Protein 9HNJ (pdb70)

Sequence (98 aa):
MIPETLVMKPDFIGPAYYEKLGNAPRFIFGKEGKYQRHILNSEKHGAFHVITPASTTVFPEDALVEVVNPIFLSDTALNGNSVAPALNVFAEKLVLKKMIPETLVMKPDFIGPAYYEKLGNAPRFIFGKEGKYQRHILNSEKHGAFHVITPASTTVFPEDALVEVVNPIFLSDTALNGNSVAPALNVFAEKLVLKKMIPETLVMKPDFIGPAYYEKLGNAPRFIFGKEGKYQRHILNSEKHGAFHVITPASTTVFPEDALVEVVNPIFLSDTALNGNSVAPALNVFAEKLVLKKMIPETLVMKPDFIGPAYYEKLGNAPRFIFGKEGKYQRHILNSEKHGAFHVITPASTTVFPEDALVEVVNPIFLSDTALNGNSVAPALNVFAEKLVLKKMIPETLVMKPDFIGPAYYEKLGNAPRFIFGKEGKYQRHILNSEKHGAFHVITPASTTVFPEDALVEVVNPIFLSDTALNGNSVAPALNVFAEKLVLKKMIPETLVMKPDFIGPAYYEKLGNAPRFIFGKEGKYQRHILNSEKHGAFHVITPASTTVFPEDALVEVVNPIFLSDTALNGNSVAPALNVFAEKLVLKKMIPETLVMKPDFIGPAYYEKLGNAPRFIFGKEGKYQRHILNSEKHGAFHVITPASTTVFPEDALVEVVNPIFLSDTALNGNSVAPALNVFAEKLVLKKMIPETLVMKPDFIGPAYYEKLGNAPRFIFGKEGKYQRHILNSEKHGAFHVITPASTTVFPEDALVEVVNPIFLSDTALNGNSVAPALNVFAEKLVLKKMIPETLVMKPDFIGPAYYEKLGNAPRFIFGKEGKYQRHILNSEKHGAFHVITPASTTVFPEDALVEVVNPIFLSDTALNGNSVAPALNVFAEKLVLKKMIPETLVMKPDFIGPAYYEKLGNAPRFIFGKEGKYQRHILNSEKHGAFHVITPASTTVFPEDALVEVVNPIFLSDTALNGNSVAPALNVFAEKLVLKK

Radius of gyration: 13.53 Å; Cα contacts (8 Å, |Δi|>4): 186; chains: 1; bounding box: 38×35×21 Å

Foldseek 3Di:
DDDDDDPWDQPVVPFFFFAFWDADCQDDPNRGHAWTWTWTADDVLRIAIEIEHDDPDDDDGRFGKGFADWDDFDDDDVSPVVDGRRRYTYTYDIDTND

Secondary structure (DSSP, 8-state):
--S--SSS-HHHHS-EEEEEEEE---EETTEE--EEEEEEE-TTTS-EEEEEE--S----TTSEEEEP--BS---SS--SSTTSS--EEE-S-EEE--

Nearest PDB structures (foldseek):
  7pkq-assembly1_l  TM=4.940E-01  e=9.913E-02  Chlamydomonas reinhardtii
  7pyt-assembly1_A  TM=5.765E-01  e=3.146E-01  Geobacter metallireducens GS-15
  7pak-assembly1_K  TM=6.091E-01  e=3.332E-01  Mycoplasmoides pneumoniae M129
  6xzb-assembly1_L1  TM=6.328E-01  e=1.332E+00  Escherichia coli K-12
  6wub-assembly1_l  TM=6.874E-01  e=2.822E+00  Enterococcus faecalis OG1RF

Organism: Streptococcus thermophilus (NCBI:txid1308)

Structure (mmCIF, N/CA/C/O backbone):
data_9HNJ
#
_entry.id   9HNJ
#
loop_
_atom_site.group_PDB
_atom_site.id
_atom_site.type_symbol
_atom_site.label_atom_id
_atom_site.label_alt_id
_atom_site.label_comp_id
_atom_site.label_asym_id
_atom_site.label_entity_id
_atom_site.label_seq_id
_atom_site.pdbx_PDB_ins_code
_atom_site.Cartn_x
_atom_site.Cartn_y
_atom_site.Cartn_z
_atom_site.occupancy
_atom_site.B_iso_or_equiv
_atom_site.auth_seq_id
_atom_site.auth_comp_id
_atom_site.auth_asym_id
_atom_site.auth_atom_id
_atom_site.pdbx_PDB_model_num
ATOM 1 N N . MET A 1 1 ? 18.066 20.169 2.931 1.00 0.00 1 MET A N 1
ATOM 2 C CA . MET A 1 1 ? 19.289 19.574 3.524 1.00 0.00 1 MET A CA 1
ATOM 3 C C . MET A 1 1 ? 18.951 18.533 4.593 1.00 0.00 1 MET A C 1
ATOM 4 O O . MET A 1 1 ? 19.832 17.822 5.072 1.00 0.00 1 MET A O 1
ATOM 20 N N . ILE A 1 2 ? 17.677 18.435 4.956 1.00 0.00 2 ILE A N 1
ATOM 21 C CA . ILE A 1 2 ? 17.240 17.436 5.922 1.00 0.00 2 ILE A CA 1
ATOM 22 C C . ILE A 1 2 ? 17.060 16.092 5.221 1.00 0.00 2 ILE A C 1
ATOM 23 O O . ILE A 1 2 ? 16.508 16.039 4.121 1.00 0.00 2 ILE A O 1
ATOM 39 N N . PRO A 1 3 ? 17.573 14.997 5.813 1.00 0.00 3 PRO A N 1
ATOM 40 C CA . PRO A 1 3 ? 17.363 13.652 5.280 1.00 0.00 3 PRO A CA 1
ATOM 41 C C . PRO A 1 3 ? 15.892 13.279 5.253 1.00 0.00 3 PRO A C 1
ATOM 42 O O . PRO A 1 3 ? 15.285 12.994 6.290 1.00 0.00 3 PRO A O 1
ATOM 53 N N . GLU A 1 4 ? 15.328 13.287 4.063 1.00 0.00 4 GLU A N 1
ATOM 54 C CA . GLU A 1 4 ? 13.904 13.055 3.881 1.00 0.00 4 GLU A CA 1
ATOM 55 C C . GLU A 1 4 ? 13.667 12.150 2.682 1.00 0.00 4 GLU A C 1
ATOM 56 O O . GLU A 1 4 ? 13.175 11.029 2.818 1.00 0.00 4 GLU A O 1
ATOM 68 N N . THR A 1 5 ? 14.038 12.642 1.511 1.00 0.00 5 THR A N 1
ATOM 69 C CA . THR A 1 5 ? 13.833 11.920 0.268 1.00 0.00 5 THR A CA 1
ATOM 70 C C . THR A 1 5 ? 15.164 11.620 -0.418 1.00 0.00 5 THR A C 1
ATOM 71 O O . THR A 1 5 ? 15.785 12.504 -1.012 1.00 0.00 5 THR A O 1
ATOM 82 N N . LEU A 1 6 ? 15.604 10.373 -0.318 1.00 0.00 6 LEU A N 1
ATOM 83 C CA . LEU A 1 6 ? 16.870 9.960 -0.904 1.00 0.00 6 LEU A CA 1
ATOM 84 C C . LEU A 1 6 ? 16.673 9.484 -2.338 1.00 0.00 6 LEU A C 1
ATOM 85 O O . LEU A 1 6 ? 17.443 9.839 -3.231 1.00 0.00 6 LEU A O 1
ATOM 101 N N . VAL A 1 7 ? 15.641 8.681 -2.552 1.00 0.00 7 VAL A N 1
ATOM 102 C CA . VAL A 1 7 ? 15.343 8.164 -3.878 1.00 0.00 7 VAL A CA 1
ATOM 103 C C . VAL A 1 7 ? 14.112 8.858 -4.455 1.00 0.00 7 VAL A C 1
ATOM 104 O O . VAL A 1 7 ? 14.217 9.650 -5.390 1.00 0.00 7 VAL A O 1
ATOM 117 N N . MET A 1 8 ? 12.949 8.569 -3.885 1.00 0.00 8 MET A N 1
ATOM 118 C CA . MET A 1 8 ? 11.706 9.190 -4.317 1.00 0.00 8 MET A CA 1
ATOM 119 C C . MET A 1 8 ? 10.801 9.437 -3.116 1.00 0.00 8 MET A C 1
ATOM 120 O O . MET A 1 8 ? 10.781 10.533 -2.562 1.00 0.00 8 MET A O 1
ATOM 134 N N . LYS A 1 9 ? 10.058 8.413 -2.718 1.00 0.00 9 LYS A N 1
ATOM 135 C CA . LYS A 1 9 ? 9.222 8.483 -1.525 1.00 0.00 9 LYS A CA 1
ATOM 136 C C . LYS A 1 9 ? 9.431 7.225 -0.695 1.00 0.00 9 LYS A C 1
ATOM 137 O O . LYS A 1 9 ? 8.978 6.151 -1.092 1.00 0.00 9 LYS A O 1
ATOM 156 N N . PRO A 1 10 ? 10.125 7.339 0.454 1.00 0.00 10 PRO A N 1
ATOM 157 C CA . PRO A 1 10 ? 10.585 6.183 1.237 1.00 0.00 10 PRO A CA 1
ATOM 158 C C . PRO A 1 10 ? 9.501 5.129 1.432 1.00 0.00 10 PRO A C 1
ATOM 159 O O . PRO A 1 10 ? 9.684 3.970 1.047 1.00 0.00 10 PRO A O 1
ATOM 170 N N . ASP A 1 11 ? 8.337 5.582 1.896 1.00 0.00 11 ASP A N 1
ATOM 171 C CA . ASP A 1 11 ? 7.219 4.704 2.245 1.00 0.00 11 ASP A CA 1
ATOM 172 C C . ASP A 1 11 ? 6.907 3.792 1.083 1.00 0.00 11 ASP A C 1
ATOM 173 O O . ASP A 1 11 ? 7.062 2.571 1.177 1.00 0.00 11 ASP A O 1
ATOM 182 N N . PHE A 1 12 ? 6.580 4.415 -0.031 1.00 0.00 12 PHE A N 1
ATOM 183 C CA . PHE A 1 12 ? 6.183 3.724 -1.240 1.00 0.00 12 PHE A CA 1
ATOM 184 C C . PHE A 1 12 ? 7.265 2.728 -1.625 1.00 0.00 12 PHE A C 1
ATOM 185 O O . PHE A 1 12 ? 6.979 1.548 -1.814 1.00 0.00 12 PHE A O 1
ATOM 202 N N . ILE A 1 13 ? 8.492 3.203 -1.767 1.00 0.00 13 ILE A N 1
ATOM 203 C CA . ILE A 1 13 ? 9.571 2.369 -2.248 1.00 0.00 13 ILE A CA 1
ATOM 204 C C . ILE A 1 13 ? 9.754 1.168 -1.329 1.00 0.00 13 ILE A C 1
ATOM 205 O O . ILE A 1 13 ? 9.829 0.025 -1.791 1.00 0.00 13 ILE A O 1
ATOM 221 N N . GLY A 1 14 ? 9.842 1.441 -0.030 1.00 0.00 14 GLY A N 1
ATOM 222 C CA . GLY A 1 14 ? 10.236 0.424 0.924 1.00 0.00 14 GLY A CA 1
ATOM 223 C C . GLY A 1 14 ? 9.200 -0.674 1.064 1.00 0.00 14 GLY A C 1
ATOM 224 O O . GLY A 1 14 ? 8.079 -0.415 1.508 1.00 0.00 14 GLY A O 1
ATOM 228 N N . PRO A 1 15 ? 9.549 -1.917 0.688 1.00 0.00 15 PRO A N 1
ATOM 229 C CA . PRO A 1 15 ? 8.642 -3.061 0.803 1.00 0.00 15 PRO A CA 1
ATOM 230 C C . PRO A 1 15 ? 8.175 -3.264 2.235 1.00 0.00 15 PRO A C 1
ATOM 231 O O . PRO A 1 15 ? 8.892 -2.945 3.191 1.00 0.00 15 PRO A O 1
ATOM 242 N N . ALA A 1 16 ? 6.985 -3.807 2.385 1.00 0.00 16 ALA A N 1
ATOM 243 C CA . ALA A 1 16 ? 6.382 -3.946 3.690 1.00 0.00 16 ALA A CA 1
ATOM 244 C C . ALA A 1 16 ? 5.869 -5.358 3.883 1.00 0.00 16 ALA A C 1
ATOM 245 O O . ALA A 1 16 ? 5.521 -6.038 2.915 1.00 0.00 16 ALA A O 1
ATOM 252 N N . TYR A 1 17 ? 5.845 -5.795 5.132 1.00 0.00 17 TYR A N 1
ATOM 253 C CA . TYR A 1 17 ? 5.357 -7.115 5.469 1.00 0.00 17 TYR A CA 1
ATOM 254 C C . TYR A 1 17 ? 3.871 -7.183 5.236 1.00 0.00 17 TYR A C 1
ATOM 255 O O . TYR A 1 17 ? 3.125 -6.289 5.646 1.00 0.00 17 TYR A O 1
ATOM 273 N N . TYR A 1 18 ? 3.452 -8.232 4.570 1.00 0.00 18 TYR A N 1
ATOM 274 C CA . TYR A 1 18 ? 2.042 -8.442 4.324 1.00 0.00 18 TYR A CA 1
ATOM 275 C C . TYR A 1 18 ? 1.393 -8.962 5.600 1.00 0.00 18 TYR A C 1
ATOM 276 O O . TYR A 1 18 ? 1.588 -10.110 5.977 1.00 0.00 18 TYR A O 1
ATOM 294 N N . GLU A 1 19 ? 0.654 -8.103 6.282 1.00 0.00 19 GLU A N 1
ATOM 295 C CA . GLU A 1 19 ? 0.048 -8.473 7.554 1.00 0.00 19 GLU A CA 1
ATOM 296 C C . GLU A 1 19 ? -1.203 -9.322 7.339 1.00 0.00 19 GLU A C 1
ATOM 297 O O . GLU A 1 19 ? -1.206 -10.516 7.634 1.00 0.00 19 GLU A O 1
ATOM 309 N N . LYS A 1 20 ? -2.262 -8.716 6.819 1.00 0.00 20 LYS A N 1
ATOM 310 C CA . LYS A 1 20 ? -3.509 -9.439 6.618 1.00 0.00 20 LYS A CA 1
ATOM 311 C C . LYS A 1 20 ? -4.359 -8.789 5.537 1.00 0.00 20 LYS A C 1
ATOM 312 O O . LYS A 1 20 ? -4.199 -7.602 5.232 1.00 0.00 20 LYS A O 1
ATOM 331 N N . LEU A 1 21 ? -5.252 -9.579 4.959 1.00 0.00 21 LEU A N 1
ATOM 332 C CA . LEU A 1 21 ? -6.179 -9.097 3.949 1.00 0.00 21 LEU A CA 1
ATOM 333 C C . LEU A 1 21 ? -7.588 -9.056 4.531 1.00 0.00 21 LEU A C 1
ATOM 334 O O . LEU A 1 21 ? -8.133 -10.080 4.940 1.00 0.00 21 LEU A O 1
ATOM 350 N N . GLY A 1 22 ? -8.165 -7.868 4.565 1.00 0.00 22 GLY A N 1
ATOM 351 C CA . GLY A 1 22 ? -9.504 -7.704 5.080 1.00 0.00 22 GLY A CA 1
ATOM 352 C C . GLY A 1 22 ? -10.379 -6.925 4.122 1.00 0.00 22 GLY A C 1
ATOM 353 O O . GLY A 1 22 ? -10.129 -5.746 3.859 1.00 0.00 22 GLY A O 1
ATOM 357 N N . ASN A 1 23 ? -11.389 -7.585 3.577 1.00 0.00 23 ASN A N 1
ATOM 358 C CA . ASN A 1 23 ? -12.323 -6.934 2.665 1.00 0.00 23 ASN A CA 1
ATOM 359 C C . ASN A 1 23 ? -13.196 -5.939 3.427 1.00 0.00 23 ASN A C 1
ATOM 360 O O . ASN A 1 23 ? -13.746 -6.260 4.481 1.00 0.00 23 ASN A O 1
ATOM 371 N N . ALA A 1 24 ? -13.312 -4.728 2.898 1.00 0.00 24 ALA A N 1
ATOM 372 C CA . ALA A 1 24 ? -14.050 -3.666 3.576 1.00 0.00 24 ALA A CA 1
ATOM 373 C C . ALA A 1 24 ? -14.439 -2.527 2.625 1.00 0.00 24 ALA A C 1
ATOM 374 O O . ALA A 1 24 ? -15.601 -2.123 2.604 1.00 0.00 24 ALA A O 1
ATOM 381 N N . PRO A 1 25 ? -13.496 -1.978 1.821 1.00 0.00 25 PRO A N 1
ATOM 382 C CA . PRO A 1 25 ? -13.806 -0.859 0.927 1.00 0.00 25 PRO A CA 1
ATOM 383 C C . PRO A 1 25 ? -14.738 -1.275 -0.207 1.00 0.00 25 PRO A C 1
ATOM 384 O O . PRO A 1 25 ? -14.427 -2.174 -0.992 1.00 0.00 25 PRO A O 1
ATOM 395 N N . ARG A 1 26 ? -15.889 -0.628 -0.270 1.00 0.00 26 ARG A N 1
ATOM 396 C CA . ARG A 1 26 ? -16.892 -0.941 -1.276 1.00 0.00 26 ARG A CA 1
ATOM 397 C C . ARG A 1 26 ? -17.130 0.258 -2.183 1.00 0.00 26 ARG A C 1
ATOM 398 O O . ARG A 1 26 ? -17.311 0.110 -3.390 1.00 0.00 26 ARG A O 1
ATOM 419 N N . PHE A 1 27 ? -17.135 1.444 -1.593 1.00 0.00 27 PHE A N 1
ATOM 420 C CA . PHE A 1 27 ? -17.388 2.671 -2.333 1.00 0.00 27 PHE A CA 1
ATOM 421 C C . PHE A 1 27 ? -16.267 3.672 -2.084 1.00 0.00 27 PHE A C 1
ATOM 422 O O . PHE A 1 27 ? -16.129 4.195 -0.977 1.00 0.00 27 PHE A O 1
ATOM 439 N N . ILE A 1 28 ? -15.462 3.933 -3.102 1.00 0.00 28 ILE A N 1
ATOM 440 C CA . ILE A 1 28 ? -14.388 4.907 -2.981 1.00 0.00 28 ILE A CA 1
ATOM 441 C C . ILE A 1 28 ? -14.531 5.995 -4.038 1.00 0.00 28 ILE A C 1
ATOM 442 O O . ILE A 1 28 ? -14.772 5.703 -5.213 1.00 0.00 28 ILE A O 1
ATOM 458 N N . PHE A 1 29 ? -14.410 7.247 -3.601 1.00 0.00 29 PHE A N 1
ATOM 459 C CA . PHE A 1 29 ? -14.554 8.407 -4.477 1.00 0.00 29 PHE A CA 1
ATOM 460 C C . PHE A 1 29 ? -15.938 8.405 -5.135 1.00 0.00 29 PHE A C 1
ATOM 461 O O . PHE A 1 29 ? -16.112 8.831 -6.276 1.00 0.00 29 PHE A O 1
ATOM 478 N N . GLY A 1 30 ? -16.925 7.907 -4.398 1.00 0.00 30 GLY A N 1
ATOM 479 C CA . GLY A 1 30 ? -18.287 7.875 -4.891 1.00 0.00 30 GLY A CA 1
ATOM 480 C C . GLY A 1 30 ? -18.499 6.809 -5.946 1.00 0.00 30 GLY A C 1
ATOM 481 O O . GLY A 1 30 ? -19.477 6.851 -6.692 1.00 0.00 30 GLY A O 1
ATOM 485 N N . LYS A 1 31 ? -17.584 5.855 -6.012 1.00 0.00 31 LYS A N 1
ATOM 486 C CA . LYS A 1 31 ? -17.670 4.784 -6.982 1.00 0.00 31 LYS A CA 1
ATOM 487 C C . LYS A 1 31 ? -17.692 3.435 -6.283 1.00 0.00 31 LYS A C 1
ATOM 488 O O . LYS A 1 31 ? -16.851 3.153 -5.427 1.00 0.00 31 LYS A O 1
ATOM 507 N N . GLU A 1 32 ? -18.653 2.609 -6.654 1.00 0.00 32 GLU A N 1
ATOM 508 C CA . GLU A 1 32 ? -18.796 1.286 -6.073 1.00 0.00 32 GLU A CA 1
ATOM 509 C C . GLU A 1 32 ? -17.840 0.299 -6.729 1.00 0.00 32 GLU A C 1
ATOM 510 O O . GLU A 1 32 ? -17.325 0.544 -7.824 1.00 0.00 32 GLU A O 1
ATOM 522 N N . GLY A 1 33 ? -17.600 -0.805 -6.047 1.00 0.00 33 GLY A N 1
ATOM 523 C CA . GLY A 1 33 ? -16.743 -1.839 -6.574 1.00 0.00 33 GLY A CA 1
ATOM 524 C C . GLY A 1 33 ? -16.431 -2.882 -5.528 1.00 0.00 33 GLY A C 1
ATOM 525 O O . GLY A 1 33 ? -17.054 -2.911 -4.464 1.00 0.00 33 GLY A O 1
ATOM 529 N N . LYS A 1 34 ? -15.468 -3.734 -5.821 1.00 0.00 34 LYS A N 1
ATOM 530 C CA . LYS A 1 34 ? -15.059 -4.777 -4.897 1.00 0.00 34 LYS A CA 1
ATOM 531 C C . LYS A 1 34 ? -13.572 -4.636 -4.612 1.00 0.00 34 LYS A C 1
ATOM 532 O O . LYS A 1 34 ? -12.736 -4.986 -5.444 1.00 0.00 34 LYS A O 1
ATOM 551 N N . TYR A 1 35 ? -13.237 -4.096 -3.453 1.00 0.00 35 TYR A N 1
ATOM 552 C CA . TYR A 1 35 ? -11.849 -3.836 -3.130 1.00 0.00 35 TYR A CA 1
ATOM 553 C C . TYR A 1 35 ? -11.396 -4.648 -1.931 1.00 0.00 35 TYR A C 1
ATOM 554 O O . TYR A 1 35 ? -12.153 -4.882 -0.987 1.00 0.00 35 TYR A O 1
ATOM 572 N N . GLN A 1 36 ? -10.148 -5.062 -1.984 1.00 0.00 36 GLN A N 1
ATOM 573 C CA . GLN A 1 36 ? -9.530 -5.814 -0.914 1.00 0.00 36 GLN A CA 1
ATOM 574 C C . GLN A 1 36 ? -8.463 -4.967 -0.245 1.00 0.00 36 GLN A C 1
ATOM 575 O O . GLN A 1 36 ? -7.502 -4.533 -0.883 1.00 0.00 36 GLN A O 1
ATOM 589 N N . ARG A 1 37 ? -8.638 -4.729 1.034 1.00 0.00 37 ARG A N 1
ATOM 590 C CA . ARG A 1 37 ? -7.709 -3.905 1.782 1.00 0.00 37 ARG A CA 1
ATOM 591 C C . ARG A 1 37 ? -6.723 -4.792 2.517 1.00 0.00 37 ARG A C 1
ATOM 592 O O . ARG A 1 37 ? -7.104 -5.797 3.107 1.00 0.00 37 ARG A O 1
ATOM 613 N N . HIS A 1 38 ? -5.458 -4.435 2.467 1.00 0.00 38 HIS A N 1
ATOM 614 C CA . HIS A 1 38 ? -4.431 -5.221 3.127 1.00 0.00 38 HIS A CA 1
ATOM 615 C C . HIS A 1 38 ? -3.541 -4.330 3.968 1.00 0.00 38 HIS A C 1
ATOM 616 O O . HIS A 1 38 ? -3.185 -3.224 3.560 1.00 0.00 38 HIS A O 1
ATOM 631 N N . ILE A 1 39 ? -3.212 -4.811 5.153 1.00 0.00 39 ILE A N 1
ATOM 632 C CA . ILE A 1 39 ? -2.343 -4.084 6.056 1.00 0.00 39 ILE A CA 1
ATOM 633 C C . ILE A 1 39 ? -0.894 -4.441 5.755 1.00 0.00 39 ILE A C 1
ATOM 634 O O . ILE A 1 39 ? -0.533 -5.616 5.703 1.00 0.00 39 ILE A O 1
ATOM 650 N N . LEU A 1 40 ? -0.083 -3.424 5.538 1.00 0.00 40 LEU A N 1
ATOM 651 C CA . LEU A 1 40 ? 1.309 -3.603 5.214 1.00 0.00 40 LEU A CA 1
ATOM 652 C C . LEU A 1 40 ? 2.151 -2.862 6.227 1.00 0.00 40 LEU A C 1
ATOM 653 O O . LEU A 1 40 ? 1.888 -1.703 6.543 1.00 0.00 40 LEU A O 1
ATOM 669 N N . ASN A 1 41 ? 3.150 -3.529 6.747 1.00 0.00 41 ASN A N 1
ATOM 670 C CA . ASN A 1 41 ? 3.957 -2.951 7.812 1.00 0.00 41 ASN A CA 1
ATOM 671 C C . ASN A 1 41 ? 5.450 -2.987 7.494 1.00 0.00 41 ASN A C 1
ATOM 672 O O . ASN A 1 41 ? 6.016 -4.029 7.187 1.00 0.00 41 ASN A O 1
ATOM 683 N N . SER A 1 42 ? 6.071 -1.818 7.553 1.00 0.00 42 SER A N 1
ATOM 684 C CA . SER A 1 42 ? 7.488 -1.666 7.243 1.00 0.00 42 SER A CA 1
ATOM 685 C C . SER A 1 42 ? 8.094 -0.617 8.168 1.00 0.00 42 SER A C 1
ATOM 686 O O . SER A 1 42 ? 7.477 0.422 8.400 1.00 0.00 42 SER A O 1
ATOM 694 N N . GLU A 1 43 ? 9.310 -0.877 8.642 1.00 0.00 43 GLU A N 1
ATOM 695 C CA . GLU A 1 43 ? 9.921 -0.132 9.752 1.00 0.00 43 GLU A CA 1
ATOM 696 C C . GLU A 1 43 ? 9.850 1.392 9.589 1.00 0.00 43 GLU A C 1
ATOM 697 O O . GLU A 1 43 ? 9.579 2.107 10.556 1.00 0.00 43 GLU A O 1
ATOM 709 N N . LYS A 1 44 ? 10.052 1.880 8.369 1.00 0.00 44 LYS A N 1
ATOM 710 C CA . LYS A 1 44 ? 10.135 3.324 8.113 1.00 0.00 44 LYS A CA 1
ATOM 711 C C . LYS A 1 44 ? 8.878 4.053 8.587 1.00 0.00 44 LYS A C 1
ATOM 712 O O . LYS A 1 44 ? 8.948 5.152 9.133 1.00 0.00 44 LYS A O 1
ATOM 731 N N . HIS A 1 45 ? 7.742 3.426 8.378 1.00 0.00 45 HIS A N 1
ATOM 732 C CA . HIS A 1 45 ? 6.451 4.015 8.737 1.00 0.00 45 HIS A CA 1
ATOM 733 C C . HIS A 1 45 ? 5.728 3.156 9.766 1.00 0.00 45 HIS A C 1
ATOM 734 O O . HIS A 1 45 ? 4.616 3.468 10.182 1.00 0.00 45 HIS A O 1
ATOM 749 N N . GLY A 1 46 ? 6.378 2.075 10.165 1.00 0.00 46 GLY A N 1
ATOM 750 C CA . GLY A 1 46 ? 5.764 1.077 11.023 1.00 0.00 46 GLY A CA 1
ATOM 751 C C . GLY A 1 46 ? 4.682 0.289 10.305 1.00 0.00 46 GLY A C 1
ATOM 752 O O . GLY A 1 46 ? 4.838 -0.905 10.065 1.00 0.00 46 GLY A O 1
ATOM 756 N N . ALA A 1 47 ? 3.601 0.961 9.929 1.00 0.00 47 ALA A N 1
ATOM 757 C CA . ALA A 1 47 ? 2.524 0.338 9.169 1.00 0.00 47 ALA A CA 1
ATOM 758 C C . ALA A 1 47 ? 1.924 1.326 8.175 1.00 0.00 47 ALA A C 1
ATOM 759 O O . ALA A 1 47 ? 2.269 2.507 8.192 1.00 0.00 47 ALA A O 1
ATOM 766 N N . PHE A 1 48 ? 1.064 0.831 7.292 1.00 0.00 48 PHE A N 1
ATOM 767 C CA . PHE A 1 48 ? 0.254 1.684 6.430 1.00 0.00 48 PHE A CA 1
ATOM 768 C C . PHE A 1 48 ? -0.831 0.848 5.757 1.00 0.00 48 PHE A C 1
ATOM 769 O O . PHE A 1 48 ? -0.651 -0.350 5.526 1.00 0.00 48 PHE A O 1
ATOM 786 N N . HIS A 1 49 ? -1.970 1.470 5.483 1.00 0.00 49 HIS A N 1
ATOM 787 C CA . HIS A 1 49 ? -3.116 0.754 4.936 1.00 0.00 49 HIS A CA 1
ATOM 788 C C . HIS A 1 49 ? -3.238 1.002 3.443 1.00 0.00 49 HIS A C 1
ATOM 789 O O . HIS A 1 49 ? -3.351 2.148 3.001 1.00 0.00 49 HIS A O 1
ATOM 804 N N . VAL A 1 50 ? -3.213 -0.073 2.671 1.00 0.00 50 VAL A N 1
ATOM 805 C CA . VAL A 1 50 ? -3.333 0.024 1.225 1.00 0.00 50 VAL A CA 1
ATOM 806 C C . VAL A 1 50 ? -4.589 -0.668 0.719 1.00 0.00 50 VAL A C 1
ATOM 807 O O . VAL A 1 50 ? -4.870 -1.820 1.065 1.00 0.00 50 VAL A O 1
ATOM 820 N N . ILE A 1 51 ? -5.343 0.054 -0.091 1.00 0.00 51 ILE A N 1
ATOM 821 C CA . ILE A 1 51 ? -6.522 -0.492 -0.738 1.00 0.00 51 ILE A CA 1
ATOM 822 C C . ILE A 1 51 ? -6.183 -0.891 -2.157 1.00 0.00 51 ILE A C 1
ATOM 823 O O . ILE A 1 51 ? -5.432 -0.208 -2.839 1.00 0.00 51 ILE A O 1
ATOM 839 N N . THR A 1 52 ? -6.717 -2.007 -2.580 1.00 0.00 52 THR A N 1
ATOM 840 C CA . THR A 1 52 ? -6.445 -2.533 -3.909 1.00 0.00 52 THR A CA 1
ATOM 841 C C . THR A 1 52 ? -7.661 -3.299 -4.419 1.00 0.00 52 THR A C 1
ATOM 842 O O . THR A 1 52 ? -8.285 -4.030 -3.657 1.00 0.00 52 THR A O 1
ATOM 853 N N . PRO A 1 53 ? -8.024 -3.137 -5.703 1.00 0.00 53 PRO A N 1
ATOM 854 C CA . PRO A 1 53 ? -9.171 -3.837 -6.292 1.00 0.00 53 PRO A CA 1
ATOM 855 C C . PRO A 1 53 ? -9.026 -5.348 -6.170 1.00 0.00 53 PRO A C 1
ATOM 856 O O . PRO A 1 53 ? -7.923 -5.887 -6.292 1.00 0.00 53 PRO A O 1
ATOM 867 N N . ALA A 1 54 ? -10.146 -6.012 -5.903 1.00 0.00 54 ALA A N 1
ATOM 868 C CA . ALA A 1 54 ? -10.157 -7.446 -5.644 1.00 0.00 54 ALA A CA 1
ATOM 869 C C . ALA A 1 54 ? -9.507 -8.232 -6.771 1.00 0.00 54 ALA A C 1
ATOM 870 O O . ALA A 1 54 ? -9.987 -8.242 -7.906 1.00 0.00 54 ALA A O 1
ATOM 877 N N . SER A 1 55 ? -8.409 -8.882 -6.439 1.00 0.00 55 SER A N 1
ATOM 8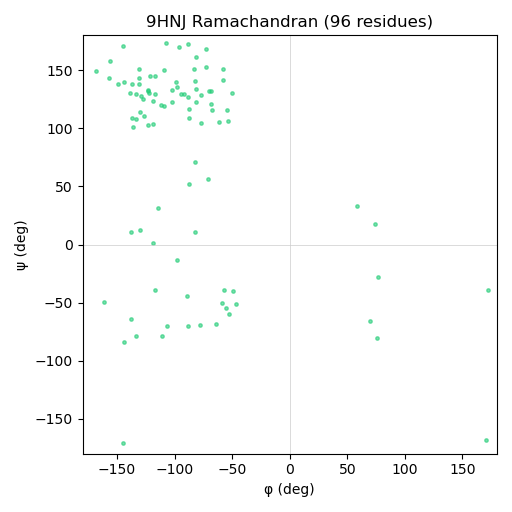78 C CA . SER A 1 55 ? -7.687 -9.708 -7.382 1.00 0.00 55 SER A CA 1
ATOM 879 C C . SER A 1 55 ? -7.905 -11.178 -7.042 1.00 0.00 55 SER A C 1
ATOM 880 O O . SER A 1 55 ? -8.505 -11.509 -6.014 1.00 0.00 55 SER A O 1
ATOM 888 N N . THR A 1 56 ? -7.415 -12.053 -7.904 1.00 0.00 56 THR A N 1
ATOM 889 C CA . THR A 1 56 ? -7.516 -13.482 -7.688 1.00 0.00 56 THR A CA 1
ATOM 890 C C . THR A 1 56 ? -6.206 -13.990 -7.092 1.00 0.00 56 THR A C 1
ATOM 891 O O . THR A 1 56 ? -6.121 -15.105 -6.575 1.00 0.00 56 THR A O 1
ATOM 902 N N . THR A 1 57 ? -5.190 -13.142 -7.156 1.00 0.00 57 THR A N 1
ATOM 903 C CA . THR A 1 57 ? -3.908 -13.429 -6.575 1.00 0.00 57 THR A CA 1
ATOM 904 C C . THR A 1 57 ? -3.919 -13.124 -5.081 1.00 0.00 57 THR A C 1
ATOM 905 O O . THR A 1 57 ? -4.234 -12.005 -4.673 1.00 0.00 57 THR A O 1
ATOM 916 N N . VAL A 1 58 ? -3.603 -14.118 -4.267 1.00 0.00 58 VAL A N 1
ATOM 917 C CA . VAL A 1 58 ? -3.464 -13.897 -2.839 1.00 0.00 58 VAL A CA 1
ATOM 918 C C . VAL A 1 58 ? -1.995 -13.673 -2.510 1.00 0.00 58 VAL A C 1
ATOM 919 O O . VAL A 1 58 ? -1.118 -13.886 -3.353 1.00 0.00 58 VAL A O 1
ATOM 932 N N . PHE A 1 59 ? -1.732 -13.255 -1.294 1.00 0.00 59 PHE A N 1
ATOM 933 C CA . PHE A 1 59 ? -0.382 -12.914 -0.881 1.00 0.00 59 PHE A CA 1
ATOM 934 C C . PHE A 1 59 ? -0.097 -13.468 0.506 1.00 0.00 59 PHE A C 1
ATOM 935 O O . PHE A 1 59 ? -0.679 -13.013 1.490 1.00 0.00 59 PHE A O 1
ATOM 952 N N . PRO A 1 60 ? 0.762 -14.497 0.587 1.00 0.00 60 PRO A N 1
ATOM 953 C CA . PRO A 1 60 ? 1.217 -15.055 1.864 1.00 0.00 60 PRO A CA 1
ATOM 954 C C . PRO A 1 60 ? 1.718 -13.969 2.808 1.00 0.00 60 PRO A C 1
ATOM 955 O O . PRO A 1 60 ? 2.526 -13.120 2.421 1.00 0.00 60 PRO A O 1
ATOM 966 N N . GLU A 1 61 ? 1.234 -13.996 4.040 1.00 0.00 61 GLU A N 1
ATOM 967 C CA . GLU A 1 61 ? 1.559 -12.961 5.006 1.00 0.00 61 GLU A CA 1
ATOM 968 C C . GLU A 1 61 ? 2.998 -13.107 5.494 1.00 0.00 61 GLU A C 1
ATOM 969 O O . GLU A 1 61 ? 3.652 -14.113 5.212 1.00 0.00 61 GLU A O 1
ATOM 981 N N . ASP A 1 62 ? 3.482 -12.078 6.196 1.00 0.00 62 ASP A N 1
ATOM 982 C CA . ASP A 1 62 ? 4.857 -12.002 6.693 1.00 0.00 62 ASP A CA 1
ATOM 983 C C . ASP A 1 62 ? 5.826 -11.654 5.571 1.00 0.00 62 ASP A C 1
ATOM 984 O O . ASP A 1 62 ? 6.877 -11.060 5.805 1.00 0.00 62 ASP A O 1
ATOM 993 N N . ALA A 1 63 ? 5.464 -12.031 4.357 1.00 0.00 63 ALA A N 1
ATOM 994 C CA . ALA A 1 63 ? 6.298 -11.810 3.192 1.00 0.00 63 ALA A CA 1
ATOM 995 C C . ALA A 1 63 ? 6.309 -10.341 2.792 1.00 0.00 63 ALA A C 1
ATOM 996 O O . ALA A 1 63 ? 5.353 -9.609 3.053 1.00 0.00 63 ALA A O 1
ATOM 1003 N N . LEU A 1 64 ? 7.393 -9.916 2.163 1.00 0.00 64 LEU A N 1
ATOM 1004 C CA . LEU A 1 64 ? 7.524 -8.553 1.699 1.00 0.00 64 LEU A CA 1
ATOM 1005 C C . LEU A 1 64 ? 6.945 -8.392 0.305 1.00 0.00 64 LEU A C 1
ATOM 1006 O O . LEU A 1 64 ? 7.428 -8.991 -0.664 1.00 0.00 64 LEU A O 1
ATOM 1022 N N . VAL A 1 65 ? 5.909 -7.584 0.212 1.00 0.00 65 VAL A N 1
ATOM 1023 C CA . VAL A 1 65 ? 5.328 -7.241 -1.070 1.00 0.00 65 VAL A CA 1
ATOM 1024 C C . VAL A 1 65 ? 5.635 -5.782 -1.388 1.00 0.00 65 VAL A C 1
ATOM 1025 O O . VAL A 1 65 ? 5.804 -4.964 -0.476 1.00 0.00 65 VAL A O 1
ATOM 1038 N N . GLU A 1 66 ? 5.744 -5.467 -2.667 1.00 0.00 66 GLU A N 1
ATOM 1039 C CA . GLU A 1 66 ? 6.002 -4.103 -3.087 1.00 0.00 66 GLU A CA 1
ATOM 1040 C C . GLU A 1 66 ? 4.723 -3.454 -3.581 1.00 0.00 66 GLU A C 1
ATOM 1041 O O . GLU A 1 66 ? 3.975 -4.045 -4.363 1.00 0.00 66 GLU A O 1
ATOM 1053 N N . VAL A 1 67 ? 4.480 -2.246 -3.111 1.00 0.00 67 VAL A N 1
ATOM 1054 C CA . VAL A 1 67 ? 3.259 -1.529 -3.416 1.00 0.00 67 VAL A CA 1
ATOM 1055 C C . VAL A 1 67 ? 3.442 -0.647 -4.651 1.00 0.00 67 VAL A C 1
ATOM 1056 O O . VAL A 1 67 ? 4.413 0.103 -4.758 1.00 0.00 67 VAL A O 1
ATOM 1069 N N . VAL A 1 68 ? 2.526 -0.768 -5.601 1.00 0.00 68 VAL A N 1
ATOM 1070 C CA . VAL A 1 68 ? 2.551 0.076 -6.783 1.00 0.00 68 VAL A CA 1
ATOM 1071 C C . VAL A 1 68 ? 1.753 1.352 -6.479 1.00 0.00 68 VAL A C 1
ATOM 1072 O O . VAL A 1 68 ? 1.050 1.398 -5.471 1.00 0.00 68 VAL A O 1
ATOM 1085 N N . ASN A 1 69 ? 1.778 2.325 -7.384 1.00 0.00 69 ASN A N 1
ATOM 1086 C CA . ASN A 1 69 ? 1.522 3.733 -7.043 1.00 0.00 69 ASN A CA 1
ATOM 1087 C C . ASN A 1 69 ? 0.207 3.934 -6.299 1.00 0.00 69 ASN A C 1
ATOM 1088 O O . ASN A 1 69 ? -0.876 3.849 -6.880 1.00 0.00 69 ASN A O 1
ATOM 1099 N N . PRO A 1 70 ? 0.305 4.200 -4.986 1.00 0.00 70 PRO A N 1
ATOM 1100 C CA . PRO A 1 70 ? -0.837 4.432 -4.121 1.00 0.00 70 PRO A CA 1
ATOM 1101 C C . PRO A 1 70 ? -1.176 5.911 -3.950 1.00 0.00 70 PRO A C 1
ATOM 1102 O O . PRO A 1 70 ? -0.312 6.730 -3.632 1.00 0.00 70 PRO A O 1
ATOM 1113 N N . ILE A 1 71 ? -2.443 6.243 -4.156 1.00 0.00 71 ILE A N 1
ATOM 1114 C CA . ILE A 1 71 ? -2.917 7.609 -3.995 1.00 0.00 71 ILE A CA 1
ATOM 1115 C C . ILE A 1 71 ? -4.255 7.633 -3.262 1.00 0.00 71 ILE A C 1
ATOM 1116 O O . ILE A 1 71 ? -5.118 6.788 -3.512 1.00 0.00 71 ILE A O 1
ATOM 1132 N N . PHE A 1 72 ? -4.397 8.588 -2.345 1.00 0.00 72 PHE A N 1
ATOM 1133 C CA . PHE A 1 72 ? -5.619 8.786 -1.573 1.00 0.00 72 PHE A CA 1
ATOM 1134 C C . PHE A 1 72 ? -5.355 9.822 -0.491 1.00 0.00 72 PHE A C 1
ATOM 1135 O O . PHE A 1 72 ? -6.191 10.680 -0.205 1.00 0.00 72 PHE A O 1
ATOM 1152 N N . LEU A 1 73 ? -4.169 9.733 0.094 1.00 0.00 73 LEU A N 1
ATOM 1153 C CA . LEU A 1 73 ? -3.756 10.619 1.168 1.00 0.00 73 LEU A CA 1
ATOM 1154 C C . LEU A 1 73 ? -2.302 11.015 0.952 1.00 0.00 73 LEU A C 1
ATOM 1155 O O . LEU A 1 73 ? -1.449 10.155 0.727 1.00 0.00 73 LEU A O 1
ATOM 1171 N N . SER A 1 74 ? -2.019 12.305 1.013 1.00 0.00 74 SER A N 1
ATOM 1172 C CA . SER A 1 74 ? -0.691 12.800 0.694 1.00 0.00 74 SER A CA 1
ATOM 1173 C C . SER A 1 74 ? -0.057 13.493 1.894 1.00 0.00 74 SER A C 1
ATOM 1174 O O . SER A 1 74 ? -0.620 14.437 2.455 1.00 0.00 74 SER A O 1
ATOM 1182 N N . ASP A 1 75 ? 1.121 13.015 2.279 1.00 0.00 75 ASP A N 1
ATOM 1183 C CA . ASP A 1 75 ? 1.885 13.613 3.368 1.00 0.00 75 ASP A CA 1
ATOM 1184 C C . ASP A 1 75 ? 2.673 14.809 2.837 1.00 0.00 75 ASP A C 1
ATOM 1185 O O . ASP A 1 75 ? 3.894 14.762 2.688 1.00 0.00 75 ASP A O 1
ATOM 1194 N N . THR A 1 76 ? 1.955 15.873 2.519 1.00 0.00 76 THR A N 1
ATOM 1195 C CA . THR A 1 76 ? 2.562 17.053 1.931 1.00 0.00 76 THR A CA 1
ATOM 1196 C C . THR A 1 76 ? 3.046 18.024 3.009 1.00 0.00 76 THR A C 1
ATOM 1197 O O . THR A 1 76 ? 4.249 18.184 3.215 1.00 0.00 76 THR A O 1
ATOM 1208 N N . ALA A 1 77 ? 2.113 18.657 3.710 1.00 0.00 77 ALA A N 1
ATOM 1209 C CA . ALA A 1 77 ? 2.473 19.626 4.735 1.00 0.00 77 ALA A CA 1
ATOM 1210 C C . ALA A 1 77 ? 2.130 19.105 6.124 1.00 0.00 77 ALA A C 1
ATOM 1211 O O . ALA A 1 77 ? 3.004 18.623 6.846 1.00 0.00 77 ALA A O 1
ATOM 1218 N N . LEU A 1 78 ? 0.857 19.185 6.487 1.00 0.00 78 LEU A N 1
ATOM 1219 C CA . LEU A 1 78 ? 0.405 18.725 7.792 1.00 0.00 78 LEU A CA 1
ATOM 1220 C C . LEU A 1 78 ? -0.782 17.781 7.652 1.00 0.00 78 LEU A C 1
ATOM 1221 O O . LEU A 1 78 ? -1.770 18.098 6.987 1.00 0.00 78 LEU A O 1
ATOM 1237 N N . ASN A 1 79 ? -0.666 16.614 8.263 1.00 0.00 79 ASN A N 1
ATOM 1238 C CA . ASN A 1 79 ? -1.753 15.642 8.289 1.00 0.00 79 ASN A CA 1
ATOM 1239 C C . ASN A 1 79 ? -1.993 15.155 9.712 1.00 0.00 79 ASN A C 1
ATOM 1240 O O . ASN A 1 79 ? -2.695 14.166 9.932 1.00 0.00 79 ASN A O 1
ATOM 1251 N N . GLY A 1 80 ? -1.399 15.854 10.675 1.00 0.00 80 GLY A N 1
ATOM 1252 C CA . GLY A 1 80 ? -1.540 15.483 12.070 1.00 0.00 80 GLY A CA 1
ATOM 1253 C C . GLY A 1 80 ? -0.698 14.276 12.420 1.00 0.00 80 GLY A C 1
ATOM 1254 O O . GLY A 1 80 ? 0.401 14.402 12.963 1.00 0.00 80 GLY A O 1
ATOM 1258 N N . ASN A 1 81 ? -1.207 13.104 12.081 1.00 0.00 81 ASN A N 1
ATOM 1259 C CA . ASN A 1 81 ? -0.506 11.854 12.330 1.00 0.00 81 ASN A CA 1
ATOM 1260 C C . ASN A 1 81 ? 0.427 11.519 11.172 1.00 0.00 81 ASN A C 1
ATOM 1261 O O . ASN A 1 81 ? 0.408 10.408 10.637 1.00 0.00 81 ASN A O 1
ATOM 1272 N N . SER A 1 82 ? 1.267 12.476 10.807 1.00 0.00 82 SER A N 1
ATOM 1273 C CA . SER A 1 82 ? 2.170 12.322 9.678 1.00 0.00 82 SER A CA 1
ATOM 1274 C C . SER A 1 82 ? 3.427 11.548 10.073 1.00 0.00 82 SER A C 1
ATOM 1275 O O . SER A 1 82 ? 4.391 11.472 9.310 1.00 0.00 82 SER A O 1
ATOM 1283 N N . VAL A 1 83 ? 3.404 10.969 11.266 1.00 0.00 83 VAL A N 1
ATOM 1284 C CA . VAL A 1 83 ? 4.526 10.186 11.763 1.00 0.00 83 VAL A CA 1
ATOM 1285 C C . VAL A 1 83 ? 4.017 8.926 12.448 1.00 0.00 83 VAL A C 1
ATOM 1286 O O . VAL A 1 83 ? 4.757 8.184 13.093 1.00 0.00 83 VAL A O 1
ATOM 1299 N N . ALA A 1 84 ? 2.742 8.685 12.263 1.00 0.00 84 ALA A N 1
ATOM 1300 C CA . ALA A 1 84 ? 2.083 7.526 12.838 1.00 0.00 84 ALA A CA 1
ATOM 1301 C C . ALA A 1 84 ? 1.471 6.682 11.728 1.00 0.00 84 ALA A C 1
ATOM 1302 O O . ALA A 1 84 ? 1.016 7.227 10.720 1.00 0.00 84 ALA A O 1
ATOM 1309 N N . PRO A 1 85 ? 1.461 5.347 11.886 1.00 0.00 85 PRO A N 1
ATOM 1310 C CA . PRO A 1 85 ? 0.949 4.422 10.864 1.00 0.00 85 PRO A CA 1
ATOM 1311 C C . PRO A 1 85 ? -0.568 4.474 10.705 1.00 0.00 85 PRO A C 1
ATOM 1312 O O . PRO A 1 85 ? -1.258 3.460 10.821 1.00 0.00 85 PRO A O 1
ATOM 1323 N N . ALA A 1 86 ? -1.079 5.648 10.431 1.00 0.00 86 ALA A N 1
ATOM 1324 C CA . ALA A 1 86 ? -2.497 5.831 10.196 1.00 0.00 86 ALA A CA 1
ATOM 1325 C C . ALA A 1 86 ? -2.709 6.257 8.757 1.00 0.00 86 ALA A C 1
ATOM 1326 O O . ALA A 1 86 ? -3.635 7.002 8.435 1.00 0.00 86 ALA A O 1
ATOM 1333 N N . LEU A 1 87 ? -1.824 5.780 7.894 1.00 0.00 87 LEU A N 1
ATOM 1334 C CA . LEU A 1 87 ? -1.873 6.131 6.488 1.00 0.00 87 LEU A CA 1
ATOM 1335 C C . LEU A 1 87 ? -2.884 5.271 5.752 1.00 0.00 87 LEU A C 1
ATOM 1336 O O . LEU A 1 87 ? -3.007 4.071 6.010 1.00 0.00 87 LEU A O 1
ATOM 1352 N N . ASN A 1 88 ? -3.595 5.899 4.835 1.00 0.00 88 ASN A N 1
ATOM 1353 C CA . ASN A 1 88 ? -4.645 5.235 4.074 1.00 0.00 88 ASN A CA 1
ATOM 1354 C C . ASN A 1 88 ? -4.555 5.612 2.601 1.00 0.00 88 ASN A C 1
ATOM 1355 O O . ASN A 1 88 ? -4.987 6.690 2.194 1.00 0.00 88 ASN A O 1
ATOM 1366 N N . VAL A 1 89 ? -3.987 4.723 1.801 1.00 0.00 89 VAL A N 1
ATOM 1367 C CA . VAL A 1 89 ? -3.773 5.006 0.391 1.00 0.00 89 VAL A CA 1
ATOM 1368 C C . VAL A 1 89 ? -4.278 3.873 -0.498 1.00 0.00 89 VAL A C 1
ATOM 1369 O O . VAL A 1 89 ? -4.190 2.698 -0.144 1.00 0.00 89 VAL A O 1
ATOM 1382 N N . PHE A 1 90 ? -4.830 4.244 -1.645 1.00 0.00 90 PHE A N 1
ATOM 1383 C CA . PHE A 1 90 ? -5.270 3.275 -2.637 1.00 0.00 90 PHE A CA 1
ATOM 1384 C C . PHE A 1 90 ? -4.112 2.930 -3.564 1.00 0.00 90 PHE A C 1
ATOM 1385 O O . PHE A 1 90 ? -3.693 3.754 -4.377 1.00 0.00 90 PHE A O 1
ATOM 1402 N N . ALA A 1 91 ? -3.595 1.721 -3.428 1.00 0.00 91 ALA A N 1
ATOM 1403 C CA . ALA A 1 91 ? -2.464 1.278 -4.222 1.00 0.00 91 ALA A CA 1
ATOM 1404 C C . ALA A 1 91 ? -2.917 0.782 -5.576 1.00 0.00 91 ALA A C 1
ATOM 1405 O O . ALA A 1 91 ? -4.039 0.297 -5.726 1.00 0.00 91 ALA A O 1
ATOM 1412 N N . GLU A 1 92 ? -2.047 0.914 -6.557 1.00 0.00 92 GLU A N 1
ATOM 1413 C CA . GLU A 1 92 ? -2.322 0.387 -7.880 1.00 0.00 92 GLU A CA 1
ATOM 1414 C C . GLU A 1 92 ? -2.424 -1.139 -7.801 1.00 0.00 92 GLU A C 1
ATOM 1415 O O . GLU A 1 92 ? -3.500 -1.715 -7.964 1.00 0.00 92 GLU A O 1
ATOM 1427 N N . LYS A 1 93 ? -1.294 -1.770 -7.530 1.00 0.00 93 LYS A N 1
ATOM 1428 C CA . LYS A 1 93 ? -1.212 -3.210 -7.317 1.00 0.00 93 LYS A CA 1
ATOM 1429 C C . LYS A 1 93 ? -0.146 -3.492 -6.264 1.00 0.00 93 LYS A C 1
ATOM 1430 O O . LYS A 1 93 ? 0.369 -2.567 -5.634 1.00 0.00 93 LYS A O 1
ATOM 1449 N N . LEU A 1 94 ? 0.185 -4.760 -6.087 1.00 0.00 94 LEU A N 1
ATOM 1450 C CA . LEU A 1 94 ? 1.242 -5.163 -5.168 1.00 0.00 94 LEU A CA 1
ATOM 1451 C C . LEU A 1 94 ? 1.775 -6.526 -5.579 1.00 0.00 94 LEU A C 1
ATOM 1452 O O . LEU A 1 94 ? 1.022 -7.372 -6.062 1.00 0.00 94 LEU A O 1
ATOM 1468 N N . VAL A 1 95 ? 3.074 -6.721 -5.424 1.00 0.00 95 VAL A N 1
ATOM 1469 C CA . VAL A 1 95 ? 3.704 -7.970 -5.823 1.00 0.00 95 VAL A CA 1
ATOM 1470 C C . VAL A 1 95 ? 4.647 -8.489 -4.748 1.00 0.00 95 VAL A C 1
ATOM 1471 O O . VAL A 1 95 ? 5.489 -7.755 -4.230 1.00 0.00 95 VAL A O 1
ATOM 1484 N N . LEU A 1 96 ? 4.476 -9.752 -4.399 1.00 0.00 96 LEU A N 1
ATOM 1485 C CA . LEU A 1 96 ? 5.370 -10.423 -3.478 1.00 0.00 96 LEU A CA 1
ATOM 1486 C C . LEU A 1 96 ? 6.658 -10.790 -4.204 1.00 0.00 96 LEU A C 1
ATOM 1487 O O . LEU A 1 96 ? 6.616 -11.394 -5.279 1.00 0.00 96 LEU A O 1
ATOM 1503 N N . LYS A 1 97 ? 7.795 -10.423 -3.634 1.00 0.00 97 LYS A N 1
ATOM 1504 C CA . LYS A 1 97 ? 9.072 -10.712 -4.270 1.00 0.00 97 LYS A CA 1
ATOM 1505 C C . LYS A 1 97 ? 10.063 -11.300 -3.276 1.00 0.00 97 LYS A C 1
ATOM 1506 O O . LYS A 1 97 ? 10.276 -12.512 -3.236 1.00 0.00 97 LYS A O 1
ATOM 1525 N N . LYS A 1 98 ? 10.649 -10.439 -2.470 1.00 0.00 98 LYS A N 1
ATOM 1526 C CA . LYS A 1 98 ? 11.662 -10.849 -1.511 1.00 0.00 98 LYS A CA 1
ATOM 1527 C C . LYS A 1 98 ? 11.480 -10.113 -0.190 1.00 0.00 98 LYS A C 1
ATOM 1528 O O . LYS A 1 98 ? 11.267 -10.782 0.840 1.00 0.00 98 LYS A O 1
ATOM 1548 N N . MET A 1 1 ? 26.941 11.590 1.019 1.00 0.00 1 MET A N 2
ATOM 1549 C CA . MET A 1 1 ? 25.890 12.285 1.799 1.00 0.00 1 MET A CA 2
ATOM 1550 C C . MET A 1 1 ? 25.145 13.292 0.932 1.00 0.00 1 MET A C 2
ATOM 1551 O O . MET A 1 1 ? 24.825 14.396 1.379 1.00 0.00 1 MET A O 2
ATOM 1567 N N . ILE A 1 2 ? 24.876 12.919 -0.312 1.00 0.00 2 ILE A N 2
ATOM 1568 C CA . ILE A 1 2 ? 24.130 13.777 -1.218 1.00 0.00 2 ILE A CA 2
ATOM 1569 C C . ILE A 1 2 ? 22.768 13.163 -1.518 1.00 0.00 2 ILE A C 2
ATOM 1570 O O . ILE A 1 2 ? 22.678 12.159 -2.226 1.00 0.00 2 ILE A O 2
ATOM 1586 N N . PRO A 1 3 ? 21.695 13.739 -0.964 1.00 0.00 3 PRO A N 2
ATOM 1587 C CA . PRO A 1 3 ? 20.339 13.278 -1.238 1.00 0.00 3 PRO A CA 2
ATOM 1588 C C . PRO A 1 3 ? 19.889 13.667 -2.641 1.00 0.00 3 PRO A C 2
ATOM 1589 O O . PRO A 1 3 ? 19.610 14.834 -2.924 1.00 0.00 3 PRO A O 2
ATOM 1600 N N . GLU A 1 4 ? 19.829 12.684 -3.514 1.00 0.00 4 GLU A N 2
ATOM 1601 C CA . GLU A 1 4 ? 19.488 12.915 -4.906 1.00 0.00 4 GLU A CA 2
ATOM 1602 C C . GLU A 1 4 ? 17.979 12.871 -5.082 1.00 0.00 4 GLU A C 2
ATOM 1603 O O . GLU A 1 4 ? 17.340 13.882 -5.379 1.00 0.00 4 GLU A O 2
ATOM 1615 N N . THR A 1 5 ? 17.421 11.695 -4.887 1.00 0.00 5 THR A N 2
ATOM 1616 C CA . THR A 1 5 ? 15.985 11.510 -4.905 1.00 0.00 5 THR A CA 2
ATOM 1617 C C . THR A 1 5 ? 15.565 10.739 -3.666 1.00 0.00 5 THR A C 2
ATOM 1618 O O . THR A 1 5 ? 16.336 9.939 -3.132 1.00 0.00 5 THR A O 2
ATOM 1629 N N . LEU A 1 6 ? 14.363 11.001 -3.191 1.00 0.00 6 LEU A N 2
ATOM 1630 C CA . LEU A 1 6 ? 13.895 10.410 -1.954 1.00 0.00 6 LEU A CA 2
ATOM 1631 C C . LEU A 1 6 ? 12.724 9.471 -2.205 1.00 0.00 6 LEU A C 2
ATOM 1632 O O . LEU A 1 6 ? 12.589 8.448 -1.542 1.00 0.00 6 LEU A O 2
ATOM 1648 N N . VAL A 1 7 ? 11.896 9.808 -3.182 1.00 0.00 7 VAL A N 2
ATOM 1649 C CA . VAL A 1 7 ? 10.668 9.058 -3.431 1.00 0.00 7 VAL A CA 2
ATOM 1650 C C . VAL A 1 7 ? 10.875 7.998 -4.518 1.00 0.00 7 VAL A C 2
ATOM 1651 O O . VAL A 1 7 ? 10.024 7.132 -4.732 1.00 0.00 7 VAL A O 2
ATOM 1664 N N . MET A 1 8 ? 12.021 8.046 -5.182 1.00 0.00 8 MET A N 2
ATOM 1665 C CA . MET A 1 8 ? 12.286 7.147 -6.301 1.00 0.00 8 MET A CA 2
ATOM 1666 C C . MET A 1 8 ? 13.309 6.091 -5.925 1.00 0.00 8 MET A C 2
ATOM 1667 O O . MET A 1 8 ? 13.787 5.343 -6.775 1.00 0.00 8 MET A O 2
ATOM 1681 N N . LYS A 1 9 ? 13.654 6.054 -4.655 1.00 0.00 9 LYS A N 2
ATOM 1682 C CA . LYS A 1 9 ? 14.536 5.015 -4.133 1.00 0.00 9 LYS A CA 2
ATOM 1683 C C . LYS A 1 9 ? 13.733 3.955 -3.384 1.00 0.00 9 LYS A C 2
ATOM 1684 O O . LYS A 1 9 ? 13.344 4.161 -2.235 1.00 0.00 9 LYS A O 2
ATOM 1703 N N . PRO A 1 10 ? 13.478 2.804 -4.037 1.00 0.00 10 PRO A N 2
ATOM 1704 C CA . PRO A 1 10 ? 12.752 1.679 -3.431 1.00 0.00 10 PRO A CA 2
ATOM 1705 C C . PRO A 1 10 ? 13.377 1.243 -2.112 1.00 0.00 10 PRO A C 2
ATOM 1706 O O . PRO A 1 10 ? 12.693 1.167 -1.094 1.00 0.00 10 PRO A O 2
ATOM 1717 N N . ASP A 1 11 ? 14.700 1.066 -2.129 1.00 0.00 11 ASP A N 2
ATOM 1718 C CA . ASP A 1 11 ? 15.457 0.566 -0.978 1.00 0.00 11 ASP A CA 2
ATOM 1719 C C . ASP A 1 11 ? 15.117 1.389 0.249 1.00 0.00 11 ASP A C 2
ATOM 1720 O O . ASP A 1 11 ? 14.602 0.862 1.235 1.00 0.00 11 ASP A O 2
ATOM 1729 N N . PHE A 1 12 ? 15.327 2.687 0.130 1.00 0.00 12 PHE A N 2
ATOM 1730 C CA . PHE A 1 12 ? 15.116 3.627 1.217 1.00 0.00 12 PHE A CA 2
ATOM 1731 C C . PHE A 1 12 ? 13.704 3.459 1.753 1.00 0.00 12 PHE A C 2
ATOM 1732 O O . PHE A 1 12 ? 13.518 3.276 2.959 1.00 0.00 12 PHE A O 2
ATOM 1749 N N . ILE A 1 13 ? 12.720 3.550 0.873 1.00 0.00 13 ILE A N 2
ATOM 1750 C CA . ILE A 1 13 ? 11.332 3.400 1.270 1.00 0.00 13 ILE A CA 2
ATOM 1751 C C . ILE A 1 13 ? 11.156 2.054 1.979 1.00 0.00 13 ILE A C 2
ATOM 1752 O O . ILE A 1 13 ? 10.647 1.998 3.104 1.00 0.00 13 ILE A O 2
ATOM 1768 N N . GLY A 1 14 ? 11.603 0.983 1.333 1.00 0.00 14 GLY A N 2
ATOM 1769 C CA . GLY A 1 14 ? 11.391 -0.352 1.858 1.00 0.00 14 GLY A CA 2
ATOM 1770 C C . GLY A 1 14 ? 9.972 -0.848 1.651 1.00 0.00 14 GLY A C 2
ATOM 1771 O O . GLY A 1 14 ? 9.010 -0.104 1.866 1.00 0.00 14 GLY A O 2
ATOM 1775 N N . PRO A 1 15 ? 9.801 -2.108 1.230 1.00 0.00 15 PRO A N 2
ATOM 1776 C CA . PRO A 1 15 ? 8.480 -2.706 1.068 1.00 0.00 15 PRO A CA 2
ATOM 1777 C C . PRO A 1 15 ? 7.879 -3.051 2.423 1.00 0.00 15 PRO A C 2
ATOM 1778 O O . PRO A 1 15 ? 8.503 -2.823 3.460 1.00 0.00 15 PRO A O 2
ATOM 1789 N N . ALA A 1 16 ? 6.696 -3.629 2.427 1.00 0.00 16 ALA A N 2
ATOM 1790 C CA . ALA A 1 16 ? 5.975 -3.819 3.665 1.00 0.00 16 ALA A CA 2
ATOM 1791 C C . ALA A 1 16 ? 5.490 -5.247 3.801 1.00 0.00 16 ALA A C 2
ATOM 1792 O O . ALA A 1 16 ? 5.111 -5.884 2.819 1.00 0.00 16 ALA A O 2
ATOM 1799 N N . TYR A 1 17 ? 5.530 -5.751 5.020 1.00 0.00 17 TYR A N 2
ATOM 1800 C CA . TYR A 1 17 ? 5.088 -7.105 5.297 1.00 0.00 17 TYR A CA 2
ATOM 1801 C C . TYR A 1 17 ? 3.574 -7.174 5.351 1.00 0.00 17 TYR A C 2
ATOM 1802 O O . TYR A 1 17 ? 2.911 -6.253 5.833 1.00 0.00 17 TYR A O 2
ATOM 1820 N N . TYR A 1 18 ? 3.045 -8.273 4.848 1.00 0.00 18 TYR A N 2
ATOM 1821 C CA . TYR A 1 18 ? 1.614 -8.491 4.766 1.00 0.00 18 TYR A CA 2
ATOM 1822 C C . TYR A 1 18 ? 1.071 -8.894 6.134 1.00 0.00 18 TYR A C 2
ATOM 1823 O O . TYR A 1 18 ? 0.859 -10.072 6.398 1.00 0.00 18 TYR A O 2
ATOM 1841 N N . GLU A 1 19 ? 0.849 -7.913 6.998 1.00 0.00 19 GLU A N 2
ATOM 1842 C CA . GLU A 1 19 ? 0.433 -8.184 8.368 1.00 0.00 19 GLU A CA 2
ATOM 1843 C C . GLU A 1 19 ? -0.896 -8.933 8.403 1.00 0.00 19 GLU A C 2
ATOM 1844 O O . GLU A 1 19 ? -0.975 -10.046 8.925 1.00 0.00 19 GLU A O 2
ATOM 1856 N N . LYS A 1 20 ? -1.931 -8.325 7.841 1.00 0.00 20 LYS A N 2
ATOM 1857 C CA . LYS A 1 20 ? -3.261 -8.927 7.825 1.00 0.00 20 LYS A CA 2
ATOM 1858 C C . LYS A 1 20 ? -4.045 -8.473 6.606 1.00 0.00 20 LYS A C 2
ATOM 1859 O O . LYS A 1 20 ? -3.780 -7.407 6.045 1.00 0.00 20 LYS A O 2
ATOM 1878 N N . LEU A 1 21 ? -5.009 -9.285 6.207 1.00 0.00 21 LEU A N 2
ATOM 1879 C CA . LEU A 1 21 ? -5.897 -8.948 5.112 1.00 0.00 21 LEU A CA 2
ATOM 1880 C C . LEU A 1 21 ? -7.278 -8.648 5.675 1.00 0.00 21 LEU A C 2
ATOM 1881 O O . LEU A 1 21 ? -7.806 -9.410 6.491 1.00 0.00 21 LEU A O 2
ATOM 1897 N N . GLY A 1 22 ? -7.845 -7.529 5.264 1.00 0.00 22 GLY A N 2
ATOM 1898 C CA . GLY A 1 22 ? -9.162 -7.153 5.719 1.00 0.00 22 GLY A CA 2
ATOM 1899 C C . GLY A 1 22 ? -9.806 -6.160 4.782 1.00 0.00 22 GLY A C 2
ATOM 1900 O O . GLY A 1 22 ? -9.676 -4.949 4.967 1.00 0.00 22 GLY A O 2
ATOM 1904 N N . ASN A 1 23 ? -10.485 -6.669 3.766 1.00 0.00 23 ASN A N 2
ATOM 1905 C CA . ASN A 1 23 ? -11.108 -5.821 2.761 1.00 0.00 23 ASN A CA 2
ATOM 1906 C C . ASN A 1 23 ? -12.298 -5.071 3.348 1.00 0.00 23 ASN A C 2
ATOM 1907 O O . ASN A 1 23 ? -12.948 -5.548 4.279 1.00 0.00 23 ASN A O 2
ATOM 1918 N N . ALA A 1 24 ? -12.573 -3.895 2.803 1.00 0.00 24 ALA A N 2
ATOM 1919 C CA . ALA A 1 24 ? -13.612 -3.026 3.340 1.00 0.00 24 ALA A CA 2
ATOM 1920 C C . ALA A 1 24 ? -14.150 -2.059 2.279 1.00 0.00 24 ALA A C 2
ATOM 1921 O O . ALA A 1 24 ? -15.366 -1.970 2.108 1.00 0.00 24 ALA A O 2
ATOM 1928 N N . PRO A 1 25 ? -13.274 -1.302 1.564 1.00 0.00 25 PRO A N 2
ATOM 1929 C CA . PRO A 1 25 ? -13.708 -0.407 0.480 1.00 0.00 25 PRO A CA 2
ATOM 1930 C C . PRO A 1 25 ? -14.536 -1.132 -0.579 1.00 0.00 25 PRO A C 2
ATOM 1931 O O . PRO A 1 25 ? -14.005 -1.869 -1.415 1.00 0.00 25 PRO A O 2
ATOM 1942 N N . ARG A 1 26 ? -15.843 -0.931 -0.510 1.00 0.00 26 ARG A N 2
ATOM 1943 C CA . ARG A 1 26 ? -16.776 -1.537 -1.447 1.00 0.00 26 ARG A CA 2
ATOM 1944 C C . ARG A 1 26 ? -17.649 -0.466 -2.085 1.00 0.00 26 ARG A C 2
ATOM 1945 O O . ARG A 1 26 ? -17.988 -0.545 -3.261 1.00 0.00 26 ARG A O 2
ATOM 1966 N N . PHE A 1 27 ? -18.040 0.516 -1.288 1.00 0.00 27 PHE A N 2
ATOM 1967 C CA . PHE A 1 27 ? -18.790 1.657 -1.788 1.00 0.00 27 PHE A CA 2
ATOM 1968 C C . PHE A 1 27 ? -18.121 2.945 -1.330 1.00 0.00 27 PHE A C 2
ATOM 1969 O O . PHE A 1 27 ? -18.356 3.421 -0.220 1.00 0.00 27 PHE A O 2
ATOM 1986 N N . ILE A 1 28 ? -17.281 3.498 -2.186 1.00 0.00 28 ILE A N 2
ATOM 1987 C CA . ILE A 1 28 ? -16.529 4.699 -1.859 1.00 0.00 28 ILE A CA 2
ATOM 1988 C C . ILE A 1 28 ? -17.332 5.932 -2.253 1.00 0.00 28 ILE A C 2
ATOM 1989 O O . ILE A 1 28 ? -17.428 6.266 -3.433 1.00 0.00 28 ILE A O 2
ATOM 2005 N N . PHE A 1 29 ? -17.930 6.580 -1.258 1.00 0.00 29 PHE A N 2
ATOM 2006 C CA . PHE A 1 29 ? -18.763 7.762 -1.474 1.00 0.00 29 PHE A CA 2
ATOM 2007 C C . PHE A 1 29 ? -19.885 7.472 -2.467 1.00 0.00 29 PHE A C 2
ATOM 2008 O O . PHE A 1 29 ? -20.191 8.288 -3.340 1.00 0.00 29 PHE A O 2
ATOM 2025 N N . GLY A 1 30 ? -20.490 6.298 -2.333 1.00 0.00 30 GLY A N 2
ATOM 2026 C CA . GLY A 1 30 ? -21.593 5.927 -3.199 1.00 0.00 30 GLY A CA 2
ATOM 2027 C C . GLY A 1 30 ? -21.145 5.208 -4.455 1.00 0.00 30 GLY A C 2
ATOM 2028 O O . GLY A 1 30 ? -21.973 4.762 -5.248 1.00 0.00 30 GLY A O 2
ATOM 2032 N N . LYS A 1 31 ? -19.841 5.085 -4.639 1.00 0.00 31 LYS A N 2
ATOM 2033 C CA . LYS A 1 31 ? -19.299 4.431 -5.821 1.00 0.00 31 LYS A CA 2
ATOM 2034 C C . LYS A 1 31 ? -18.940 2.989 -5.513 1.00 0.00 31 LYS A C 2
ATOM 2035 O O . LYS A 1 31 ? -18.021 2.722 -4.739 1.00 0.00 31 LYS A O 2
ATOM 2054 N N . GLU A 1 32 ? -19.670 2.065 -6.114 1.00 0.00 32 GLU A N 2
ATOM 2055 C CA . GLU A 1 32 ? -19.422 0.651 -5.899 1.00 0.00 32 GLU A CA 2
ATOM 2056 C C . GLU A 1 32 ? -18.143 0.213 -6.599 1.00 0.00 32 GLU A C 2
ATOM 2057 O O . GLU A 1 32 ? -17.890 0.570 -7.752 1.00 0.00 32 GLU A O 2
ATOM 2069 N N . GLY A 1 33 ? -17.333 -0.534 -5.877 1.00 0.00 33 GLY A N 2
ATOM 2070 C CA . GLY A 1 33 ? -16.110 -1.070 -6.418 1.00 0.00 33 GLY A CA 2
ATOM 2071 C C . GLY A 1 33 ? -15.513 -2.091 -5.481 1.00 0.00 33 GLY A C 2
ATOM 2072 O O . GLY A 1 33 ? -15.501 -1.889 -4.269 1.00 0.00 33 GLY A O 2
ATOM 2076 N N . LYS A 1 34 ? -15.027 -3.188 -6.026 1.00 0.00 34 LYS A N 2
ATOM 2077 C CA . LYS A 1 34 ? -14.473 -4.250 -5.208 1.00 0.00 34 LYS A CA 2
ATOM 2078 C C . LYS A 1 34 ? -12.986 -4.004 -4.984 1.00 0.00 34 LYS A C 2
ATOM 2079 O O . LYS A 1 34 ? -12.163 -4.270 -5.864 1.00 0.00 34 LYS A O 2
ATOM 2098 N N . TYR A 1 35 ? -12.647 -3.455 -3.829 1.00 0.00 35 TYR A N 2
ATOM 2099 C CA . TYR A 1 35 ? -11.256 -3.204 -3.493 1.00 0.00 35 TYR A CA 2
ATOM 2100 C C . TYR A 1 35 ? -10.839 -4.023 -2.284 1.00 0.00 35 TYR A C 2
ATOM 2101 O O . TYR A 1 35 ? -11.629 -4.265 -1.371 1.00 0.00 35 TYR A O 2
ATOM 2119 N N . GLN A 1 36 ? -9.592 -4.433 -2.289 1.00 0.00 36 GLN A N 2
ATOM 2120 C CA . GLN A 1 36 ? -9.026 -5.208 -1.204 1.00 0.00 36 GLN A CA 2
ATOM 2121 C C . GLN A 1 36 ? -8.200 -4.304 -0.305 1.00 0.00 36 GLN A C 2
ATOM 2122 O O . GLN A 1 36 ? -7.484 -3.423 -0.781 1.00 0.00 36 GLN A O 2
ATOM 2136 N N . ARG A 1 37 ? -8.305 -4.522 0.989 1.00 0.00 37 ARG A N 2
ATOM 2137 C CA . ARG A 1 37 ? -7.591 -3.716 1.959 1.00 0.00 37 ARG A CA 2
ATOM 2138 C C . ARG A 1 37 ? -6.727 -4.628 2.815 1.00 0.00 37 ARG A C 2
ATOM 2139 O O . ARG A 1 37 ? -7.163 -5.709 3.209 1.00 0.00 37 ARG A O 2
ATOM 2160 N N . HIS A 1 38 ? -5.498 -4.222 3.072 1.00 0.00 38 HIS A N 2
ATOM 2161 C CA . HIS A 1 38 ? -4.580 -5.045 3.838 1.00 0.00 38 HIS A CA 2
ATOM 2162 C C . HIS A 1 38 ? -3.606 -4.190 4.621 1.00 0.00 38 HIS A C 2
ATOM 2163 O O . HIS A 1 38 ? -3.172 -3.129 4.164 1.00 0.00 38 HIS A O 2
ATOM 2178 N N . ILE A 1 39 ? -3.285 -4.662 5.808 1.00 0.00 39 ILE A N 2
ATOM 2179 C CA . ILE A 1 39 ? -2.369 -3.974 6.694 1.00 0.00 39 ILE A CA 2
ATOM 2180 C C . ILE A 1 39 ? -0.938 -4.349 6.348 1.00 0.00 39 ILE A C 2
ATOM 2181 O O . ILE A 1 39 ? -0.599 -5.531 6.274 1.00 0.00 39 ILE A O 2
ATOM 2197 N N . LEU A 1 40 ? -0.113 -3.347 6.130 1.00 0.00 40 LEU A N 2
ATOM 2198 C CA . LEU A 1 40 ? 1.263 -3.556 5.731 1.00 0.00 40 LEU A CA 2
ATOM 2199 C C . LEU A 1 40 ? 2.204 -2.882 6.719 1.00 0.00 40 LEU A C 2
ATOM 2200 O O . LEU A 1 40 ? 1.939 -1.775 7.185 1.00 0.00 40 LEU A O 2
ATOM 2216 N N . ASN A 1 41 ? 3.288 -3.558 7.056 1.00 0.00 41 ASN A N 2
ATOM 2217 C CA . ASN A 1 41 ? 4.272 -2.990 7.972 1.00 0.00 41 ASN A CA 2
ATOM 2218 C C . ASN A 1 41 ? 5.642 -2.923 7.317 1.00 0.00 41 ASN A C 2
ATOM 2219 O O . ASN A 1 41 ? 6.221 -3.941 6.949 1.00 0.00 41 ASN A O 2
ATOM 2230 N N . SER A 1 42 ? 6.146 -1.718 7.140 1.00 0.00 42 SER A N 2
ATOM 2231 C CA . SER A 1 42 ? 7.438 -1.528 6.506 1.00 0.00 42 SER A CA 2
ATOM 2232 C C . SER A 1 42 ? 8.405 -0.823 7.449 1.00 0.00 42 SER A C 2
ATOM 2233 O O . SER A 1 42 ? 8.163 -0.750 8.655 1.00 0.00 42 SER A O 2
ATOM 2241 N N . GLU A 1 43 ? 9.507 -0.323 6.908 1.00 0.00 43 GLU A N 2
ATOM 2242 C CA . GLU A 1 43 ? 10.456 0.439 7.702 1.00 0.00 43 GLU A CA 2
ATOM 2243 C C . GLU A 1 43 ? 10.040 1.903 7.792 1.00 0.00 43 GLU A C 2
ATOM 2244 O O . GLU A 1 43 ? 9.703 2.391 8.868 1.00 0.00 43 GLU A O 2
ATOM 2256 N N . LYS A 1 44 ? 9.996 2.576 6.644 1.00 0.00 44 LYS A N 2
ATOM 2257 C CA . LYS A 1 44 ? 9.803 4.024 6.609 1.00 0.00 44 LYS A CA 2
ATOM 2258 C C . LYS A 1 44 ? 8.463 4.435 7.215 1.00 0.00 44 LYS A C 2
ATOM 2259 O O . LYS A 1 44 ? 8.407 5.321 8.065 1.00 0.00 44 LYS A O 2
ATOM 2278 N N . HIS A 1 45 ? 7.386 3.788 6.786 1.00 0.00 45 HIS A N 2
ATOM 2279 C CA . HIS A 1 45 ? 6.058 4.107 7.310 1.00 0.00 45 HIS A CA 2
ATOM 2280 C C . HIS A 1 45 ? 5.801 3.347 8.605 1.00 0.00 45 HIS A C 2
ATOM 2281 O O . HIS A 1 45 ? 4.900 3.688 9.370 1.00 0.00 45 HIS A O 2
ATOM 2296 N N . GLY A 1 46 ? 6.622 2.328 8.840 1.00 0.00 46 GLY A N 2
ATOM 2297 C CA . GLY A 1 46 ? 6.449 1.433 9.974 1.00 0.00 46 GLY A CA 2
ATOM 2298 C C . GLY A 1 46 ? 5.176 0.601 9.900 1.00 0.00 46 GLY A C 2
ATOM 2299 O O . GLY A 1 46 ? 5.238 -0.615 9.735 1.00 0.00 46 GLY A O 2
ATOM 2303 N N . ALA A 1 47 ? 4.031 1.261 9.972 1.00 0.00 47 ALA A N 2
ATOM 2304 C CA . ALA A 1 47 ? 2.740 0.594 9.921 1.00 0.00 47 ALA A CA 2
ATOM 2305 C C . ALA A 1 47 ? 1.742 1.445 9.153 1.00 0.00 47 ALA A C 2
ATOM 2306 O O . ALA A 1 47 ? 1.626 2.646 9.402 1.00 0.00 47 ALA A O 2
ATOM 2313 N N . PHE A 1 48 ? 1.031 0.827 8.225 1.00 0.00 48 PHE A N 2
ATOM 2314 C CA . PHE A 1 48 ? 0.085 1.547 7.383 1.00 0.00 48 PHE A CA 2
ATOM 2315 C C . PHE A 1 48 ? -0.857 0.585 6.668 1.00 0.00 48 PHE A C 2
ATOM 2316 O O . PHE A 1 48 ? -0.549 -0.593 6.493 1.00 0.00 48 PHE A O 2
ATOM 2333 N N . HIS A 1 49 ? -2.020 1.087 6.278 1.00 0.00 49 HIS A N 2
ATOM 2334 C CA . HIS A 1 49 ? -3.023 0.271 5.606 1.00 0.00 49 HIS A CA 2
ATOM 2335 C C . HIS A 1 49 ? -3.163 0.734 4.162 1.00 0.00 49 HIS A C 2
ATOM 2336 O O . HIS A 1 49 ? -3.570 1.866 3.902 1.00 0.00 49 HIS A O 2
ATOM 2351 N N . VAL A 1 50 ? -2.815 -0.126 3.223 1.00 0.00 50 VAL A N 2
ATOM 2352 C CA . VAL A 1 50 ? -2.888 0.240 1.819 1.00 0.00 50 VAL A CA 2
ATOM 2353 C C . VAL A 1 50 ? -4.046 -0.461 1.126 1.00 0.00 50 VAL A C 2
ATOM 2354 O O . VAL A 1 50 ? -4.415 -1.590 1.471 1.00 0.00 50 VAL A O 2
ATOM 2367 N N . ILE A 1 51 ? -4.624 0.233 0.165 1.00 0.00 51 ILE A N 2
ATOM 2368 C CA . ILE A 1 51 ? -5.714 -0.298 -0.626 1.00 0.00 51 ILE A CA 2
ATOM 2369 C C . ILE A 1 51 ? -5.167 -0.871 -1.916 1.00 0.00 51 ILE A C 2
ATOM 2370 O O . ILE A 1 51 ? -4.104 -0.467 -2.379 1.00 0.00 51 ILE A O 2
ATOM 2386 N N . THR A 1 52 ? -5.888 -1.805 -2.482 1.00 0.00 52 THR A N 2
ATOM 2387 C CA . THR A 1 52 ? -5.503 -2.417 -3.738 1.00 0.00 52 THR A CA 2
ATOM 2388 C C . THR A 1 52 ? -6.735 -3.029 -4.399 1.00 0.00 52 THR A C 2
ATOM 2389 O O . THR A 1 52 ? -7.404 -3.862 -3.794 1.00 0.00 52 THR A O 2
ATOM 2400 N N . PRO A 1 53 ? -7.061 -2.627 -5.639 1.00 0.00 53 PRO A N 2
ATOM 2401 C CA . PRO A 1 53 ? -8.253 -3.120 -6.340 1.00 0.00 53 PRO A CA 2
ATOM 2402 C C . PRO A 1 53 ? -8.232 -4.636 -6.471 1.00 0.00 53 PRO A C 2
ATOM 2403 O O . PRO A 1 53 ? -7.201 -5.223 -6.811 1.00 0.00 53 PRO A O 2
ATOM 2414 N N . ALA A 1 54 ? -9.374 -5.257 -6.185 1.00 0.00 54 ALA A N 2
ATOM 2415 C CA . ALA A 1 54 ? -9.461 -6.707 -6.087 1.00 0.00 54 ALA A CA 2
ATOM 2416 C C . ALA A 1 54 ? -8.972 -7.393 -7.350 1.00 0.00 54 ALA A C 2
ATOM 2417 O O . ALA A 1 54 ? -9.414 -7.090 -8.458 1.00 0.00 54 ALA A O 2
ATOM 2424 N N . SER A 1 55 ? -8.046 -8.308 -7.158 1.00 0.00 55 SER A N 2
ATOM 2425 C CA . SER A 1 55 ? -7.462 -9.062 -8.247 1.00 0.00 55 SER A CA 2
ATOM 2426 C C . SER A 1 55 ? -7.904 -10.516 -8.147 1.00 0.00 55 SER A C 2
ATOM 2427 O O . SER A 1 55 ? -8.599 -10.897 -7.203 1.00 0.00 55 SER A O 2
ATOM 2435 N N . THR A 1 56 ? -7.493 -11.325 -9.106 1.00 0.00 56 THR A N 2
ATOM 2436 C CA . THR A 1 56 ? -7.826 -12.736 -9.106 1.00 0.00 56 THR A CA 2
ATOM 2437 C C . THR A 1 56 ? -6.660 -13.530 -8.526 1.00 0.00 56 THR A C 2
ATOM 2438 O O . THR A 1 56 ? -6.702 -14.756 -8.418 1.00 0.00 56 THR A O 2
ATOM 2449 N N . THR A 1 57 ? -5.621 -12.800 -8.147 1.00 0.00 57 THR A N 2
ATOM 2450 C CA . THR A 1 57 ? -4.468 -13.375 -7.492 1.00 0.00 57 THR A CA 2
ATOM 2451 C C . THR A 1 57 ? -4.252 -12.694 -6.146 1.00 0.00 57 THR A C 2
ATOM 2452 O O . THR A 1 57 ? -4.001 -11.490 -6.085 1.00 0.00 57 THR A O 2
ATOM 2463 N N . VAL A 1 58 ? -4.386 -13.450 -5.071 1.00 0.00 58 VAL A N 2
ATOM 2464 C CA . VAL A 1 58 ? -4.168 -12.904 -3.747 1.00 0.00 58 VAL A CA 2
ATOM 2465 C C . VAL A 1 58 ? -2.782 -13.289 -3.250 1.00 0.00 58 VAL A C 2
ATOM 2466 O O . VAL A 1 58 ? -2.233 -14.325 -3.633 1.00 0.00 58 VAL A O 2
ATOM 2479 N N . PHE A 1 59 ? -2.213 -12.440 -2.421 1.00 0.00 59 PHE A N 2
ATOM 2480 C CA . PHE A 1 59 ? -0.879 -12.662 -1.902 1.00 0.00 59 PHE A CA 2
ATOM 2481 C C . PHE A 1 59 ? -0.963 -13.020 -0.427 1.00 0.00 59 PHE A C 2
ATOM 2482 O O . PHE A 1 59 ? -1.658 -12.352 0.340 1.00 0.00 59 PHE A O 2
ATOM 2499 N N . PRO A 1 60 ? -0.276 -14.100 -0.029 1.00 0.00 60 PRO A N 2
ATOM 2500 C CA . PRO A 1 60 ? -0.347 -14.638 1.333 1.00 0.00 60 PRO A CA 2
ATOM 2501 C C . PRO A 1 60 ? 0.190 -13.671 2.378 1.00 0.00 60 PRO A C 2
ATOM 2502 O O . PRO A 1 60 ? 1.131 -12.913 2.120 1.00 0.00 60 PRO A O 2
ATOM 2513 N N . GLU A 1 61 ? -0.411 -13.710 3.559 1.00 0.00 61 GLU A N 2
ATOM 2514 C CA . GLU A 1 61 ? 0.016 -12.876 4.663 1.00 0.00 61 GLU A CA 2
ATOM 2515 C C . GLU A 1 61 ? 1.356 -13.358 5.207 1.00 0.00 61 GLU A C 2
ATOM 2516 O O . GLU A 1 61 ? 1.831 -14.431 4.830 1.00 0.00 61 GLU A O 2
ATOM 2528 N N . ASP A 1 62 ? 1.957 -12.541 6.073 1.00 0.00 62 ASP A N 2
ATOM 2529 C CA . ASP A 1 62 ? 3.277 -12.806 6.666 1.00 0.00 62 ASP A CA 2
ATOM 2530 C C . ASP A 1 62 ? 4.403 -12.516 5.673 1.00 0.00 62 ASP A C 2
ATOM 2531 O O . ASP A 1 62 ? 5.516 -12.162 6.064 1.00 0.00 62 ASP A O 2
ATOM 2540 N N . ALA A 1 63 ? 4.103 -12.652 4.390 1.00 0.00 63 ALA A N 2
ATOM 2541 C CA . ALA A 1 63 ? 5.092 -12.463 3.343 1.00 0.00 63 ALA A CA 2
ATOM 2542 C C . ALA A 1 63 ? 5.407 -10.986 3.142 1.00 0.00 63 ALA A C 2
ATOM 2543 O O . ALA A 1 63 ? 4.698 -10.114 3.637 1.00 0.00 63 ALA A O 2
ATOM 2550 N N . LEU A 1 64 ? 6.477 -10.713 2.415 1.00 0.00 64 LEU A N 2
ATOM 2551 C CA . LEU A 1 64 ? 6.873 -9.347 2.118 1.00 0.00 64 LEU A CA 2
ATOM 2552 C C . LEU A 1 64 ? 6.387 -8.977 0.730 1.00 0.00 64 LEU A C 2
ATOM 2553 O O . LEU A 1 64 ? 6.648 -9.697 -0.231 1.00 0.00 64 LEU A O 2
ATOM 2569 N N . VAL A 1 65 ? 5.688 -7.866 0.629 1.00 0.00 65 VAL A N 2
ATOM 2570 C CA . VAL A 1 65 ? 5.120 -7.434 -0.642 1.00 0.00 65 VAL A CA 2
ATOM 2571 C C . VAL A 1 65 ? 5.503 -5.992 -0.961 1.00 0.00 65 VAL A C 2
ATOM 2572 O O . VAL A 1 65 ? 5.734 -5.177 -0.062 1.00 0.00 65 VAL A O 2
ATOM 2585 N N . GLU A 1 66 ? 5.591 -5.696 -2.249 1.00 0.00 66 GLU A N 2
ATOM 2586 C CA . GLU A 1 66 ? 5.901 -4.355 -2.714 1.00 0.00 66 GLU A CA 2
ATOM 2587 C C . GLU A 1 66 ? 4.650 -3.69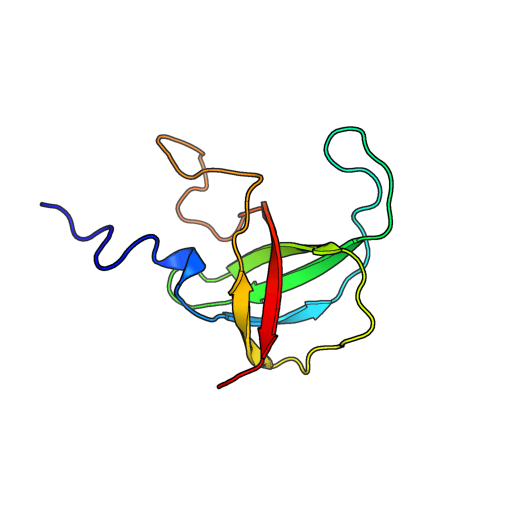9 -3.275 1.00 0.00 66 GLU A C 2
ATOM 2588 O O . GLU A 1 66 ? 3.841 -4.355 -3.929 1.00 0.00 66 GLU A O 2
ATOM 2600 N N . VAL A 1 67 ? 4.501 -2.412 -3.021 1.00 0.00 67 VAL A N 2
ATOM 2601 C CA . VAL A 1 67 ? 3.359 -1.659 -3.509 1.00 0.00 67 VAL A CA 2
ATOM 2602 C C . VAL A 1 67 ? 3.813 -0.649 -4.556 1.00 0.00 67 VAL A C 2
ATOM 2603 O O . VAL A 1 67 ? 4.854 -0.008 -4.399 1.00 0.00 67 VAL A O 2
ATOM 2616 N N . VAL A 1 68 ? 3.056 -0.538 -5.640 1.00 0.00 68 VAL A N 2
ATOM 2617 C CA . VAL A 1 68 ? 3.385 0.399 -6.694 1.00 0.00 68 VAL A CA 2
ATOM 2618 C C . VAL A 1 68 ? 2.429 1.601 -6.678 1.00 0.00 68 VAL A C 2
ATOM 2619 O O . VAL A 1 68 ? 1.798 1.861 -5.655 1.00 0.00 68 VAL A O 2
ATOM 2632 N N . ASN A 1 69 ? 2.209 2.227 -7.835 1.00 0.00 69 ASN A N 2
ATOM 2633 C CA . ASN A 1 69 ? 1.838 3.649 -7.909 1.00 0.00 69 ASN A CA 2
ATOM 2634 C C . ASN A 1 69 ? 0.639 3.985 -7.029 1.00 0.00 69 ASN A C 2
ATOM 2635 O O . ASN A 1 69 ? -0.501 3.632 -7.336 1.00 0.00 69 ASN A O 2
ATOM 2646 N N . PRO A 1 70 ? 0.909 4.667 -5.903 1.00 0.00 70 PRO A N 2
ATOM 2647 C CA . PRO A 1 70 ? -0.092 4.992 -4.905 1.00 0.00 70 PRO A CA 2
ATOM 2648 C C . PRO A 1 70 ? -0.727 6.374 -5.081 1.00 0.00 70 PRO A C 2
ATOM 2649 O O . PRO A 1 70 ? -0.047 7.372 -5.338 1.00 0.00 70 PRO A O 2
ATOM 2660 N N . ILE A 1 71 ? -2.038 6.405 -4.943 1.00 0.00 71 ILE A N 2
ATOM 2661 C CA . ILE A 1 71 ? -2.800 7.639 -4.903 1.00 0.00 71 ILE A CA 2
ATOM 2662 C C . ILE A 1 71 ? -3.041 7.991 -3.433 1.00 0.00 71 ILE A C 2
ATOM 2663 O O . ILE A 1 71 ? -2.897 7.130 -2.561 1.00 0.00 71 ILE A O 2
ATOM 2679 N N . PHE A 1 72 ? -3.423 9.222 -3.146 1.00 0.00 72 PHE A N 2
ATOM 2680 C CA . PHE A 1 72 ? -3.541 9.660 -1.767 1.00 0.00 72 PHE A CA 2
ATOM 2681 C C . PHE A 1 72 ? -4.826 10.444 -1.556 1.00 0.00 72 PHE A C 2
ATOM 2682 O O . PHE A 1 72 ? -5.118 11.402 -2.273 1.00 0.00 72 PHE A O 2
ATOM 2699 N N . LEU A 1 73 ? -5.585 10.017 -0.561 1.00 0.00 73 LEU A N 2
ATOM 2700 C CA . LEU A 1 73 ? -6.868 10.616 -0.251 1.00 0.00 73 LEU A CA 2
ATOM 2701 C C . LEU A 1 73 ? -7.031 10.735 1.258 1.00 0.00 73 LEU A C 2
ATOM 2702 O O . LEU A 1 73 ? -6.741 9.794 2.000 1.00 0.00 73 LEU A O 2
ATOM 2718 N N . SER A 1 74 ? -7.463 11.901 1.703 1.00 0.00 74 SER A N 2
ATOM 2719 C CA . SER A 1 74 ? -7.662 12.155 3.122 1.00 0.00 74 SER A CA 2
ATOM 2720 C C . SER A 1 74 ? -8.643 13.304 3.333 1.00 0.00 74 SER A C 2
ATOM 2721 O O . SER A 1 74 ? -8.890 13.728 4.463 1.00 0.00 74 SER A O 2
ATOM 2729 N N . ASP A 1 75 ? -9.203 13.798 2.237 1.00 0.00 75 ASP A N 2
ATOM 2730 C CA . ASP A 1 75 ? -10.170 14.883 2.289 1.00 0.00 75 ASP A CA 2
ATOM 2731 C C . ASP A 1 75 ? -11.519 14.401 1.788 1.00 0.00 75 ASP A C 2
ATOM 2732 O O . ASP A 1 75 ? -11.596 13.560 0.890 1.00 0.00 75 ASP A O 2
ATOM 2741 N N . THR A 1 76 ? -12.577 14.927 2.382 1.00 0.00 76 THR A N 2
ATOM 2742 C CA . THR A 1 76 ? -13.931 14.542 2.024 1.00 0.00 76 THR A CA 2
ATOM 2743 C C . THR A 1 76 ? -14.541 15.535 1.032 1.00 0.00 76 THR A C 2
ATOM 2744 O O . THR A 1 76 ? -14.759 15.206 -0.133 1.00 0.00 76 THR A O 2
ATOM 2755 N N . ALA A 1 77 ? -14.816 16.748 1.495 1.00 0.00 77 ALA A N 2
ATOM 2756 C CA . ALA A 1 77 ? -15.390 17.773 0.636 1.00 0.00 77 ALA A CA 2
ATOM 2757 C C . ALA A 1 77 ? -14.352 18.835 0.321 1.00 0.00 77 ALA A C 2
ATOM 2758 O O . ALA A 1 77 ? -13.990 19.042 -0.839 1.00 0.00 77 ALA A O 2
ATOM 2765 N N . LEU A 1 78 ? -13.865 19.499 1.361 1.00 0.00 78 LEU A N 2
ATOM 2766 C CA . LEU A 1 78 ? -12.812 20.487 1.211 1.00 0.00 78 LEU A CA 2
ATOM 2767 C C . LEU A 1 78 ? -11.464 19.793 1.089 1.00 0.00 78 LEU A C 2
ATOM 2768 O O . LEU A 1 78 ? -10.956 19.229 2.060 1.00 0.00 78 LEU A O 2
ATOM 2784 N N . ASN A 1 79 ? -10.899 19.820 -0.106 1.00 0.00 79 ASN A N 2
ATOM 2785 C CA . ASN A 1 79 ? -9.604 19.204 -0.352 1.00 0.00 79 ASN A CA 2
ATOM 2786 C C . ASN A 1 79 ? -8.484 20.133 0.085 1.00 0.00 79 ASN A C 2
ATOM 2787 O O . ASN A 1 79 ? -8.541 21.343 -0.147 1.00 0.00 79 ASN A O 2
ATOM 2798 N N . GLY A 1 80 ? -7.480 19.566 0.734 1.00 0.00 80 GLY A N 2
ATOM 2799 C CA . GLY A 1 80 ? -6.388 20.362 1.250 1.00 0.00 80 GLY A CA 2
ATOM 2800 C C . GLY A 1 80 ? -6.621 20.757 2.690 1.00 0.00 80 GLY A C 2
ATOM 2801 O O . GLY A 1 80 ? -5.884 21.569 3.251 1.00 0.00 80 GLY A O 2
ATOM 2805 N N . ASN A 1 81 ? -7.651 20.179 3.291 1.00 0.00 81 ASN A N 2
ATOM 2806 C CA . ASN A 1 81 ? -7.982 20.453 4.682 1.00 0.00 81 ASN A CA 2
ATOM 2807 C C . ASN A 1 81 ? -7.171 19.545 5.591 1.00 0.00 81 ASN A C 2
ATOM 2808 O O . ASN A 1 81 ? -6.676 19.967 6.636 1.00 0.00 81 ASN A O 2
ATOM 2819 N N . SER A 1 82 ? -7.033 18.298 5.178 1.00 0.00 82 SER A N 2
ATOM 2820 C CA . SER A 1 82 ? -6.252 17.331 5.918 1.00 0.00 82 SER A CA 2
ATOM 2821 C C . SER A 1 82 ? -5.519 16.416 4.945 1.00 0.00 82 SER A C 2
ATOM 2822 O O . SER A 1 82 ? -6.146 15.698 4.172 1.00 0.00 82 SER A O 2
ATOM 2830 N N . VAL A 1 83 ? -4.195 16.449 4.984 1.00 0.00 83 VAL A N 2
ATOM 2831 C CA . VAL A 1 83 ? -3.377 15.648 4.080 1.00 0.00 83 VAL A CA 2
ATOM 2832 C C . VAL A 1 83 ? -2.204 15.036 4.831 1.00 0.00 83 VAL A C 2
ATOM 2833 O O . VAL A 1 83 ? -1.181 14.675 4.246 1.00 0.00 83 VAL A O 2
ATOM 2846 N N . ALA A 1 84 ? -2.363 14.934 6.139 1.00 0.00 84 ALA A N 2
ATOM 2847 C CA . ALA A 1 84 ? -1.359 14.319 6.994 1.00 0.00 84 ALA A CA 2
ATOM 2848 C C . ALA A 1 84 ? -1.552 12.799 7.110 1.00 0.00 84 ALA A C 2
ATOM 2849 O O . ALA A 1 84 ? -0.592 12.050 6.930 1.00 0.00 84 ALA A O 2
ATOM 2856 N N . PRO A 1 85 ? -2.783 12.306 7.413 1.00 0.00 85 PRO A N 2
ATOM 2857 C CA . PRO A 1 85 ? -3.030 10.866 7.585 1.00 0.00 85 PRO A CA 2
ATOM 2858 C C . PRO A 1 85 ? -2.687 10.051 6.343 1.00 0.00 85 PRO A C 2
ATOM 2859 O O . PRO A 1 85 ? -3.356 10.143 5.311 1.00 0.00 85 PRO A O 2
ATOM 2870 N N . ALA A 1 86 ? -1.649 9.243 6.463 1.00 0.00 86 ALA A N 2
ATOM 2871 C CA . ALA A 1 86 ? -1.216 8.375 5.381 1.00 0.00 86 ALA A CA 2
ATOM 2872 C C . ALA A 1 86 ? -1.449 6.923 5.756 1.00 0.00 86 ALA A C 2
ATOM 2873 O O . ALA A 1 86 ? -0.796 6.014 5.242 1.00 0.00 86 ALA A O 2
ATOM 2880 N N . LEU A 1 87 ? -2.373 6.721 6.678 1.00 0.00 87 LEU A N 2
ATOM 2881 C CA . LEU A 1 87 ? -2.734 5.386 7.133 1.00 0.00 87 LEU A CA 2
ATOM 2882 C C . LEU A 1 87 ? -3.643 4.682 6.134 1.00 0.00 87 LEU A C 2
ATOM 2883 O O . LEU A 1 87 ? -3.968 3.508 6.297 1.00 0.00 87 LEU A O 2
ATOM 2899 N N . ASN A 1 88 ? -4.042 5.411 5.104 1.00 0.00 88 ASN A N 2
ATOM 2900 C CA . ASN A 1 88 ? -4.897 4.869 4.058 1.00 0.00 88 ASN A CA 2
ATOM 2901 C C . ASN A 1 88 ? -4.414 5.350 2.700 1.00 0.00 88 ASN A C 2
ATOM 2902 O O . ASN A 1 88 ? -4.797 6.421 2.220 1.00 0.00 88 ASN A O 2
ATOM 2913 N N . VAL A 1 89 ? -3.549 4.560 2.102 1.00 0.00 89 VAL A N 2
ATOM 2914 C CA . VAL A 1 89 ? -2.966 4.887 0.809 1.00 0.00 89 VAL A CA 2
ATOM 2915 C C . VAL A 1 89 ? -3.432 3.896 -0.253 1.00 0.00 89 VAL A C 2
ATOM 2916 O O . VAL A 1 89 ? -3.392 2.687 -0.045 1.00 0.00 89 VAL A O 2
ATOM 2929 N N . PHE A 1 90 ? -3.875 4.417 -1.386 1.00 0.00 90 PHE A N 2
ATOM 2930 C CA . PHE A 1 90 ? -4.370 3.588 -2.475 1.00 0.00 90 PHE A CA 2
ATOM 2931 C C . PHE A 1 90 ? -3.222 3.130 -3.359 1.00 0.00 90 PHE A C 2
ATOM 2932 O O . PHE A 1 90 ? -2.653 3.923 -4.092 1.00 0.00 90 PHE A O 2
ATOM 2949 N N . ALA A 1 91 ? -2.890 1.857 -3.306 1.00 0.00 91 ALA A N 2
ATOM 2950 C CA . ALA A 1 91 ? -1.781 1.348 -4.099 1.00 0.00 91 ALA A CA 2
ATOM 2951 C C . ALA A 1 91 ? -2.266 0.852 -5.447 1.00 0.00 91 ALA A C 2
ATOM 2952 O O . ALA A 1 91 ? -3.429 0.471 -5.591 1.00 0.00 91 ALA A O 2
ATOM 2959 N N . GLU A 1 92 ? -1.387 0.874 -6.437 1.00 0.00 92 GLU A N 2
ATOM 2960 C CA . GLU A 1 92 ? -1.740 0.348 -7.750 1.00 0.00 92 GLU A CA 2
ATOM 2961 C C . GLU A 1 92 ? -1.991 -1.148 -7.638 1.00 0.00 92 GLU A C 2
ATOM 2962 O O . GLU A 1 92 ? -3.119 -1.629 -7.780 1.00 0.00 92 GLU A O 2
ATOM 2974 N N . LYS A 1 93 ? -0.912 -1.863 -7.379 1.00 0.00 93 LYS A N 2
ATOM 2975 C CA . LYS A 1 93 ? -0.936 -3.302 -7.189 1.00 0.00 93 LYS A CA 2
ATOM 2976 C C . LYS A 1 93 ? 0.081 -3.670 -6.122 1.00 0.00 93 LYS A C 2
ATOM 2977 O O . LYS A 1 93 ? 0.728 -2.790 -5.547 1.00 0.00 93 LYS A O 2
ATOM 2996 N N . LEU A 1 94 ? 0.239 -4.957 -5.880 1.00 0.00 94 LEU A N 2
ATOM 2997 C CA . LEU A 1 94 ? 1.238 -5.436 -4.941 1.00 0.00 94 LEU A CA 2
ATOM 2998 C C . LEU A 1 94 ? 1.846 -6.720 -5.469 1.00 0.00 94 LEU A C 2
ATOM 2999 O O . LEU A 1 94 ? 1.156 -7.547 -6.064 1.00 0.00 94 LEU A O 2
ATOM 3015 N N . VAL A 1 95 ? 3.138 -6.870 -5.286 1.00 0.00 95 VAL A N 2
ATOM 3016 C CA . VAL A 1 95 ? 3.828 -8.037 -5.759 1.00 0.00 95 VAL A CA 2
ATOM 3017 C C . VAL A 1 95 ? 4.636 -8.679 -4.650 1.00 0.00 95 VAL A C 2
ATOM 3018 O O . VAL A 1 95 ? 5.152 -7.999 -3.763 1.00 0.00 95 VAL A O 2
ATOM 3031 N N . LEU A 1 96 ? 4.720 -9.994 -4.708 1.00 0.00 96 LEU A N 2
ATOM 3032 C CA . LEU A 1 96 ? 5.465 -10.766 -3.726 1.00 0.00 96 LEU A CA 2
ATOM 3033 C C . LEU A 1 96 ? 6.963 -10.509 -3.858 1.00 0.00 96 LEU A C 2
ATOM 3034 O O . LEU A 1 96 ? 7.562 -10.750 -4.907 1.00 0.00 96 LEU A O 2
ATOM 3050 N N . LYS A 1 97 ? 7.547 -9.999 -2.790 1.00 0.00 97 LYS A N 2
ATOM 3051 C CA . LYS A 1 97 ? 8.978 -9.752 -2.725 1.00 0.00 97 LYS A CA 2
ATOM 3052 C C . LYS A 1 97 ? 9.652 -10.944 -2.062 1.00 0.00 97 LYS A C 2
ATOM 3053 O O . LYS A 1 97 ? 10.561 -11.561 -2.615 1.00 0.00 97 LYS A O 2
ATOM 3072 N N . LYS A 1 98 ? 9.170 -11.278 -0.881 1.00 0.00 98 LYS A N 2
ATOM 3073 C CA . LYS A 1 98 ? 9.697 -12.399 -0.121 1.00 0.00 98 LYS A CA 2
ATOM 3074 C C . LYS A 1 98 ? 8.565 -13.334 0.275 1.00 0.00 98 LYS A C 2
ATOM 3075 O O . LYS A 1 98 ? 7.964 -13.116 1.352 1.00 0.00 98 LYS A O 2
ATOM 3095 N N . MET A 1 1 ? 24.688 -8.359 3.600 1.00 0.00 1 MET A N 3
ATOM 3096 C CA . MET A 1 1 ? 24.256 -8.771 4.958 1.00 0.00 1 MET A CA 3
ATOM 3097 C C . MET A 1 1 ? 23.072 -7.942 5.425 1.00 0.00 1 MET A C 3
ATOM 3098 O O . MET A 1 1 ? 22.070 -8.484 5.887 1.00 0.00 1 MET A O 3
ATOM 3114 N N . ILE A 1 2 ? 23.182 -6.631 5.300 1.00 0.00 2 ILE A N 3
ATOM 3115 C CA . ILE A 1 2 ? 22.106 -5.741 5.699 1.00 0.00 2 ILE A CA 3
ATOM 3116 C C . ILE A 1 2 ? 21.171 -5.496 4.520 1.00 0.00 2 ILE A C 3
ATOM 3117 O O . ILE A 1 2 ? 21.599 -5.002 3.477 1.00 0.00 2 ILE A O 3
ATOM 3133 N N . PRO A 1 3 ? 19.887 -5.862 4.660 1.00 0.00 3 PRO A N 3
ATOM 3134 C CA . PRO A 1 3 ? 18.904 -5.706 3.587 1.00 0.00 3 PRO A CA 3
ATOM 3135 C C . PRO A 1 3 ? 18.635 -4.242 3.256 1.00 0.00 3 PRO A C 3
ATOM 3136 O O . PRO A 1 3 ? 18.144 -3.477 4.092 1.00 0.00 3 PRO A O 3
ATOM 3147 N N . GLU A 1 4 ? 18.966 -3.860 2.037 1.00 0.00 4 GLU A N 3
ATOM 3148 C CA . GLU A 1 4 ? 18.778 -2.494 1.584 1.00 0.00 4 GLU A CA 3
ATOM 3149 C C . GLU A 1 4 ? 17.845 -2.457 0.383 1.00 0.00 4 GLU A C 3
ATOM 3150 O O . GLU A 1 4 ? 16.718 -1.970 0.472 1.00 0.00 4 GLU A O 3
ATOM 3162 N N . THR A 1 5 ? 18.316 -2.990 -0.727 1.00 0.00 5 THR A N 3
ATOM 3163 C CA . THR A 1 5 ? 17.546 -3.000 -1.956 1.00 0.00 5 THR A CA 3
ATOM 3164 C C . THR A 1 5 ? 16.917 -4.367 -2.179 1.00 0.00 5 THR A C 3
ATOM 3165 O O . THR A 1 5 ? 17.612 -5.383 -2.250 1.00 0.00 5 THR A O 3
ATOM 3176 N N . LEU A 1 6 ? 15.600 -4.392 -2.286 1.00 0.00 6 LEU A N 3
ATOM 3177 C CA . LEU A 1 6 ? 14.888 -5.636 -2.506 1.00 0.00 6 LEU A CA 3
ATOM 3178 C C . LEU A 1 6 ? 14.760 -5.905 -3.998 1.00 0.00 6 LEU A C 3
ATOM 3179 O O . LEU A 1 6 ? 15.045 -7.009 -4.466 1.00 0.00 6 LEU A O 3
ATOM 3195 N N . VAL A 1 7 ? 14.346 -4.884 -4.743 1.00 0.00 7 VAL A N 3
ATOM 3196 C CA . VAL A 1 7 ? 14.177 -4.994 -6.191 1.00 0.00 7 VAL A CA 3
ATOM 3197 C C . VAL A 1 7 ? 14.530 -3.670 -6.864 1.00 0.00 7 VAL A C 3
ATOM 3198 O O . VAL A 1 7 ? 15.538 -3.562 -7.563 1.00 0.00 7 VAL A O 3
ATOM 3211 N N . MET A 1 8 ? 13.697 -2.664 -6.636 1.00 0.00 8 MET A N 3
ATOM 3212 C CA . MET A 1 8 ? 13.904 -1.345 -7.218 1.00 0.00 8 MET A CA 3
ATOM 3213 C C . MET A 1 8 ? 14.259 -0.351 -6.118 1.00 0.00 8 MET A C 3
ATOM 3214 O O . MET A 1 8 ? 14.925 -0.720 -5.155 1.00 0.00 8 MET A O 3
ATOM 3228 N N . LYS A 1 9 ? 13.829 0.900 -6.258 1.00 0.00 9 LYS A N 3
ATOM 3229 C CA . LYS A 1 9 ? 14.061 1.907 -5.227 1.00 0.00 9 LYS A CA 3
ATOM 3230 C C . LYS A 1 9 ? 13.172 1.628 -4.017 1.00 0.00 9 LYS A C 3
ATOM 3231 O O . LYS A 1 9 ? 11.958 1.831 -4.070 1.00 0.00 9 LYS A O 3
ATOM 3250 N N . PRO A 1 10 ? 13.776 1.155 -2.907 1.00 0.00 10 PRO A N 3
ATOM 3251 C CA . PRO A 1 10 ? 13.034 0.758 -1.709 1.00 0.00 10 PRO A CA 3
ATOM 3252 C C . PRO A 1 10 ? 12.287 1.923 -1.080 1.00 0.00 10 PRO A C 3
ATOM 3253 O O . PRO A 1 10 ? 11.072 1.863 -0.936 1.00 0.00 10 PRO A O 3
ATOM 3264 N N . ASP A 1 11 ? 13.002 3.019 -0.833 1.00 0.00 11 ASP A N 3
ATOM 3265 C CA . ASP A 1 11 ? 12.449 4.179 -0.129 1.00 0.00 11 ASP A CA 3
ATOM 3266 C C . ASP A 1 11 ? 11.171 4.617 -0.808 1.00 0.00 11 ASP A C 3
ATOM 3267 O O . ASP A 1 11 ? 10.093 4.579 -0.213 1.00 0.00 11 ASP A O 3
ATOM 3276 N N . PHE A 1 12 ? 11.300 4.922 -2.083 1.00 0.00 12 PHE A N 3
ATOM 3277 C CA . PHE A 1 12 ? 10.205 5.416 -2.890 1.00 0.00 12 PHE A CA 3
ATOM 3278 C C . PHE A 1 12 ? 9.032 4.449 -2.802 1.00 0.00 12 PHE A C 3
ATOM 3279 O O . PHE A 1 12 ? 7.915 4.859 -2.474 1.00 0.00 12 PHE A O 3
ATOM 3296 N N . ILE A 1 13 ? 9.272 3.188 -3.115 1.00 0.00 13 ILE A N 3
ATOM 3297 C CA . ILE A 1 13 ? 8.224 2.187 -3.076 1.00 0.00 13 ILE A CA 3
ATOM 3298 C C . ILE A 1 13 ? 7.623 2.116 -1.672 1.00 0.00 13 ILE A C 3
ATOM 3299 O O . ILE A 1 13 ? 6.408 2.235 -1.501 1.00 0.00 13 ILE A O 3
ATOM 3315 N N . GLY A 1 14 ? 8.478 1.958 -0.677 1.00 0.00 14 GLY A N 3
ATOM 3316 C CA . GLY A 1 14 ? 8.018 1.645 0.659 1.00 0.00 14 GLY A CA 3
ATOM 3317 C C . GLY A 1 14 ? 7.352 0.279 0.747 1.00 0.00 14 GLY A C 3
ATOM 3318 O O . GLY A 1 14 ? 6.160 0.196 1.050 1.00 0.00 14 GLY A O 3
ATOM 3322 N N . PRO A 1 15 ? 8.095 -0.817 0.490 1.00 0.00 15 PRO A N 3
ATOM 3323 C CA . PRO A 1 15 ? 7.555 -2.171 0.602 1.00 0.00 15 PRO A CA 3
ATOM 3324 C C . PRO A 1 15 ? 7.472 -2.604 2.057 1.00 0.00 15 PRO A C 3
ATOM 3325 O O . PRO A 1 15 ? 8.232 -2.121 2.896 1.00 0.00 15 PRO A O 3
ATOM 3336 N N . ALA A 1 16 ? 6.577 -3.527 2.356 1.00 0.00 16 ALA A N 3
ATOM 3337 C CA . ALA A 1 16 ? 6.276 -3.854 3.740 1.00 0.00 16 ALA A CA 3
ATOM 3338 C C . ALA A 1 16 ? 5.885 -5.311 3.905 1.00 0.00 16 ALA A C 3
ATOM 3339 O O . ALA A 1 16 ? 5.659 -6.019 2.923 1.00 0.00 16 ALA A O 3
ATOM 3346 N N . TYR A 1 17 ? 5.804 -5.754 5.154 1.00 0.00 17 TYR A N 3
ATOM 3347 C CA . TYR A 1 17 ? 5.385 -7.114 5.448 1.00 0.00 17 TYR A CA 3
ATOM 3348 C C . TYR A 1 17 ? 3.869 -7.207 5.415 1.00 0.00 17 TYR A C 3
ATOM 3349 O O . TYR A 1 17 ? 3.169 -6.298 5.869 1.00 0.00 17 TYR A O 3
ATOM 3367 N N . TYR A 1 18 ? 3.380 -8.297 4.857 1.00 0.00 18 TYR A N 3
ATOM 3368 C CA . TYR A 1 18 ? 1.957 -8.523 4.689 1.00 0.00 18 TYR A CA 3
ATOM 3369 C C . TYR A 1 18 ? 1.289 -8.763 6.039 1.00 0.00 18 TYR A C 3
ATOM 3370 O O . TYR A 1 18 ? 1.348 -9.863 6.584 1.00 0.00 18 TYR A O 3
ATOM 3388 N N . GLU A 1 19 ? 0.654 -7.739 6.575 1.00 0.00 19 GLU A N 3
ATOM 3389 C CA . GLU A 1 19 ? -0.003 -7.857 7.866 1.00 0.00 19 GLU A CA 3
ATOM 3390 C C . GLU A 1 19 ? -1.299 -8.659 7.737 1.00 0.00 19 GLU A C 3
ATOM 3391 O O . GLU A 1 19 ? -1.443 -9.712 8.357 1.00 0.00 19 GLU A O 3
ATOM 3403 N N . LYS A 1 20 ? -2.228 -8.179 6.911 1.00 0.00 20 LYS A N 3
ATOM 3404 C CA . LYS A 1 20 ? -3.504 -8.868 6.714 1.00 0.00 20 LYS A CA 3
ATOM 3405 C C . LYS A 1 20 ? -4.285 -8.237 5.571 1.00 0.00 20 LYS A C 3
ATOM 3406 O O . LYS A 1 20 ? -3.972 -7.132 5.135 1.00 0.00 20 LYS A O 3
ATOM 3425 N N . LEU A 1 21 ? -5.296 -8.946 5.092 1.00 0.00 21 LEU A N 3
ATOM 3426 C CA . LEU A 1 21 ? -6.171 -8.434 4.048 1.00 0.00 21 LEU A CA 3
ATOM 3427 C C . LEU A 1 21 ? -7.598 -8.361 4.576 1.00 0.00 21 LEU A C 3
ATOM 3428 O O . LEU A 1 21 ? -8.072 -9.284 5.241 1.00 0.00 21 LEU A O 3
ATOM 3444 N N . GLY A 1 22 ? -8.271 -7.259 4.289 1.00 0.00 22 GLY A N 3
ATOM 3445 C CA . GLY A 1 22 ? -9.637 -7.088 4.718 1.00 0.00 22 GLY A CA 3
ATOM 3446 C C . GLY A 1 22 ? -10.537 -6.664 3.577 1.00 0.00 22 GLY A C 3
ATOM 3447 O O . GLY A 1 22 ? -10.258 -5.678 2.887 1.00 0.00 22 GLY A O 3
ATOM 3451 N N . ASN A 1 23 ? -11.615 -7.407 3.372 1.00 0.00 23 ASN A N 3
ATOM 3452 C CA . ASN A 1 23 ? -12.539 -7.127 2.280 1.00 0.00 23 ASN A CA 3
ATOM 3453 C C . ASN A 1 23 ? -13.677 -6.234 2.776 1.00 0.00 23 ASN A C 3
ATOM 3454 O O . ASN A 1 23 ? -14.856 -6.583 2.685 1.00 0.00 23 ASN A O 3
ATOM 3465 N N . ALA A 1 24 ? -13.311 -5.086 3.325 1.00 0.00 24 ALA A N 3
ATOM 3466 C CA . ALA A 1 24 ? -14.288 -4.147 3.862 1.00 0.00 24 ALA A CA 3
ATOM 3467 C C . ALA A 1 24 ? -14.509 -2.935 2.945 1.00 0.00 24 ALA A C 3
ATOM 3468 O O . ALA A 1 24 ? -15.656 -2.620 2.623 1.00 0.00 24 ALA A O 3
ATOM 3475 N N . PRO A 1 25 ? -13.438 -2.225 2.507 1.00 0.00 25 PRO A N 3
ATOM 3476 C CA . PRO A 1 25 ? -13.589 -1.020 1.678 1.00 0.00 25 PRO A CA 3
ATOM 3477 C C . PRO A 1 25 ? -13.972 -1.329 0.231 1.00 0.00 25 PRO A C 3
ATOM 3478 O O . PRO A 1 25 ? -13.185 -1.120 -0.691 1.00 0.00 25 PRO A O 3
ATOM 3489 N N . ARG A 1 26 ? -15.182 -1.839 0.047 1.00 0.00 26 ARG A N 3
ATOM 3490 C CA . ARG A 1 26 ? -15.723 -2.068 -1.285 1.00 0.00 26 ARG A CA 3
ATOM 3491 C C . ARG A 1 26 ? -15.976 -0.737 -1.986 1.00 0.00 26 ARG A C 3
ATOM 3492 O O . ARG A 1 26 ? -15.800 -0.617 -3.198 1.00 0.00 26 ARG A O 3
ATOM 3513 N N . PHE A 1 27 ? -16.411 0.257 -1.224 1.00 0.00 27 PHE A N 3
ATOM 3514 C CA . PHE A 1 27 ? -16.513 1.616 -1.734 1.00 0.00 27 PHE A CA 3
ATOM 3515 C C . PHE A 1 27 ? -15.569 2.533 -0.965 1.00 0.00 27 PHE A C 3
ATOM 3516 O O . PHE A 1 27 ? -15.355 2.355 0.234 1.00 0.00 27 PHE A O 3
ATOM 3533 N N . ILE A 1 28 ? -14.995 3.496 -1.665 1.00 0.00 28 ILE A N 3
ATOM 3534 C CA . ILE A 1 28 ? -14.059 4.426 -1.066 1.00 0.00 28 ILE A CA 3
ATOM 3535 C C . ILE A 1 28 ? -14.617 5.845 -1.134 1.00 0.00 28 ILE A C 3
ATOM 3536 O O . ILE A 1 28 ? -15.831 6.021 -1.236 1.00 0.00 28 ILE A O 3
ATOM 3552 N N . PHE A 1 29 ? -13.721 6.831 -1.051 1.00 0.00 29 PHE A N 3
ATOM 3553 C CA . PHE A 1 29 ? -14.062 8.262 -1.054 1.00 0.00 29 PHE A CA 3
ATOM 3554 C C . PHE A 1 29 ? -15.283 8.617 -1.909 1.00 0.00 29 PHE A C 3
ATOM 3555 O O . PHE A 1 29 ? -16.144 9.388 -1.480 1.00 0.00 29 PHE A O 3
ATOM 3572 N N . GLY A 1 30 ? -15.365 8.056 -3.103 1.00 0.00 30 GLY A N 3
ATOM 3573 C CA . GLY A 1 30 ? -16.476 8.359 -3.978 1.00 0.00 30 GLY A CA 3
ATOM 3574 C C . GLY A 1 30 ? -16.573 7.393 -5.131 1.00 0.00 30 GLY A C 3
ATOM 3575 O O . GLY A 1 30 ? -17.051 7.746 -6.209 1.00 0.00 30 GLY A O 3
ATOM 3579 N N . LYS A 1 31 ? -16.114 6.173 -4.909 1.00 0.00 31 LYS A N 3
ATOM 3580 C CA . LYS A 1 31 ? -16.152 5.139 -5.937 1.00 0.00 31 LYS A CA 3
ATOM 3581 C C . LYS A 1 31 ? -16.518 3.810 -5.310 1.00 0.00 31 LYS A C 3
ATOM 3582 O O . LYS A 1 31 ? -16.052 3.486 -4.221 1.00 0.00 31 LYS A O 3
ATOM 3601 N N . GLU A 1 32 ? -17.353 3.048 -5.993 1.00 0.00 32 GLU A N 3
ATOM 3602 C CA . GLU A 1 32 ? -17.863 1.804 -5.447 1.00 0.00 32 GLU A CA 3
ATOM 3603 C C . GLU A 1 32 ? -17.497 0.620 -6.330 1.00 0.00 32 GLU A C 3
ATOM 3604 O O . GLU A 1 32 ? -17.218 0.776 -7.521 1.00 0.00 32 GLU A O 3
ATOM 3616 N N . GLY A 1 33 ? -17.483 -0.555 -5.728 1.00 0.00 33 GLY A N 3
ATOM 3617 C CA . GLY A 1 33 ? -17.184 -1.770 -6.448 1.00 0.00 33 GLY A CA 3
ATOM 3618 C C . GLY A 1 33 ? -16.626 -2.815 -5.515 1.00 0.00 33 GLY A C 3
ATOM 3619 O O . GLY A 1 33 ? -17.255 -3.153 -4.511 1.00 0.00 33 GLY A O 3
ATOM 3623 N N . LYS A 1 34 ? -15.450 -3.322 -5.831 1.00 0.00 34 LYS A N 3
ATOM 3624 C CA . LYS A 1 34 ? -14.747 -4.228 -4.940 1.00 0.00 34 LYS A CA 3
ATOM 3625 C C . LYS A 1 34 ? -13.279 -3.857 -4.864 1.00 0.00 34 LYS A C 3
ATOM 3626 O O . LYS A 1 34 ? -12.570 -3.856 -5.874 1.00 0.00 34 LYS A O 3
ATOM 3645 N N . TYR A 1 35 ? -12.835 -3.522 -3.669 1.00 0.00 35 TYR A N 3
ATOM 3646 C CA . TYR A 1 35 ? -11.437 -3.208 -3.434 1.00 0.00 35 TYR A CA 3
ATOM 3647 C C . TYR A 1 35 ? -10.915 -4.052 -2.286 1.00 0.00 35 TYR A C 3
ATOM 3648 O O . TYR A 1 35 ? -11.655 -4.385 -1.360 1.00 0.00 35 TYR A O 3
ATOM 3666 N N . GLN A 1 36 ? -9.646 -4.397 -2.352 1.00 0.00 36 GLN A N 3
ATOM 3667 C CA . GLN A 1 36 ? -9.023 -5.194 -1.312 1.00 0.00 36 GLN A CA 3
ATOM 3668 C C . GLN A 1 36 ? -7.966 -4.384 -0.587 1.00 0.00 36 GLN A C 3
ATOM 3669 O O . GLN A 1 36 ? -6.976 -3.947 -1.177 1.00 0.00 36 GLN A O 3
ATOM 3683 N N . ARG A 1 37 ? -8.174 -4.189 0.695 1.00 0.00 37 ARG A N 3
ATOM 3684 C CA . ARG A 1 37 ? -7.248 -3.418 1.503 1.00 0.00 37 ARG A CA 3
ATOM 3685 C C . ARG A 1 37 ? -6.387 -4.356 2.316 1.00 0.00 37 ARG A C 3
ATOM 3686 O O . ARG A 1 37 ? -6.891 -5.257 2.976 1.00 0.00 37 ARG A O 3
ATOM 3707 N N . HIS A 1 38 ? -5.089 -4.158 2.251 1.00 0.00 38 HIS A N 3
ATOM 3708 C CA . HIS A 1 38 ? -4.166 -5.022 2.953 1.00 0.00 38 HIS A CA 3
ATOM 3709 C C . HIS A 1 38 ? -3.232 -4.197 3.817 1.00 0.00 38 HIS A C 3
ATOM 3710 O O . HIS A 1 38 ? -2.506 -3.331 3.327 1.00 0.00 38 HIS A O 3
ATOM 3725 N N . ILE A 1 39 ? -3.290 -4.452 5.112 1.00 0.00 39 ILE A N 3
ATOM 3726 C CA . ILE A 1 39 ? -2.439 -3.772 6.061 1.00 0.00 39 ILE A CA 3
ATOM 3727 C C . ILE A 1 39 ? -1.007 -4.239 5.875 1.00 0.00 39 ILE A C 3
ATOM 3728 O O . ILE A 1 39 ? -0.756 -5.423 5.643 1.00 0.00 39 ILE A O 3
ATOM 3744 N N . LEU A 1 40 ? -0.084 -3.307 5.960 1.00 0.00 40 LEU A N 3
ATOM 3745 C CA . LEU A 1 4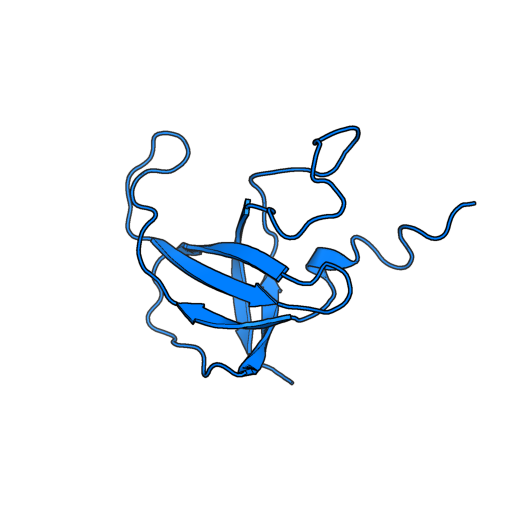0 ? 1.309 -3.574 5.679 1.00 0.00 40 LEU A CA 3
ATOM 3746 C C . LEU A 1 40 ? 2.187 -2.909 6.720 1.00 0.00 40 LEU A C 3
ATOM 3747 O O . LEU A 1 40 ? 1.864 -1.830 7.221 1.00 0.00 40 LEU A O 3
ATOM 3763 N N . ASN A 1 41 ? 3.284 -3.556 7.056 1.00 0.00 41 ASN A N 3
ATOM 3764 C CA . ASN A 1 41 ? 4.194 -3.023 8.054 1.00 0.00 41 ASN A CA 3
ATOM 3765 C C . ASN A 1 41 ? 5.623 -2.994 7.539 1.00 0.00 41 ASN A C 3
ATOM 3766 O O . ASN A 1 41 ? 6.230 -4.025 7.275 1.00 0.00 41 ASN A O 3
ATOM 3777 N N . SER A 1 42 ? 6.142 -1.795 7.365 1.00 0.00 42 SER A N 3
ATOM 3778 C CA . SER A 1 42 ? 7.505 -1.613 6.899 1.00 0.00 42 SER A CA 3
ATOM 3779 C C . SER A 1 42 ? 8.321 -0.859 7.942 1.00 0.00 42 SER A C 3
ATOM 3780 O O . SER A 1 42 ? 7.929 -0.772 9.102 1.00 0.00 42 SER A O 3
ATOM 3788 N N . GLU A 1 43 ? 9.455 -0.334 7.529 1.00 0.00 43 GLU A N 3
ATOM 3789 C CA . GLU A 1 43 ? 10.283 0.481 8.395 1.00 0.00 43 GLU A CA 3
ATOM 3790 C C . GLU A 1 43 ? 9.966 1.951 8.155 1.00 0.00 43 GLU A C 3
ATOM 3791 O O . GLU A 1 43 ? 9.662 2.696 9.086 1.00 0.00 43 GLU A O 3
ATOM 3803 N N . LYS A 1 44 ? 9.957 2.328 6.878 1.00 0.00 44 LYS A N 3
ATOM 3804 C CA . LYS A 1 44 ? 9.778 3.718 6.464 1.00 0.00 44 LYS A CA 3
ATOM 3805 C C . LYS A 1 44 ? 8.467 4.295 6.990 1.00 0.00 44 LYS A C 3
ATOM 3806 O O . LYS A 1 44 ? 8.451 5.361 7.600 1.00 0.00 44 LYS A O 3
ATOM 3825 N N . HIS A 1 45 ? 7.374 3.589 6.757 1.00 0.00 45 HIS A N 3
ATOM 3826 C CA . HIS A 1 45 ? 6.066 4.048 7.223 1.00 0.00 45 HIS A CA 3
ATOM 3827 C C . HIS A 1 45 ? 5.687 3.352 8.525 1.00 0.00 45 HIS A C 3
ATOM 3828 O O . HIS A 1 45 ? 4.703 3.713 9.167 1.00 0.00 45 HIS A O 3
ATOM 3843 N N . GLY A 1 46 ? 6.507 2.377 8.912 1.00 0.00 46 GLY A N 3
ATOM 3844 C CA . GLY A 1 46 ? 6.217 1.516 10.054 1.00 0.00 46 GLY A CA 3
ATOM 3845 C C . GLY A 1 46 ? 4.943 0.690 9.902 1.00 0.00 46 GLY A C 3
ATOM 3846 O O . GLY A 1 46 ? 5.004 -0.534 9.783 1.00 0.00 46 GLY A O 3
ATOM 3850 N N . ALA A 1 47 ? 3.798 1.355 9.865 1.00 0.00 47 ALA A N 3
ATOM 3851 C CA . ALA A 1 47 ? 2.515 0.686 9.720 1.00 0.00 47 ALA A CA 3
ATOM 3852 C C . ALA A 1 47 ? 1.584 1.520 8.858 1.00 0.00 47 ALA A C 3
ATOM 3853 O O . ALA A 1 47 ? 1.396 2.712 9.111 1.00 0.00 47 ALA A O 3
ATOM 3860 N N . PHE A 1 48 ? 1.004 0.903 7.845 1.00 0.00 48 PHE A N 3
ATOM 3861 C CA . PHE A 1 48 ? 0.142 1.617 6.918 1.00 0.00 48 PHE A CA 3
ATOM 3862 C C . PHE A 1 48 ? -0.827 0.671 6.220 1.00 0.00 48 PHE A C 3
ATOM 3863 O O . PHE A 1 48 ? -0.537 -0.511 6.026 1.00 0.00 48 PHE A O 3
ATOM 3880 N N . HIS A 1 49 ? -1.992 1.197 5.873 1.00 0.00 49 HIS A N 3
ATOM 3881 C CA . HIS A 1 49 ? -3.039 0.409 5.239 1.00 0.00 49 HIS A CA 3
ATOM 3882 C C . HIS A 1 49 ? -3.103 0.733 3.752 1.00 0.00 49 HIS A C 3
ATOM 3883 O O . HIS A 1 49 ? -3.591 1.794 3.364 1.00 0.00 49 HIS A O 3
ATOM 3898 N N . VAL A 1 50 ? -2.609 -0.167 2.922 1.00 0.00 50 VAL A N 3
ATOM 3899 C CA . VAL A 1 50 ? -2.608 0.065 1.485 1.00 0.00 50 VAL A CA 3
ATOM 3900 C C . VAL A 1 50 ? -3.705 -0.736 0.794 1.00 0.00 50 VAL A C 3
ATOM 3901 O O . VAL A 1 50 ? -3.900 -1.924 1.062 1.00 0.00 50 VAL A O 3
ATOM 3914 N N . ILE A 1 51 ? -4.430 -0.067 -0.083 1.00 0.00 51 ILE A N 3
ATOM 3915 C CA . ILE A 1 51 ? -5.532 -0.682 -0.803 1.00 0.00 51 ILE A CA 3
ATOM 3916 C C . ILE A 1 51 ? -5.066 -1.127 -2.182 1.00 0.00 51 ILE A C 3
ATOM 3917 O O . ILE A 1 51 ? -3.939 -0.852 -2.579 1.00 0.00 51 ILE A O 3
ATOM 3933 N N . THR A 1 52 ? -5.931 -1.829 -2.884 1.00 0.00 52 THR A N 3
ATOM 3934 C CA . THR A 1 52 ? -5.669 -2.266 -4.242 1.00 0.00 52 THR A CA 3
ATOM 3935 C C . THR A 1 52 ? -6.970 -2.823 -4.819 1.00 0.00 52 THR A C 3
ATOM 3936 O O . THR A 1 52 ? -7.827 -3.280 -4.062 1.00 0.00 52 THR A O 3
ATOM 3947 N N . PRO A 1 53 ? -7.169 -2.751 -6.142 1.00 0.00 53 PRO A N 3
ATOM 3948 C CA . PRO A 1 53 ? -8.362 -3.305 -6.787 1.00 0.00 53 PRO A CA 3
ATOM 3949 C C . PRO A 1 53 ? -8.485 -4.804 -6.539 1.00 0.00 53 PRO A C 3
ATOM 3950 O O . PRO A 1 53 ? -7.492 -5.535 -6.593 1.00 0.00 53 PRO A O 3
ATOM 3961 N N . ALA A 1 54 ? -9.699 -5.254 -6.248 1.00 0.00 54 ALA A N 3
ATOM 3962 C CA . ALA A 1 54 ? -9.936 -6.651 -5.928 1.00 0.00 54 ALA A CA 3
ATOM 3963 C C . ALA A 1 54 ? -9.637 -7.548 -7.118 1.00 0.00 54 ALA A C 3
ATOM 3964 O O . ALA A 1 54 ? -10.390 -7.584 -8.095 1.00 0.00 54 ALA A O 3
ATOM 3971 N N . SER A 1 55 ? -8.524 -8.248 -7.031 1.00 0.00 55 SER A N 3
ATOM 3972 C CA . SER A 1 55 ? -8.115 -9.181 -8.063 1.00 0.00 55 SER A CA 3
ATOM 3973 C C . SER A 1 55 ? -8.326 -10.606 -7.558 1.00 0.00 55 SER A C 3
ATOM 3974 O O . SER A 1 55 ? -8.690 -10.813 -6.399 1.00 0.00 55 SER A O 3
ATOM 3982 N N . THR A 1 56 ? -8.090 -11.582 -8.420 1.00 0.00 56 THR A N 3
ATOM 3983 C CA . THR A 1 56 ? -8.327 -12.974 -8.080 1.00 0.00 56 THR A CA 3
ATOM 3984 C C . THR A 1 56 ? -7.013 -13.654 -7.692 1.00 0.00 56 THR A C 3
ATOM 3985 O O . THR A 1 56 ? -6.879 -14.879 -7.727 1.00 0.00 56 THR A O 3
ATOM 3996 N N . THR A 1 57 ? -6.040 -12.835 -7.330 1.00 0.00 57 THR A N 3
ATOM 3997 C CA . THR A 1 57 ? -4.750 -13.326 -6.887 1.00 0.00 57 THR A CA 3
ATOM 3998 C C . THR A 1 57 ? -4.408 -12.736 -5.526 1.00 0.00 57 THR A C 3
ATOM 3999 O O . THR A 1 57 ? -4.222 -11.524 -5.393 1.00 0.00 57 THR A O 3
ATOM 4010 N N . VAL A 1 58 ? -4.345 -13.591 -4.518 1.00 0.00 58 VAL A N 3
ATOM 4011 C CA . VAL A 1 58 ? -4.032 -13.153 -3.171 1.00 0.00 58 VAL A CA 3
ATOM 4012 C C . VAL A 1 58 ? -2.667 -13.682 -2.748 1.00 0.00 58 VAL A C 3
ATOM 4013 O O . VAL A 1 58 ? -2.290 -14.813 -3.064 1.00 0.00 58 VAL A O 3
ATOM 4026 N N . PHE A 1 59 ? -1.924 -12.841 -2.054 1.00 0.00 59 PHE A N 3
ATOM 4027 C CA . PHE A 1 59 ? -0.565 -13.162 -1.658 1.00 0.00 59 PHE A CA 3
ATOM 4028 C C . PHE A 1 59 ? -0.516 -13.517 -0.174 1.00 0.00 59 PHE A C 3
ATOM 4029 O O . PHE A 1 59 ? -1.277 -12.966 0.627 1.00 0.00 59 PHE A O 3
ATOM 4046 N N . PRO A 1 60 ? 0.370 -14.458 0.199 1.00 0.00 60 PRO A N 3
ATOM 4047 C CA . PRO A 1 60 ? 0.493 -14.945 1.581 1.00 0.00 60 PRO A CA 3
ATOM 4048 C C . PRO A 1 60 ? 0.914 -13.854 2.557 1.00 0.00 60 PRO A C 3
ATOM 4049 O O . PRO A 1 60 ? 1.619 -12.910 2.195 1.00 0.00 60 PRO A O 3
ATOM 4060 N N . GLU A 1 61 ? 0.481 -13.999 3.801 1.00 0.00 61 GLU A N 3
ATOM 4061 C CA . GLU A 1 61 ? 0.776 -13.030 4.838 1.00 0.00 61 GLU A CA 3
ATOM 4062 C C . GLU A 1 61 ? 2.195 -13.209 5.367 1.00 0.00 61 GLU A C 3
ATOM 4063 O O . GLU A 1 61 ? 2.856 -14.201 5.058 1.00 0.00 61 GLU A O 3
ATOM 4075 N N . ASP A 1 62 ? 2.650 -12.226 6.149 1.00 0.00 62 ASP A N 3
ATOM 4076 C CA . ASP A 1 62 ? 3.974 -12.230 6.791 1.00 0.00 62 ASP A CA 3
ATOM 4077 C C . ASP A 1 62 ? 5.094 -11.953 5.787 1.00 0.00 62 ASP A C 3
ATOM 4078 O O . ASP A 1 62 ? 6.126 -11.381 6.137 1.00 0.00 62 ASP A O 3
ATOM 4087 N N . ALA A 1 63 ? 4.880 -12.344 4.540 1.00 0.00 63 ALA A N 3
ATOM 4088 C CA . ALA A 1 63 ? 5.872 -12.154 3.498 1.00 0.00 63 ALA A CA 3
ATOM 4089 C C . ALA A 1 63 ? 6.000 -10.679 3.147 1.00 0.00 63 ALA A C 3
ATOM 4090 O O . ALA A 1 63 ? 5.074 -9.898 3.367 1.00 0.00 63 ALA A O 3
ATOM 4097 N N . LEU A 1 64 ? 7.144 -10.301 2.605 1.00 0.00 64 LEU A N 3
ATOM 4098 C CA . LEU A 1 64 ? 7.403 -8.911 2.283 1.00 0.00 64 LEU A CA 3
ATOM 4099 C C . LEU A 1 64 ? 6.930 -8.624 0.866 1.00 0.00 64 LEU A C 3
ATOM 4100 O O . LEU A 1 64 ? 7.460 -9.166 -0.103 1.00 0.00 64 LEU A O 3
ATOM 4116 N N . VAL A 1 65 ? 5.931 -7.771 0.756 1.00 0.00 65 VAL A N 3
ATOM 4117 C CA . VAL A 1 65 ? 5.333 -7.464 -0.529 1.00 0.00 65 VAL A CA 3
ATOM 4118 C C . VAL A 1 65 ? 5.594 -6.017 -0.917 1.00 0.00 65 VAL A C 3
ATOM 4119 O O . VAL A 1 65 ? 5.720 -5.137 -0.060 1.00 0.00 65 VAL A O 3
ATOM 4132 N N . GLU A 1 66 ? 5.687 -5.786 -2.213 1.00 0.00 66 GLU A N 3
ATOM 4133 C CA . GLU A 1 66 ? 5.932 -4.459 -2.739 1.00 0.00 66 GLU A CA 3
ATOM 4134 C C . GLU A 1 66 ? 4.621 -3.842 -3.181 1.00 0.00 66 GLU A C 3
ATOM 4135 O O . GLU A 1 66 ? 3.737 -4.544 -3.668 1.00 0.00 66 GLU A O 3
ATOM 4147 N N . VAL A 1 67 ? 4.491 -2.542 -3.013 1.00 0.00 67 VAL A N 3
ATOM 4148 C CA . VAL A 1 67 ? 3.286 -1.849 -3.422 1.00 0.00 67 VAL A CA 3
ATOM 4149 C C . VAL A 1 67 ? 3.605 -0.898 -4.571 1.00 0.00 67 VAL A C 3
ATOM 4150 O O . VAL A 1 67 ? 4.683 -0.304 -4.614 1.00 0.00 67 VAL A O 3
ATOM 4163 N N . VAL A 1 68 ? 2.687 -0.791 -5.518 1.00 0.00 68 VAL A N 3
ATOM 4164 C CA . VAL A 1 68 ? 2.879 0.109 -6.644 1.00 0.00 68 VAL A CA 3
ATOM 4165 C C . VAL A 1 68 ? 2.103 1.407 -6.391 1.00 0.00 68 VAL A C 3
ATOM 4166 O O . VAL A 1 68 ? 1.558 1.580 -5.305 1.00 0.00 68 VAL A O 3
ATOM 4179 N N . ASN A 1 69 ? 1.952 2.247 -7.410 1.00 0.00 69 ASN A N 3
ATOM 4180 C CA . ASN A 1 69 ? 1.626 3.670 -7.223 1.00 0.00 69 ASN A CA 3
ATOM 4181 C C . ASN A 1 69 ? 0.376 3.878 -6.375 1.00 0.00 69 ASN A C 3
ATOM 4182 O O . ASN A 1 69 ? -0.742 3.608 -6.813 1.00 0.00 69 ASN A O 3
ATOM 4193 N N . PRO A 1 70 ? 0.567 4.339 -5.125 1.00 0.00 70 PRO A N 3
ATOM 4194 C CA . PRO A 1 70 ? -0.513 4.613 -4.198 1.00 0.00 70 PRO A CA 3
ATOM 4195 C C . PRO A 1 70 ? -0.929 6.082 -4.168 1.00 0.00 70 PRO A C 3
ATOM 4196 O O . PRO A 1 70 ? -0.094 6.988 -4.256 1.00 0.00 70 PRO A O 3
ATOM 4207 N N . ILE A 1 71 ? -2.230 6.302 -4.044 1.00 0.00 71 ILE A N 3
ATOM 4208 C CA . ILE A 1 71 ? -2.787 7.639 -3.937 1.00 0.00 71 ILE A CA 3
ATOM 4209 C C . ILE A 1 71 ? -4.208 7.549 -3.373 1.00 0.00 71 ILE A C 3
ATOM 4210 O O . ILE A 1 71 ? -4.935 6.615 -3.697 1.00 0.00 71 ILE A O 3
ATOM 4226 N N . PHE A 1 72 ? -4.583 8.484 -2.499 1.00 0.00 72 PHE A N 3
ATOM 4227 C CA . PHE A 1 72 ? -5.916 8.483 -1.902 1.00 0.00 72 PHE A CA 3
ATOM 4228 C C . PHE A 1 72 ? -6.104 9.685 -0.985 1.00 0.00 72 PHE A C 3
ATOM 4229 O O . PHE A 1 72 ? -6.994 10.506 -1.199 1.00 0.00 72 PHE A O 3
ATOM 4246 N N . LEU A 1 73 ? -5.254 9.786 0.030 1.00 0.00 73 LEU A N 3
ATOM 4247 C CA . LEU A 1 73 ? -5.371 10.842 1.026 1.00 0.00 73 LEU A CA 3
ATOM 4248 C C . LEU A 1 73 ? -4.003 11.410 1.382 1.00 0.00 73 LEU A C 3
ATOM 4249 O O . LEU A 1 73 ? -3.582 11.375 2.536 1.00 0.00 73 LEU A O 3
ATOM 4265 N N . SER A 1 74 ? -3.309 11.916 0.377 1.00 0.00 74 SER A N 3
ATOM 4266 C CA . SER A 1 74 ? -2.065 12.636 0.594 1.00 0.00 74 SER A CA 3
ATOM 4267 C C . SER A 1 74 ? -2.215 14.066 0.084 1.00 0.00 74 SER A C 3
ATOM 4268 O O . SER A 1 74 ? -1.344 14.916 0.278 1.00 0.00 74 SER A O 3
ATOM 4276 N N . ASP A 1 75 ? -3.338 14.304 -0.585 1.00 0.00 75 ASP A N 3
ATOM 4277 C CA . ASP A 1 75 ? -3.748 15.639 -0.995 1.00 0.00 75 ASP A CA 3
ATOM 4278 C C . ASP A 1 75 ? -5.273 15.696 -1.054 1.00 0.00 75 ASP A C 3
ATOM 4279 O O . ASP A 1 75 ? -5.883 15.577 -2.115 1.00 0.00 75 ASP A O 3
ATOM 4288 N N . THR A 1 76 ? -5.882 15.841 0.117 1.00 0.00 76 THR A N 3
ATOM 4289 C CA . THR A 1 76 ? -7.334 15.858 0.242 1.00 0.00 76 THR A CA 3
ATOM 4290 C C . THR A 1 76 ? -7.950 16.964 -0.615 1.00 0.00 76 THR A C 3
ATOM 4291 O O . THR A 1 76 ? -8.639 16.688 -1.596 1.00 0.00 76 THR A O 3
ATOM 4302 N N . ALA A 1 77 ? -7.711 18.210 -0.233 1.00 0.00 77 ALA A N 3
ATOM 4303 C CA . ALA A 1 77 ? -8.199 19.345 -1.000 1.00 0.00 77 ALA A CA 3
ATOM 4304 C C . ALA A 1 77 ? -7.038 20.235 -1.427 1.00 0.00 77 ALA A C 3
ATOM 4305 O O . ALA A 1 77 ? -6.805 20.441 -2.617 1.00 0.00 77 ALA A O 3
ATOM 4312 N N . LEU A 1 78 ? -6.301 20.748 -0.450 1.00 0.00 78 LEU A N 3
ATOM 4313 C CA . LEU A 1 78 ? -5.152 21.602 -0.725 1.00 0.00 78 LEU A CA 3
ATOM 4314 C C . LEU A 1 78 ? -4.106 21.465 0.378 1.00 0.00 78 LEU A C 3
ATOM 4315 O O . LEU A 1 78 ? -3.402 22.419 0.707 1.00 0.00 78 LEU A O 3
ATOM 4331 N N . ASN A 1 79 ? -4.000 20.269 0.941 1.00 0.00 79 ASN A N 3
ATOM 4332 C CA . ASN A 1 79 ? -3.023 20.006 1.993 1.00 0.00 79 ASN A CA 3
ATOM 4333 C C . ASN A 1 79 ? -1.976 19.017 1.503 1.00 0.00 79 ASN A C 3
ATOM 4334 O O . ASN A 1 79 ? -2.210 18.272 0.550 1.00 0.00 79 ASN A O 3
ATOM 4345 N N . GLY A 1 80 ? -0.820 19.026 2.152 1.00 0.00 80 GLY A N 3
ATOM 4346 C CA . GLY A 1 80 ? 0.266 18.154 1.753 1.00 0.00 80 GLY A CA 3
ATOM 4347 C C . GLY A 1 80 ? 0.339 16.890 2.587 1.00 0.00 80 GLY A C 3
ATOM 4348 O O . GLY A 1 80 ? -0.319 16.781 3.621 1.00 0.00 80 GLY A O 3
ATOM 4352 N N . ASN A 1 81 ? 1.172 15.950 2.151 1.00 0.00 81 ASN A N 3
ATOM 4353 C CA . ASN A 1 81 ? 1.298 14.644 2.798 1.00 0.00 81 ASN A CA 3
ATOM 4354 C C . ASN A 1 81 ? 1.750 14.775 4.251 1.00 0.00 81 ASN A C 3
ATOM 4355 O O . ASN A 1 81 ? 1.449 13.918 5.085 1.00 0.00 81 ASN A O 3
ATOM 4366 N N . SER A 1 82 ? 2.454 15.861 4.556 1.00 0.00 82 SER A N 3
ATOM 4367 C CA . SER A 1 82 ? 2.960 16.099 5.904 1.00 0.00 82 SER A CA 3
ATOM 4368 C C . SER A 1 82 ? 1.826 16.309 6.906 1.00 0.00 82 SER A C 3
ATOM 4369 O O . SER A 1 82 ? 2.037 16.250 8.119 1.00 0.00 82 SER A O 3
ATOM 4377 N N . VAL A 1 83 ? 0.626 16.528 6.394 1.00 0.00 83 VAL A N 3
ATOM 4378 C CA . VAL A 1 83 ? -0.546 16.745 7.234 1.00 0.00 83 VAL A CA 3
ATOM 4379 C C . VAL A 1 83 ? -1.746 15.997 6.666 1.00 0.00 83 VAL A C 3
ATOM 4380 O O . VAL A 1 83 ? -2.900 16.377 6.881 1.00 0.00 83 VAL A O 3
ATOM 4393 N N . ALA A 1 84 ? -1.459 14.927 5.938 1.00 0.00 84 ALA A N 3
ATOM 4394 C CA . ALA A 1 84 ? -2.492 14.101 5.340 1.00 0.00 84 ALA A CA 3
ATOM 4395 C C . ALA A 1 84 ? -2.369 12.665 5.830 1.00 0.00 84 ALA A C 3
ATOM 4396 O O . ALA A 1 84 ? -1.259 12.183 6.078 1.00 0.00 84 ALA A O 3
ATOM 4403 N N . PRO A 1 85 ? -3.500 11.967 5.997 1.00 0.00 85 PRO A N 3
ATOM 4404 C CA . PRO A 1 85 ? -3.507 10.591 6.476 1.00 0.00 85 PRO A CA 3
ATOM 4405 C C . PRO A 1 85 ? -3.148 9.594 5.382 1.00 0.00 85 PRO A C 3
ATOM 4406 O O . PRO A 1 85 ? -4.014 8.955 4.786 1.00 0.00 85 PRO A O 3
ATOM 4417 N N . ALA A 1 86 ? -1.859 9.445 5.145 1.00 0.00 86 ALA A N 3
ATOM 4418 C CA . ALA A 1 86 ? -1.364 8.524 4.134 1.00 0.00 86 ALA A CA 3
ATOM 4419 C C . ALA A 1 86 ? -1.262 7.114 4.698 1.00 0.00 86 ALA A C 3
ATOM 4420 O O . ALA A 1 86 ? -0.697 6.217 4.074 1.00 0.00 86 ALA A O 3
ATOM 4427 N N . LEU A 1 87 ? -1.811 6.927 5.892 1.00 0.00 87 LEU A N 3
ATOM 4428 C CA . LEU A 1 87 ? -1.863 5.614 6.517 1.00 0.00 87 LEU A CA 3
ATOM 4429 C C . LEU A 1 87 ? -2.967 4.757 5.902 1.00 0.00 87 LEU A C 3
ATOM 4430 O O . LEU A 1 87 ? -3.226 3.643 6.352 1.00 0.00 87 LEU A O 3
ATOM 4446 N N . ASN A 1 88 ? -3.612 5.292 4.874 1.00 0.00 88 ASN A N 3
ATOM 4447 C CA . ASN A 1 88 ? -4.594 4.543 4.100 1.00 0.00 88 ASN A CA 3
ATOM 4448 C C . ASN A 1 88 ? -4.658 5.093 2.679 1.00 0.00 88 ASN A C 3
ATOM 4449 O O . ASN A 1 88 ? -5.360 6.056 2.385 1.00 0.00 88 ASN A O 3
ATOM 4460 N N . VAL A 1 89 ? -3.879 4.485 1.804 1.00 0.00 89 VAL A N 3
ATOM 4461 C CA . VAL A 1 89 ? -3.775 4.940 0.424 1.00 0.00 89 VAL A CA 3
ATOM 4462 C C . VAL A 1 89 ? -4.082 3.816 -0.556 1.00 0.00 89 VAL A C 3
ATOM 4463 O O . VAL A 1 89 ? -3.872 2.640 -0.258 1.00 0.00 89 VAL A O 3
ATOM 4476 N N . PHE A 1 90 ? -4.584 4.188 -1.725 1.00 0.00 90 PHE A N 3
ATOM 4477 C CA . PHE A 1 90 ? -4.935 3.227 -2.754 1.00 0.00 90 PHE A CA 3
ATOM 4478 C C . PHE A 1 90 ? -3.726 2.920 -3.616 1.00 0.00 90 PHE A C 3
ATOM 4479 O O . PHE A 1 90 ? -3.346 3.714 -4.478 1.00 0.00 90 PHE A O 3
ATOM 4496 N N . ALA A 1 91 ? -3.123 1.774 -3.370 1.00 0.00 91 ALA A N 3
ATOM 4497 C CA . ALA A 1 91 ? -1.956 1.354 -4.122 1.00 0.00 91 ALA A CA 3
ATOM 4498 C C . ALA A 1 91 ? -2.367 0.721 -5.438 1.00 0.00 91 ALA A C 3
ATOM 4499 O O . ALA A 1 91 ? -3.469 0.182 -5.550 1.00 0.00 91 ALA A O 3
ATOM 4506 N N . GLU A 1 92 ? -1.495 0.795 -6.430 1.00 0.00 92 GLU A N 3
ATOM 4507 C CA . GLU A 1 92 ? -1.797 0.222 -7.735 1.00 0.00 92 GLU A CA 3
ATOM 4508 C C . GLU A 1 92 ? -1.987 -1.284 -7.598 1.00 0.00 92 GLU A C 3
ATOM 4509 O O . GLU A 1 92 ? -3.096 -1.802 -7.739 1.00 0.00 92 GLU A O 3
ATOM 4521 N N . LYS A 1 93 ? -0.896 -1.973 -7.314 1.00 0.00 93 LYS A N 3
ATOM 4522 C CA . LYS A 1 93 ? -0.932 -3.403 -7.038 1.00 0.00 93 LYS A CA 3
ATOM 4523 C C . LYS A 1 93 ? 0.029 -3.738 -5.907 1.00 0.00 93 LYS A C 3
ATOM 4524 O O . LYS A 1 93 ? 0.617 -2.845 -5.293 1.00 0.00 93 LYS A O 3
ATOM 4543 N N . LEU A 1 94 ? 0.185 -5.028 -5.649 1.00 0.00 94 LEU A N 3
ATOM 4544 C CA . LEU A 1 94 ? 1.168 -5.517 -4.701 1.00 0.00 94 LEU A CA 3
ATOM 4545 C C . LEU A 1 94 ? 1.814 -6.765 -5.275 1.00 0.00 94 LEU A C 3
ATOM 4546 O O . LEU A 1 94 ? 1.149 -7.560 -5.947 1.00 0.00 94 LEU A O 3
ATOM 4562 N N . VAL A 1 95 ? 3.100 -6.924 -5.040 1.00 0.00 95 VAL A N 3
ATOM 4563 C CA . VAL A 1 95 ? 3.820 -8.072 -5.556 1.00 0.00 95 VAL A CA 3
ATOM 4564 C C . VAL A 1 95 ? 4.544 -8.786 -4.432 1.00 0.00 95 VAL A C 3
ATOM 4565 O O . VAL A 1 95 ? 5.030 -8.160 -3.495 1.00 0.00 95 VAL A O 3
ATOM 4578 N N . LEU A 1 96 ? 4.619 -10.091 -4.549 1.00 0.00 96 LEU A N 3
ATOM 4579 C CA . LEU A 1 96 ? 5.240 -10.927 -3.531 1.00 0.00 96 LEU A CA 3
ATOM 4580 C C . LEU A 1 96 ? 6.748 -11.024 -3.728 1.00 0.00 96 LEU A C 3
ATOM 4581 O O . LEU A 1 96 ? 7.224 -11.277 -4.838 1.00 0.00 96 LEU A O 3
ATOM 4597 N N . LYS A 1 97 ? 7.483 -10.806 -2.644 1.00 0.00 97 LYS A N 3
ATOM 4598 C CA . LYS A 1 97 ? 8.913 -11.026 -2.608 1.00 0.00 97 LYS A CA 3
ATOM 4599 C C . LYS A 1 97 ? 9.276 -11.692 -1.286 1.00 0.00 97 LYS A C 3
ATOM 4600 O O . LYS A 1 97 ? 8.398 -12.045 -0.497 1.00 0.00 97 LYS A O 3
ATOM 4619 N N . LYS A 1 98 ? 10.562 -11.862 -1.058 1.00 0.00 98 LYS A N 3
ATOM 4620 C CA . LYS A 1 98 ? 11.060 -12.469 0.168 1.00 0.00 98 LYS A CA 3
ATOM 4621 C C . LYS A 1 98 ? 12.534 -12.140 0.358 1.00 0.00 98 LYS A C 3
ATOM 4622 O O . LYS A 1 98 ? 12.857 -11.423 1.326 1.00 0.00 98 LYS A O 3
ATOM 4642 N N . MET A 1 1 ? 24.143 8.596 -14.453 1.00 0.00 1 MET A N 4
ATOM 4643 C CA . MET A 1 1 ? 24.021 7.731 -13.259 1.00 0.00 1 MET A CA 4
ATOM 4644 C C . MET A 1 1 ? 22.556 7.518 -12.904 1.00 0.00 1 MET A C 4
ATOM 4645 O O . MET A 1 1 ? 21.786 8.474 -12.812 1.00 0.00 1 MET A O 4
ATOM 4661 N N . ILE A 1 2 ? 22.178 6.263 -12.711 1.00 0.00 2 ILE A N 4
ATOM 4662 C CA . ILE A 1 2 ? 20.816 5.919 -12.330 1.00 0.00 2 ILE A CA 4
ATOM 4663 C C . ILE A 1 2 ? 20.569 6.280 -10.867 1.00 0.00 2 ILE A C 4
ATOM 4664 O O . ILE A 1 2 ? 21.240 5.758 -9.977 1.00 0.00 2 ILE A O 4
ATOM 4680 N N . PRO A 1 3 ? 19.621 7.192 -10.598 1.00 0.00 3 PRO A N 4
ATOM 4681 C CA . PRO A 1 3 ? 19.285 7.600 -9.231 1.00 0.00 3 PRO A CA 4
ATOM 4682 C C . PRO A 1 3 ? 18.703 6.450 -8.417 1.00 0.00 3 PRO A C 4
ATOM 4683 O O . PRO A 1 3 ? 17.702 5.847 -8.803 1.00 0.00 3 PRO A O 4
ATOM 4694 N N . GLU A 1 4 ? 19.342 6.137 -7.302 1.00 0.00 4 GLU A N 4
ATOM 4695 C CA . GLU A 1 4 ? 18.870 5.078 -6.424 1.00 0.00 4 GLU A CA 4
ATOM 4696 C C . GLU A 1 4 ? 18.531 5.631 -5.048 1.00 0.00 4 GLU A C 4
ATOM 4697 O O . GLU A 1 4 ? 17.358 5.720 -4.672 1.00 0.00 4 GLU A O 4
ATOM 4709 N N . THR A 1 5 ? 19.558 6.016 -4.306 1.00 0.00 5 THR A N 4
ATOM 4710 C CA . THR A 1 5 ? 19.379 6.504 -2.953 1.00 0.00 5 THR A CA 4
ATOM 4711 C C . THR A 1 5 ? 20.007 7.884 -2.778 1.00 0.00 5 THR A C 4
ATOM 4712 O O . THR A 1 5 ? 21.229 8.027 -2.764 1.00 0.00 5 THR A O 4
ATOM 4723 N N . LEU A 1 6 ? 19.168 8.903 -2.670 1.00 0.00 6 LEU A N 4
ATOM 4724 C CA . LEU A 1 6 ? 19.653 10.249 -2.407 1.00 0.00 6 LEU A CA 4
ATOM 4725 C C . LEU A 1 6 ? 19.728 10.477 -0.905 1.00 0.00 6 LEU A C 4
ATOM 4726 O O . LEU A 1 6 ? 20.789 10.798 -0.364 1.00 0.00 6 LEU A O 4
ATOM 4742 N N . VAL A 1 7 ? 18.593 10.302 -0.243 1.00 0.00 7 VAL A N 4
ATOM 4743 C CA . VAL A 1 7 ? 18.516 10.394 1.210 1.00 0.00 7 VAL A CA 4
ATOM 4744 C C . VAL A 1 7 ? 17.768 9.186 1.769 1.00 0.00 7 VAL A C 4
ATOM 4745 O O . VAL A 1 7 ? 18.192 8.571 2.748 1.00 0.00 7 VAL A O 4
ATOM 4758 N N . MET A 1 8 ? 16.665 8.840 1.123 1.00 0.00 8 MET A N 4
ATOM 4759 C CA . MET A 1 8 ? 15.834 7.729 1.558 1.00 0.00 8 MET A CA 4
ATOM 4760 C C . MET A 1 8 ? 15.940 6.559 0.589 1.00 0.00 8 MET A C 4
ATOM 4761 O O . MET A 1 8 ? 16.344 6.729 -0.565 1.00 0.00 8 MET A O 4
ATOM 4775 N N . LYS A 1 9 ? 15.586 5.374 1.071 1.00 0.00 9 LYS A N 4
ATOM 4776 C CA . LYS A 1 9 ? 15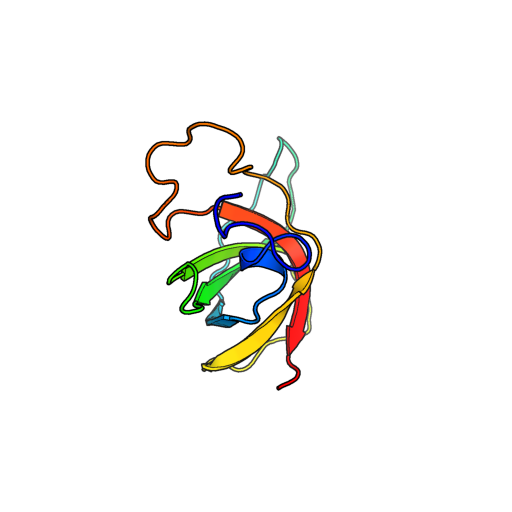.584 4.172 0.247 1.00 0.00 9 LYS A CA 4
ATOM 4777 C C . LYS A 1 9 ? 14.148 3.729 0.000 1.00 0.00 9 LYS A C 4
ATOM 4778 O O . LYS A 1 9 ? 13.561 3.026 0.822 1.00 0.00 9 LYS A O 4
ATOM 4797 N N . PRO A 1 10 ? 13.578 4.140 -1.153 1.00 0.00 10 PRO A N 4
ATOM 4798 C CA . PRO A 1 10 ? 12.189 3.835 -1.529 1.00 0.00 10 PRO A CA 4
ATOM 4799 C C . PRO A 1 10 ? 11.845 2.365 -1.344 1.00 0.00 10 PRO A C 4
ATOM 4800 O O . PRO A 1 10 ? 10.870 2.037 -0.677 1.00 0.00 10 PRO A O 4
ATOM 4811 N N . ASP A 1 11 ? 12.715 1.497 -1.853 1.00 0.00 11 ASP A N 4
ATOM 4812 C CA . ASP A 1 11 ? 12.513 0.049 -1.800 1.00 0.00 11 ASP A CA 4
ATOM 4813 C C . ASP A 1 11 ? 12.232 -0.375 -0.368 1.00 0.00 11 ASP A C 4
ATOM 4814 O O . ASP A 1 11 ? 11.161 -0.900 -0.073 1.00 0.00 11 ASP A O 4
ATOM 4823 N N . PHE A 1 12 ? 13.147 -0.061 0.525 1.00 0.00 12 PHE A N 4
ATOM 4824 C CA . PHE A 1 12 ? 13.019 -0.424 1.924 1.00 0.00 12 PHE A CA 4
ATOM 4825 C C . PHE A 1 12 ? 11.693 0.105 2.454 1.00 0.00 12 PHE A C 4
ATOM 4826 O O . PHE A 1 12 ? 10.905 -0.650 3.028 1.00 0.00 12 PHE A O 4
ATOM 4843 N N . ILE A 1 13 ? 11.474 1.398 2.295 1.00 0.00 13 ILE A N 4
ATOM 4844 C CA . ILE A 1 13 ? 10.320 2.050 2.865 1.00 0.00 13 ILE A CA 4
ATOM 4845 C C . ILE A 1 13 ? 9.028 1.421 2.340 1.00 0.00 13 ILE A C 4
ATOM 4846 O O . ILE A 1 13 ? 8.137 1.082 3.123 1.00 0.00 13 ILE A O 4
ATOM 4862 N N . GLY A 1 14 ? 8.933 1.288 1.016 1.00 0.00 14 GLY A N 4
ATOM 4863 C CA . GLY A 1 14 ? 7.665 0.976 0.377 1.00 0.00 14 GLY A CA 4
ATOM 4864 C C . GLY A 1 14 ? 7.157 -0.410 0.724 1.00 0.00 14 GLY A C 4
ATOM 4865 O O . GLY A 1 14 ? 6.297 -0.551 1.597 1.00 0.00 14 GLY A O 4
ATOM 4869 N N . PRO A 1 15 ? 7.646 -1.453 0.025 1.00 0.00 15 PRO A N 4
ATOM 4870 C CA . PRO A 1 15 ? 7.326 -2.840 0.354 1.00 0.00 15 PRO A CA 4
ATOM 4871 C C . PRO A 1 15 ? 7.519 -3.143 1.829 1.00 0.00 15 PRO A C 4
ATOM 4872 O O . PRO A 1 15 ? 8.475 -2.679 2.459 1.00 0.00 15 PRO A O 4
ATOM 4883 N N . ALA A 1 16 ? 6.625 -3.941 2.366 1.00 0.00 16 ALA A N 4
ATOM 4884 C CA . ALA A 1 16 ? 6.588 -4.184 3.793 1.00 0.00 16 ALA A CA 4
ATOM 4885 C C . ALA A 1 16 ? 6.199 -5.631 4.063 1.00 0.00 16 ALA A C 4
ATOM 4886 O O . ALA A 1 16 ? 6.211 -6.457 3.150 1.00 0.00 16 A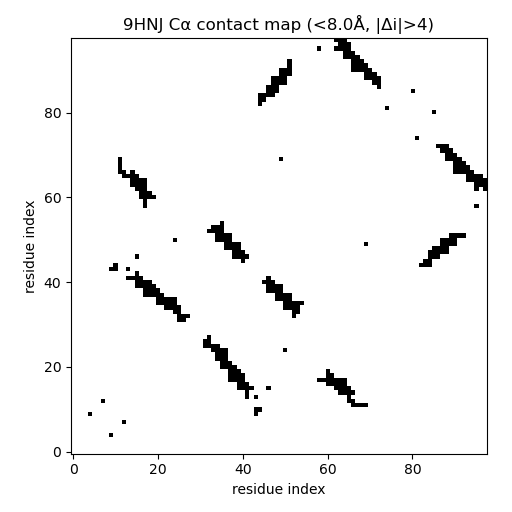LA A O 4
ATOM 4893 N N . TYR A 1 17 ? 5.847 -5.937 5.299 1.00 0.00 17 TYR A N 4
ATOM 4894 C CA . TYR A 1 17 ? 5.467 -7.292 5.660 1.00 0.00 17 TYR A CA 4
ATOM 4895 C C . TYR A 1 17 ? 3.975 -7.454 5.533 1.00 0.00 17 TYR A C 4
ATOM 4896 O O . TYR A 1 17 ? 3.210 -6.635 6.042 1.00 0.00 17 TYR A O 4
ATOM 4914 N N . TYR A 1 18 ? 3.568 -8.503 4.848 1.00 0.00 18 TYR A N 4
ATOM 4915 C CA . TYR A 1 18 ? 2.158 -8.717 4.571 1.00 0.00 18 TYR A CA 4
ATOM 4916 C C . TYR A 1 18 ? 1.424 -9.057 5.856 1.00 0.00 18 TYR A C 4
ATOM 4917 O O . TYR A 1 18 ? 1.564 -10.152 6.399 1.00 0.00 18 TYR A O 4
ATOM 4935 N N . GLU A 1 19 ? 0.667 -8.101 6.357 1.00 0.00 19 GLU A N 4
ATOM 4936 C CA . GLU A 1 19 ? -0.049 -8.291 7.604 1.00 0.00 19 GLU A CA 4
ATOM 4937 C C . GLU A 1 19 ? -1.375 -9.002 7.362 1.00 0.00 19 GLU A C 4
ATOM 4938 O O . GLU A 1 19 ? -1.550 -10.150 7.774 1.00 0.00 19 GLU A O 4
ATOM 4950 N N . LYS A 1 20 ? -2.299 -8.332 6.682 1.00 0.00 20 LYS A N 4
ATOM 4951 C CA . LYS A 1 20 ? -3.613 -8.911 6.420 1.00 0.00 20 LYS A CA 4
ATOM 4952 C C . LYS A 1 20 ? -4.351 -8.140 5.334 1.00 0.00 20 LYS A C 4
ATOM 4953 O O . LYS A 1 20 ? -4.088 -6.958 5.110 1.00 0.00 20 LYS A O 4
ATOM 4972 N N . LEU A 1 21 ? -5.260 -8.824 4.655 1.00 0.00 21 LEU A N 4
ATOM 4973 C CA . LEU A 1 21 ? -6.113 -8.198 3.654 1.00 0.00 21 LEU A CA 4
ATOM 4974 C C . LEU A 1 21 ? -7.565 -8.248 4.121 1.00 0.00 21 LEU A C 4
ATOM 4975 O O . LEU A 1 21 ? -8.028 -9.275 4.616 1.00 0.00 21 LEU A O 4
ATOM 4991 N N . GLY A 1 22 ? -8.272 -7.140 3.969 1.00 0.00 22 GLY A N 4
ATOM 4992 C CA . GLY A 1 22 ? -9.664 -7.085 4.357 1.00 0.00 22 GLY A CA 4
ATOM 4993 C C . GLY A 1 22 ? -10.515 -6.369 3.329 1.00 0.00 22 GLY A C 4
ATOM 4994 O O . GLY A 1 22 ? -10.028 -5.494 2.606 1.00 0.00 22 GLY A O 4
ATOM 4998 N N . ASN A 1 23 ? -11.783 -6.739 3.248 1.00 0.00 23 ASN A N 4
ATOM 4999 C CA . ASN A 1 23 ? -12.704 -6.090 2.326 1.00 0.00 23 ASN A CA 4
ATOM 5000 C C . ASN A 1 23 ? -13.249 -4.818 2.964 1.00 0.00 23 ASN A C 4
ATOM 5001 O O . ASN A 1 23 ? -14.238 -4.848 3.699 1.00 0.00 23 ASN A O 4
ATOM 5012 N N . ALA A 1 24 ? -12.582 -3.704 2.709 1.00 0.00 24 ALA A N 4
ATOM 5013 C CA . ALA A 1 24 ? -12.950 -2.444 3.340 1.00 0.00 24 ALA A CA 4
ATOM 5014 C C . ALA A 1 24 ? -13.500 -1.413 2.347 1.00 0.00 24 ALA A C 4
ATOM 5015 O O . ALA A 1 24 ? -14.599 -0.906 2.550 1.00 0.00 24 ALA A O 4
ATOM 5022 N N . PRO A 1 25 ? -12.772 -1.076 1.261 1.00 0.00 25 PRO A N 4
ATOM 5023 C CA . PRO A 1 25 ? -13.159 0.000 0.369 1.00 0.00 25 PRO A CA 4
ATOM 5024 C C . PRO A 1 25 ? -13.861 -0.479 -0.899 1.00 0.00 25 PRO A C 4
ATOM 5025 O O . PRO A 1 25 ? -13.332 -0.331 -2.002 1.00 0.00 25 PRO A O 4
ATOM 5036 N N . ARG A 1 26 ? -15.041 -1.058 -0.750 1.00 0.00 26 ARG A N 4
ATOM 5037 C CA . ARG A 1 26 ? -15.844 -1.399 -1.911 1.00 0.00 26 ARG A CA 4
ATOM 5038 C C . ARG A 1 26 ? -16.693 -0.204 -2.314 1.00 0.00 26 ARG A C 4
ATOM 5039 O O . ARG A 1 26 ? -16.751 0.160 -3.486 1.00 0.00 26 ARG A O 4
ATOM 5060 N N . PHE A 1 27 ? -17.333 0.410 -1.331 1.00 0.00 27 PHE A N 4
ATOM 5061 C CA . PHE A 1 27 ? -18.222 1.533 -1.578 1.00 0.00 27 PHE A CA 4
ATOM 5062 C C . PHE A 1 27 ? -17.849 2.729 -0.716 1.00 0.00 27 PHE A C 4
ATOM 5063 O O . PHE A 1 27 ? -17.558 2.592 0.473 1.00 0.00 27 PHE A O 4
ATOM 5080 N N . ILE A 1 28 ? -17.837 3.898 -1.334 1.00 0.00 28 ILE A N 4
ATOM 5081 C CA . ILE A 1 28 ? -17.541 5.136 -0.637 1.00 0.00 28 ILE A CA 4
ATOM 5082 C C . ILE A 1 28 ? -18.475 6.246 -1.116 1.00 0.00 28 ILE A C 4
ATOM 5083 O O . ILE A 1 28 ? -18.475 6.605 -2.296 1.00 0.00 28 ILE A O 4
ATOM 5099 N N . PHE A 1 29 ? -19.292 6.756 -0.197 1.00 0.00 29 PHE A N 4
ATOM 5100 C CA . PHE A 1 29 ? -20.314 7.757 -0.513 1.00 0.00 29 PHE A CA 4
ATOM 5101 C C . PHE A 1 29 ? -21.303 7.212 -1.539 1.00 0.00 29 PHE A C 4
ATOM 5102 O O . PHE A 1 29 ? -21.874 7.959 -2.335 1.00 0.00 29 PHE A O 4
ATOM 5119 N N . GLY A 1 30 ? -21.500 5.901 -1.517 1.00 0.00 30 GLY A N 4
ATOM 5120 C CA . GLY A 1 30 ? -22.418 5.271 -2.443 1.00 0.00 30 GLY A CA 4
ATOM 5121 C C . GLY A 1 30 ? -21.741 4.812 -3.717 1.00 0.00 30 GLY A C 4
ATOM 5122 O O . GLY A 1 30 ? -22.334 4.092 -4.515 1.00 0.00 30 GLY A O 4
ATOM 5126 N N . LYS A 1 31 ? -20.492 5.217 -3.904 1.00 0.00 31 LYS A N 4
ATOM 5127 C CA . LYS A 1 31 ? -19.748 4.866 -5.101 1.00 0.00 31 LYS A CA 4
ATOM 5128 C C . LYS A 1 31 ? -19.019 3.547 -4.888 1.00 0.00 31 LYS A C 4
ATOM 5129 O O . LYS A 1 31 ? -17.959 3.512 -4.256 1.00 0.00 31 LYS A O 4
ATOM 5148 N N . GLU A 1 32 ? -19.591 2.460 -5.386 1.00 0.00 32 GLU A N 4
ATOM 5149 C CA . GLU A 1 32 ? -18.972 1.158 -5.217 1.00 0.00 32 GLU A CA 4
ATOM 5150 C C . GLU A 1 32 ? -18.171 0.768 -6.449 1.00 0.00 32 GLU A C 4
ATOM 5151 O O . GLU A 1 32 ? -18.580 1.013 -7.587 1.00 0.00 32 GLU A O 4
ATOM 5163 N N . GLY A 1 33 ? -17.010 0.198 -6.201 1.00 0.00 33 GLY A N 4
ATOM 5164 C CA . GLY A 1 33 ? -16.185 -0.321 -7.262 1.00 0.00 33 GLY A CA 4
ATOM 5165 C C . GLY A 1 33 ? -15.899 -1.786 -7.044 1.00 0.00 33 GLY A C 4
ATOM 5166 O O . GLY A 1 33 ? -16.822 -2.579 -6.871 1.00 0.00 33 GLY A O 4
ATOM 5170 N N . LYS A 1 34 ? -14.628 -2.145 -7.022 1.00 0.00 34 LYS A N 4
ATOM 5171 C CA . LYS A 1 34 ? -14.226 -3.522 -6.768 1.00 0.00 34 LYS A CA 4
ATOM 5172 C C . LYS A 1 34 ? -12.818 -3.549 -6.192 1.00 0.00 34 LYS A C 4
ATOM 5173 O O . LYS A 1 34 ? -11.922 -4.216 -6.708 1.00 0.00 34 LYS A O 4
ATOM 5192 N N . TYR A 1 35 ? -12.622 -2.802 -5.127 1.00 0.00 35 TYR A N 4
ATOM 5193 C CA . TYR A 1 35 ? -11.309 -2.679 -4.523 1.00 0.00 35 TYR A CA 4
ATOM 5194 C C . TYR A 1 35 ? -11.224 -3.404 -3.190 1.00 0.00 35 TYR A C 4
ATOM 5195 O O . TYR A 1 35 ? -12.220 -3.580 -2.486 1.00 0.00 35 TYR A O 4
ATOM 5213 N N . GLN A 1 36 ? -10.017 -3.828 -2.871 1.00 0.00 36 GLN A N 4
ATOM 5214 C CA . GLN A 1 36 ? -9.702 -4.445 -1.599 1.00 0.00 36 GLN A CA 4
ATOM 5215 C C . GLN A 1 36 ? -8.701 -3.582 -0.859 1.00 0.00 36 GLN A C 4
ATOM 5216 O O . GLN A 1 36 ? -8.146 -2.643 -1.427 1.00 0.00 36 GLN A O 4
ATOM 5230 N N . ARG A 1 37 ? -8.454 -3.902 0.394 1.00 0.00 37 ARG A N 4
ATOM 5231 C CA . ARG A 1 37 ? -7.484 -3.158 1.176 1.00 0.00 37 ARG A CA 4
ATOM 5232 C C . ARG A 1 37 ? -6.619 -4.116 1.969 1.00 0.00 37 ARG A C 4
ATOM 5233 O O . ARG A 1 37 ? -7.123 -5.031 2.610 1.00 0.00 37 ARG A O 4
ATOM 5254 N N . HIS A 1 38 ? -5.320 -3.919 1.905 1.00 0.00 38 HIS A N 4
ATOM 5255 C CA . HIS A 1 38 ? -4.394 -4.786 2.607 1.00 0.00 38 HIS A CA 4
ATOM 5256 C C . HIS A 1 38 ? -3.386 -3.964 3.388 1.00 0.00 38 HIS A C 4
ATOM 5257 O O . HIS A 1 38 ? -2.911 -2.928 2.921 1.00 0.00 38 HIS A O 4
ATOM 5272 N N . ILE A 1 39 ? -3.079 -4.434 4.578 1.00 0.00 39 ILE A N 4
ATOM 5273 C CA . ILE A 1 39 ? -2.181 -3.740 5.477 1.00 0.00 39 ILE A CA 4
ATOM 5274 C C . ILE A 1 39 ? -0.808 -4.390 5.456 1.00 0.00 39 ILE A C 4
ATOM 5275 O O . ILE A 1 39 ? -0.696 -5.619 5.482 1.00 0.00 39 ILE A O 4
ATOM 5291 N N . LEU A 1 40 ? 0.230 -3.578 5.384 1.00 0.00 40 LEU A N 4
ATOM 5292 C CA . LEU A 1 40 ? 1.568 -4.062 5.571 1.00 0.00 40 LEU A CA 4
ATOM 5293 C C . LEU A 1 40 ? 2.270 -3.264 6.627 1.00 0.00 40 LEU A C 4
ATOM 5294 O O . LEU A 1 40 ? 1.818 -2.196 7.042 1.00 0.00 40 LEU A O 4
ATOM 5310 N N . ASN A 1 41 ? 3.382 -3.798 7.038 1.00 0.00 41 ASN A N 4
ATOM 5311 C CA . ASN A 1 41 ? 4.180 -3.196 8.095 1.00 0.00 41 ASN A CA 4
ATOM 5312 C C . ASN A 1 41 ? 5.665 -3.196 7.758 1.00 0.00 41 ASN A C 4
ATOM 5313 O O . ASN A 1 41 ? 6.250 -4.234 7.473 1.00 0.00 41 ASN A O 4
ATOM 5324 N N . SER A 1 42 ? 6.251 -2.007 7.754 1.00 0.00 42 SER A N 4
ATOM 5325 C CA . SER A 1 42 ? 7.685 -1.844 7.541 1.00 0.00 42 SER A CA 4
ATOM 5326 C C . SER A 1 42 ? 8.235 -0.911 8.612 1.00 0.00 42 SER A C 4
ATOM 5327 O O . SER A 1 42 ? 7.495 -0.091 9.145 1.00 0.00 42 SER A O 4
ATOM 5335 N N . GLU A 1 43 ? 9.528 -1.022 8.891 1.00 0.00 43 GLU A N 4
ATOM 5336 C CA . GLU A 1 43 ? 10.136 -0.409 10.076 1.00 0.00 43 GLU A CA 4
ATOM 5337 C C . GLU A 1 43 ? 9.776 1.069 10.255 1.00 0.00 43 GLU A C 4
ATOM 5338 O O . GLU A 1 43 ? 9.144 1.435 11.245 1.00 0.00 43 GLU A O 4
ATOM 5350 N N . LYS A 1 44 ? 10.144 1.899 9.283 1.00 0.00 44 LYS A N 4
ATOM 5351 C CA . LYS A 1 44 ? 10.060 3.356 9.438 1.00 0.00 44 LYS A CA 4
ATOM 5352 C C . LYS A 1 44 ? 8.632 3.839 9.709 1.00 0.00 44 LYS A C 4
ATOM 5353 O O . LYS A 1 44 ? 8.379 4.515 10.704 1.00 0.00 44 LYS A O 4
ATOM 5372 N N . HIS A 1 45 ? 7.705 3.484 8.834 1.00 0.00 45 HIS A N 4
ATOM 5373 C CA . HIS A 1 45 ? 6.319 3.945 8.965 1.00 0.00 45 HIS A CA 4
ATOM 5374 C C . HIS A 1 45 ? 5.511 3.034 9.880 1.00 0.00 45 HIS A C 4
ATOM 5375 O O . HIS A 1 45 ? 4.345 3.305 10.162 1.00 0.00 45 HIS A O 4
ATOM 5390 N N . GLY A 1 46 ? 6.141 1.968 10.342 1.00 0.00 46 GLY A N 4
ATOM 5391 C CA . GLY A 1 46 ? 5.462 0.953 11.125 1.00 0.00 46 GLY A CA 4
ATOM 5392 C C . GLY A 1 46 ? 4.456 0.162 10.308 1.00 0.00 46 GLY A C 4
ATOM 5393 O O . GLY A 1 46 ? 4.661 -1.015 10.043 1.00 0.00 46 GLY A O 4
ATOM 5397 N N . ALA A 1 47 ? 3.406 0.824 9.847 1.00 0.00 47 ALA A N 4
ATOM 5398 C CA . ALA A 1 47 ? 2.374 0.173 9.056 1.00 0.00 47 ALA A CA 4
ATOM 5399 C C . ALA A 1 47 ? 1.872 1.103 7.963 1.00 0.00 47 ALA A C 4
ATOM 5400 O O . ALA A 1 47 ? 2.234 2.277 7.937 1.00 0.00 47 ALA A O 4
ATOM 5407 N N . PHE A 1 48 ? 1.087 0.559 7.041 1.00 0.00 48 PHE A N 4
ATOM 5408 C CA . PHE A 1 48 ? 0.348 1.368 6.073 1.00 0.00 48 PHE A CA 4
ATOM 5409 C C . PHE A 1 48 ? -0.740 0.524 5.412 1.00 0.00 48 PHE A C 4
ATOM 5410 O O . PHE A 1 48 ? -0.569 -0.682 5.215 1.00 0.00 48 PHE A O 4
ATOM 5427 N N . HIS A 1 49 ? -1.867 1.155 5.102 1.00 0.00 49 HIS A N 4
ATOM 5428 C CA . HIS A 1 49 ? -3.024 0.453 4.557 1.00 0.00 49 HIS A CA 4
ATOM 5429 C C . HIS A 1 49 ? -3.209 0.830 3.092 1.00 0.00 49 HIS A C 4
ATOM 5430 O O . HIS A 1 49 ? -3.530 1.975 2.778 1.00 0.00 49 HIS A O 4
ATOM 5445 N N . VAL A 1 50 ? -3.007 -0.125 2.198 1.00 0.00 50 VAL A N 4
ATOM 5446 C CA . VAL A 1 50 ? -3.070 0.155 0.770 1.00 0.00 50 VAL A CA 4
ATOM 5447 C C . VAL A 1 50 ? -4.240 -0.543 0.090 1.00 0.00 50 VAL A C 4
ATOM 5448 O O . VAL A 1 50 ? -4.491 -1.735 0.298 1.00 0.00 50 VAL A O 4
ATOM 5461 N N . ILE A 1 51 ? -4.949 0.228 -0.718 1.00 0.00 51 ILE A N 4
ATOM 5462 C CA . ILE A 1 51 ? -6.064 -0.265 -1.510 1.00 0.00 51 ILE A CA 4
ATOM 5463 C C . ILE A 1 51 ? -5.552 -0.794 -2.846 1.00 0.00 51 ILE A C 4
ATOM 5464 O O . ILE A 1 51 ? -4.553 -0.309 -3.363 1.00 0.00 51 ILE A O 4
ATOM 5480 N N . THR A 1 52 ? -6.224 -1.791 -3.386 1.00 0.00 52 THR A N 4
ATOM 5481 C CA . THR A 1 52 ? -5.825 -2.410 -4.646 1.00 0.00 52 THR A CA 4
ATOM 5482 C C . THR A 1 52 ? -7.029 -3.127 -5.253 1.00 0.00 52 THR A C 4
ATOM 5483 O O . THR A 1 52 ? -7.836 -3.684 -4.513 1.00 0.00 52 THR A O 4
ATOM 5494 N N . PRO A 1 53 ? -7.187 -3.111 -6.594 1.00 0.00 53 PRO A N 4
ATOM 5495 C CA . PRO A 1 53 ? -8.312 -3.782 -7.254 1.00 0.00 53 PRO A CA 4
ATOM 5496 C C . PRO A 1 53 ? -8.381 -5.258 -6.893 1.00 0.00 53 PRO A C 4
ATOM 5497 O O . PRO A 1 53 ? -7.383 -5.979 -6.984 1.00 0.00 53 PRO A O 4
ATOM 5508 N N . ALA A 1 54 ? -9.580 -5.667 -6.475 1.00 0.00 54 ALA A N 4
ATOM 5509 C CA . ALA A 1 54 ? -9.845 -6.995 -5.921 1.00 0.00 54 ALA A CA 4
ATOM 5510 C C . ALA A 1 54 ? -9.146 -8.114 -6.676 1.00 0.00 54 ALA A C 4
ATOM 5511 O O . ALA A 1 54 ? -9.282 -8.246 -7.893 1.00 0.00 54 ALA A O 4
ATOM 5518 N N . SER A 1 55 ? -8.405 -8.915 -5.931 1.00 0.00 55 SER A N 4
ATOM 5519 C CA . SER A 1 55 ? -7.718 -10.068 -6.476 1.00 0.00 55 SER A CA 4
ATOM 5520 C C . SER A 1 55 ? -8.324 -11.336 -5.879 1.00 0.00 55 SER A C 4
ATOM 5521 O O . SER A 1 55 ? -8.798 -11.323 -4.739 1.00 0.00 55 SER A O 4
ATOM 5529 N N . THR A 1 56 ? -8.311 -12.427 -6.633 1.00 0.00 56 THR A N 4
ATOM 5530 C CA . THR A 1 56 ? -8.903 -13.672 -6.165 1.00 0.00 56 THR A CA 4
ATOM 5531 C C . THR A 1 56 ? -7.824 -14.591 -5.594 1.00 0.00 56 THR A C 4
ATOM 5532 O O . THR A 1 56 ? -8.119 -15.659 -5.049 1.00 0.00 56 THR A O 4
ATOM 5543 N N . THR A 1 57 ? -6.577 -14.165 -5.715 1.00 0.00 57 THR A N 4
ATOM 5544 C CA . THR A 1 57 ? -5.474 -14.856 -5.078 1.00 0.00 57 THR A CA 4
ATOM 5545 C C . THR A 1 57 ? -5.084 -14.103 -3.812 1.00 0.00 57 THR A C 4
ATOM 5546 O O . THR A 1 57 ? -5.531 -12.974 -3.593 1.00 0.00 57 THR A O 4
ATOM 5557 N N . VAL A 1 58 ? -4.269 -14.718 -2.980 1.00 0.00 58 VAL A N 4
ATOM 5558 C CA . VAL A 1 58 ? -3.798 -14.064 -1.779 1.00 0.00 58 VAL A CA 4
ATOM 5559 C C . VAL A 1 58 ? -2.288 -14.202 -1.684 1.00 0.00 58 VAL A C 4
ATOM 5560 O O . VAL A 1 58 ? -1.668 -14.965 -2.427 1.00 0.00 58 VAL A O 4
ATOM 5573 N N . PHE A 1 59 ? -1.714 -13.467 -0.766 1.00 0.00 59 PHE A N 4
ATOM 5574 C CA . PHE A 1 59 ? -0.272 -13.404 -0.613 1.00 0.00 59 PHE A CA 4
ATOM 5575 C C . PHE A 1 59 ? 0.118 -13.857 0.787 1.00 0.00 59 PHE A C 4
ATOM 5576 O O . PHE A 1 59 ? -0.617 -13.614 1.745 1.00 0.00 59 PHE A O 4
ATOM 5593 N N . PRO A 1 60 ? 1.268 -14.539 0.916 1.00 0.00 60 PRO A N 4
ATOM 5594 C CA . PRO A 1 60 ? 1.727 -15.091 2.196 1.00 0.00 60 PRO A CA 4
ATOM 5595 C C . PRO A 1 60 ? 2.020 -14.002 3.220 1.00 0.00 60 PRO A C 4
ATOM 5596 O O . PRO A 1 60 ? 2.653 -12.993 2.903 1.00 0.00 60 PRO A O 4
ATOM 5607 N N . GLU A 1 61 ? 1.549 -14.209 4.445 1.00 0.00 61 GLU A N 4
ATOM 5608 C CA . GLU A 1 61 ? 1.770 -13.251 5.517 1.00 0.00 61 GLU A CA 4
ATOM 5609 C C . GLU A 1 61 ? 3.242 -13.151 5.864 1.00 0.00 61 GLU A C 4
ATOM 5610 O O . GLU A 1 61 ? 4.010 -14.085 5.621 1.00 0.00 61 GLU A O 4
ATOM 5622 N N . ASP A 1 62 ? 3.616 -12.000 6.415 1.00 0.00 62 ASP A N 4
ATOM 5623 C CA . ASP A 1 62 ? 4.984 -11.731 6.878 1.00 0.00 62 ASP A CA 4
ATOM 5624 C C . ASP A 1 62 ? 5.936 -11.464 5.710 1.00 0.00 62 ASP A C 4
ATOM 5625 O O . ASP A 1 62 ? 6.942 -10.779 5.867 1.00 0.00 62 ASP A O 4
ATOM 5634 N N . ALA A 1 63 ? 5.619 -12.020 4.549 1.00 0.00 63 ALA A N 4
ATOM 5635 C CA . ALA A 1 63 ? 6.432 -11.842 3.350 1.00 0.00 63 ALA A CA 4
ATOM 5636 C C . ALA A 1 63 ? 6.539 -10.369 2.961 1.00 0.00 63 ALA A C 4
ATOM 5637 O O . ALA A 1 63 ? 5.661 -9.566 3.286 1.00 0.00 63 ALA A O 4
ATOM 5644 N N . LEU A 1 64 ? 7.606 -10.026 2.247 1.00 0.00 64 LEU A N 4
ATOM 5645 C CA . LEU A 1 64 ? 7.819 -8.654 1.805 1.00 0.00 64 LEU A CA 4
ATOM 5646 C C . LEU A 1 64 ? 7.139 -8.416 0.467 1.00 0.00 64 LEU A C 4
ATOM 5647 O O . LEU A 1 64 ? 7.728 -8.608 -0.602 1.00 0.00 64 LEU A O 4
ATOM 5663 N N . VAL A 1 65 ? 5.889 -8.004 0.540 1.00 0.00 65 VAL A N 4
ATOM 5664 C CA . VAL A 1 65 ? 5.104 -7.729 -0.646 1.00 0.00 65 VAL A CA 4
ATOM 5665 C C . VAL A 1 65 ? 5.288 -6.275 -1.056 1.00 0.00 65 VAL A C 4
ATOM 5666 O O . VAL A 1 65 ? 5.252 -5.371 -0.216 1.00 0.00 65 VAL A O 4
ATOM 5679 N N . GLU A 1 66 ? 5.496 -6.060 -2.345 1.00 0.00 66 GLU A N 4
ATOM 5680 C CA . GLU A 1 66 ? 5.868 -4.753 -2.846 1.00 0.00 66 GLU A CA 4
ATOM 5681 C C . GLU A 1 66 ? 4.652 -3.981 -3.327 1.00 0.00 66 GLU A C 4
ATOM 5682 O O . GLU A 1 66 ? 3.896 -4.451 -4.179 1.00 0.00 66 GLU A O 4
ATOM 5694 N N . VAL A 1 67 ? 4.465 -2.809 -2.743 1.00 0.00 67 VAL A N 4
ATOM 5695 C CA . VAL A 1 67 ? 3.395 -1.908 -3.129 1.00 0.00 67 VAL A CA 4
ATOM 5696 C C . VAL A 1 67 ? 3.782 -1.115 -4.379 1.00 0.00 67 VAL A C 4
ATOM 5697 O O . VAL A 1 67 ? 4.841 -0.487 -4.426 1.00 0.00 67 VAL A O 4
ATOM 5710 N N . VAL A 1 68 ? 2.941 -1.175 -5.403 1.00 0.00 68 VAL A N 4
ATOM 5711 C CA . VAL A 1 68 ? 3.171 -0.407 -6.615 1.00 0.00 68 VAL A CA 4
ATOM 5712 C C . VAL A 1 68 ? 2.494 0.974 -6.472 1.00 0.00 68 VAL A C 4
ATOM 5713 O O . VAL A 1 68 ? 1.858 1.233 -5.452 1.00 0.00 68 VAL A O 4
ATOM 5726 N N . ASN A 1 69 ? 2.553 1.804 -7.509 1.00 0.00 69 ASN A N 4
ATOM 5727 C CA . ASN A 1 69 ? 2.354 3.259 -7.395 1.00 0.00 69 ASN A CA 4
ATOM 5728 C C . ASN A 1 69 ? 1.044 3.631 -6.707 1.00 0.00 69 ASN A C 4
ATOM 5729 O O . ASN A 1 69 ? -0.040 3.462 -7.268 1.00 0.00 69 ASN A O 4
ATOM 5740 N N . PRO A 1 70 ? 1.142 4.132 -5.466 1.00 0.00 70 PRO A N 4
ATOM 5741 C CA . PRO A 1 70 ? -0.003 4.550 -4.679 1.00 0.00 70 PRO A CA 4
ATOM 5742 C C . PRO A 1 70 ? -0.295 6.051 -4.746 1.00 0.00 70 PRO A C 4
ATOM 5743 O O . PRO A 1 70 ? 0.613 6.886 -4.752 1.00 0.00 70 PRO A O 4
ATOM 5754 N N . ILE A 1 71 ? -1.577 6.372 -4.806 1.00 0.00 71 ILE A N 4
ATOM 5755 C CA . ILE A 1 71 ? -2.046 7.736 -4.644 1.00 0.00 71 ILE A CA 4
ATOM 5756 C C . ILE A 1 71 ? -2.498 7.918 -3.201 1.00 0.00 71 ILE A C 4
ATOM 5757 O O . ILE A 1 71 ? -2.330 7.013 -2.380 1.00 0.00 71 ILE A O 4
ATOM 5773 N N . PHE A 1 72 ? -3.119 9.041 -2.891 1.00 0.00 72 PHE A N 4
ATOM 5774 C CA . PHE A 1 72 ? -3.417 9.362 -1.505 1.00 0.00 72 PHE A CA 4
ATOM 5775 C C . PHE A 1 72 ? -4.838 9.884 -1.365 1.00 0.00 72 PHE A C 4
ATOM 5776 O O . PHE A 1 72 ? -5.235 10.830 -2.042 1.00 0.00 72 PHE A O 4
ATOM 5793 N N . LEU A 1 73 ? -5.601 9.245 -0.488 1.00 0.00 73 LEU A N 4
ATOM 5794 C CA . LEU A 1 73 ? -6.974 9.647 -0.221 1.00 0.00 73 LEU A CA 4
ATOM 5795 C C . LEU A 1 73 ? -7.262 9.550 1.273 1.00 0.00 73 LEU A C 4
ATOM 5796 O O . LEU A 1 73 ? -8.266 8.981 1.702 1.00 0.00 73 LEU A O 4
ATOM 5812 N N . SER A 1 74 ? -6.362 10.113 2.061 1.00 0.00 74 SER A N 4
ATOM 5813 C CA . SER A 1 74 ? -6.512 10.147 3.508 1.00 0.00 74 SER A CA 4
ATOM 5814 C C . SER A 1 74 ? -6.569 11.594 3.963 1.0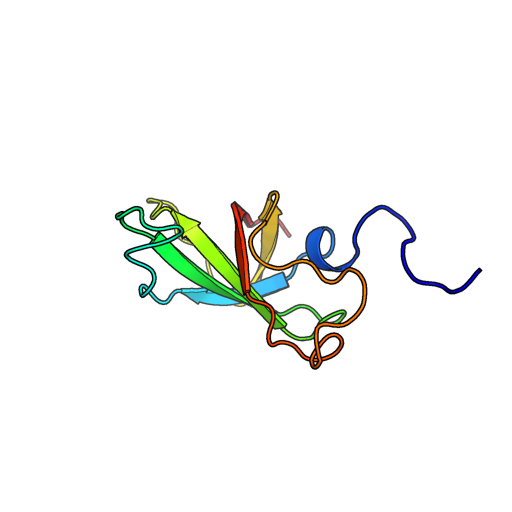0 0.00 74 SER A C 4
ATOM 5815 O O . SER A 1 74 ? -6.328 11.915 5.128 1.00 0.00 74 SER A O 4
ATOM 5823 N N . ASP A 1 75 ? -6.895 12.457 3.019 1.00 0.00 75 ASP A N 4
ATOM 5824 C CA . ASP A 1 75 ? -6.929 13.885 3.251 1.00 0.00 75 ASP A CA 4
ATOM 5825 C C . ASP A 1 75 ? -8.230 14.467 2.727 1.00 0.00 75 ASP A C 4
ATOM 5826 O O . ASP A 1 75 ? -8.819 13.947 1.780 1.00 0.00 75 ASP A O 4
ATOM 5835 N N . THR A 1 76 ? -8.685 15.526 3.366 1.00 0.00 76 THR A N 4
ATOM 5836 C CA . THR A 1 76 ? -9.857 16.247 2.906 1.00 0.00 76 THR A CA 4
ATOM 5837 C C . THR A 1 76 ? -9.453 17.633 2.408 1.00 0.00 76 THR A C 4
ATOM 5838 O O . THR A 1 76 ? -9.497 17.915 1.210 1.00 0.00 76 THR A O 4
ATOM 5849 N N . ALA A 1 77 ? -9.039 18.487 3.332 1.00 0.00 77 ALA A N 4
ATOM 5850 C CA . ALA A 1 77 ? -8.609 19.833 2.993 1.00 0.00 77 ALA A CA 4
ATOM 5851 C C . ALA A 1 77 ? -7.090 19.903 2.875 1.00 0.00 77 ALA A C 4
ATOM 5852 O O . ALA A 1 77 ? -6.552 20.237 1.818 1.00 0.00 77 ALA A O 4
ATOM 5859 N N . LEU A 1 78 ? -6.403 19.576 3.963 1.00 0.00 78 LEU A N 4
ATOM 5860 C CA . LEU A 1 78 ? -4.948 19.652 3.997 1.00 0.00 78 LEU A CA 4
ATOM 5861 C C . LEU A 1 78 ? -4.320 18.338 3.553 1.00 0.00 78 LEU A C 4
ATOM 5862 O O . LEU A 1 78 ? -4.406 17.325 4.254 1.00 0.00 78 LEU A O 4
ATOM 5878 N N . ASN A 1 79 ? -3.691 18.364 2.386 1.00 0.00 79 ASN A N 4
ATOM 5879 C CA . ASN A 1 79 ? -3.010 17.189 1.849 1.00 0.00 79 ASN A CA 4
ATOM 5880 C C . ASN A 1 79 ? -1.501 17.328 2.012 1.00 0.00 79 ASN A C 4
ATOM 5881 O O . ASN A 1 79 ? -0.752 16.366 1.833 1.00 0.00 79 ASN A O 4
ATOM 5892 N N . GLY A 1 80 ? -1.063 18.533 2.346 1.00 0.00 80 GLY A N 4
ATOM 5893 C CA . GLY A 1 80 ? 0.348 18.786 2.535 1.00 0.00 80 GLY A CA 4
ATOM 5894 C C . GLY A 1 80 ? 0.977 19.435 1.321 1.00 0.00 80 GLY A C 4
ATOM 5895 O O . GLY A 1 80 ? 0.610 20.550 0.944 1.00 0.00 80 GLY A O 4
ATOM 5899 N N . ASN A 1 81 ? 1.910 18.727 0.700 1.00 0.00 81 ASN A N 4
ATOM 5900 C CA . ASN A 1 81 ? 2.633 19.236 -0.463 1.00 0.00 81 ASN A CA 4
ATOM 5901 C C . ASN A 1 81 ? 3.467 18.131 -1.089 1.00 0.00 81 ASN A C 4
ATOM 5902 O O . ASN A 1 81 ? 3.442 17.928 -2.304 1.00 0.00 81 ASN A O 4
ATOM 5913 N N . SER A 1 82 ? 4.206 17.421 -0.249 1.00 0.00 82 SER A N 4
ATOM 5914 C CA . SER A 1 82 ? 5.093 16.368 -0.713 1.00 0.00 82 SER A CA 4
ATOM 5915 C C . SER A 1 82 ? 5.413 15.389 0.415 1.00 0.00 82 SER A C 4
ATOM 5916 O O . SER A 1 82 ? 6.568 15.240 0.820 1.00 0.00 82 SER A O 4
ATOM 5924 N N . VAL A 1 83 ? 4.382 14.722 0.915 1.00 0.00 83 VAL A N 4
ATOM 5925 C CA . VAL A 1 83 ? 4.540 13.741 1.983 1.00 0.00 83 VAL A CA 4
ATOM 5926 C C . VAL A 1 83 ? 3.675 12.521 1.706 1.00 0.00 83 VAL A C 4
ATOM 5927 O O . VAL A 1 83 ? 2.758 12.574 0.886 1.00 0.00 83 VAL A O 4
ATOM 5940 N N . ALA A 1 84 ? 3.980 11.421 2.374 1.00 0.00 84 ALA A N 4
ATOM 5941 C CA . ALA A 1 84 ? 3.248 10.181 2.171 1.00 0.00 84 ALA A CA 4
ATOM 5942 C C . ALA A 1 84 ? 2.705 9.652 3.493 1.00 0.00 84 ALA A C 4
ATOM 5943 O O . ALA A 1 84 ? 3.408 8.952 4.222 1.00 0.00 84 ALA A O 4
ATOM 5950 N N . PRO A 1 85 ? 1.451 9.997 3.826 1.00 0.00 85 PRO A N 4
ATOM 5951 C CA . PRO A 1 85 ? 0.799 9.531 5.053 1.00 0.00 85 PRO A CA 4
ATOM 5952 C C . PRO A 1 85 ? 0.544 8.028 5.026 1.00 0.00 85 PRO A C 4
ATOM 5953 O O . PRO A 1 85 ? -0.100 7.514 4.109 1.00 0.00 85 PRO A O 4
ATOM 5964 N N . ALA A 1 86 ? 1.046 7.333 6.036 1.00 0.00 86 ALA A N 4
ATOM 5965 C CA . ALA A 1 86 ? 0.891 5.889 6.132 1.00 0.00 86 ALA A CA 4
ATOM 5966 C C . ALA A 1 86 ? -0.486 5.525 6.685 1.00 0.00 86 ALA A C 4
ATOM 5967 O O . ALA A 1 86 ? -0.605 4.864 7.721 1.00 0.00 86 ALA A O 4
ATOM 5974 N N . LEU A 1 87 ? -1.521 5.967 5.990 1.00 0.00 87 LEU A N 4
ATOM 5975 C CA . LEU A 1 87 ? -2.890 5.718 6.408 1.00 0.00 87 LEU A CA 4
ATOM 5976 C C . LEU A 1 87 ? -3.587 4.804 5.413 1.00 0.00 87 LEU A C 4
ATOM 5977 O O . LEU A 1 87 ? -3.147 3.678 5.189 1.00 0.00 87 LEU A O 4
ATOM 5993 N N . ASN A 1 88 ? -4.658 5.293 4.811 1.00 0.00 88 ASN A N 4
ATOM 5994 C CA . ASN A 1 88 ? -5.403 4.525 3.819 1.00 0.00 88 ASN A CA 4
ATOM 5995 C C . ASN A 1 88 ? -5.200 5.103 2.421 1.00 0.00 88 ASN A C 4
ATOM 5996 O O . ASN A 1 88 ? -5.950 5.968 1.963 1.00 0.00 88 ASN A O 4
ATOM 6007 N N . VAL A 1 89 ? -4.176 4.615 1.745 1.00 0.00 89 VAL A N 4
ATOM 6008 C CA . VAL A 1 89 ? -3.831 5.103 0.420 1.00 0.00 89 VAL A CA 4
ATOM 6009 C C . VAL A 1 89 ? -4.132 4.041 -0.634 1.00 0.00 89 VAL A C 4
ATOM 6010 O O . VAL A 1 89 ? -4.292 2.866 -0.311 1.00 0.00 89 VAL A O 4
ATOM 6023 N N . PHE A 1 90 ? -4.221 4.455 -1.889 1.00 0.00 90 PHE A N 4
ATOM 6024 C CA . PHE A 1 90 ? -4.593 3.543 -2.966 1.00 0.00 90 PHE A CA 4
ATOM 6025 C C . PHE A 1 90 ? -3.373 3.152 -3.784 1.00 0.00 90 PHE A C 4
ATOM 6026 O O . PHE A 1 90 ? -2.831 3.965 -4.522 1.00 0.00 90 PHE A O 4
ATOM 6043 N N . ALA A 1 91 ? -2.959 1.903 -3.659 1.00 0.00 91 ALA A N 4
ATOM 6044 C CA . ALA A 1 91 ? -1.802 1.403 -4.382 1.00 0.00 91 ALA A CA 4
ATOM 6045 C C . ALA A 1 91 ? -2.196 0.937 -5.767 1.00 0.00 91 ALA A C 4
ATOM 6046 O O . ALA A 1 91 ? -3.365 0.642 -6.021 1.00 0.00 91 ALA A O 4
ATOM 6053 N N . GLU A 1 92 ? -1.229 0.878 -6.660 1.00 0.00 92 GLU A N 4
ATOM 6054 C CA . GLU A 1 92 ? -1.472 0.352 -7.987 1.00 0.00 92 GLU A CA 4
ATOM 6055 C C . GLU A 1 92 ? -1.795 -1.139 -7.886 1.00 0.00 92 GLU A C 4
ATOM 6056 O O . GLU A 1 92 ? -2.924 -1.563 -8.144 1.00 0.00 92 GLU A O 4
ATOM 6068 N N . LYS A 1 93 ? -0.791 -1.915 -7.497 1.00 0.00 93 LYS A N 4
ATOM 6069 C CA . LYS A 1 93 ? -0.924 -3.355 -7.312 1.00 0.00 93 LYS A CA 4
ATOM 6070 C C . LYS A 1 93 ? 0.038 -3.816 -6.221 1.00 0.00 93 LYS A C 4
ATOM 6071 O O . LYS A 1 93 ? 0.722 -2.990 -5.609 1.00 0.00 93 LYS A O 4
ATOM 6090 N N . LEU A 1 94 ? 0.094 -5.118 -5.974 1.00 0.00 94 LEU A N 4
ATOM 6091 C CA . LEU A 1 94 ? 1.027 -5.664 -4.996 1.00 0.00 94 LEU A CA 4
ATOM 6092 C C . LEU A 1 94 ? 1.555 -7.012 -5.465 1.00 0.00 94 LEU A C 4
ATOM 6093 O O . LEU A 1 94 ? 0.822 -7.810 -6.050 1.00 0.00 94 LEU A O 4
ATOM 6109 N N . VAL A 1 95 ? 2.832 -7.249 -5.223 1.00 0.00 95 VAL A N 4
ATOM 6110 C CA . VAL A 1 95 ? 3.478 -8.492 -5.624 1.00 0.00 95 VAL A CA 4
ATOM 6111 C C . VAL A 1 95 ? 4.408 -8.993 -4.529 1.00 0.00 95 VAL A C 4
ATOM 6112 O O . VAL A 1 95 ? 5.246 -8.243 -4.026 1.00 0.00 95 VAL A O 4
ATOM 6125 N N . LEU A 1 96 ? 4.246 -10.248 -4.137 1.00 0.00 96 LEU A N 4
ATOM 6126 C CA . LEU A 1 96 ? 5.099 -10.826 -3.107 1.00 0.00 96 LEU A CA 4
ATOM 6127 C C . LEU A 1 96 ? 6.512 -11.052 -3.644 1.00 0.00 96 LEU A C 4
ATOM 6128 O O . LEU A 1 96 ? 6.711 -11.743 -4.641 1.00 0.00 96 LEU A O 4
ATOM 6144 N N . LYS A 1 97 ? 7.473 -10.398 -2.998 1.00 0.00 97 LYS A N 4
ATOM 6145 C CA . LYS A 1 97 ? 8.888 -10.491 -3.356 1.00 0.00 97 LYS A CA 4
ATOM 6146 C C . LYS A 1 97 ? 9.122 -10.219 -4.847 1.00 0.00 97 LYS A C 4
ATOM 6147 O O . LYS A 1 97 ? 9.692 -11.049 -5.559 1.00 0.00 97 LYS A O 4
ATOM 6166 N N . LYS A 1 98 ? 8.651 -9.061 -5.305 1.00 0.00 98 LYS A N 4
ATOM 6167 C CA . LYS A 1 98 ? 8.917 -8.577 -6.660 1.00 0.00 98 LYS A CA 4
ATOM 6168 C C . LYS A 1 98 ? 8.339 -9.517 -7.720 1.00 0.00 98 LYS A C 4
ATOM 6169 O O . LYS A 1 98 ? 7.130 -9.407 -8.015 1.00 0.00 98 LYS A O 4
ATOM 6189 N N . MET A 1 1 ? 5.753 12.713 -20.321 1.00 0.00 1 MET A N 5
ATOM 6190 C CA . MET A 1 1 ? 5.234 12.058 -19.100 1.00 0.00 1 MET A CA 5
ATOM 6191 C C . MET A 1 1 ? 5.610 12.870 -17.871 1.00 0.00 1 MET A C 5
ATOM 6192 O O . MET A 1 1 ? 6.475 13.744 -17.937 1.00 0.00 1 MET A O 5
ATOM 6208 N N . ILE A 1 2 ? 4.950 12.586 -16.761 1.00 0.00 2 ILE A N 5
ATOM 6209 C CA . ILE A 1 2 ? 5.278 13.214 -15.493 1.00 0.00 2 ILE A CA 5
ATOM 6210 C C . ILE A 1 2 ? 6.114 12.262 -14.644 1.00 0.00 2 ILE A C 5
ATOM 6211 O O . ILE A 1 2 ? 5.618 11.224 -14.197 1.00 0.00 2 ILE A O 5
ATOM 6227 N N . PRO A 1 3 ? 7.400 12.583 -14.438 1.00 0.00 3 PRO A N 5
ATOM 6228 C CA . PRO A 1 3 ? 8.279 11.788 -13.582 1.00 0.00 3 PRO A CA 5
ATOM 6229 C C . PRO A 1 3 ? 7.808 11.815 -12.137 1.00 0.00 3 PRO A C 5
ATOM 6230 O O . PRO A 1 3 ? 7.587 12.883 -11.564 1.00 0.00 3 PRO A O 5
ATOM 6241 N N . GLU A 1 4 ? 7.647 10.638 -11.559 1.00 0.00 4 GLU A N 5
ATOM 6242 C CA . GLU A 1 4 ? 7.123 10.522 -10.210 1.00 0.00 4 GLU A CA 5
ATOM 6243 C C . GLU A 1 4 ? 8.257 10.485 -9.191 1.00 0.00 4 GLU A C 5
ATOM 6244 O O . GLU A 1 4 ? 8.514 11.471 -8.501 1.00 0.00 4 GLU A O 5
ATOM 6256 N N . THR A 1 5 ? 8.944 9.354 -9.112 1.00 0.00 5 THR A N 5
ATOM 6257 C CA . THR A 1 5 ? 10.030 9.182 -8.163 1.00 0.00 5 THR A CA 5
ATOM 6258 C C . THR A 1 5 ? 11.187 8.425 -8.804 1.00 0.00 5 THR A C 5
ATOM 6259 O O . THR A 1 5 ? 11.137 7.202 -8.951 1.00 0.00 5 THR A O 5
ATOM 6270 N N . LEU A 1 6 ? 12.210 9.156 -9.221 1.00 0.00 6 LEU A N 5
ATOM 6271 C CA . LEU A 1 6 ? 13.379 8.543 -9.838 1.00 0.00 6 LEU A CA 5
ATOM 6272 C C . LEU A 1 6 ? 14.586 8.662 -8.919 1.00 0.00 6 LEU A C 5
ATOM 6273 O O . LEU A 1 6 ? 15.416 7.755 -8.845 1.00 0.00 6 LEU A O 5
ATOM 6289 N N . VAL A 1 7 ? 14.675 9.785 -8.216 1.00 0.00 7 VAL A N 5
ATOM 6290 C CA . VAL A 1 7 ? 15.775 10.026 -7.292 1.00 0.00 7 VAL A CA 5
ATOM 6291 C C . VAL A 1 7 ? 15.533 9.292 -5.977 1.00 0.00 7 VAL A C 5
ATOM 6292 O O . VAL A 1 7 ? 16.469 8.846 -5.311 1.00 0.00 7 VAL A O 5
ATOM 6305 N N . MET A 1 8 ? 14.271 9.166 -5.615 1.00 0.00 8 MET A N 5
ATOM 6306 C CA . MET A 1 8 ? 13.890 8.488 -4.392 1.00 0.00 8 MET A CA 5
ATOM 6307 C C . MET A 1 8 ? 13.054 7.255 -4.708 1.00 0.00 8 MET A C 5
ATOM 6308 O O . MET A 1 8 ? 11.997 7.347 -5.331 1.00 0.00 8 MET A O 5
ATOM 6322 N N . LYS A 1 9 ? 13.549 6.097 -4.313 1.00 0.00 9 LYS A N 5
ATOM 6323 C CA . LYS A 1 9 ? 12.809 4.860 -4.508 1.00 0.00 9 LYS A CA 5
ATOM 6324 C C . LYS A 1 9 ? 12.278 4.306 -3.184 1.00 0.00 9 LYS A C 5
ATOM 6325 O O . LYS A 1 9 ? 11.063 4.207 -3.027 1.00 0.00 9 LYS A O 5
ATOM 6344 N N . PRO A 1 10 ? 13.156 3.958 -2.200 1.00 0.00 10 PRO A N 5
ATOM 6345 C CA . PRO A 1 10 ? 12.723 3.386 -0.917 1.00 0.00 10 PRO A CA 5
ATOM 6346 C C . PRO A 1 10 ? 11.560 4.160 -0.309 1.00 0.00 10 PRO A C 5
ATOM 6347 O O . PRO A 1 10 ? 10.510 3.584 -0.025 1.00 0.00 10 PRO A O 5
ATOM 6358 N N . ASP A 1 11 ? 11.715 5.483 -0.260 1.00 0.00 11 ASP A N 5
ATOM 6359 C CA . ASP A 1 11 ? 10.743 6.380 0.368 1.00 0.00 11 ASP A CA 5
ATOM 6360 C C . ASP A 1 11 ? 9.358 6.080 -0.163 1.00 0.00 11 ASP A C 5
ATOM 6361 O O . ASP A 1 11 ? 8.484 5.618 0.576 1.00 0.00 11 ASP A O 5
ATOM 6370 N N . PHE A 1 12 ? 9.221 6.227 -1.466 1.00 0.00 12 PHE A N 5
ATOM 6371 C CA . PHE A 1 12 ? 7.956 6.085 -2.152 1.00 0.00 12 PHE A CA 5
ATOM 6372 C C . PHE A 1 12 ? 7.387 4.715 -1.849 1.00 0.00 12 PHE A C 5
ATOM 6373 O O . PHE A 1 12 ? 6.254 4.597 -1.386 1.00 0.00 12 PHE A O 5
ATOM 6390 N N . ILE A 1 13 ? 8.172 3.693 -2.131 1.00 0.00 13 ILE A N 5
ATOM 6391 C CA . ILE A 1 13 ? 7.717 2.334 -2.012 1.00 0.00 13 ILE A CA 5
ATOM 6392 C C . ILE A 1 13 ? 7.276 2.063 -0.576 1.00 0.00 13 ILE A C 5
ATOM 6393 O O . ILE A 1 13 ? 6.171 1.583 -0.341 1.00 0.00 13 ILE A O 5
ATOM 6409 N N . GLY A 1 14 ? 8.146 2.389 0.379 1.00 0.00 14 GLY A N 5
ATOM 6410 C CA . GLY A 1 14 ? 7.945 1.968 1.758 1.00 0.00 14 GLY A CA 5
ATOM 6411 C C . GLY A 1 14 ? 7.500 0.515 1.887 1.00 0.00 14 GLY A C 5
ATOM 6412 O O . GLY A 1 14 ? 6.453 0.246 2.487 1.00 0.00 14 GLY A O 5
ATOM 6416 N N . PRO A 1 15 ? 8.288 -0.450 1.362 1.00 0.00 15 PRO A N 5
ATOM 6417 C CA . PRO A 1 15 ? 7.898 -1.865 1.337 1.00 0.00 15 PRO A CA 5
ATOM 6418 C C . PRO A 1 15 ? 7.689 -2.412 2.739 1.00 0.00 15 PRO A C 5
ATOM 6419 O O . PRO A 1 15 ? 8.338 -1.966 3.690 1.00 0.00 15 PRO A O 5
ATOM 6430 N N . ALA A 1 16 ? 6.789 -3.374 2.875 1.00 0.00 16 ALA A N 5
ATOM 6431 C CA . ALA A 1 16 ? 6.411 -3.844 4.193 1.00 0.00 16 ALA A CA 5
ATOM 6432 C C . ALA A 1 16 ? 5.869 -5.262 4.161 1.00 0.00 16 ALA A C 5
ATOM 6433 O O . ALA A 1 16 ? 5.566 -5.801 3.096 1.00 0.00 16 ALA A O 5
ATOM 6440 N N . TYR A 1 17 ? 5.754 -5.854 5.344 1.00 0.00 17 TYR A N 5
ATOM 6441 C CA . TYR A 1 17 ? 5.252 -7.208 5.488 1.00 0.00 17 TYR A CA 5
ATOM 6442 C C . TYR A 1 17 ? 3.749 -7.243 5.318 1.00 0.00 17 TYR A C 5
ATOM 6443 O O . TYR A 1 17 ? 3.033 -6.364 5.808 1.00 0.00 17 TYR A O 5
ATOM 6461 N N . TYR A 1 18 ? 3.288 -8.263 4.628 1.00 0.00 18 TYR A N 5
ATOM 6462 C CA . TYR A 1 18 ? 1.877 -8.446 4.354 1.00 0.00 18 TYR A CA 5
ATOM 6463 C C . TYR A 1 18 ? 1.174 -8.988 5.595 1.00 0.00 18 TYR A C 5
ATOM 6464 O O . TYR A 1 18 ? 1.081 -10.193 5.787 1.00 0.00 18 TYR A O 5
ATOM 6482 N N . GLU A 1 19 ? 0.695 -8.081 6.438 1.00 0.00 19 GLU A N 5
ATOM 6483 C CA . GLU A 1 19 ? 0.028 -8.454 7.681 1.00 0.00 19 GLU A CA 5
ATOM 6484 C C . GLU A 1 19 ? -1.193 -9.325 7.401 1.00 0.00 19 GLU A C 5
ATOM 6485 O O . GLU A 1 19 ? -1.180 -10.521 7.678 1.00 0.00 19 GLU A O 5
ATOM 6497 N N . LYS A 1 20 ? -2.231 -8.723 6.835 1.00 0.00 20 LYS A N 5
ATOM 6498 C CA . LYS A 1 20 ? -3.467 -9.432 6.521 1.00 0.00 20 LYS A CA 5
ATOM 6499 C C . LYS A 1 20 ? -4.257 -8.666 5.474 1.00 0.00 20 LYS A C 5
ATOM 6500 O O . LYS A 1 20 ? -3.969 -7.499 5.195 1.00 0.00 20 LYS A O 5
ATOM 6519 N N . LEU A 1 21 ? -5.252 -9.324 4.905 1.00 0.00 21 LEU A N 5
ATOM 6520 C CA . LEU A 1 21 ? -6.119 -8.703 3.924 1.00 0.00 21 LEU A CA 5
ATOM 6521 C C . LEU A 1 21 ? -7.498 -8.490 4.540 1.00 0.00 21 LEU A C 5
ATOM 6522 O O . LEU A 1 21 ? -8.258 -9.439 4.737 1.00 0.00 21 LEU A O 5
ATOM 6538 N N . GLY A 1 22 ? -7.798 -7.243 4.859 1.00 0.00 22 GLY A N 5
ATOM 6539 C CA . GLY A 1 22 ? -9.070 -6.907 5.459 1.00 0.00 22 GLY A CA 5
ATOM 6540 C C . GLY A 1 22 ? -9.657 -5.657 4.846 1.00 0.00 22 GLY A C 5
ATOM 6541 O O . GLY A 1 22 ? -9.166 -4.548 5.082 1.00 0.00 22 GLY A O 5
ATOM 6545 N N . ASN A 1 23 ? -10.695 -5.829 4.043 1.00 0.00 23 ASN A N 5
ATOM 6546 C CA . ASN A 1 23 ? -11.314 -4.706 3.360 1.00 0.00 23 ASN A CA 5
ATOM 6547 C C . ASN A 1 23 ? -12.412 -4.093 4.218 1.00 0.00 23 ASN A C 5
ATOM 6548 O O . ASN A 1 23 ? -13.067 -4.786 4.999 1.00 0.00 23 ASN A O 5
ATOM 6559 N N . ALA A 1 24 ? -12.611 -2.797 4.057 1.00 0.00 24 ALA A N 5
ATOM 6560 C CA . ALA A 1 24 ? -13.617 -2.070 4.812 1.00 0.00 24 ALA A CA 5
ATOM 6561 C C . ALA A 1 24 ? -14.376 -1.072 3.926 1.00 0.00 24 ALA A C 5
ATOM 6562 O O . ALA A 1 24 ? -15.605 -1.038 3.965 1.00 0.00 24 ALA A O 5
ATOM 6569 N N . PRO A 1 25 ? -13.677 -0.238 3.112 1.00 0.00 25 PRO A N 5
ATOM 6570 C CA . PRO A 1 25 ? -14.341 0.709 2.211 1.00 0.00 25 PRO A CA 5
ATOM 6571 C C . PRO A 1 25 ? -14.968 0.012 1.007 1.00 0.00 25 PRO A C 5
ATOM 6572 O O . PRO A 1 25 ? -14.279 -0.363 0.058 1.00 0.00 25 PRO A O 5
ATOM 6583 N N . ARG A 1 26 ? -16.278 -0.168 1.061 1.00 0.00 26 ARG A N 5
ATOM 6584 C CA . ARG A 1 26 ? -17.014 -0.778 -0.037 1.00 0.00 26 ARG A CA 5
ATOM 6585 C C . ARG A 1 26 ? -17.388 0.264 -1.082 1.00 0.00 26 ARG A C 5
ATOM 6586 O O . ARG A 1 26 ? -17.359 -0.005 -2.285 1.00 0.00 26 ARG A O 5
ATOM 6607 N N . PHE A 1 27 ? -17.752 1.451 -0.614 1.00 0.00 27 PHE A N 5
ATOM 6608 C CA . PHE A 1 27 ? -18.178 2.518 -1.502 1.00 0.00 27 PHE A CA 5
ATOM 6609 C C . PHE A 1 27 ? -17.644 3.865 -1.039 1.00 0.00 27 PHE A C 5
ATOM 6610 O O . PHE A 1 27 ? -17.642 4.172 0.154 1.00 0.00 27 PHE A O 5
ATOM 6627 N N . ILE A 1 28 ? -17.177 4.653 -1.995 1.00 0.00 28 ILE A N 5
ATOM 6628 C CA . ILE A 1 28 ? -16.677 5.993 -1.727 1.00 0.00 28 ILE A CA 5
ATOM 6629 C C . ILE A 1 28 ? -17.293 6.970 -2.715 1.00 0.00 28 ILE A C 5
ATOM 6630 O O . ILE A 1 28 ? -17.466 6.635 -3.887 1.00 0.00 28 ILE A O 5
ATOM 6646 N N . PHE A 1 29 ? -17.653 8.157 -2.236 1.00 0.00 29 PHE A N 5
ATOM 6647 C CA . PHE A 1 29 ? -18.276 9.181 -3.078 1.00 0.00 29 PHE A CA 5
ATOM 6648 C C . PHE A 1 29 ? -19.602 8.656 -3.644 1.00 0.00 29 PHE A C 5
ATOM 6649 O O . PHE A 1 29 ? -20.046 9.047 -4.726 1.00 0.00 29 PHE A O 5
ATOM 6666 N N . GLY A 1 30 ? -20.230 7.756 -2.893 1.00 0.00 30 GLY A N 5
ATOM 6667 C CA . GLY A 1 30 ? -21.477 7.151 -3.328 1.00 0.00 30 GLY A CA 5
ATOM 6668 C C . GLY A 1 30 ? -21.271 6.131 -4.431 1.00 0.00 30 GLY A C 5
ATOM 6669 O O . GLY A 1 30 ? -22.231 5.601 -4.988 1.00 0.00 30 GLY A O 5
ATOM 6673 N N . LYS A 1 31 ? -20.014 5.860 -4.742 1.00 0.00 31 LYS A N 5
ATOM 6674 C CA . LYS A 1 31 ? -19.661 4.942 -5.806 1.00 0.00 31 LYS A CA 5
ATOM 6675 C C . LYS A 1 31 ? -19.042 3.677 -5.222 1.00 0.00 31 LYS A C 5
ATOM 6676 O O . LYS A 1 31 ? -17.940 3.715 -4.666 1.00 0.00 31 LYS A O 5
ATOM 6695 N N . GLU A 1 32 ? -19.754 2.564 -5.331 1.00 0.00 32 GLU A N 5
ATOM 6696 C CA . GLU A 1 32 ? -19.249 1.297 -4.824 1.00 0.00 32 GLU A CA 5
ATOM 6697 C C . GLU A 1 32 ? -18.278 0.672 -5.817 1.00 0.00 32 GLU A C 5
ATOM 6698 O O . GLU A 1 32 ? -18.162 1.126 -6.958 1.00 0.00 32 GLU A O 5
ATOM 6710 N N . GLY A 1 33 ? -17.567 -0.347 -5.374 1.00 0.00 33 GLY A N 5
ATOM 6711 C CA . GLY A 1 33 ? -16.636 -1.029 -6.241 1.00 0.00 33 GLY A CA 5
ATOM 6712 C C . GLY A 1 33 ? -16.268 -2.391 -5.707 1.00 0.00 33 GLY A C 5
ATOM 6713 O O . GLY A 1 33 ? -16.938 -2.913 -4.812 1.00 0.00 33 GLY A O 5
ATOM 6717 N N . LYS A 1 34 ? -15.205 -2.963 -6.244 1.00 0.00 34 LYS A N 5
ATOM 6718 C CA . LYS A 1 34 ? -14.744 -4.269 -5.817 1.00 0.00 34 LYS A CA 5
ATOM 6719 C C . LYS A 1 34 ? -13.242 -4.220 -5.567 1.00 0.00 34 LYS A C 5
ATOM 6720 O O . LYS A 1 34 ? -12.432 -4.559 -6.434 1.00 0.00 34 LYS A O 5
ATOM 6739 N N . TYR A 1 35 ? -12.878 -3.769 -4.381 1.00 0.00 35 TYR A N 5
ATOM 6740 C CA . TYR A 1 35 ? -11.484 -3.605 -4.019 1.00 0.00 35 TYR A CA 5
ATOM 6741 C C . TYR A 1 35 ? -11.179 -4.390 -2.755 1.00 0.00 35 TYR A C 5
ATOM 6742 O O . TYR A 1 35 ? -12.088 -4.803 -2.043 1.00 0.00 35 TYR A O 5
ATOM 6760 N N . GLN A 1 36 ? -9.904 -4.607 -2.495 1.00 0.00 36 GLN A N 5
ATOM 6761 C CA . GLN A 1 36 ? -9.477 -5.305 -1.301 1.00 0.00 36 GLN A CA 5
ATOM 6762 C C . GLN A 1 36 ? -8.363 -4.538 -0.607 1.00 0.00 36 GLN A C 5
ATOM 6763 O O . GLN A 1 36 ? -7.324 -4.246 -1.204 1.00 0.00 36 GLN A O 5
ATOM 6777 N N . ARG A 1 37 ? -8.589 -4.209 0.650 1.00 0.00 37 ARG A N 5
ATOM 6778 C CA . ARG A 1 37 ? -7.612 -3.478 1.441 1.00 0.00 37 ARG A CA 5
ATOM 6779 C C . ARG A 1 37 ? -6.749 -4.457 2.223 1.00 0.00 37 ARG A C 5
ATOM 6780 O O . ARG A 1 37 ? -7.243 -5.468 2.716 1.00 0.00 37 ARG A O 5
ATOM 6801 N N . HIS A 1 38 ? -5.464 -4.169 2.326 1.00 0.00 38 HIS A N 5
ATOM 6802 C CA . HIS A 1 38 ? -4.555 -5.032 3.061 1.00 0.00 38 HIS A CA 5
ATOM 6803 C C . HIS A 1 38 ? -3.572 -4.208 3.878 1.00 0.00 38 HIS A C 5
ATOM 6804 O O . HIS A 1 38 ? -3.172 -3.114 3.474 1.00 0.00 38 HIS A O 5
ATOM 6819 N N . ILE A 1 39 ? -3.200 -4.742 5.029 1.00 0.00 39 ILE A N 5
ATOM 6820 C CA . ILE A 1 39 ? -2.325 -4.047 5.958 1.00 0.00 39 ILE A CA 5
ATOM 6821 C C . ILE A 1 39 ? -0.872 -4.439 5.707 1.00 0.00 39 ILE A C 5
ATOM 6822 O O . ILE A 1 39 ? -0.555 -5.619 5.562 1.00 0.00 39 ILE A O 5
ATOM 6838 N N . LEU A 1 40 ? -0.001 -3.445 5.648 1.00 0.00 40 LEU A N 5
ATOM 6839 C CA . LEU A 1 40 ? 1.407 -3.670 5.412 1.00 0.00 40 LEU A CA 5
ATOM 6840 C C . LEU A 1 40 ? 2.217 -3.012 6.517 1.00 0.00 40 LEU A C 5
ATOM 6841 O O . LEU A 1 40 ? 2.074 -1.819 6.781 1.00 0.00 40 LEU A O 5
ATOM 6857 N N . ASN A 1 41 ? 3.057 -3.792 7.165 1.00 0.00 41 ASN A N 5
ATOM 6858 C CA . ASN A 1 41 ? 3.797 -3.308 8.329 1.00 0.00 41 ASN A CA 5
ATOM 6859 C C . ASN A 1 41 ? 5.308 -3.395 8.132 1.00 0.00 41 ASN A C 5
ATOM 6860 O O . ASN A 1 41 ? 5.840 -4.419 7.705 1.00 0.00 41 ASN A O 5
ATOM 6871 N N . SER A 1 42 ? 5.985 -2.292 8.418 1.00 0.00 42 SER A N 5
ATOM 6872 C CA . SER A 1 42 ? 7.439 -2.238 8.402 1.00 0.00 42 SER A CA 5
ATOM 6873 C C . SER A 1 42 ? 7.898 -1.093 9.291 1.00 0.00 42 SER A C 5
ATOM 6874 O O . SER A 1 42 ? 7.194 -0.094 9.411 1.00 0.00 42 SER A O 5
ATOM 6882 N N . GLU A 1 43 ? 9.082 -1.229 9.869 1.00 0.00 43 GLU A N 5
ATOM 6883 C CA . GLU A 1 43 ? 9.509 -0.412 11.007 1.00 0.00 43 GLU A CA 5
ATOM 6884 C C . GLU A 1 43 ? 9.470 1.102 10.749 1.00 0.00 43 GLU A C 5
ATOM 6885 O O . GLU A 1 43 ? 9.036 1.855 11.617 1.00 0.00 43 GLU A O 5
ATOM 6897 N N . LYS A 1 44 ? 9.894 1.545 9.566 1.00 0.00 44 LYS A N 5
ATOM 6898 C CA . LYS A 1 44 ? 10.030 2.984 9.289 1.00 0.00 44 LYS A CA 5
ATOM 6899 C C . LYS A 1 44 ? 8.696 3.716 9.467 1.00 0.00 44 LYS A C 5
ATOM 6900 O O . LYS A 1 44 ? 8.633 4.777 10.090 1.00 0.00 44 LYS A O 5
ATOM 6919 N N . HIS A 1 45 ? 7.632 3.142 8.926 1.00 0.00 45 HIS A N 5
ATOM 6920 C CA . HIS A 1 45 ? 6.298 3.737 9.047 1.00 0.00 45 HIS A CA 5
ATOM 6921 C C . HIS A 1 45 ? 5.457 2.990 10.074 1.00 0.00 45 HIS A C 5
ATOM 6922 O O . HIS A 1 45 ? 4.314 3.353 10.341 1.00 0.00 45 HIS A O 5
ATOM 6937 N N . GLY A 1 46 ? 6.048 1.958 10.649 1.00 0.00 46 GLY A N 5
ATOM 6938 C CA . GLY A 1 46 ? 5.333 1.029 11.506 1.00 0.00 46 GLY A CA 5
ATOM 6939 C C . GLY A 1 46 ? 4.301 0.221 10.738 1.00 0.00 46 GLY A C 5
ATOM 6940 O O . GLY A 1 46 ? 4.461 -0.983 10.554 1.00 0.00 46 GLY A O 5
ATOM 6944 N N . ALA A 1 47 ? 3.265 0.885 10.251 1.00 0.00 47 ALA A N 5
ATOM 6945 C CA . ALA A 1 47 ? 2.267 0.245 9.409 1.00 0.00 47 ALA A CA 5
ATOM 6946 C C . ALA A 1 47 ? 1.725 1.222 8.374 1.00 0.00 47 ALA A C 5
ATOM 6947 O O . ALA A 1 47 ? 1.968 2.426 8.468 1.00 0.00 47 ALA A O 5
ATOM 6954 N N . PHE A 1 48 ? 1.016 0.699 7.384 1.00 0.00 48 PHE A N 5
ATOM 6955 C CA . PHE A 1 48 ? 0.223 1.528 6.482 1.00 0.00 48 PHE A CA 5
ATOM 6956 C C . PHE A 1 48 ? -0.810 0.666 5.762 1.00 0.00 48 PHE A C 5
ATOM 6957 O O . PHE A 1 48 ? -0.649 -0.554 5.662 1.00 0.00 48 PHE A O 5
ATOM 6974 N N . HIS A 1 49 ? -1.888 1.289 5.296 1.00 0.00 49 HIS A N 5
ATOM 6975 C CA . HIS A 1 49 ? -3.008 0.549 4.723 1.00 0.00 49 HIS A CA 5
ATOM 6976 C C . HIS A 1 49 ? -3.182 0.893 3.250 1.00 0.00 49 HIS A C 5
ATOM 6977 O O . HIS A 1 49 ? -3.438 2.045 2.901 1.00 0.00 49 HIS A O 5
ATOM 6992 N N . VAL A 1 50 ? -3.053 -0.106 2.391 1.00 0.00 50 VAL A N 5
ATOM 6993 C CA . VAL A 1 50 ? -3.195 0.108 0.958 1.00 0.00 50 VAL A CA 5
ATOM 6994 C C . VAL A 1 50 ? -4.300 -0.754 0.361 1.00 0.00 50 VAL A C 5
ATOM 6995 O O . VAL A 1 50 ? -4.471 -1.923 0.723 1.00 0.00 50 VAL A O 5
ATOM 7008 N N . ILE A 1 51 ? -5.054 -0.148 -0.543 1.00 0.00 51 ILE A N 5
ATOM 7009 C CA . ILE A 1 51 ? -6.138 -0.818 -1.239 1.00 0.00 51 ILE A CA 5
ATOM 7010 C C . ILE A 1 51 ? -5.670 -1.258 -2.620 1.00 0.00 51 ILE A C 5
ATOM 7011 O O . ILE A 1 51 ? -4.776 -0.654 -3.194 1.00 0.00 51 ILE A O 5
ATOM 7027 N N . THR A 1 52 ? -6.252 -2.319 -3.132 1.00 0.00 52 THR A N 5
ATOM 7028 C CA . THR A 1 52 ? -5.898 -2.844 -4.440 1.00 0.00 52 THR A CA 5
ATOM 7029 C C . THR A 1 52 ? -7.125 -3.535 -5.035 1.00 0.00 52 THR A C 5
ATOM 7030 O O . THR A 1 52 ? -7.893 -4.143 -4.295 1.00 0.00 52 THR A O 5
ATOM 7041 N N . PRO A 1 53 ? -7.352 -3.437 -6.362 1.00 0.00 53 PRO A N 5
ATOM 7042 C CA . PRO A 1 53 ? -8.526 -4.046 -7.001 1.00 0.00 53 PRO A CA 5
ATOM 7043 C C . PRO A 1 53 ? -8.604 -5.537 -6.716 1.00 0.00 53 PRO A C 5
ATOM 7044 O O . PRO A 1 53 ? -7.608 -6.257 -6.834 1.00 0.00 53 PRO A O 5
ATOM 7055 N N . ALA A 1 54 ? -9.796 -5.979 -6.325 1.00 0.00 54 ALA A N 5
ATOM 7056 C CA . ALA A 1 54 ? -10.006 -7.331 -5.826 1.00 0.00 54 ALA A CA 5
ATOM 7057 C C . ALA A 1 54 ? -9.504 -8.388 -6.795 1.00 0.00 54 ALA A C 5
ATOM 7058 O O . ALA A 1 54 ? -9.853 -8.389 -7.975 1.00 0.00 54 ALA A O 5
ATOM 7065 N N . SER A 1 55 ? -8.686 -9.281 -6.278 1.00 0.00 55 SER A N 5
ATOM 7066 C CA . SER A 1 55 ? -8.144 -10.369 -7.061 1.00 0.00 55 SER A CA 5
ATOM 7067 C C . SER A 1 55 ? -8.730 -11.684 -6.565 1.00 0.00 55 SER A C 5
ATOM 7068 O O . SER A 1 55 ? -9.332 -11.738 -5.490 1.00 0.00 55 SER A O 5
ATOM 7076 N N . THR A 1 56 ? -8.561 -12.733 -7.350 1.00 0.00 56 THR A N 5
ATOM 7077 C CA . THR A 1 56 ? -9.049 -14.046 -6.980 1.00 0.00 56 THR A CA 5
ATOM 7078 C C . THR A 1 56 ? -7.918 -14.874 -6.382 1.00 0.00 56 THR A C 5
ATOM 7079 O O . THR A 1 56 ? -8.126 -15.988 -5.904 1.00 0.00 56 THR A O 5
ATOM 7090 N N . THR A 1 57 ? -6.721 -14.303 -6.420 1.00 0.00 57 THR A N 5
ATOM 7091 C CA . THR A 1 57 ? -5.565 -14.879 -5.762 1.00 0.00 57 THR A CA 5
ATOM 7092 C C . THR A 1 57 ? -5.161 -13.970 -4.603 1.00 0.00 57 THR A C 5
ATOM 7093 O O . THR A 1 57 ? -5.670 -12.852 -4.482 1.00 0.00 57 THR A O 5
ATOM 7104 N N . VAL A 1 58 ? -4.254 -14.433 -3.762 1.00 0.00 58 VAL A N 5
ATOM 7105 C CA . VAL A 1 58 ? -3.828 -13.653 -2.618 1.00 0.00 58 VAL A CA 5
ATOM 7106 C C . VAL A 1 58 ? -2.318 -13.740 -2.438 1.00 0.00 58 VAL A C 5
ATOM 7107 O O . VAL A 1 58 ? -1.644 -14.569 -3.054 1.00 0.00 58 VAL A O 5
ATOM 7120 N N . PHE A 1 59 ? -1.813 -12.887 -1.578 1.00 0.00 59 PHE A N 5
ATOM 7121 C CA . PHE A 1 59 ? -0.387 -12.786 -1.320 1.00 0.00 59 PHE A CA 5
ATOM 7122 C C . PHE A 1 59 ? -0.068 -13.363 0.051 1.00 0.00 59 PHE A C 5
ATOM 7123 O O . PHE A 1 59 ? -0.846 -13.202 0.992 1.00 0.00 59 PHE A O 5
ATOM 7140 N N . PRO A 1 60 ? 1.072 -14.062 0.169 1.00 0.00 60 PRO A N 5
ATOM 7141 C CA . PRO A 1 60 ? 1.478 -14.717 1.414 1.00 0.00 60 PRO A CA 5
ATOM 7142 C C . PRO A 1 60 ? 1.681 -13.733 2.558 1.00 0.00 60 PRO A C 5
ATOM 7143 O O . PRO A 1 60 ? 2.505 -12.821 2.474 1.00 0.00 60 PRO A O 5
ATOM 7154 N N . GLU A 1 61 ? 0.908 -13.922 3.616 1.00 0.00 61 GLU A N 5
ATOM 7155 C CA . GLU A 1 61 ? 1.041 -13.131 4.823 1.00 0.00 61 GLU A CA 5
ATOM 7156 C C . GLU A 1 61 ? 2.431 -13.274 5.422 1.00 0.00 61 GLU A C 5
ATOM 7157 O O . GLU A 1 61 ? 3.109 -14.280 5.203 1.00 0.00 61 GLU A O 5
ATOM 7169 N N . ASP A 1 62 ? 2.844 -12.236 6.145 1.00 0.00 62 ASP A N 5
ATOM 7170 C CA . ASP A 1 62 ? 4.163 -12.164 6.790 1.00 0.00 62 ASP A CA 5
ATOM 7171 C C . ASP A 1 62 ? 5.252 -11.794 5.784 1.00 0.00 62 ASP A C 5
ATOM 7172 O O . ASP A 1 62 ? 6.255 -11.174 6.138 1.00 0.00 62 ASP A O 5
ATOM 7181 N N . ALA A 1 63 ? 5.037 -12.162 4.528 1.00 0.00 63 ALA A N 5
ATOM 7182 C CA . ALA A 1 63 ? 5.991 -11.888 3.464 1.00 0.00 63 ALA A CA 5
ATOM 7183 C C . ALA A 1 63 ? 5.969 -10.415 3.092 1.00 0.00 63 ALA A C 5
ATOM 7184 O O . ALA A 1 63 ? 4.914 -9.794 3.079 1.00 0.00 63 ALA A O 5
ATOM 7191 N N . LEU A 1 64 ? 7.127 -9.859 2.780 1.00 0.00 64 LEU A N 5
ATOM 7192 C CA . LEU A 1 64 ? 7.224 -8.450 2.479 1.00 0.00 64 LEU A CA 5
ATOM 7193 C C . LEU A 1 64 ? 7.042 -8.214 0.984 1.00 0.00 64 LEU A C 5
ATOM 7194 O O . LEU A 1 64 ? 7.626 -8.909 0.145 1.00 0.00 64 LEU A O 5
ATOM 7210 N N . VAL A 1 65 ? 6.197 -7.248 0.670 1.00 0.00 65 VAL A N 5
ATOM 7211 C CA . VAL A 1 65 ? 5.865 -6.921 -0.706 1.00 0.00 65 VAL A CA 5
ATOM 7212 C C . VAL A 1 65 ? 6.197 -5.459 -1.010 1.00 0.00 65 VAL A C 5
ATOM 7213 O O . VAL A 1 65 ? 6.179 -4.605 -0.113 1.00 0.00 65 VAL A O 5
ATOM 7226 N N . GLU A 1 66 ? 6.519 -5.183 -2.268 1.00 0.00 66 GLU A N 5
ATOM 7227 C CA . GLU A 1 66 ? 6.753 -3.825 -2.723 1.00 0.00 66 GLU A CA 5
ATOM 7228 C C . GLU A 1 66 ? 5.474 -3.273 -3.329 1.00 0.00 66 GLU A C 5
ATOM 7229 O O . GLU A 1 66 ? 4.847 -3.928 -4.161 1.00 0.00 66 GLU A O 5
ATOM 7241 N N . VAL A 1 67 ? 5.089 -2.079 -2.915 1.00 0.00 67 VAL A N 5
ATOM 7242 C CA . VAL A 1 67 ? 3.826 -1.503 -3.340 1.00 0.00 67 VAL A CA 5
ATOM 7243 C C . VAL A 1 67 ? 4.053 -0.363 -4.337 1.00 0.00 67 VAL A C 5
ATOM 7244 O O . VAL A 1 67 ? 5.050 0.354 -4.262 1.00 0.00 67 VAL A O 5
ATOM 7257 N N . VAL A 1 68 ? 3.138 -0.230 -5.289 1.00 0.00 68 VAL A N 5
ATOM 7258 C CA . VAL A 1 68 ? 3.211 0.831 -6.283 1.00 0.00 68 VAL A CA 5
ATOM 7259 C C . VAL A 1 68 ? 2.213 1.939 -5.908 1.00 0.00 68 VAL A C 5
ATOM 7260 O O . VAL A 1 68 ? 1.541 1.824 -4.885 1.00 0.00 68 VAL A O 5
ATOM 7273 N N . ASN A 1 69 ? 2.016 2.915 -6.781 1.00 0.00 69 ASN A N 5
ATOM 7274 C CA . ASN A 1 69 ? 1.529 4.253 -6.396 1.00 0.00 69 ASN A CA 5
ATOM 7275 C C . ASN A 1 69 ? 0.271 4.207 -5.528 1.00 0.00 69 ASN A C 5
ATOM 7276 O O . ASN A 1 69 ? -0.810 3.852 -5.991 1.00 0.00 69 ASN A O 5
ATOM 7287 N N . PRO A 1 70 ? 0.426 4.559 -4.237 1.00 0.00 70 PRO A N 5
ATOM 7288 C CA . PRO A 1 70 ? -0.660 4.608 -3.269 1.00 0.00 70 PRO A CA 5
ATOM 7289 C C . PRO A 1 70 ? -1.249 6.013 -3.104 1.00 0.00 70 PRO A C 5
ATOM 7290 O O . PRO A 1 70 ? -0.695 6.861 -2.403 1.00 0.00 70 PRO A O 5
ATOM 7301 N N . ILE A 1 71 ? -2.387 6.244 -3.741 1.00 0.00 71 ILE A N 5
ATOM 7302 C CA . ILE A 1 71 ? -3.035 7.548 -3.713 1.00 0.00 71 ILE A CA 5
ATOM 7303 C C . ILE A 1 71 ? -4.494 7.429 -3.270 1.00 0.00 71 ILE A C 5
ATOM 7304 O O . ILE A 1 71 ? -5.172 6.459 -3.609 1.00 0.00 71 ILE A O 5
ATOM 7320 N N . PHE A 1 72 ? -4.965 8.409 -2.498 1.00 0.00 72 PHE A N 5
ATOM 7321 C CA . PHE A 1 72 ? -6.359 8.449 -2.064 1.00 0.00 72 PHE A CA 5
ATOM 7322 C C . PHE A 1 72 ? -6.655 9.735 -1.293 1.00 0.00 72 PHE A C 5
ATOM 7323 O O . PHE A 1 72 ? -7.358 10.612 -1.789 1.00 0.00 72 PHE A O 5
ATOM 7340 N N . LEU A 1 73 ? -6.110 9.847 -0.087 1.00 0.00 73 LEU A N 5
ATOM 7341 C CA . LEU A 1 73 ? -6.361 11.013 0.757 1.00 0.00 73 LEU A CA 5
ATOM 7342 C C . LEU A 1 73 ? -5.087 11.471 1.460 1.00 0.00 73 LEU A C 5
ATOM 7343 O O . LEU A 1 73 ? -5.121 11.970 2.584 1.00 0.00 73 LEU A O 5
ATOM 7359 N N . SER A 1 74 ? -3.964 11.310 0.779 1.00 0.00 74 SER A N 5
ATOM 7360 C CA . SER A 1 74 ? -2.675 11.680 1.334 1.00 0.00 74 SER A CA 5
ATOM 7361 C C . SER A 1 74 ? -1.700 12.004 0.204 1.00 0.00 74 SER A C 5
ATOM 7362 O O . SER A 1 74 ? -0.497 11.768 0.314 1.00 0.00 74 SER A O 5
ATOM 7370 N N . ASP A 1 75 ? -2.235 12.553 -0.879 1.00 0.00 75 ASP A N 5
ATOM 7371 C CA . ASP A 1 75 ? -1.443 12.852 -2.067 1.00 0.00 75 ASP A CA 5
ATOM 7372 C C . ASP A 1 75 ? -1.888 14.164 -2.694 1.00 0.00 75 ASP A C 5
ATOM 7373 O O . ASP A 1 75 ? -3.075 14.364 -2.951 1.00 0.00 75 ASP A O 5
ATOM 7382 N N . THR A 1 76 ? -0.939 15.056 -2.935 1.00 0.00 76 THR A N 5
ATOM 7383 C CA . THR A 1 76 ? -1.247 16.350 -3.520 1.00 0.00 76 THR A CA 5
ATOM 7384 C C . THR A 1 76 ? -0.354 16.646 -4.728 1.00 0.00 76 THR A C 5
ATOM 7385 O O . THR A 1 76 ? -0.830 16.668 -5.864 1.00 0.00 76 THR A O 5
ATOM 7396 N N . ALA A 1 77 ? 0.931 16.883 -4.483 1.00 0.00 77 ALA A N 5
ATOM 7397 C CA . ALA A 1 77 ? 1.876 17.150 -5.560 1.00 0.00 77 ALA A CA 5
ATOM 7398 C C . ALA A 1 77 ? 3.222 16.484 -5.289 1.00 0.00 77 ALA A C 5
ATOM 7399 O O . ALA A 1 77 ? 3.548 15.454 -5.880 1.00 0.00 77 ALA A O 5
ATOM 7406 N N . LEU A 1 78 ? 4.000 17.077 -4.388 1.00 0.00 78 LEU A N 5
ATOM 7407 C CA . LEU A 1 78 ? 5.288 16.514 -4.000 1.00 0.00 78 LEU A CA 5
ATOM 7408 C C . LEU A 1 78 ? 5.180 15.830 -2.647 1.00 0.00 78 LEU A C 5
ATOM 7409 O O . LEU A 1 78 ? 6.132 15.217 -2.165 1.00 0.00 78 LEU A O 5
ATOM 7425 N N . ASN A 1 79 ? 4.019 15.954 -2.030 1.00 0.00 79 ASN A N 5
ATOM 7426 C CA . ASN A 1 79 ? 3.752 15.274 -0.778 1.00 0.00 79 ASN A CA 5
ATOM 7427 C C . ASN A 1 79 ? 2.749 14.158 -1.005 1.00 0.00 79 ASN A C 5
ATOM 7428 O O . ASN A 1 79 ? 1.618 14.403 -1.432 1.00 0.00 79 ASN A O 5
ATOM 7439 N N . GLY A 1 80 ? 3.174 12.930 -0.740 1.00 0.00 80 GLY A N 5
ATOM 7440 C CA . GLY A 1 80 ? 2.310 11.785 -0.940 1.00 0.00 80 GLY A CA 5
ATOM 7441 C C . GLY A 1 80 ? 2.825 10.850 -2.014 1.00 0.00 80 GLY A C 5
ATOM 7442 O O . GLY A 1 80 ? 2.282 9.766 -2.215 1.00 0.00 80 GLY A O 5
ATOM 7446 N N . ASN A 1 81 ? 3.866 11.275 -2.718 1.00 0.00 81 ASN A N 5
ATOM 7447 C CA . ASN A 1 81 ? 4.471 10.441 -3.749 1.00 0.00 81 ASN A CA 5
ATOM 7448 C C . ASN A 1 81 ? 5.842 9.941 -3.305 1.00 0.00 81 ASN A C 5
ATOM 7449 O O . ASN A 1 81 ? 6.197 8.791 -3.537 1.00 0.00 81 ASN A O 5
ATOM 7460 N N . SER A 1 82 ? 6.601 10.804 -2.644 1.00 0.00 82 SER A N 5
ATOM 7461 C CA . SER A 1 82 ? 7.925 10.450 -2.156 1.00 0.00 82 SER A CA 5
ATOM 7462 C C . SER A 1 82 ? 7.832 9.872 -0.742 1.00 0.00 82 SER A C 5
ATOM 7463 O O . SER A 1 82 ? 8.724 10.065 0.087 1.00 0.00 82 SER A O 5
ATOM 7471 N N . VAL A 1 83 ? 6.746 9.161 -0.472 1.00 0.00 83 VAL A N 5
ATOM 7472 C CA . VAL A 1 83 ? 6.510 8.591 0.843 1.00 0.00 83 VAL A CA 5
ATOM 7473 C C . VAL A 1 83 ? 5.299 7.667 0.808 1.00 0.00 83 VAL A C 5
ATOM 7474 O O . VAL A 1 83 ? 4.330 7.935 0.097 1.00 0.00 83 VAL A O 5
ATOM 7487 N N . ALA A 1 84 ? 5.376 6.570 1.546 1.00 0.00 84 ALA A N 5
ATOM 7488 C CA . ALA A 1 84 ? 4.249 5.661 1.679 1.00 0.00 84 ALA A CA 5
ATOM 7489 C C . ALA A 1 84 ? 3.336 6.133 2.805 1.00 0.00 84 ALA A C 5
ATOM 7490 O O . ALA A 1 84 ? 3.718 6.089 3.979 1.00 0.00 84 ALA A O 5
ATOM 7497 N N . PRO A 1 85 ? 2.132 6.620 2.461 1.00 0.00 85 PRO A N 5
ATOM 7498 C CA . PRO A 1 85 ? 1.172 7.138 3.442 1.00 0.00 85 PRO A CA 5
ATOM 7499 C C . PRO A 1 85 ? 0.800 6.099 4.495 1.00 0.00 85 PRO A C 5
ATOM 7500 O O . PRO A 1 85 ? 0.401 4.983 4.167 1.00 0.00 85 PRO A O 5
ATOM 7511 N N . ALA A 1 86 ? 0.913 6.485 5.760 1.00 0.00 86 ALA A N 5
ATOM 7512 C CA . ALA A 1 86 ? 0.654 5.580 6.873 1.00 0.00 86 ALA A CA 5
ATOM 7513 C C . ALA A 1 86 ? -0.837 5.504 7.190 1.00 0.00 86 ALA A C 5
ATOM 7514 O O . ALA A 1 86 ? -1.245 4.876 8.169 1.00 0.00 86 ALA A O 5
ATOM 7521 N N . LEU A 1 87 ? -1.642 6.161 6.366 1.00 0.00 87 LEU A N 5
ATOM 7522 C CA . LEU A 1 87 ? -3.090 6.127 6.519 1.00 0.00 87 LEU A CA 5
ATOM 7523 C C . LEU A 1 87 ? -3.677 5.014 5.661 1.00 0.00 87 LEU A C 5
ATOM 7524 O O . LEU A 1 87 ? -3.220 3.871 5.716 1.00 0.00 87 LEU A O 5
ATOM 7540 N N . ASN A 1 88 ? -4.686 5.349 4.873 1.00 0.00 88 ASN A N 5
ATOM 7541 C CA . ASN A 1 88 ? -5.273 4.398 3.944 1.00 0.00 88 ASN A CA 5
ATOM 7542 C C . ASN A 1 88 ? -5.321 5.009 2.551 1.00 0.00 88 ASN A C 5
ATOM 7543 O O . ASN A 1 88 ? -5.845 6.105 2.354 1.00 0.00 88 ASN A O 5
ATOM 7554 N N . VAL A 1 89 ? -4.724 4.319 1.598 1.00 0.00 89 VAL A N 5
ATOM 7555 C CA . VAL A 1 89 ? -4.622 4.823 0.237 1.00 0.00 89 VAL A CA 5
ATOM 7556 C C . VAL A 1 89 ? -4.750 3.695 -0.774 1.00 0.00 89 VAL A C 5
ATOM 7557 O O . VAL A 1 89 ? -4.453 2.542 -0.471 1.00 0.00 89 VAL A O 5
ATOM 7570 N N . PHE A 1 90 ? -5.205 4.032 -1.970 1.00 0.00 90 PHE A N 5
ATOM 7571 C CA . PHE A 1 90 ? -5.358 3.057 -3.033 1.00 0.00 90 PHE A CA 5
ATOM 7572 C C . PHE A 1 90 ? -4.036 2.873 -3.760 1.00 0.00 90 PHE A C 5
ATOM 7573 O O . PHE A 1 90 ? -3.525 3.806 -4.377 1.00 0.00 90 PHE A O 5
ATOM 7590 N N . ALA A 1 91 ? -3.487 1.675 -3.675 1.00 0.00 91 ALA A N 5
ATOM 7591 C CA . ALA A 1 91 ? -2.201 1.384 -4.277 1.00 0.00 91 ALA A CA 5
ATOM 7592 C C . ALA A 1 91 ? -2.369 0.872 -5.691 1.00 0.00 91 ALA A C 5
ATOM 7593 O O . ALA A 1 91 ? -3.412 0.316 -6.039 1.00 0.00 91 ALA A O 5
ATOM 7600 N N . GLU A 1 92 ? -1.344 1.056 -6.498 1.00 0.00 92 GLU A N 5
ATOM 7601 C CA . GLU A 1 92 ? -1.382 0.599 -7.875 1.00 0.00 92 GLU A CA 5
ATOM 7602 C C . GLU A 1 92 ? -1.282 -0.928 -7.927 1.00 0.00 92 GLU A C 5
ATOM 7603 O O . GLU A 1 92 ? -2.251 -1.610 -8.266 1.00 0.00 92 GLU A O 5
ATOM 7615 N N . LYS A 1 93 ? -0.121 -1.460 -7.571 1.00 0.00 93 LYS A N 5
ATOM 7616 C CA . LYS A 1 93 ? 0.097 -2.901 -7.548 1.00 0.00 93 LYS A CA 5
ATOM 7617 C C . LYS A 1 93 ? 1.043 -3.264 -6.409 1.00 0.00 93 LYS A C 5
ATOM 7618 O O . LYS A 1 93 ? 1.463 -2.390 -5.653 1.00 0.00 93 LYS A O 5
ATOM 7637 N N . LEU A 1 94 ? 1.368 -4.544 -6.288 1.00 0.00 94 LEU A N 5
ATOM 7638 C CA . LEU A 1 94 ? 2.272 -5.014 -5.242 1.00 0.00 94 LEU A CA 5
ATOM 7639 C C . LEU A 1 94 ? 2.911 -6.331 -5.656 1.00 0.00 94 LEU A C 5
ATOM 7640 O O . LEU A 1 94 ? 2.264 -7.186 -6.259 1.00 0.00 94 LEU A O 5
ATOM 7656 N N . VAL A 1 95 ? 4.186 -6.478 -5.349 1.00 0.00 95 VAL A N 5
ATOM 7657 C CA . VAL A 1 95 ? 4.922 -7.680 -5.703 1.00 0.00 95 VAL A CA 5
ATOM 7658 C C . VAL A 1 95 ? 5.698 -8.211 -4.507 1.00 0.00 95 VAL A C 5
ATOM 7659 O O . VAL A 1 95 ? 6.441 -7.478 -3.860 1.00 0.00 95 VAL A O 5
ATOM 7672 N N . LEU A 1 96 ? 5.486 -9.480 -4.198 1.00 0.00 96 LEU A N 5
ATOM 7673 C CA . LEU A 1 96 ? 6.212 -10.127 -3.111 1.00 0.00 96 LEU A CA 5
ATOM 7674 C C . LEU A 1 96 ? 7.652 -10.410 -3.523 1.00 0.00 96 LEU A C 5
ATOM 7675 O O . LEU A 1 96 ? 7.895 -11.117 -4.504 1.00 0.00 96 LEU A O 5
ATOM 7691 N N . LYS A 1 97 ? 8.591 -9.833 -2.774 1.00 0.00 97 LYS A N 5
ATOM 7692 C CA . LYS A 1 97 ? 10.021 -10.051 -2.984 1.00 0.00 97 LYS A CA 5
ATOM 7693 C C . LYS A 1 97 ? 10.420 -9.952 -4.456 1.00 0.00 97 LYS A C 5
ATOM 7694 O O . LYS A 1 97 ? 10.702 -10.965 -5.104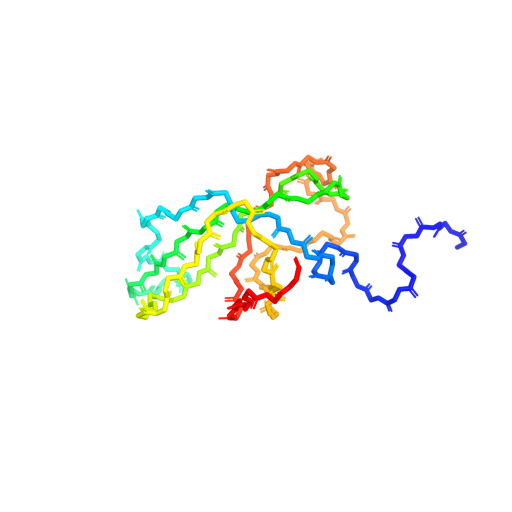 1.00 0.00 97 LYS A O 5
ATOM 7713 N N . LYS A 1 98 ? 10.437 -8.736 -4.982 1.00 0.00 98 LYS A N 5
ATOM 7714 C CA . LYS A 1 98 ? 10.863 -8.512 -6.353 1.00 0.00 98 LYS A CA 5
ATOM 7715 C C . LYS A 1 98 ? 12.385 -8.444 -6.422 1.00 0.00 98 LYS A C 5
ATOM 7716 O O . LYS A 1 98 ? 13.007 -9.426 -6.876 1.00 0.00 98 LYS A O 5
ATOM 7736 N N . MET A 1 1 ? 22.698 14.524 -0.044 1.00 0.00 1 MET A N 6
ATOM 7737 C CA . MET A 1 1 ? 24.033 14.113 -0.536 1.00 0.00 1 MET A CA 6
ATOM 7738 C C . MET A 1 1 ? 24.078 12.610 -0.802 1.00 0.00 1 MET A C 6
ATOM 7739 O O . MET A 1 1 ? 24.960 12.123 -1.510 1.00 0.00 1 MET A O 6
ATOM 7755 N N . ILE A 1 2 ? 23.123 11.878 -0.238 1.00 0.00 2 ILE A N 6
ATOM 7756 C CA . ILE A 1 2 ? 23.064 10.433 -0.406 1.00 0.00 2 ILE A CA 6
ATOM 7757 C C . ILE A 1 2 ? 21.877 10.050 -1.281 1.00 0.00 2 ILE A C 6
ATOM 7758 O O . ILE A 1 2 ? 20.727 10.187 -0.863 1.00 0.00 2 ILE A O 6
ATOM 7774 N N . PRO A 1 3 ? 22.133 9.592 -2.512 1.00 0.00 3 PRO A N 6
ATOM 7775 C CA . PRO A 1 3 ? 21.080 9.100 -3.393 1.00 0.00 3 PRO A CA 6
ATOM 7776 C C . PRO A 1 3 ? 20.484 7.802 -2.880 1.00 0.00 3 PRO A C 6
ATOM 7777 O O . PRO A 1 3 ? 21.125 6.748 -2.916 1.00 0.00 3 PRO A O 6
ATOM 7788 N N . GLU A 1 4 ? 19.260 7.886 -2.407 1.00 0.00 4 GLU A N 6
ATOM 7789 C CA . GLU A 1 4 ? 18.597 6.733 -1.827 1.00 0.00 4 GLU A CA 6
ATOM 7790 C C . GLU A 1 4 ? 17.675 6.076 -2.839 1.00 0.00 4 GLU A C 6
ATOM 7791 O O . GLU A 1 4 ? 17.975 5.002 -3.363 1.00 0.00 4 GLU A O 6
ATOM 7803 N N . THR A 1 5 ? 16.561 6.733 -3.122 1.00 0.00 5 THR A N 6
ATOM 7804 C CA . THR A 1 5 ? 15.522 6.140 -3.941 1.00 0.00 5 THR A CA 6
ATOM 7805 C C . THR A 1 5 ? 14.798 7.182 -4.794 1.00 0.00 5 THR A C 6
ATOM 7806 O O . THR A 1 5 ? 13.659 7.556 -4.507 1.00 0.00 5 THR A O 6
ATOM 7817 N N . LEU A 1 6 ? 15.465 7.655 -5.838 1.00 0.00 6 LEU A N 6
ATOM 7818 C CA . LEU A 1 6 ? 14.860 8.613 -6.760 1.00 0.00 6 LEU A CA 6
ATOM 7819 C C . LEU A 1 6 ? 14.204 7.883 -7.924 1.00 0.00 6 LEU A C 6
ATOM 7820 O O . LEU A 1 6 ? 13.178 8.315 -8.448 1.00 0.00 6 LEU A O 6
ATOM 7836 N N . VAL A 1 7 ? 14.808 6.772 -8.320 1.00 0.00 7 VAL A N 6
ATOM 7837 C CA . VAL A 1 7 ? 14.313 5.977 -9.437 1.00 0.00 7 VAL A CA 6
ATOM 7838 C C . VAL A 1 7 ? 13.357 4.900 -8.941 1.00 0.00 7 VAL A C 6
ATOM 7839 O O . VAL A 1 7 ? 12.428 4.496 -9.643 1.00 0.00 7 VAL A O 6
ATOM 7852 N N . MET A 1 8 ? 13.582 4.447 -7.718 1.00 0.00 8 MET A N 6
ATOM 7853 C CA . MET A 1 8 ? 12.782 3.377 -7.142 1.00 0.00 8 MET A CA 6
ATOM 7854 C C . MET A 1 8 ? 11.887 3.925 -6.041 1.00 0.00 8 MET A C 6
ATOM 7855 O O . MET A 1 8 ? 12.361 4.331 -4.982 1.00 0.00 8 MET A O 6
ATOM 7869 N N . LYS A 1 9 ? 10.591 3.933 -6.300 1.00 0.00 9 LYS A N 6
ATOM 7870 C CA . LYS A 1 9 ? 9.631 4.547 -5.387 1.00 0.00 9 LYS A CA 6
ATOM 7871 C C . LYS A 1 9 ? 9.144 3.584 -4.294 1.00 0.00 9 LYS A C 6
ATOM 7872 O O . LYS A 1 9 ? 9.111 3.978 -3.132 1.00 0.00 9 LYS A O 6
ATOM 7891 N N . PRO A 1 10 ? 8.740 2.327 -4.624 1.00 0.00 10 PRO A N 6
ATOM 7892 C CA . PRO A 1 10 ? 8.349 1.335 -3.607 1.00 0.00 10 PRO A CA 6
ATOM 7893 C C . PRO A 1 10 ? 9.332 1.320 -2.444 1.00 0.00 10 PRO A C 6
ATOM 7894 O O . PRO A 1 10 ? 8.949 1.489 -1.285 1.00 0.00 10 PRO A O 6
ATOM 7905 N N . ASP A 1 11 ? 10.610 1.251 -2.809 1.00 0.00 11 ASP A N 6
ATOM 7906 C CA . ASP A 1 11 ? 11.729 1.271 -1.873 1.00 0.00 11 ASP A CA 6
ATOM 7907 C C . ASP A 1 11 ? 11.575 2.457 -0.940 1.00 0.00 11 ASP A C 6
ATOM 7908 O O . ASP A 1 11 ? 11.474 2.291 0.277 1.00 0.00 11 ASP A O 6
ATOM 7917 N N . PHE A 1 12 ? 11.468 3.631 -1.540 1.00 0.00 12 PHE A N 6
ATOM 7918 C CA . PHE A 1 12 ? 11.359 4.888 -0.818 1.00 0.00 12 PHE A CA 6
ATOM 7919 C C . PHE A 1 12 ? 10.214 4.790 0.175 1.00 0.00 12 PHE A C 6
ATOM 7920 O O . PHE A 1 12 ? 10.401 5.061 1.363 1.00 0.00 12 PHE A O 6
ATOM 7937 N N . ILE A 1 13 ? 9.034 4.438 -0.307 1.00 0.00 13 ILE A N 6
ATOM 7938 C CA . ILE A 1 13 ? 7.867 4.377 0.542 1.00 0.00 13 ILE A CA 6
ATOM 7939 C C . ILE A 1 13 ? 8.157 3.433 1.705 1.00 0.00 13 ILE A C 6
ATOM 7940 O O . ILE A 1 13 ? 7.947 3.772 2.871 1.00 0.00 13 ILE A O 6
ATOM 7956 N N . GLY A 1 14 ? 8.649 2.249 1.374 1.00 0.00 14 GLY A N 6
ATOM 7957 C CA . GLY A 1 14 ? 8.922 1.261 2.384 1.00 0.00 14 GLY A CA 6
ATOM 7958 C C . GLY A 1 14 ? 8.121 0.001 2.186 1.00 0.00 14 GLY A C 6
ATOM 7959 O O . GLY A 1 14 ? 6.998 -0.099 2.691 1.00 0.00 14 GLY A O 6
ATOM 7963 N N . PRO A 1 15 ? 8.667 -0.980 1.441 1.00 0.00 15 PRO A N 6
ATOM 7964 C CA . PRO A 1 15 ? 8.030 -2.284 1.269 1.00 0.00 15 PRO A CA 6
ATOM 7965 C C . PRO A 1 15 ? 7.720 -2.903 2.614 1.00 0.00 15 PRO A C 6
ATOM 7966 O O . PRO A 1 15 ? 8.494 -2.768 3.565 1.00 0.00 15 PRO A O 6
ATOM 7977 N N . ALA A 1 16 ? 6.606 -3.589 2.696 1.00 0.00 16 ALA A N 6
ATOM 7978 C CA . ALA A 1 16 ? 6.059 -3.933 3.988 1.00 0.00 16 ALA A CA 6
ATOM 7979 C C . ALA A 1 16 ? 5.551 -5.356 4.024 1.00 0.00 16 ALA A C 6
ATOM 7980 O O . ALA A 1 16 ? 5.272 -5.964 2.989 1.00 0.00 16 ALA A O 6
ATOM 7987 N N . TYR A 1 17 ? 5.456 -5.880 5.235 1.00 0.00 17 TYR A N 6
ATOM 7988 C CA . TYR A 1 17 ? 4.987 -7.231 5.455 1.00 0.00 17 TYR A CA 6
ATOM 7989 C C . TYR A 1 17 ? 3.489 -7.304 5.275 1.00 0.00 17 TYR A C 6
ATOM 7990 O O . TYR A 1 17 ? 2.747 -6.459 5.785 1.00 0.00 17 TYR A O 6
ATOM 8008 N N . TYR A 1 18 ? 3.058 -8.308 4.539 1.00 0.00 18 TYR A N 6
ATOM 8009 C CA . TYR A 1 18 ? 1.649 -8.532 4.286 1.00 0.00 18 TYR A CA 6
ATOM 8010 C C . TYR A 1 18 ? 1.005 -9.102 5.545 1.00 0.00 18 TYR A C 6
ATOM 8011 O O . TYR A 1 18 ? 0.944 -10.311 5.726 1.00 0.00 18 TYR A O 6
ATOM 8029 N N . GLU A 1 19 ? 0.551 -8.220 6.423 1.00 0.00 19 GLU A N 6
ATOM 8030 C CA . GLU A 1 19 ? 0.013 -8.628 7.714 1.00 0.00 19 GLU A CA 6
ATOM 8031 C C . GLU A 1 19 ? -1.227 -9.493 7.530 1.00 0.00 19 GLU A C 6
ATOM 8032 O O . GLU A 1 19 ? -1.262 -10.645 7.965 1.00 0.00 19 GLU A O 6
ATOM 8044 N N . LYS A 1 20 ? -2.237 -8.930 6.885 1.00 0.00 20 LYS A N 6
ATOM 8045 C CA . LYS A 1 20 ? -3.471 -9.651 6.615 1.00 0.00 20 LYS A CA 6
ATOM 8046 C C . LYS A 1 20 ? -4.326 -8.881 5.625 1.00 0.00 20 LYS A C 6
ATOM 8047 O O . LYS A 1 20 ? -4.077 -7.700 5.362 1.00 0.00 20 LYS A O 6
ATOM 8066 N N . LEU A 1 21 ? -5.333 -9.548 5.085 1.00 0.00 21 LEU A N 6
ATOM 8067 C CA . LEU A 1 21 ? -6.236 -8.928 4.132 1.00 0.00 21 LEU A CA 6
ATOM 8068 C C . LEU A 1 21 ? -7.594 -8.700 4.776 1.00 0.00 21 LEU A C 6
ATOM 8069 O O . LEU A 1 21 ? -8.375 -9.635 4.965 1.00 0.00 21 LEU A O 6
ATOM 8085 N N . GLY A 1 22 ? -7.863 -7.451 5.111 1.00 0.00 22 GLY A N 6
ATOM 8086 C CA . GLY A 1 22 ? -9.124 -7.091 5.713 1.00 0.00 22 GLY A CA 6
ATOM 8087 C C . GLY A 1 22 ? -9.761 -5.926 4.991 1.00 0.00 22 GLY A C 6
ATOM 8088 O O . GLY A 1 22 ? -9.403 -4.769 5.228 1.00 0.00 22 GLY A O 6
ATOM 8092 N N . ASN A 1 23 ? -10.685 -6.230 4.094 1.00 0.00 23 ASN A N 6
ATOM 8093 C CA . ASN A 1 23 ? -11.310 -5.211 3.267 1.00 0.00 23 ASN A CA 6
ATOM 8094 C C . ASN A 1 23 ? -12.287 -4.374 4.084 1.00 0.00 23 ASN A C 6
ATOM 8095 O O . ASN A 1 23 ? -12.869 -4.847 5.061 1.00 0.00 23 ASN A O 6
ATOM 8106 N N . ALA A 1 24 ? -12.457 -3.131 3.669 1.00 0.00 24 ALA A N 6
ATOM 8107 C CA . ALA A 1 24 ? -13.309 -2.182 4.369 1.00 0.00 24 ALA A CA 6
ATOM 8108 C C . ALA A 1 24 ? -13.680 -1.008 3.460 1.00 0.00 24 ALA A C 6
ATOM 8109 O O . ALA A 1 24 ? -14.858 -0.669 3.349 1.00 0.00 24 ALA A O 6
ATOM 8116 N N . PRO A 1 25 ? -12.700 -0.361 2.781 1.00 0.00 25 PRO A N 6
ATOM 8117 C CA . PRO A 1 25 ? -12.995 0.722 1.834 1.00 0.00 25 PRO A CA 6
ATOM 8118 C C . PRO A 1 25 ? -13.570 0.210 0.515 1.00 0.00 25 PRO A C 6
ATOM 8119 O O . PRO A 1 25 ? -13.171 0.659 -0.562 1.00 0.00 25 PRO A O 6
ATOM 8130 N N . ARG A 1 26 ? -14.496 -0.740 0.604 1.00 0.00 26 ARG A N 6
ATOM 8131 C CA . ARG A 1 26 ? -15.222 -1.208 -0.566 1.00 0.00 26 ARG A CA 6
ATOM 8132 C C . ARG A 1 26 ? -16.057 -0.064 -1.119 1.00 0.00 26 ARG A C 6
ATOM 8133 O O . ARG A 1 26 ? -16.177 0.108 -2.330 1.00 0.00 26 ARG A O 6
ATOM 8154 N N . PHE A 1 27 ? -16.628 0.719 -0.211 1.00 0.00 27 PHE A N 6
ATOM 8155 C CA . PHE A 1 27 ? -17.371 1.904 -0.584 1.00 0.00 27 PHE A CA 6
ATOM 8156 C C . PHE A 1 27 ? -16.460 3.124 -0.534 1.00 0.00 27 PHE A C 6
ATOM 8157 O O . PHE A 1 27 ? -16.044 3.573 0.531 1.00 0.00 27 PHE A O 6
ATOM 8174 N N . ILE A 1 28 ? -16.112 3.624 -1.705 1.00 0.00 28 ILE A N 6
ATOM 8175 C CA . ILE A 1 28 ? -15.302 4.820 -1.815 1.00 0.00 28 ILE A CA 6
ATOM 8176 C C . ILE A 1 28 ? -16.196 6.004 -2.158 1.00 0.00 28 ILE A C 6
ATOM 8177 O O . ILE A 1 28 ? -16.799 6.050 -3.235 1.00 0.00 28 ILE A O 6
ATOM 8193 N N . PHE A 1 29 ? -16.306 6.932 -1.210 1.00 0.00 29 PHE A N 6
ATOM 8194 C CA . PHE A 1 29 ? -17.224 8.063 -1.318 1.00 0.00 29 PHE A CA 6
ATOM 8195 C C . PHE A 1 29 ? -18.661 7.542 -1.267 1.00 0.00 29 PHE A C 6
ATOM 8196 O O . PHE A 1 29 ? -19.582 8.130 -1.831 1.00 0.00 29 PHE A O 6
ATOM 8213 N N . GLY A 1 30 ? -18.838 6.416 -0.583 1.00 0.00 30 GLY A N 6
ATOM 8214 C CA . GLY A 1 30 ? -20.147 5.799 -0.478 1.00 0.00 30 GLY A CA 6
ATOM 8215 C C . GLY A 1 30 ? -20.432 4.843 -1.620 1.00 0.00 30 GLY A C 6
ATOM 8216 O O . GLY A 1 30 ? -21.408 4.096 -1.587 1.00 0.00 30 GLY A O 6
ATOM 8220 N N . LYS A 1 31 ? -19.567 4.852 -2.624 1.00 0.00 31 LYS A N 6
ATOM 8221 C CA . LYS A 1 31 ? -19.763 4.036 -3.813 1.00 0.00 31 LYS A CA 6
ATOM 8222 C C . LYS A 1 31 ? -18.996 2.724 -3.698 1.00 0.00 31 LYS A C 6
ATOM 8223 O O . LYS A 1 31 ? -17.766 2.711 -3.753 1.00 0.00 31 LYS A O 6
ATOM 8242 N N . GLU A 1 32 ? -19.722 1.628 -3.522 1.00 0.00 32 GLU A N 6
ATOM 8243 C CA . GLU A 1 32 ? -19.105 0.311 -3.443 1.00 0.00 32 GLU A CA 6
ATOM 8244 C C . GLU A 1 32 ? -18.553 -0.113 -4.795 1.00 0.00 32 GLU A C 6
ATOM 8245 O O . GLU A 1 32 ? -19.295 -0.250 -5.770 1.00 0.00 32 GLU A O 6
ATOM 8257 N N . GLY A 1 33 ? -17.248 -0.307 -4.843 1.00 0.00 33 GLY A N 6
ATOM 8258 C CA . GLY A 1 33 ? -16.603 -0.713 -6.068 1.00 0.00 33 GLY A CA 6
ATOM 8259 C C . GLY A 1 33 ? -16.081 -2.131 -5.995 1.00 0.00 33 GLY A C 6
ATOM 8260 O O . GLY A 1 33 ? -16.761 -3.031 -5.491 1.00 0.00 33 GLY A O 6
ATOM 8264 N N . LYS A 1 34 ? -14.872 -2.330 -6.487 1.00 0.00 34 LYS A N 6
ATOM 8265 C CA . LYS A 1 34 ? -14.253 -3.647 -6.500 1.00 0.00 34 LYS A CA 6
ATOM 8266 C C . LYS A 1 34 ? -12.819 -3.561 -5.991 1.00 0.00 34 LYS A C 6
ATOM 8267 O O . LYS A 1 34 ? -11.875 -4.025 -6.631 1.00 0.00 34 LYS A O 6
ATOM 8286 N N . TYR A 1 35 ? -12.667 -2.942 -4.838 1.00 0.00 35 TYR A N 6
ATOM 8287 C CA . TYR A 1 35 ? -11.364 -2.790 -4.213 1.00 0.00 35 TYR A CA 6
ATOM 8288 C C . TYR A 1 35 ? -11.280 -3.615 -2.937 1.00 0.00 35 TYR A C 6
ATOM 8289 O O . TYR A 1 35 ? -12.293 -3.904 -2.299 1.00 0.00 35 TYR A O 6
ATOM 8307 N N . GLN A 1 36 ? -10.067 -4.001 -2.588 1.00 0.00 36 GLN A N 6
ATOM 8308 C CA . GLN A 1 36 ? -9.804 -4.713 -1.352 1.00 0.00 36 GLN A CA 6
ATOM 8309 C C . GLN A 1 36 ? -8.775 -3.942 -0.532 1.00 0.00 36 GLN A C 6
ATOM 8310 O O . GLN A 1 36 ? -8.141 -3.016 -1.039 1.00 0.00 36 GLN A O 6
ATOM 8324 N N . ARG A 1 37 ? -8.602 -4.326 0.723 1.00 0.00 37 ARG A N 6
ATOM 8325 C CA . ARG A 1 37 ? -7.635 -3.665 1.585 1.00 0.00 37 ARG A CA 6
ATOM 8326 C C . ARG A 1 37 ? -6.832 -4.685 2.376 1.00 0.00 37 ARG A C 6
ATOM 8327 O O . ARG A 1 37 ? -7.386 -5.604 2.969 1.00 0.00 37 ARG A O 6
ATOM 8348 N N . HIS A 1 38 ? -5.525 -4.516 2.368 1.00 0.00 38 HIS A N 6
ATOM 8349 C CA . HIS A 1 38 ? -4.629 -5.356 3.151 1.00 0.00 38 HIS A CA 6
ATOM 8350 C C . HIS A 1 38 ? -3.687 -4.493 3.971 1.00 0.00 38 HIS A C 6
ATOM 8351 O O . HIS A 1 38 ? -3.278 -3.415 3.535 1.00 0.00 38 HIS A O 6
ATOM 8366 N N . ILE A 1 39 ? -3.358 -4.966 5.158 1.00 0.00 39 ILE A N 6
ATOM 8367 C CA . ILE A 1 39 ? -2.503 -4.225 6.070 1.00 0.00 39 ILE A CA 6
ATOM 8368 C C . ILE A 1 39 ? -1.040 -4.557 5.813 1.00 0.00 39 ILE A C 6
ATOM 8369 O O . ILE A 1 39 ? -0.654 -5.726 5.788 1.00 0.00 39 ILE A O 6
ATOM 8385 N N . LEU A 1 40 ? -0.238 -3.524 5.614 1.00 0.00 40 LEU A N 6
ATOM 8386 C CA . LEU A 1 40 ? 1.171 -3.688 5.339 1.00 0.00 40 LEU A CA 6
ATOM 8387 C C . LEU A 1 40 ? 1.992 -2.950 6.379 1.00 0.00 40 LEU A C 6
ATOM 8388 O O . LEU A 1 40 ? 1.819 -1.749 6.592 1.00 0.00 40 LEU A O 6
ATOM 8404 N N . ASN A 1 41 ? 2.879 -3.674 7.026 1.00 0.00 41 ASN A N 6
ATOM 8405 C CA . ASN A 1 41 ? 3.693 -3.104 8.097 1.00 0.00 41 ASN A CA 6
ATOM 8406 C C . ASN A 1 41 ? 5.176 -3.092 7.740 1.00 0.00 41 ASN A C 6
ATOM 8407 O O . ASN A 1 41 ? 5.742 -4.107 7.341 1.00 0.00 41 ASN A O 6
ATOM 8418 N N . SER A 1 42 ? 5.794 -1.925 7.865 1.00 0.00 42 SER A N 6
ATOM 8419 C CA . SER A 1 42 ? 7.224 -1.784 7.641 1.00 0.00 42 SER A CA 6
ATOM 8420 C C . SER A 1 42 ? 7.773 -0.730 8.590 1.00 0.00 42 SER A C 6
ATOM 8421 O O . SER A 1 42 ? 7.058 0.191 8.956 1.00 0.00 42 SER A O 6
ATOM 8429 N N . GLU A 1 43 ? 9.046 -0.855 8.935 1.00 0.00 43 GLU A N 6
ATOM 8430 C CA . GLU A 1 43 ? 9.657 -0.109 10.037 1.00 0.00 43 GLU A CA 6
ATOM 8431 C C . GLU A 1 43 ? 9.385 1.400 10.005 1.00 0.00 43 GLU A C 6
ATOM 8432 O O . GLU A 1 43 ? 8.817 1.942 10.951 1.00 0.00 43 GLU A O 6
ATOM 8444 N N . LYS A 1 44 ? 9.768 2.071 8.921 1.00 0.00 44 LYS A N 6
ATOM 8445 C CA . LYS A 1 44 ? 9.753 3.538 8.880 1.00 0.00 44 LYS A CA 6
ATOM 8446 C C . LYS A 1 44 ? 8.355 4.111 9.114 1.00 0.00 44 LYS A C 6
ATOM 8447 O O . LYS A 1 44 ? 8.181 5.039 9.900 1.00 0.00 44 LYS A O 6
ATOM 8466 N N . HIS A 1 45 ? 7.362 3.558 8.434 1.00 0.00 45 HIS A N 6
ATOM 8467 C CA . HIS A 1 45 ? 5.989 4.058 8.558 1.00 0.00 45 HIS A CA 6
ATOM 8468 C C . HIS A 1 45 ? 5.187 3.247 9.571 1.00 0.00 45 HIS A C 6
ATOM 8469 O O . HIS A 1 45 ? 4.030 3.559 9.854 1.00 0.00 45 HIS A O 6
ATOM 8484 N N . GLY A 1 46 ? 5.821 2.222 10.113 1.00 0.00 46 GLY A N 6
ATOM 8485 C CA . GLY A 1 46 ? 5.174 1.287 11.019 1.00 0.00 46 GLY A CA 6
ATOM 8486 C C . GLY A 1 46 ? 4.115 0.438 10.337 1.00 0.00 46 GLY A C 6
ATOM 8487 O O . GLY A 1 46 ? 4.289 -0.768 10.177 1.00 0.00 46 GLY A O 6
ATOM 8491 N N . ALA A 1 47 ? 3.037 1.068 9.901 1.00 0.00 47 ALA A N 6
ATOM 8492 C CA . ALA A 1 47 ? 1.986 0.384 9.165 1.00 0.00 47 ALA A CA 6
ATOM 8493 C C . ALA A 1 47 ? 1.385 1.310 8.122 1.00 0.00 47 ALA A C 6
ATOM 8494 O O . ALA A 1 47 ? 1.603 2.520 8.174 1.00 0.00 47 ALA A O 6
ATOM 8501 N N . PHE A 1 48 ? 0.659 0.743 7.168 1.00 0.00 48 PHE A N 6
ATOM 8502 C CA . PHE A 1 48 ? -0.186 1.528 6.280 1.00 0.00 48 PHE A CA 6
ATOM 8503 C C . PHE A 1 48 ? -1.217 0.624 5.610 1.00 0.00 48 PHE A C 6
ATOM 8504 O O . PHE A 1 48 ? -0.943 -0.546 5.316 1.00 0.00 48 PHE A O 6
ATOM 8521 N N . HIS A 1 49 ? -2.413 1.157 5.416 1.00 0.00 49 HIS A N 6
ATOM 8522 C CA . HIS A 1 49 ? -3.520 0.395 4.857 1.00 0.00 49 HIS A CA 6
ATOM 8523 C C . HIS A 1 49 ? -3.546 0.537 3.346 1.00 0.00 49 HIS A C 6
ATOM 8524 O O . HIS A 1 49 ? -3.888 1.593 2.813 1.00 0.00 49 HIS A O 6
ATOM 8539 N N . VAL A 1 50 ? -3.198 -0.538 2.666 1.00 0.00 50 VAL A N 6
ATOM 8540 C CA . VAL A 1 50 ? -3.065 -0.510 1.220 1.00 0.00 50 VAL A CA 6
ATOM 8541 C C . VAL A 1 50 ? -4.339 -0.994 0.549 1.00 0.00 50 VAL A C 6
ATOM 8542 O O . VAL A 1 50 ? -4.760 -2.140 0.745 1.00 0.00 50 VAL A O 6
ATOM 8555 N N . ILE A 1 51 ? -4.950 -0.121 -0.230 1.00 0.00 51 ILE A N 6
ATOM 8556 C CA . ILE A 1 51 ? -6.092 -0.494 -1.040 1.00 0.00 51 ILE A CA 6
ATOM 8557 C C . ILE A 1 51 ? -5.594 -0.981 -2.388 1.00 0.00 51 ILE A C 6
ATOM 8558 O O . ILE A 1 51 ? -4.588 -0.493 -2.899 1.00 0.00 51 ILE A O 6
ATOM 8574 N N . THR A 1 52 ? -6.269 -1.959 -2.940 1.00 0.00 52 THR A N 6
ATOM 8575 C CA . THR A 1 52 ? -5.825 -2.589 -4.170 1.00 0.00 52 THR A CA 6
ATOM 8576 C C . THR A 1 52 ? -7.027 -3.156 -4.922 1.00 0.00 52 THR A C 6
ATOM 8577 O O . THR A 1 52 ? -7.959 -3.651 -4.299 1.00 0.00 52 THR A O 6
ATOM 8588 N N . PRO A 1 53 ? -7.039 -3.065 -6.263 1.00 0.00 53 PRO A N 6
ATOM 8589 C CA . PRO A 1 53 ? -8.128 -3.615 -7.076 1.00 0.00 53 PRO A CA 6
ATOM 8590 C C . PRO A 1 53 ? -8.313 -5.104 -6.819 1.00 0.00 53 PRO A C 6
ATOM 8591 O O . PRO A 1 53 ? -7.405 -5.904 -7.060 1.00 0.00 53 PRO A O 6
ATOM 8602 N N . ALA A 1 54 ? -9.498 -5.457 -6.329 1.00 0.00 54 ALA A N 6
ATOM 8603 C CA . ALA A 1 54 ? -9.789 -6.808 -5.862 1.00 0.00 54 ALA A CA 6
ATOM 8604 C C . ALA A 1 54 ? -9.459 -7.861 -6.906 1.00 0.00 54 ALA A C 6
ATOM 8605 O O . ALA A 1 54 ? -9.953 -7.821 -8.034 1.00 0.00 54 ALA A O 6
ATOM 8612 N N . SER A 1 55 ? -8.614 -8.794 -6.515 1.00 0.00 55 SER A N 6
ATOM 8613 C CA . SER A 1 55 ? -8.199 -9.875 -7.390 1.00 0.00 55 SER A CA 6
ATOM 8614 C C . SER A 1 55 ? -8.740 -11.202 -6.866 1.00 0.00 55 SER A C 6
ATOM 8615 O O . SER A 1 55 ? -9.231 -11.278 -5.740 1.00 0.00 55 SER A O 6
ATOM 8623 N N . THR A 1 56 ? -8.650 -12.238 -7.688 1.00 0.00 56 THR A N 6
ATOM 8624 C CA . THR A 1 56 ? -9.099 -13.564 -7.300 1.00 0.00 56 THR A CA 6
ATOM 8625 C C . THR A 1 56 ? -7.916 -14.404 -6.834 1.00 0.00 56 THR A C 6
ATOM 8626 O O . THR A 1 56 ? -8.070 -15.560 -6.432 1.00 0.00 56 THR A O 6
ATOM 8637 N N . THR A 1 57 ? -6.732 -13.811 -6.904 1.00 0.00 57 THR A N 6
ATOM 8638 C CA . THR A 1 57 ? -5.533 -14.426 -6.368 1.00 0.00 57 THR A CA 6
ATOM 8639 C C . THR A 1 57 ? -5.185 -13.741 -5.050 1.00 0.00 57 THR A C 6
ATOM 8640 O O . THR A 1 57 ? -5.699 -12.657 -4.759 1.00 0.00 57 THR A O 6
ATOM 8651 N N . VAL A 1 58 ? -4.327 -14.354 -4.257 1.00 0.00 58 VAL A N 6
ATOM 8652 C CA . VAL A 1 58 ? -3.955 -13.779 -2.979 1.00 0.00 58 VAL A CA 6
ATOM 8653 C C . VAL A 1 58 ? -2.441 -13.764 -2.829 1.00 0.00 58 VAL A C 6
ATOM 8654 O O . VAL A 1 58 ? -1.715 -14.347 -3.635 1.00 0.00 58 VAL A O 6
ATOM 8667 N N . PHE A 1 59 ? -1.983 -13.098 -1.794 1.00 0.00 59 PHE A N 6
ATOM 8668 C CA . PHE A 1 59 ? -0.563 -12.935 -1.541 1.00 0.00 59 PHE A CA 6
ATOM 8669 C C . PHE A 1 59 ? -0.230 -13.468 -0.157 1.00 0.00 59 PHE A C 6
ATOM 8670 O O . PHE A 1 59 ? -0.846 -13.055 0.827 1.00 0.00 59 PHE A O 6
ATOM 8687 N N . PRO A 1 60 ? 0.719 -14.417 -0.074 1.00 0.00 60 PRO A N 6
ATOM 8688 C CA . PRO A 1 60 ? 1.136 -15.028 1.193 1.00 0.00 60 PRO A CA 6
ATOM 8689 C C . PRO A 1 60 ? 1.457 -13.994 2.264 1.00 0.00 60 PRO A C 6
ATOM 8690 O O . PRO A 1 60 ? 2.342 -13.153 2.090 1.00 0.00 60 PRO A O 6
ATOM 8701 N N . GLU A 1 61 ? 0.725 -14.059 3.369 1.00 0.00 61 GLU A N 6
ATOM 8702 C CA . GLU A 1 61 ? 0.922 -13.133 4.471 1.00 0.00 61 GLU A CA 6
ATOM 8703 C C . GLU A 1 61 ? 2.273 -13.369 5.145 1.00 0.00 61 GLU A C 6
ATOM 8704 O O . GLU A 1 61 ? 2.920 -14.396 4.909 1.00 0.00 61 GLU A O 6
ATOM 8716 N N . ASP A 1 62 ? 2.692 -12.395 5.957 1.00 0.00 62 ASP A N 6
ATOM 8717 C CA . ASP A 1 62 ? 3.993 -12.407 6.642 1.00 0.00 62 ASP A CA 6
ATOM 8718 C C . ASP A 1 62 ? 5.118 -12.002 5.690 1.00 0.00 62 ASP A C 6
ATOM 8719 O O . ASP A 1 62 ? 6.136 -11.454 6.110 1.00 0.00 62 ASP A O 6
ATOM 8728 N N . ALA A 1 63 ? 4.918 -12.270 4.407 1.00 0.00 63 ALA A N 6
ATOM 8729 C CA . ALA A 1 63 ? 5.915 -11.995 3.383 1.00 0.00 63 ALA A CA 6
ATOM 8730 C C . ALA A 1 63 ? 6.036 -10.501 3.096 1.00 0.00 63 ALA A C 6
ATOM 8731 O O . ALA A 1 63 ? 5.216 -9.703 3.540 1.00 0.00 63 ALA A O 6
ATOM 8738 N N . LEU A 1 64 ? 7.067 -10.138 2.343 1.00 0.00 64 LEU A N 6
ATOM 8739 C CA . LEU A 1 64 ? 7.287 -8.755 1.945 1.00 0.00 64 LEU A CA 6
ATOM 8740 C C . LEU A 1 64 ? 6.785 -8.511 0.532 1.00 0.00 64 LEU A C 6
ATOM 8741 O O . LEU A 1 64 ? 7.178 -9.207 -0.410 1.00 0.00 64 LEU A O 6
ATOM 8757 N N . VAL A 1 65 ? 5.917 -7.526 0.388 1.00 0.00 65 VAL A N 6
ATOM 8758 C CA . VAL A 1 65 ? 5.441 -7.117 -0.922 1.00 0.00 65 VAL A CA 6
ATOM 8759 C C . VAL A 1 65 ? 5.780 -5.649 -1.164 1.00 0.00 65 VAL A C 6
ATOM 8760 O O . VAL A 1 65 ? 5.818 -4.845 -0.226 1.00 0.00 65 VAL A O 6
ATOM 8773 N N . GLU A 1 66 ? 6.062 -5.311 -2.414 1.00 0.00 66 GLU A N 6
ATOM 8774 C CA . GLU A 1 66 ? 6.383 -3.939 -2.776 1.00 0.00 66 GLU A CA 6
ATOM 8775 C C . GLU A 1 66 ? 5.160 -3.218 -3.314 1.00 0.00 66 GLU A C 6
ATOM 87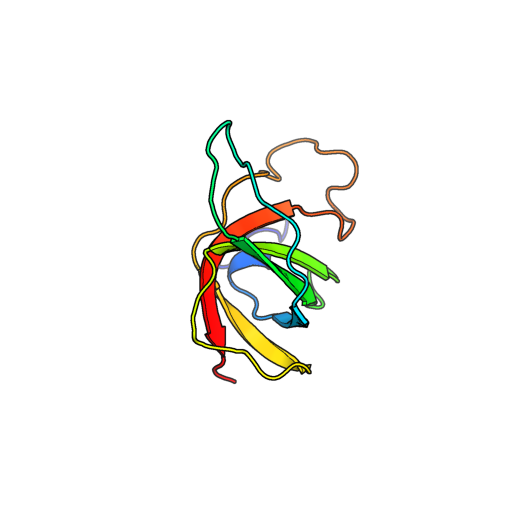76 O O . GLU A 1 66 ? 4.487 -3.702 -4.226 1.00 0.00 66 GLU A O 6
ATOM 8788 N N . VAL A 1 67 ? 4.880 -2.068 -2.724 1.00 0.00 67 VAL A N 6
ATOM 8789 C CA . VAL A 1 67 ? 3.724 -1.269 -3.085 1.00 0.00 67 VAL A CA 6
ATOM 8790 C C . VAL A 1 67 ? 4.018 -0.401 -4.311 1.00 0.00 67 VAL A C 6
ATOM 8791 O O . VAL A 1 67 ? 4.947 0.410 -4.308 1.00 0.00 67 VAL A O 6
ATOM 8804 N N . VAL A 1 68 ? 3.237 -0.594 -5.366 1.00 0.00 68 VAL A N 6
ATOM 8805 C CA . VAL A 1 68 ? 3.385 0.202 -6.576 1.00 0.00 68 VAL A CA 6
ATOM 8806 C C . VAL A 1 68 ? 2.534 1.475 -6.441 1.00 0.00 68 VAL A C 6
ATOM 8807 O O . VAL A 1 68 ? 1.833 1.625 -5.443 1.00 0.00 68 VAL A O 6
ATOM 8820 N N . ASN A 1 69 ? 2.509 2.319 -7.466 1.00 0.00 69 ASN A N 6
ATOM 8821 C CA . ASN A 1 69 ? 2.148 3.737 -7.328 1.00 0.00 69 ASN A CA 6
ATOM 8822 C C . ASN A 1 69 ? 0.812 3.940 -6.622 1.00 0.00 69 ASN A C 6
ATOM 8823 O O . ASN A 1 69 ? -0.252 3.694 -7.186 1.00 0.00 69 ASN A O 6
ATOM 8834 N N . PRO A 1 70 ? 0.869 4.384 -5.353 1.00 0.00 70 PRO A N 6
ATOM 8835 C CA . PRO A 1 70 ? -0.300 4.622 -4.533 1.00 0.00 70 PRO A CA 6
ATOM 8836 C C . PRO A 1 70 ? -0.755 6.078 -4.542 1.00 0.00 70 PRO A C 6
ATOM 8837 O O . PRO A 1 70 ? 0.046 7.004 -4.393 1.00 0.00 70 PRO A O 6
ATOM 8848 N N . ILE A 1 71 ? -2.051 6.263 -4.717 1.00 0.00 71 ILE A N 6
ATOM 8849 C CA . ILE A 1 71 ? -2.665 7.579 -4.680 1.00 0.00 71 ILE A CA 6
ATOM 8850 C C . ILE A 1 71 ? -3.972 7.515 -3.905 1.00 0.00 71 ILE A C 6
ATOM 8851 O O . ILE A 1 71 ? -4.673 6.501 -3.939 1.00 0.00 71 ILE A O 6
ATOM 8867 N N . PHE A 1 72 ? -4.285 8.576 -3.179 1.00 0.00 72 PHE A N 6
ATOM 8868 C CA . PHE A 1 72 ? -5.558 8.673 -2.493 1.00 0.00 72 PHE A CA 6
ATOM 8869 C C . PHE A 1 72 ? -5.770 10.094 -1.996 1.00 0.00 72 PHE A C 6
ATOM 8870 O O . PHE A 1 72 ? -6.567 10.843 -2.559 1.00 0.00 72 PHE A O 6
ATOM 8887 N N . LEU A 1 73 ? -5.042 10.466 -0.950 1.00 0.00 73 LEU A N 6
ATOM 8888 C CA . LEU A 1 73 ? -5.165 11.794 -0.383 1.00 0.00 73 LEU A CA 6
ATOM 8889 C C . LEU A 1 73 ? -3.829 12.276 0.178 1.00 0.00 73 LEU A C 6
ATOM 8890 O O . LEU A 1 73 ? -3.152 11.569 0.929 1.00 0.00 73 LEU A O 6
ATOM 8906 N N . SER A 1 74 ? -3.432 13.460 -0.245 1.00 0.00 74 SER A N 6
ATOM 8907 C CA . SER A 1 74 ? -2.247 14.115 0.284 1.00 0.00 74 SER A CA 6
ATOM 8908 C C . SER A 1 74 ? -2.478 15.616 0.325 1.00 0.00 74 SER A C 6
ATOM 8909 O O . SER A 1 74 ? -1.544 16.415 0.393 1.00 0.00 74 SER A O 6
ATOM 8917 N N . ASP A 1 75 ? -3.749 15.982 0.285 1.00 0.00 75 ASP A N 6
ATOM 8918 C CA . ASP A 1 75 ? -4.160 17.371 0.283 1.00 0.00 75 ASP A CA 6
ATOM 8919 C C . ASP A 1 75 ? -5.349 17.570 1.207 1.00 0.00 75 ASP A C 6
ATOM 8920 O O . ASP A 1 75 ? -6.337 16.837 1.140 1.00 0.00 75 ASP A O 6
ATOM 8929 N N . THR A 1 76 ? -5.234 18.551 2.084 1.00 0.00 76 THR A N 6
ATOM 8930 C CA . THR A 1 76 ? -6.308 18.899 2.988 1.00 0.00 76 THR A CA 6
ATOM 8931 C C . THR A 1 76 ? -7.223 19.950 2.367 1.00 0.00 76 THR A C 6
ATOM 8932 O O . THR A 1 76 ? -8.371 19.656 2.029 1.00 0.00 76 THR A O 6
ATOM 8943 N N . ALA A 1 77 ? -6.715 21.166 2.208 1.00 0.00 77 ALA A N 6
ATOM 8944 C CA . ALA A 1 77 ? -7.505 22.248 1.639 1.00 0.00 77 ALA A CA 6
ATOM 8945 C C . ALA A 1 77 ? -7.022 22.614 0.240 1.00 0.00 77 ALA A C 6
ATOM 8946 O O . ALA A 1 77 ? -7.772 22.497 -0.732 1.00 0.00 77 ALA A O 6
ATOM 8953 N N . LEU A 1 78 ? -5.774 23.059 0.140 1.00 0.00 78 LEU A N 6
ATOM 8954 C CA . LEU A 1 78 ? -5.204 23.454 -1.143 1.00 0.00 78 LEU A CA 6
ATOM 8955 C C . LEU A 1 78 ? -3.687 23.280 -1.135 1.00 0.00 78 LEU A C 6
ATOM 8956 O O . LEU A 1 78 ? -2.932 24.240 -0.969 1.00 0.00 78 LEU A O 6
ATOM 8972 N N . ASN A 1 79 ? -3.256 22.044 -1.294 1.00 0.00 79 ASN A N 6
ATOM 8973 C CA . ASN A 1 79 ? -1.838 21.706 -1.313 1.00 0.00 79 ASN A CA 6
ATOM 8974 C C . ASN A 1 79 ? -1.404 21.353 -2.731 1.00 0.00 79 ASN A C 6
ATOM 8975 O O . ASN A 1 79 ? -2.163 21.548 -3.683 1.00 0.00 79 ASN A O 6
ATOM 8986 N N . GLY A 1 80 ? -0.186 20.849 -2.876 1.00 0.00 80 GLY A N 6
ATOM 8987 C CA . GLY A 1 80 ? 0.300 20.456 -4.183 1.00 0.00 80 GLY A CA 6
ATOM 8988 C C . GLY A 1 80 ? 1.394 19.411 -4.107 1.00 0.00 80 GLY A C 6
ATOM 8989 O O . GLY A 1 80 ? 2.572 19.726 -4.281 1.00 0.00 80 GLY A O 6
ATOM 8993 N N . ASN A 1 81 ? 1.006 18.168 -3.856 1.00 0.00 81 ASN A N 6
ATOM 8994 C CA . ASN A 1 81 ? 1.957 17.066 -3.745 1.00 0.00 81 ASN A CA 6
ATOM 8995 C C . ASN A 1 81 ? 1.252 15.732 -3.976 1.00 0.00 81 ASN A C 6
ATOM 8996 O O . ASN A 1 81 ? 0.046 15.614 -3.756 1.00 0.00 81 ASN A O 6
ATOM 9007 N N . SER A 1 82 ? 1.999 14.741 -4.437 1.00 0.00 82 SER A N 6
ATOM 9008 C CA . SER A 1 82 ? 1.447 13.418 -4.683 1.00 0.00 82 SER A CA 6
ATOM 9009 C C . SER A 1 82 ? 2.248 12.362 -3.933 1.00 0.00 82 SER A C 6
ATOM 9010 O O . SER A 1 82 ? 3.240 11.843 -4.443 1.00 0.00 82 SER A O 6
ATOM 9018 N N . VAL A 1 83 ? 1.811 12.046 -2.726 1.00 0.00 83 VAL A N 6
ATOM 9019 C CA . VAL A 1 83 ? 2.506 11.078 -1.891 1.00 0.00 83 VAL A CA 6
ATOM 9020 C C . VAL A 1 83 ? 1.509 10.169 -1.190 1.00 0.00 83 VAL A C 6
ATOM 9021 O O . VAL A 1 83 ? 0.295 10.358 -1.305 1.00 0.00 83 VAL A O 6
ATOM 9034 N N . ALA A 1 84 ? 2.024 9.185 -0.473 1.00 0.00 84 ALA A N 6
ATOM 9035 C CA . ALA A 1 84 ? 1.186 8.230 0.227 1.00 0.00 84 ALA A CA 6
ATOM 9036 C C . ALA A 1 84 ? 1.451 8.279 1.724 1.00 0.00 84 ALA A C 6
ATOM 9037 O O . ALA A 1 84 ? 2.581 8.060 2.167 1.00 0.00 84 ALA A O 6
ATOM 9044 N N . PRO A 1 85 ? 0.421 8.592 2.521 1.00 0.00 85 PRO A N 6
ATOM 9045 C CA . PRO A 1 85 ? 0.530 8.617 3.978 1.00 0.00 85 PRO A CA 6
ATOM 9046 C C . PRO A 1 85 ? 0.501 7.212 4.571 1.00 0.00 85 PRO A C 6
ATOM 9047 O O . PRO A 1 85 ? 0.201 6.240 3.879 1.00 0.00 85 PRO A O 6
ATOM 9058 N N . ALA A 1 86 ? 0.796 7.113 5.860 1.00 0.00 86 ALA A N 6
ATOM 9059 C CA . ALA A 1 86 ? 0.802 5.828 6.550 1.00 0.00 86 ALA A CA 6
ATOM 9060 C C . ALA A 1 86 ? -0.601 5.455 7.017 1.00 0.00 86 ALA A C 6
ATOM 9061 O O . ALA A 1 86 ? -0.779 4.590 7.878 1.00 0.00 86 ALA A O 6
ATOM 9068 N N . LEU A 1 87 ? -1.594 6.118 6.444 1.00 0.00 87 LEU A N 6
ATOM 9069 C CA . LEU A 1 87 ? -2.986 5.846 6.756 1.00 0.00 87 LEU A CA 6
ATOM 9070 C C . LEU A 1 87 ? -3.580 4.926 5.698 1.00 0.00 87 LEU A C 6
ATOM 9071 O O . LEU A 1 87 ? -3.080 3.828 5.473 1.00 0.00 87 LEU A O 6
ATOM 9087 N N . ASN A 1 88 ? -4.636 5.377 5.046 1.00 0.00 88 ASN A N 6
ATOM 9088 C CA . ASN A 1 88 ? -5.246 4.612 3.968 1.00 0.00 88 ASN A CA 6
ATOM 9089 C C . ASN A 1 88 ? -4.868 5.211 2.616 1.00 0.00 88 ASN A C 6
ATOM 9090 O O . ASN A 1 88 ? -4.984 6.418 2.404 1.00 0.00 88 ASN A O 6
ATOM 9101 N N . VAL A 1 89 ? -4.388 4.367 1.716 1.00 0.00 89 VAL A N 6
ATOM 9102 C CA . VAL A 1 89 ? -3.989 4.817 0.392 1.00 0.00 89 VAL A CA 6
ATOM 9103 C C . VAL A 1 89 ? -4.223 3.710 -0.635 1.00 0.00 89 VAL A C 6
ATOM 9104 O O . VAL A 1 89 ? -4.138 2.526 -0.311 1.00 0.00 89 VAL A O 6
ATOM 9117 N N . PHE A 1 90 ? -4.536 4.096 -1.861 1.00 0.00 90 PHE A N 6
ATOM 9118 C CA . PHE A 1 90 ? -4.835 3.135 -2.910 1.00 0.00 90 PHE A CA 6
ATOM 9119 C C . PHE A 1 90 ? -3.603 2.871 -3.767 1.00 0.00 90 PHE A C 6
ATOM 9120 O O . PHE A 1 90 ? -3.160 3.743 -4.511 1.00 0.00 90 PHE A O 6
ATOM 9137 N N . ALA A 1 91 ? -3.054 1.670 -3.653 1.00 0.00 91 ALA A N 6
ATOM 9138 C CA . ALA A 1 91 ? -1.852 1.312 -4.401 1.00 0.00 91 ALA A CA 6
ATOM 9139 C C . ALA A 1 91 ? -2.190 0.869 -5.808 1.00 0.00 91 ALA A C 6
ATOM 9140 O O . ALA A 1 91 ? -3.316 0.451 -6.086 1.00 0.00 91 ALA A O 6
ATOM 9147 N N . GLU A 1 92 ? -1.214 0.966 -6.692 1.00 0.00 92 GLU A N 6
ATOM 9148 C CA . GLU A 1 92 ? -1.379 0.478 -8.047 1.00 0.00 92 GLU A CA 6
ATOM 9149 C C . GLU A 1 92 ? -1.439 -1.045 -8.023 1.00 0.00 92 GLU A C 6
ATOM 9150 O O . GLU A 1 92 ? -2.475 -1.653 -8.296 1.00 0.00 92 GLU A O 6
ATOM 9162 N N . LYS A 1 93 ? -0.314 -1.640 -7.675 1.00 0.00 93 LYS A N 6
ATOM 9163 C CA . LYS A 1 93 ? -0.183 -3.084 -7.580 1.00 0.00 93 LYS A CA 6
ATOM 9164 C C . LYS A 1 93 ? 0.668 -3.422 -6.364 1.00 0.00 93 LYS A C 6
ATOM 9165 O O . LYS A 1 93 ? 1.080 -2.528 -5.621 1.00 0.00 93 LYS A O 6
ATOM 9184 N N . LEU A 1 94 ? 0.938 -4.700 -6.176 1.00 0.00 94 LEU A N 6
ATOM 9185 C CA . LEU A 1 94 ? 1.854 -5.149 -5.140 1.00 0.00 94 LEU A CA 6
ATOM 9186 C C . LEU A 1 94 ? 2.490 -6.456 -5.575 1.00 0.00 94 LEU A C 6
ATOM 9187 O O . LEU A 1 94 ? 1.797 -7.379 -6.002 1.00 0.00 94 LEU A O 6
ATOM 9203 N N . VAL A 1 95 ? 3.805 -6.527 -5.504 1.00 0.00 95 VAL A N 6
ATOM 9204 C CA . VAL A 1 95 ? 4.510 -7.715 -5.948 1.00 0.00 95 VAL A CA 6
ATOM 9205 C C . VAL A 1 95 ? 5.148 -8.453 -4.786 1.00 0.00 95 VAL A C 6
ATOM 9206 O O . VAL A 1 95 ? 5.814 -7.856 -3.934 1.00 0.00 95 VAL A O 6
ATOM 9219 N N . LEU A 1 96 ? 4.906 -9.752 -4.746 1.00 0.00 96 LEU A N 6
ATOM 9220 C CA . LEU A 1 96 ? 5.542 -10.626 -3.779 1.00 0.00 96 LEU A CA 6
ATOM 9221 C C . LEU A 1 96 ? 7.025 -10.754 -4.105 1.00 0.00 96 LEU A C 6
ATOM 9222 O O . LEU A 1 96 ? 7.408 -11.495 -5.009 1.00 0.00 96 LEU A O 6
ATOM 9238 N N . LYS A 1 97 ? 7.853 -10.019 -3.380 1.00 0.00 97 LYS A N 6
ATOM 9239 C CA . LYS A 1 97 ? 9.287 -9.998 -3.649 1.00 0.00 97 LYS A CA 6
ATOM 9240 C C . LYS A 1 97 ? 10.054 -10.800 -2.606 1.00 0.00 97 LYS A C 6
ATOM 9241 O O . LYS A 1 97 ? 11.271 -10.678 -2.478 1.00 0.00 97 LYS A O 6
ATOM 9260 N N . LYS A 1 98 ? 9.333 -11.622 -1.865 1.00 0.00 98 LYS A N 6
ATOM 9261 C CA . LYS A 1 98 ? 9.946 -12.480 -0.870 1.00 0.00 98 LYS A CA 6
ATOM 9262 C C . LYS A 1 98 ? 9.498 -13.916 -1.089 1.00 0.00 98 LYS A C 6
ATOM 9263 O O . LYS A 1 98 ? 8.291 -14.187 -0.938 1.00 0.00 98 LYS A O 6
ATOM 9283 N N . MET A 1 1 ? 19.881 18.895 -2.168 1.00 0.00 1 MET A N 7
ATOM 9284 C CA . MET A 1 1 ? 19.243 17.721 -1.531 1.00 0.00 1 MET A CA 7
ATOM 9285 C C . MET A 1 1 ? 19.208 16.549 -2.503 1.00 0.00 1 MET A C 7
ATOM 9286 O O . MET A 1 1 ? 19.508 16.703 -3.690 1.00 0.00 1 MET A O 7
ATOM 9302 N N . ILE A 1 2 ? 18.856 15.378 -1.998 1.00 0.00 2 ILE A N 7
ATOM 9303 C CA . ILE A 1 2 ? 18.739 14.191 -2.829 1.00 0.00 2 ILE A CA 7
ATOM 9304 C C . ILE A 1 2 ? 17.307 13.670 -2.797 1.00 0.00 2 ILE A C 7
ATOM 9305 O O . ILE A 1 2 ? 16.858 13.134 -1.781 1.00 0.00 2 ILE A O 7
ATOM 9321 N N . PRO A 1 3 ? 16.562 13.845 -3.896 1.00 0.00 3 PRO A N 7
ATOM 9322 C CA . PRO A 1 3 ? 15.187 13.367 -3.991 1.00 0.00 3 PRO A CA 7
ATOM 9323 C C . PRO A 1 3 ? 15.108 11.855 -4.131 1.00 0.00 3 PRO A C 7
ATOM 9324 O O . PRO A 1 3 ? 15.841 11.241 -4.910 1.00 0.00 3 PRO A O 7
ATOM 9335 N N . GLU A 1 4 ? 14.209 11.264 -3.373 1.00 0.00 4 GLU A N 7
ATOM 9336 C CA . GLU A 1 4 ? 14.014 9.827 -3.402 1.00 0.00 4 GLU A CA 7
ATOM 9337 C C . GLU A 1 4 ? 12.882 9.491 -4.361 1.00 0.00 4 GLU A C 7
ATOM 9338 O O . GLU A 1 4 ? 13.063 8.750 -5.323 1.00 0.00 4 GLU A O 7
ATOM 9350 N N . THR A 1 5 ? 11.715 10.049 -4.090 1.00 0.00 5 THR A N 7
ATOM 9351 C CA . THR A 1 5 ? 10.561 9.869 -4.952 1.00 0.00 5 THR A CA 7
ATOM 9352 C C . THR A 1 5 ? 10.369 11.096 -5.836 1.00 0.00 5 THR A C 7
ATOM 9353 O O . THR A 1 5 ? 9.641 12.028 -5.492 1.00 0.00 5 THR A O 7
ATOM 9364 N N . LEU A 1 6 ? 11.043 11.099 -6.974 1.00 0.00 6 LEU A N 7
ATOM 9365 C CA . LEU A 1 6 ? 10.945 12.210 -7.904 1.00 0.00 6 LEU A CA 7
ATOM 9366 C C . LEU A 1 6 ? 9.807 11.969 -8.887 1.00 0.00 6 LEU A C 7
ATOM 9367 O O . LEU A 1 6 ? 9.240 12.912 -9.440 1.00 0.00 6 LEU A O 7
ATOM 9383 N N . VAL A 1 7 ? 9.463 10.705 -9.086 1.00 0.00 7 VAL A N 7
ATOM 9384 C CA . VAL A 1 7 ? 8.387 10.344 -9.993 1.00 0.00 7 VAL A CA 7
ATOM 9385 C C . VAL A 1 7 ? 7.636 9.110 -9.494 1.00 0.00 7 VAL A C 7
ATOM 9386 O O . VAL A 1 7 ? 6.405 9.063 -9.539 1.00 0.00 7 VAL A O 7
ATOM 9399 N N . MET A 1 8 ? 8.370 8.120 -9.001 1.00 0.00 8 MET A N 7
ATOM 9400 C CA . MET A 1 8 ? 7.754 6.919 -8.461 1.00 0.00 8 MET A CA 7
ATOM 9401 C C . MET A 1 8 ? 7.921 6.870 -6.954 1.00 0.00 8 MET A C 7
ATOM 9402 O O . MET A 1 8 ? 9.035 6.760 -6.441 1.00 0.00 8 MET A O 7
ATOM 9416 N N . LYS A 1 9 ? 6.807 6.957 -6.253 1.00 0.00 9 LYS A N 7
ATOM 9417 C CA . LYS A 1 9 ? 6.819 6.900 -4.803 1.00 0.00 9 LYS A CA 7
ATOM 9418 C C . LYS A 1 9 ? 7.024 5.468 -4.284 1.00 0.00 9 LYS A C 7
ATOM 9419 O O . LYS A 1 9 ? 7.730 5.294 -3.295 1.00 0.00 9 LYS A O 7
ATOM 9438 N N . PRO A 1 10 ? 6.410 4.426 -4.922 1.00 0.00 10 PRO A N 7
ATOM 9439 C CA . PRO A 1 10 ? 6.630 3.016 -4.552 1.00 0.00 10 PRO A CA 7
ATOM 9440 C C . PRO A 1 10 ? 8.079 2.713 -4.185 1.00 0.00 10 PRO A C 7
ATOM 9441 O O . PRO A 1 10 ? 8.357 2.217 -3.096 1.00 0.00 10 PRO A O 7
ATOM 9452 N N . ASP A 1 11 ? 8.987 3.132 -5.060 1.00 0.00 11 ASP A N 7
ATOM 9453 C CA . ASP A 1 11 ? 10.424 2.909 -4.901 1.00 0.00 11 ASP A CA 7
ATOM 9454 C C . ASP A 1 11 ? 10.861 3.392 -3.529 1.00 0.00 11 ASP A C 7
ATOM 9455 O O . ASP A 1 11 ? 11.354 2.617 -2.705 1.00 0.00 11 ASP A O 7
ATOM 9464 N N . PHE A 1 12 ? 10.574 4.655 -3.276 1.00 0.00 12 PHE A N 7
ATOM 9465 C CA . PHE A 1 12 ? 10.920 5.318 -2.032 1.00 0.00 12 PHE A CA 7
ATOM 9466 C C . PHE A 1 12 ? 10.356 4.511 -0.870 1.00 0.00 12 PHE A C 7
ATOM 9467 O O . PHE A 1 12 ? 11.084 4.192 0.074 1.00 0.00 12 PHE A O 7
ATOM 9484 N N . ILE A 1 13 ? 9.067 4.216 -0.918 1.00 0.00 13 ILE A N 7
ATOM 9485 C CA . ILE A 1 13 ? 8.417 3.490 0.153 1.00 0.00 13 ILE A CA 7
ATOM 9486 C C . ILE A 1 13 ? 9.138 2.160 0.372 1.00 0.00 13 ILE A C 7
ATOM 9487 O O . ILE A 1 13 ? 9.504 1.811 1.499 1.00 0.00 13 ILE A O 7
ATOM 9503 N N . GLY A 1 14 ? 9.337 1.422 -0.715 1.00 0.00 14 GLY A N 7
ATOM 9504 C CA . GLY A 1 14 ? 9.936 0.108 -0.628 1.00 0.00 14 GLY A CA 7
ATOM 9505 C C . GLY A 1 14 ? 8.910 -0.983 -0.417 1.00 0.00 14 GLY A C 7
ATOM 9506 O O . GLY A 1 14 ? 7.747 -0.826 -0.794 1.00 0.00 14 GLY A O 7
ATOM 9510 N N . PRO A 1 15 ? 9.322 -2.114 0.169 1.00 0.00 15 PRO A N 7
ATOM 9511 C CA . PRO A 1 15 ? 8.432 -3.212 0.492 1.00 0.00 15 PRO A CA 7
ATOM 9512 C C . PRO A 1 15 ? 7.920 -3.129 1.928 1.00 0.00 15 PRO A C 7
ATOM 9513 O O . PRO A 1 15 ? 8.468 -2.389 2.752 1.00 0.00 15 PRO A O 7
ATOM 9524 N N . ALA A 1 16 ? 6.883 -3.893 2.228 1.00 0.00 16 ALA A N 7
ATOM 9525 C CA . ALA A 1 16 ? 6.302 -3.909 3.559 1.00 0.00 16 ALA A CA 7
ATOM 9526 C C . ALA A 1 16 ? 5.790 -5.305 3.874 1.00 0.00 16 ALA A C 7
ATOM 9527 O O . ALA A 1 16 ? 5.429 -6.056 2.964 1.00 0.00 16 ALA A O 7
ATOM 9534 N N . TYR A 1 17 ? 5.787 -5.659 5.155 1.00 0.00 17 TYR A N 7
ATOM 9535 C CA . TYR A 1 17 ? 5.339 -6.975 5.580 1.00 0.00 17 TYR A CA 7
ATOM 9536 C C . TYR A 1 17 ? 3.845 -7.116 5.382 1.00 0.00 17 TYR A C 7
ATOM 9537 O O . TYR A 1 17 ? 3.068 -6.247 5.789 1.00 0.00 17 TYR A O 7
ATOM 9555 N N . TYR A 1 18 ? 3.457 -8.207 4.757 1.00 0.00 18 TYR A N 7
ATOM 9556 C CA . TYR A 1 18 ? 2.058 -8.482 4.500 1.00 0.00 18 TYR A CA 7
ATOM 9557 C C . TYR A 1 18 ? 1.386 -8.985 5.772 1.00 0.00 18 TYR A C 7
ATOM 9558 O O . TYR A 1 18 ? 1.441 -10.170 6.083 1.00 0.00 18 TYR A O 7
ATOM 9576 N N . GLU A 1 19 ? 0.771 -8.076 6.513 1.00 0.00 19 GLU A N 7
ATOM 9577 C CA . GLU A 1 19 ? 0.126 -8.433 7.768 1.00 0.00 19 GLU A CA 7
ATOM 9578 C C . GLU A 1 19 ? -1.125 -9.274 7.512 1.00 0.00 19 GLU A C 7
ATOM 9579 O O . GLU A 1 19 ? -1.148 -10.461 7.823 1.00 0.00 19 GLU A O 7
ATOM 9591 N N . LYS A 1 20 ? -2.153 -8.656 6.936 1.00 0.00 20 LYS A N 7
ATOM 9592 C CA . LYS A 1 20 ? -3.422 -9.339 6.671 1.00 0.00 20 LYS A CA 7
ATOM 9593 C C . LYS A 1 20 ? -4.171 -8.659 5.536 1.00 0.00 20 LYS A C 7
ATOM 9594 O O . LYS A 1 20 ? -3.884 -7.510 5.193 1.00 0.00 20 LYS A O 7
ATOM 9613 N N . LEU A 1 21 ? -5.129 -9.372 4.958 1.00 0.00 21 LEU A N 7
ATOM 9614 C CA . LEU A 1 21 ? -6.020 -8.802 3.960 1.00 0.00 21 LEU A CA 7
ATOM 9615 C C . LEU A 1 21 ? -7.446 -8.846 4.496 1.00 0.00 21 LEU A C 7
ATOM 9616 O O . LEU A 1 21 ? -7.873 -9.850 5.068 1.00 0.00 21 LEU A O 7
ATOM 9632 N N . GLY A 1 22 ? -8.164 -7.749 4.341 1.00 0.00 22 GLY A N 7
ATOM 9633 C CA . GLY A 1 22 ? -9.545 -7.699 4.756 1.00 0.00 22 GLY A CA 7
ATOM 9634 C C . GLY A 1 22 ? -10.370 -6.838 3.829 1.00 0.00 22 GLY A C 7
ATOM 9635 O O . GLY A 1 22 ? -10.256 -5.611 3.850 1.00 0.00 22 GLY A O 7
ATOM 9639 N N . ASN A 1 23 ? -11.179 -7.470 2.992 1.00 0.00 23 ASN A N 7
ATOM 9640 C CA . ASN A 1 23 ? -12.032 -6.735 2.070 1.00 0.00 23 ASN A CA 7
ATOM 9641 C C . ASN A 1 23 ? -13.126 -6.014 2.849 1.00 0.00 23 ASN A C 7
ATOM 9642 O O . ASN A 1 23 ? -13.696 -6.568 3.792 1.00 0.00 23 ASN A O 7
ATOM 9653 N N . ALA A 1 24 ? -13.403 -4.776 2.462 1.00 0.00 24 ALA A N 7
ATOM 9654 C CA . ALA A 1 24 ? -14.335 -3.930 3.201 1.00 0.00 24 ALA A CA 7
ATOM 9655 C C . ALA A 1 24 ? -14.744 -2.691 2.395 1.00 0.00 24 ALA A C 7
ATOM 9656 O O . ALA A 1 24 ? -15.936 -2.412 2.283 1.00 0.00 24 ALA A O 7
ATOM 9663 N N . PRO A 1 25 ? -13.777 -1.914 1.836 1.00 0.00 25 PRO A N 7
ATOM 9664 C CA . PRO A 1 25 ? -14.095 -0.742 1.005 1.00 0.00 25 PRO A CA 7
ATOM 9665 C C . PRO A 1 25 ? -15.005 -1.084 -0.172 1.00 0.00 25 PRO A C 7
ATOM 9666 O O . PRO A 1 25 ? -14.557 -1.635 -1.181 1.00 0.00 25 PRO A O 7
ATOM 9677 N N . ARG A 1 26 ? -16.283 -0.766 -0.026 1.00 0.00 26 ARG A N 7
ATOM 9678 C CA . ARG A 1 26 ? -17.255 -0.997 -1.081 1.00 0.00 26 ARG A CA 7
ATOM 9679 C C . ARG A 1 26 ? -17.666 0.322 -1.712 1.00 0.00 26 ARG A C 7
ATOM 9680 O O . ARG A 1 26 ? -17.847 0.408 -2.920 1.00 0.00 26 ARG A O 7
ATOM 9701 N N . PHE A 1 27 ? -17.821 1.346 -0.887 1.00 0.00 27 PHE A N 7
ATOM 9702 C CA . PHE A 1 27 ? -18.215 2.656 -1.377 1.00 0.00 27 PHE A CA 7
ATOM 9703 C C . PHE A 1 27 ? -17.120 3.672 -1.109 1.00 0.00 27 PHE A C 7
ATOM 9704 O O . PHE A 1 27 ? -16.890 4.070 0.035 1.00 0.00 27 PHE A O 7
ATOM 9721 N N . ILE A 1 28 ? -16.440 4.077 -2.162 1.00 0.00 28 ILE A N 7
ATOM 9722 C CA . ILE A 1 28 ? -15.432 5.110 -2.059 1.00 0.00 28 ILE A CA 7
ATOM 9723 C C . ILE A 1 28 ? -16.080 6.458 -2.348 1.00 0.00 28 ILE A C 7
ATOM 9724 O O . ILE A 1 28 ? -16.255 6.842 -3.507 1.00 0.00 28 ILE A O 7
ATOM 9740 N N . PHE A 1 29 ? -16.484 7.137 -1.278 1.00 0.00 29 PHE A N 7
ATOM 9741 C CA . PHE A 1 29 ? -17.164 8.428 -1.371 1.00 0.00 29 PHE A CA 7
ATOM 9742 C C . PHE A 1 29 ? -18.433 8.321 -2.216 1.00 0.00 29 PHE A C 7
ATOM 9743 O O . PHE A 1 29 ? -18.739 9.202 -3.018 1.00 0.00 29 PHE A O 7
ATOM 9760 N N . GLY A 1 30 ? -19.165 7.229 -2.039 1.00 0.00 30 GLY A N 7
ATOM 9761 C CA . GLY A 1 30 ? -20.415 7.053 -2.752 1.00 0.00 30 GLY A CA 7
ATOM 9762 C C . GLY A 1 30 ? -20.294 6.142 -3.958 1.00 0.00 30 GLY A C 7
ATOM 9763 O O . GLY A 1 30 ? -21.300 5.649 -4.466 1.00 0.00 30 GLY A O 7
ATOM 9767 N N . LYS A 1 31 ? -19.073 5.905 -4.413 1.00 0.00 31 LYS A N 7
ATOM 9768 C CA . LYS A 1 31 ? -18.852 5.074 -5.592 1.00 0.00 31 LYS A CA 7
ATOM 9769 C C . LYS A 1 31 ? -18.692 3.615 -5.189 1.00 0.00 31 LYS A C 7
ATOM 9770 O O . LYS A 1 31 ? -17.760 3.266 -4.467 1.00 0.00 31 LYS A O 7
ATOM 9789 N N . GLU A 1 32 ? -19.605 2.771 -5.650 1.00 0.00 32 GLU A N 7
ATOM 9790 C CA . GLU A 1 32 ? -19.568 1.360 -5.303 1.00 0.00 32 GLU A CA 7
ATOM 9791 C C . GLU A 1 32 ? -18.539 0.619 -6.145 1.00 0.00 32 GLU A C 7
ATOM 9792 O O . GLU A 1 32 ? -18.350 0.910 -7.328 1.00 0.00 32 GLU A O 7
ATOM 9804 N N . GLY A 1 33 ? -17.876 -0.326 -5.513 1.00 0.00 33 GLY A N 7
ATOM 9805 C CA . GLY A 1 33 ? -16.908 -1.159 -6.184 1.00 0.00 33 GLY A CA 7
ATOM 9806 C C . GLY A 1 33 ? -16.595 -2.390 -5.364 1.00 0.00 33 GLY A C 7
ATOM 9807 O O . GLY A 1 33 ? -17.360 -2.751 -4.467 1.00 0.00 33 GLY A O 7
ATOM 9811 N N . LYS A 1 34 ? -15.483 -3.034 -5.662 1.00 0.00 34 LYS A N 7
ATOM 9812 C CA . LYS A 1 34 ? -15.063 -4.207 -4.916 1.00 0.00 34 LYS A CA 7
ATOM 9813 C C . LYS A 1 34 ? -13.549 -4.197 -4.764 1.00 0.00 34 LYS A C 7
ATOM 9814 O O . LYS A 1 34 ? -12.812 -4.643 -5.650 1.00 0.00 34 LYS A O 7
ATOM 9833 N N . TYR A 1 35 ? -13.083 -3.657 -3.653 1.00 0.00 35 TYR A N 7
ATOM 9834 C CA . TYR A 1 35 ? -11.658 -3.500 -3.433 1.00 0.00 35 TYR A CA 7
ATOM 9835 C C . TYR A 1 35 ? -11.182 -4.333 -2.253 1.00 0.00 35 TYR A C 7
ATOM 9836 O O . TYR A 1 35 ? -11.961 -4.696 -1.369 1.00 0.00 35 TYR A O 7
ATOM 9854 N N . GLN A 1 36 ? -9.897 -4.635 -2.255 1.00 0.00 36 GLN A N 7
ATOM 9855 C CA . GLN A 1 36 ? -9.278 -5.396 -1.186 1.00 0.00 36 GLN A CA 7
ATOM 9856 C C . GLN A 1 36 ? -8.292 -4.529 -0.427 1.00 0.00 36 GLN A C 7
ATOM 9857 O O . GLN A 1 36 ? -7.298 -4.056 -0.982 1.00 0.00 36 GLN A O 7
ATOM 9871 N N . ARG A 1 37 ? -8.562 -4.337 0.841 1.00 0.00 37 ARG A N 7
ATOM 9872 C CA . ARG A 1 37 ? -7.702 -3.533 1.686 1.00 0.00 37 ARG A CA 7
ATOM 9873 C C . ARG A 1 37 ? -6.842 -4.457 2.523 1.00 0.00 37 ARG A C 7
ATOM 9874 O O . ARG A 1 37 ? -7.340 -5.420 3.099 1.00 0.00 37 ARG A O 7
ATOM 9895 N N . HIS A 1 38 ? -5.555 -4.193 2.567 1.00 0.00 38 HIS A N 7
ATOM 9896 C CA . HIS A 1 38 ? -4.638 -5.074 3.262 1.00 0.00 38 HIS A CA 7
ATOM 9897 C C . HIS A 1 38 ? -3.617 -4.272 4.050 1.00 0.00 38 HIS A C 7
ATOM 9898 O O . HIS A 1 38 ? -3.176 -3.210 3.615 1.00 0.00 38 HIS A O 7
ATOM 9913 N N . ILE A 1 39 ? -3.261 -4.784 5.214 1.00 0.00 39 ILE A N 7
ATOM 9914 C CA . ILE A 1 39 ? -2.358 -4.088 6.110 1.00 0.00 39 ILE A CA 7
ATOM 9915 C C . ILE A 1 39 ? -0.916 -4.452 5.786 1.00 0.00 39 ILE A C 7
ATOM 9916 O O . ILE A 1 39 ? -0.561 -5.628 5.704 1.00 0.00 39 ILE A O 7
ATOM 9932 N N . LEU A 1 40 ? -0.099 -3.433 5.591 1.00 0.00 40 LEU A N 7
ATOM 9933 C CA . LEU A 1 40 ? 1.297 -3.606 5.277 1.00 0.00 40 LEU A CA 7
ATOM 9934 C C . LEU A 1 40 ? 2.122 -2.833 6.282 1.00 0.00 40 LEU A C 7
ATOM 9935 O O . LEU A 1 40 ? 1.862 -1.658 6.538 1.00 0.00 40 LEU A O 7
ATOM 9951 N N . ASN A 1 41 ? 3.097 -3.490 6.865 1.00 0.00 41 ASN A N 7
ATOM 9952 C CA . ASN A 1 41 ? 3.868 -2.876 7.935 1.00 0.00 41 ASN A CA 7
ATOM 9953 C C . ASN A 1 41 ? 5.369 -2.906 7.678 1.00 0.00 41 ASN A C 7
ATOM 9954 O O . ASN A 1 41 ? 5.936 -3.930 7.303 1.00 0.00 41 ASN A O 7
ATOM 9965 N N . SER A 1 42 ? 5.995 -1.751 7.859 1.00 0.00 42 SER A N 7
ATOM 9966 C CA . SER A 1 42 ? 7.448 -1.627 7.813 1.00 0.00 42 SER A CA 7
ATOM 9967 C C . SER A 1 42 ? 7.899 -0.651 8.881 1.00 0.00 42 SER A C 7
ATOM 9968 O O . SER A 1 42 ? 7.344 0.441 8.974 1.00 0.00 42 SER A O 7
ATOM 9976 N N . GLU A 1 43 ? 8.920 -1.028 9.640 1.00 0.00 43 GLU A N 7
ATOM 9977 C CA . GLU A 1 43 ? 9.308 -0.326 10.867 1.00 0.00 43 GLU A CA 7
ATOM 9978 C C . GLU A 1 43 ? 9.413 1.192 10.691 1.00 0.00 43 GLU A C 7
ATOM 9979 O O . GLU A 1 43 ? 9.020 1.945 11.585 1.00 0.00 43 GLU A O 7
ATOM 9991 N N . LYS A 1 44 ? 9.911 1.632 9.540 1.00 0.00 44 LYS A N 7
ATOM 9992 C CA . LYS A 1 44 ? 10.153 3.053 9.280 1.00 0.00 44 LYS A CA 7
ATOM 9993 C C . LYS A 1 44 ? 8.872 3.873 9.439 1.00 0.00 44 LYS A C 7
ATOM 9994 O O . LYS A 1 44 ? 8.892 4.977 9.974 1.00 0.00 44 LYS A O 7
ATOM 10013 N N . HIS A 1 45 ? 7.761 3.319 8.978 1.00 0.00 45 HIS A N 7
ATOM 10014 C CA . HIS A 1 45 ? 6.457 3.984 9.091 1.00 0.00 45 HIS A CA 7
ATOM 10015 C C . HIS A 1 45 ? 5.537 3.187 10.005 1.00 0.00 45 HIS A C 7
ATOM 10016 O O . HIS A 1 45 ? 4.380 3.542 10.215 1.00 0.00 45 HIS A O 7
ATOM 10031 N N . GLY A 1 46 ? 6.082 2.106 10.532 1.00 0.00 46 GLY A N 7
ATOM 10032 C CA . GLY A 1 46 ? 5.338 1.137 11.313 1.00 0.00 46 GLY A CA 7
ATOM 10033 C C . GLY A 1 46 ? 4.323 0.371 10.486 1.00 0.00 46 GLY A C 7
ATOM 10034 O O . GLY A 1 46 ? 4.516 -0.807 10.210 1.00 0.00 46 GLY A O 7
ATOM 10038 N N . ALA A 1 47 ? 3.277 1.045 10.034 1.00 0.00 47 ALA A N 7
ATOM 10039 C CA . ALA A 1 47 ? 2.271 0.414 9.193 1.00 0.00 47 ALA A CA 7
ATOM 10040 C C . ALA A 1 47 ? 1.710 1.397 8.177 1.00 0.00 47 ALA A C 7
ATOM 10041 O O . ALA A 1 47 ? 1.988 2.594 8.249 1.00 0.00 47 ALA A O 7
ATOM 10048 N N . PHE A 1 48 ? 0.945 0.882 7.224 1.00 0.00 48 PHE A N 7
ATOM 10049 C CA . PHE A 1 48 ? 0.133 1.715 6.349 1.00 0.00 48 PHE A CA 7
ATOM 10050 C C . PHE A 1 48 ? -0.958 0.861 5.708 1.00 0.00 48 PHE A C 7
ATOM 10051 O O . PHE A 1 48 ? -0.731 -0.301 5.362 1.00 0.00 48 PHE A O 7
ATOM 10068 N N . HIS A 1 49 ? -2.152 1.423 5.600 1.00 0.00 49 HIS A N 7
ATOM 10069 C CA . HIS A 1 49 ? -3.301 0.690 5.083 1.00 0.00 49 HIS A CA 7
ATOM 10070 C C . HIS A 1 49 ? -3.399 0.877 3.580 1.00 0.00 49 HIS A C 7
ATOM 10071 O O . HIS A 1 49 ? -3.840 1.921 3.097 1.00 0.00 49 HIS A O 7
ATOM 10086 N N . VAL A 1 50 ? -2.986 -0.138 2.847 1.00 0.00 50 VAL A N 7
ATOM 10087 C CA . VAL A 1 50 ? -2.934 -0.061 1.400 1.00 0.00 50 VAL A CA 7
ATOM 10088 C C . VAL A 1 50 ? -4.133 -0.758 0.757 1.00 0.00 50 VAL A C 7
ATOM 10089 O O . VAL A 1 50 ? -4.433 -1.921 1.047 1.00 0.00 50 VAL A O 7
ATOM 10102 N N . ILE A 1 51 ? -4.826 -0.022 -0.098 1.00 0.00 51 ILE A N 7
ATOM 10103 C CA . ILE A 1 51 ? -5.971 -0.546 -0.823 1.00 0.00 51 ILE A CA 7
ATOM 10104 C C . ILE A 1 51 ? -5.545 -0.963 -2.227 1.00 0.00 51 ILE A C 7
ATOM 10105 O O . ILE A 1 51 ? -4.535 -0.486 -2.738 1.00 0.00 51 ILE A O 7
ATOM 10121 N N . THR A 1 52 ? -6.300 -1.863 -2.831 1.00 0.00 52 THR A N 7
ATOM 10122 C CA . THR A 1 52 ? -6.034 -2.310 -4.187 1.00 0.00 52 THR A CA 7
ATOM 10123 C C . THR A 1 52 ? -7.290 -2.979 -4.747 1.00 0.00 52 THR A C 7
ATOM 10124 O O . THR A 1 52 ? -8.088 -3.523 -3.982 1.00 0.00 52 THR A O 7
ATOM 10135 N N . PRO A 1 53 ? -7.518 -2.909 -6.070 1.00 0.00 53 PRO A N 7
ATOM 10136 C CA . PRO A 1 53 ? -8.648 -3.593 -6.711 1.00 0.00 53 PRO A CA 7
ATOM 10137 C C . PRO A 1 53 ? -8.590 -5.092 -6.462 1.00 0.00 53 PRO A C 7
ATOM 10138 O O . PRO A 1 53 ? -7.509 -5.685 -6.478 1.00 0.00 53 PRO A O 7
ATOM 10149 N N . ALA A 1 54 ? -9.752 -5.691 -6.209 1.00 0.00 54 ALA A N 7
ATOM 10150 C CA . ALA A 1 54 ? -9.833 -7.100 -5.836 1.00 0.00 54 ALA A CA 7
ATOM 10151 C C . ALA A 1 54 ? -9.183 -8.015 -6.868 1.00 0.00 54 ALA A C 7
ATOM 10152 O O . ALA A 1 54 ? -9.777 -8.345 -7.897 1.00 0.00 54 ALA A O 7
ATOM 10159 N N . SER A 1 55 ? -7.961 -8.421 -6.573 1.00 0.00 55 SER A N 7
ATOM 10160 C CA . SER A 1 55 ? -7.237 -9.360 -7.403 1.00 0.00 55 SER A CA 7
ATOM 10161 C C . SER A 1 55 ? -7.518 -10.779 -6.925 1.00 0.00 55 SER A C 7
ATOM 10162 O O . SER A 1 55 ? -7.965 -10.984 -5.794 1.00 0.00 55 SER A O 7
ATOM 10170 N N . THR A 1 56 ? -7.253 -11.750 -7.783 1.00 0.00 56 THR A N 7
ATOM 10171 C CA . THR A 1 56 ? -7.523 -13.138 -7.459 1.00 0.00 56 THR A CA 7
ATOM 10172 C C . THR A 1 56 ? -6.251 -13.834 -6.984 1.00 0.00 56 THR A C 7
ATOM 10173 O O . THR A 1 56 ? -6.264 -15.015 -6.640 1.00 0.00 56 THR A O 7
ATOM 10184 N N . THR A 1 57 ? -5.156 -13.092 -6.967 1.00 0.00 57 THR A N 7
ATOM 10185 C CA . THR A 1 57 ? -3.901 -13.598 -6.479 1.00 0.00 57 THR A CA 7
ATOM 10186 C C . THR A 1 57 ? -3.669 -13.133 -5.046 1.00 0.00 57 THR A C 7
ATOM 10187 O O . THR A 1 57 ? -3.574 -11.934 -4.782 1.00 0.00 57 THR A O 7
ATOM 10198 N N . VAL A 1 58 ? -3.612 -14.079 -4.120 1.00 0.00 58 VAL A N 7
ATOM 10199 C CA . VAL A 1 58 ? -3.363 -13.768 -2.740 1.00 0.00 58 VAL A CA 7
ATOM 10200 C C . VAL A 1 58 ? -1.862 -13.736 -2.465 1.00 0.00 58 VAL A C 7
ATOM 10201 O O . VAL A 1 58 ? -1.052 -14.111 -3.319 1.00 0.00 58 VAL A O 7
ATOM 10214 N N . PHE A 1 59 ? -1.501 -13.302 -1.274 1.00 0.00 59 PHE A N 7
ATOM 10215 C CA . PHE A 1 59 ? -0.105 -13.165 -0.888 1.00 0.00 59 PHE A CA 7
ATOM 10216 C C . PHE A 1 59 ? 0.093 -13.649 0.541 1.00 0.00 59 PHE A C 7
ATOM 10217 O O . PHE A 1 59 ? -0.670 -13.281 1.434 1.00 0.00 59 PHE A O 7
ATOM 10234 N N . PRO A 1 60 ? 1.103 -14.507 0.765 1.00 0.00 60 PRO A N 7
ATOM 10235 C CA . PRO A 1 60 ? 1.408 -15.056 2.094 1.00 0.00 60 PRO A CA 7
ATOM 10236 C C . PRO A 1 60 ? 1.745 -13.971 3.108 1.00 0.00 60 PRO A C 7
ATOM 10237 O O . PRO A 1 60 ? 2.439 -13.005 2.792 1.00 0.00 60 PRO A O 7
ATOM 10248 N N . GLU A 1 61 ? 1.250 -14.141 4.326 1.00 0.00 61 GLU A N 7
ATOM 10249 C CA . GLU A 1 61 ? 1.491 -13.184 5.392 1.00 0.00 61 GLU A CA 7
ATOM 10250 C C . GLU A 1 61 ? 2.946 -13.203 5.834 1.00 0.00 61 GLU A C 7
ATOM 10251 O O . GLU A 1 61 ? 3.654 -14.195 5.629 1.00 0.00 61 GLU A O 7
ATOM 10263 N N . ASP A 1 62 ? 3.370 -12.086 6.428 1.00 0.00 62 ASP A N 7
ATOM 10264 C CA . ASP A 1 62 ? 4.748 -11.876 6.906 1.00 0.00 62 ASP A CA 7
ATOM 10265 C C . ASP A 1 62 ? 5.689 -11.557 5.746 1.00 0.00 62 ASP A C 7
ATOM 10266 O O . ASP A 1 62 ? 6.681 -10.845 5.909 1.00 0.00 62 ASP A O 7
ATOM 10275 N N . ALA A 1 63 ? 5.356 -12.075 4.573 1.00 0.00 63 ALA A N 7
ATOM 10276 C CA . ALA A 1 63 ? 6.156 -11.875 3.376 1.00 0.00 63 ALA A CA 7
ATOM 10277 C C . ALA A 1 63 ? 6.170 -10.410 2.958 1.00 0.00 63 ALA A C 7
ATOM 10278 O O . ALA A 1 63 ? 5.230 -9.667 3.229 1.00 0.00 63 ALA A O 7
ATOM 10285 N N . LEU A 1 64 ? 7.242 -10.001 2.300 1.00 0.00 64 LEU A N 7
ATOM 10286 C CA . LEU A 1 64 ? 7.367 -8.663 1.796 1.00 0.00 64 LEU A CA 7
ATOM 10287 C C . LEU A 1 64 ? 6.733 -8.556 0.427 1.00 0.00 64 LEU A C 7
ATOM 10288 O O . LEU A 1 64 ? 6.949 -9.406 -0.436 1.00 0.00 64 LEU A O 7
ATOM 10304 N N . VAL A 1 65 ? 5.940 -7.527 0.238 1.00 0.00 65 VAL A N 7
ATOM 10305 C CA . VAL A 1 65 ? 5.375 -7.238 -1.069 1.00 0.00 65 VAL A CA 7
ATOM 10306 C C . VAL A 1 65 ? 5.708 -5.811 -1.487 1.00 0.00 65 VAL A C 7
ATOM 10307 O O . VAL A 1 65 ? 5.880 -4.927 -0.643 1.00 0.00 65 VAL A O 7
ATOM 10320 N N . GLU A 1 66 ? 5.824 -5.609 -2.790 1.00 0.00 66 GLU A N 7
ATOM 10321 C CA . GLU A 1 66 ? 6.101 -4.301 -3.355 1.00 0.00 66 GLU A CA 7
ATOM 10322 C C . GLU A 1 66 ? 4.799 -3.571 -3.622 1.00 0.00 66 GLU A C 7
ATOM 10323 O O . GLU A 1 66 ? 3.853 -4.152 -4.161 1.00 0.00 66 GLU A O 7
ATOM 10335 N N . VAL A 1 67 ? 4.751 -2.311 -3.240 1.00 0.00 67 VAL A N 7
ATOM 10336 C CA . VAL A 1 67 ? 3.580 -1.489 -3.475 1.00 0.00 67 VAL A CA 7
ATOM 10337 C C . VAL A 1 67 ? 3.744 -0.717 -4.782 1.00 0.00 67 VAL A C 7
ATOM 10338 O O . VAL A 1 67 ? 4.800 -0.149 -5.045 1.00 0.00 67 VAL A O 7
ATOM 10351 N N . VAL A 1 68 ? 2.725 -0.741 -5.629 1.00 0.00 68 VAL A N 7
ATOM 10352 C CA . VAL A 1 68 ? 2.760 0.032 -6.862 1.00 0.00 68 VAL A CA 7
ATOM 10353 C C . VAL A 1 68 ? 1.961 1.331 -6.660 1.00 0.00 68 VAL A C 7
ATOM 10354 O O . VAL A 1 68 ? 1.376 1.513 -5.593 1.00 0.00 68 VAL A O 7
ATOM 10367 N N . ASN A 1 69 ? 1.850 2.168 -7.688 1.00 0.00 69 ASN A N 7
ATOM 10368 C CA . ASN A 1 69 ? 1.555 3.602 -7.516 1.00 0.00 69 ASN A CA 7
ATOM 10369 C C . ASN A 1 69 ? 0.320 3.866 -6.660 1.00 0.00 69 ASN A C 7
ATOM 10370 O O . ASN A 1 69 ? -0.811 3.604 -7.070 1.00 0.00 69 ASN A O 7
ATOM 10381 N N . PRO A 1 70 ? 0.542 4.379 -5.436 1.00 0.00 70 PRO A N 7
ATOM 10382 C CA . PRO A 1 70 ? -0.515 4.719 -4.504 1.00 0.00 70 PRO A CA 7
ATOM 10383 C C . PRO A 1 70 ? -0.910 6.193 -4.547 1.00 0.00 70 PRO A C 7
ATOM 10384 O O . PRO A 1 70 ? -0.061 7.085 -4.612 1.00 0.00 70 PRO A O 7
ATOM 10395 N N . ILE A 1 71 ? -2.208 6.431 -4.502 1.00 0.00 71 ILE A N 7
ATOM 10396 C CA . ILE A 1 71 ? -2.741 7.777 -4.484 1.00 0.00 71 ILE A CA 7
ATOM 10397 C C . ILE A 1 71 ? -3.995 7.824 -3.610 1.00 0.00 71 ILE A C 7
ATOM 10398 O O . ILE A 1 71 ? -4.797 6.886 -3.622 1.00 0.00 71 ILE A O 7
ATOM 10414 N N . PHE A 1 72 ? -4.120 8.890 -2.819 1.00 0.00 72 PHE A N 7
ATOM 10415 C CA . PHE A 1 72 ? -5.283 9.117 -1.968 1.00 0.00 72 PHE A CA 7
ATOM 10416 C C . PHE A 1 72 ? -5.028 10.308 -1.056 1.00 0.00 72 PHE A C 7
ATOM 10417 O O . PHE A 1 72 ? -5.919 11.122 -0.811 1.00 0.00 72 PHE A O 7
ATOM 10434 N N . LEU A 1 73 ? -3.798 10.402 -0.568 1.00 0.00 73 LEU A N 7
ATOM 10435 C CA . LEU A 1 73 ? -3.408 11.457 0.357 1.00 0.00 73 LEU A CA 7
ATOM 10436 C C . LEU A 1 73 ? -2.027 11.988 -0.001 1.00 0.00 73 LEU A C 7
ATOM 10437 O O . LEU A 1 73 ? -1.009 11.370 0.312 1.00 0.00 73 LEU A O 7
ATOM 10453 N N . SER A 1 74 ? -2.010 13.119 -0.686 1.00 0.00 74 SER A N 7
ATOM 10454 C CA . SER A 1 74 ? -0.771 13.776 -1.079 1.00 0.00 74 SER A CA 7
ATOM 10455 C C . SER A 1 74 ? -1.067 15.220 -1.463 1.00 0.00 74 SER A C 7
ATOM 10456 O O . SER A 1 74 ? -0.427 16.158 -0.977 1.00 0.00 74 SER A O 7
ATOM 10464 N N . ASP A 1 75 ? -2.054 15.384 -2.327 1.00 0.00 75 ASP A N 7
ATOM 10465 C CA . ASP A 1 75 ? -2.487 16.696 -2.782 1.00 0.00 75 ASP A CA 7
ATOM 10466 C C . ASP A 1 75 ? -3.990 16.804 -2.595 1.00 0.00 75 ASP A C 7
ATOM 10467 O O . ASP A 1 75 ? -4.697 17.406 -3.404 1.00 0.00 75 ASP A O 7
ATOM 10476 N N . THR A 1 76 ? -4.462 16.193 -1.522 1.00 0.00 76 THR A N 7
ATOM 10477 C CA . THR A 1 76 ? -5.883 16.078 -1.251 1.00 0.00 76 THR A CA 7
ATOM 10478 C C . THR A 1 76 ? -6.421 17.350 -0.600 1.00 0.00 76 THR A C 7
ATOM 10479 O O . THR A 1 76 ? -7.191 18.095 -1.207 1.00 0.00 76 THR A O 7
ATOM 10490 N N . ALA A 1 77 ? -6.009 17.592 0.635 1.00 0.00 77 ALA A N 7
ATOM 10491 C CA . ALA A 1 77 ? -6.464 18.754 1.378 1.00 0.00 77 ALA A CA 7
ATOM 10492 C C . ALA A 1 77 ? -5.423 19.860 1.316 1.00 0.00 77 ALA A C 7
ATOM 10493 O O . ALA A 1 77 ? -5.693 20.960 0.834 1.00 0.00 77 ALA A O 7
ATOM 10500 N N . LEU A 1 78 ? -4.230 19.555 1.800 1.00 0.00 78 LEU A N 7
ATOM 10501 C CA . LEU A 1 78 ? -3.137 20.509 1.790 1.00 0.00 78 LEU A CA 7
ATOM 10502 C C . LEU A 1 78 ? -2.156 20.164 0.677 1.00 0.00 78 LEU A C 7
ATOM 10503 O O . LEU A 1 78 ? -1.541 19.095 0.683 1.00 0.00 78 LEU A O 7
ATOM 10519 N N . ASN A 1 79 ? -2.028 21.068 -0.282 1.00 0.00 79 ASN A N 7
ATOM 10520 C CA . ASN A 1 79 ? -1.159 20.857 -1.432 1.00 0.00 79 ASN A CA 7
ATOM 10521 C C . ASN A 1 79 ? 0.275 21.241 -1.100 1.00 0.00 79 ASN A C 7
ATOM 10522 O O . ASN A 1 79 ? 0.755 22.312 -1.483 1.00 0.00 79 ASN A O 7
ATOM 10533 N N . GLY A 1 80 ? 0.946 20.368 -0.367 1.00 0.00 80 GLY A N 7
ATOM 10534 C CA . GLY A 1 80 ? 2.328 20.592 -0.007 1.00 0.00 80 GLY A CA 7
ATOM 10535 C C . GLY A 1 80 ? 2.946 19.351 0.590 1.00 0.00 80 GLY A C 7
ATOM 10536 O O . GLY A 1 80 ? 2.282 18.633 1.339 1.00 0.00 80 GLY A O 7
ATOM 10540 N N . ASN A 1 81 ? 4.210 19.101 0.254 1.00 0.00 81 ASN A N 7
ATOM 10541 C CA . ASN A 1 81 ? 4.923 17.907 0.707 1.00 0.00 81 ASN A CA 7
ATOM 10542 C C . ASN A 1 81 ? 4.217 16.647 0.211 1.00 0.00 81 ASN A C 7
ATOM 10543 O O . ASN A 1 81 ? 3.386 16.061 0.910 1.00 0.00 81 ASN A O 7
ATOM 10554 N N . SER A 1 82 ? 4.548 16.246 -1.007 1.00 0.00 82 SER A N 7
ATOM 10555 C CA . SER A 1 82 ? 3.916 15.101 -1.642 1.00 0.00 82 SER A CA 7
ATOM 10556 C C . SER A 1 82 ? 4.412 13.790 -1.034 1.00 0.00 82 SER A C 7
ATOM 10557 O O . SER A 1 82 ? 5.348 13.167 -1.538 1.00 0.00 82 SER A O 7
ATOM 10565 N N . VAL A 1 83 ? 3.772 13.376 0.049 1.00 0.00 83 VAL A N 7
ATOM 10566 C CA . VAL A 1 83 ? 4.127 12.144 0.727 1.00 0.00 83 VAL A CA 7
ATOM 10567 C C . VAL A 1 83 ? 2.867 11.408 1.166 1.00 0.00 83 VAL A C 7
ATOM 10568 O O . VAL A 1 83 ? 1.882 12.030 1.565 1.00 0.00 83 VAL A O 7
ATOM 10581 N N . ALA A 1 84 ? 2.890 10.089 1.053 1.00 0.00 84 ALA A N 7
ATOM 10582 C CA . ALA A 1 84 ? 1.775 9.269 1.491 1.00 0.00 84 ALA A CA 7
ATOM 10583 C C . ALA A 1 84 ? 1.933 8.936 2.968 1.00 0.00 84 ALA A C 7
ATOM 10584 O O . ALA A 1 84 ? 2.859 8.219 3.353 1.00 0.00 84 ALA A O 7
ATOM 10591 N N . PRO A 1 85 ? 1.041 9.465 3.816 1.00 0.00 85 PRO A N 7
ATOM 10592 C CA . PRO A 1 85 ? 1.128 9.283 5.265 1.00 0.00 85 PRO A CA 7
ATOM 10593 C C . PRO A 1 85 ? 0.782 7.861 5.688 1.00 0.00 85 PRO A C 7
ATOM 10594 O O . PRO A 1 85 ? 0.200 7.093 4.917 1.00 0.00 85 PRO A O 7
ATOM 10605 N N . ALA A 1 86 ? 1.131 7.522 6.923 1.00 0.00 86 ALA A N 7
ATOM 10606 C CA . ALA A 1 86 ? 0.886 6.189 7.458 1.00 0.00 86 ALA A CA 7
ATOM 10607 C C . ALA A 1 86 ? -0.574 6.027 7.868 1.00 0.00 86 ALA A C 7
ATOM 10608 O O . ALA A 1 86 ? -0.883 5.677 9.010 1.00 0.00 86 ALA A O 7
ATOM 10615 N N . LEU A 1 87 ? -1.463 6.297 6.926 1.00 0.00 87 LEU A N 7
ATOM 10616 C CA . LEU A 1 87 ? -2.893 6.158 7.134 1.00 0.00 87 LEU A CA 7
ATOM 10617 C C . LEU A 1 87 ? -3.441 5.130 6.157 1.00 0.00 87 LEU A C 7
ATOM 10618 O O . LEU A 1 87 ? -3.040 3.969 6.185 1.00 0.00 87 LEU A O 7
ATOM 10634 N N . ASN A 1 88 ? -4.344 5.556 5.295 1.00 0.00 88 ASN A N 7
ATOM 10635 C CA . ASN A 1 88 ? -4.870 4.693 4.246 1.00 0.00 88 ASN A CA 7
ATOM 10636 C C . ASN A 1 88 ? -4.633 5.321 2.879 1.00 0.00 88 ASN A C 7
ATOM 10637 O O . ASN A 1 88 ? -4.752 6.535 2.715 1.00 0.00 88 ASN A O 7
ATOM 10648 N N . VAL A 1 89 ? -4.278 4.494 1.907 1.00 0.00 89 VAL A N 7
ATOM 10649 C CA . VAL A 1 89 ? -3.982 4.974 0.564 1.00 0.00 89 VAL A CA 7
ATOM 10650 C C . VAL A 1 89 ? -4.317 3.897 -0.469 1.00 0.00 89 VAL A C 7
ATOM 10651 O O . VAL A 1 89 ? -4.233 2.703 -0.180 1.00 0.00 89 VAL A O 7
ATOM 10664 N N . PHE A 1 90 ? -4.723 4.319 -1.662 1.00 0.00 90 PHE A N 7
ATOM 10665 C CA . PHE A 1 90 ? -5.087 3.384 -2.714 1.00 0.00 90 PHE A CA 7
ATOM 10666 C C . PHE A 1 90 ? -3.893 3.104 -3.617 1.00 0.00 90 PHE A C 7
ATOM 10667 O O . PHE A 1 90 ? -3.487 3.958 -4.406 1.00 0.00 90 PHE A O 7
ATOM 10684 N N . ALA A 1 91 ? -3.327 1.914 -3.488 1.00 0.00 91 ALA A N 7
ATOM 10685 C CA . ALA A 1 91 ? -2.200 1.518 -4.317 1.00 0.00 91 ALA A CA 7
ATOM 10686 C C . ALA A 1 91 ? -2.677 0.966 -5.644 1.00 0.00 91 ALA A C 7
ATOM 10687 O O . ALA A 1 91 ? -3.850 0.626 -5.800 1.00 0.00 91 ALA A O 7
ATOM 10694 N N . GLU A 1 92 ? -1.772 0.888 -6.599 1.00 0.00 92 GLU A N 7
ATOM 10695 C CA . GLU A 1 92 ? -2.107 0.351 -7.904 1.00 0.00 92 GLU A CA 7
ATOM 10696 C C . GLU A 1 92 ? -2.229 -1.169 -7.815 1.00 0.00 92 GLU A C 7
ATOM 10697 O O . GLU A 1 92 ? -3.320 -1.735 -7.932 1.00 0.00 92 GLU A O 7
ATOM 10709 N N . LYS A 1 93 ? -1.095 -1.813 -7.589 1.00 0.00 93 LYS A N 7
ATOM 10710 C CA . LYS A 1 93 ? -1.019 -3.260 -7.463 1.00 0.00 93 LYS A CA 7
ATOM 10711 C C . LYS A 1 93 ? -0.021 -3.619 -6.369 1.00 0.00 93 LYS A C 7
ATOM 10712 O O . LYS A 1 93 ? 0.454 -2.743 -5.641 1.00 0.00 93 LYS A O 7
ATOM 10731 N N . LEU A 1 94 ? 0.302 -4.899 -6.272 1.00 0.00 94 LEU A N 7
ATOM 10732 C CA . LEU A 1 94 ? 1.318 -5.377 -5.349 1.00 0.00 94 LEU A CA 7
ATOM 10733 C C . LEU A 1 94 ? 1.902 -6.676 -5.881 1.00 0.00 94 LEU A C 7
ATOM 10734 O O . LEU A 1 94 ? 1.241 -7.402 -6.625 1.00 0.00 94 LEU A O 7
ATOM 10750 N N . VAL A 1 95 ? 3.136 -6.956 -5.521 1.00 0.00 95 VAL A N 7
ATOM 10751 C CA . VAL A 1 95 ? 3.778 -8.193 -5.931 1.00 0.00 95 VAL A CA 7
ATOM 10752 C C . VAL A 1 95 ? 4.679 -8.716 -4.839 1.00 0.00 95 VAL A C 7
ATOM 10753 O O . VAL A 1 95 ? 5.267 -7.956 -4.076 1.00 0.00 95 VAL A O 7
ATOM 10766 N N . LEU A 1 96 ? 4.761 -10.021 -4.778 1.00 0.00 96 LEU A N 7
ATOM 10767 C CA . LEU A 1 96 ? 5.561 -10.702 -3.777 1.00 0.00 96 LEU A CA 7
ATOM 10768 C C . LEU A 1 96 ? 7.042 -10.434 -4.031 1.00 0.00 96 LEU A C 7
ATOM 10769 O O . LEU A 1 96 ? 7.568 -10.747 -5.097 1.00 0.00 96 LEU A O 7
ATOM 10785 N N . LYS A 1 97 ? 7.702 -9.848 -3.044 1.00 0.00 97 LYS A N 7
ATOM 10786 C CA . LYS A 1 97 ? 9.093 -9.454 -3.176 1.00 0.00 97 LYS A CA 7
ATOM 10787 C C . LYS A 1 97 ? 10.007 -10.628 -2.859 1.00 0.00 97 LYS A C 7
ATOM 10788 O O . LYS A 1 97 ? 10.602 -10.698 -1.781 1.00 0.00 97 LYS A O 7
ATOM 10807 N N . LYS A 1 98 ? 10.094 -11.557 -3.794 1.00 0.00 98 LYS A N 7
ATOM 10808 C CA . LYS A 1 98 ? 10.976 -12.700 -3.652 1.00 0.00 98 LYS A CA 7
ATOM 10809 C C . LYS A 1 98 ? 12.395 -12.291 -4.004 1.00 0.00 98 LYS A C 7
ATOM 10810 O O . LYS A 1 98 ? 13.231 -12.189 -3.084 1.00 0.00 98 LYS A O 7
ATOM 10830 N N . MET A 1 1 ? -5.363 14.991 -6.150 1.00 0.00 1 MET A N 8
ATOM 10831 C CA . MET A 1 1 ? -3.966 14.574 -5.905 1.00 0.00 1 MET A CA 8
ATOM 10832 C C . MET A 1 1 ? -3.003 15.695 -6.259 1.00 0.00 1 MET A C 8
ATOM 10833 O O . MET A 1 1 ? -2.863 16.068 -7.424 1.00 0.00 1 MET A O 8
ATOM 10849 N N . ILE A 1 2 ? -2.349 16.242 -5.245 1.00 0.00 2 ILE A N 8
ATOM 10850 C CA . ILE A 1 2 ? -1.367 17.296 -5.446 1.00 0.00 2 ILE A CA 8
ATOM 10851 C C . ILE A 1 2 ? 0.023 16.684 -5.574 1.00 0.00 2 ILE A C 8
ATOM 10852 O O . ILE A 1 2 ? 0.521 16.087 -4.621 1.00 0.00 2 ILE A O 8
ATOM 10868 N N . PRO A 1 3 ? 0.665 16.800 -6.750 1.00 0.00 3 PRO A N 8
ATOM 10869 C CA . PRO A 1 3 ? 1.990 16.229 -6.973 1.00 0.00 3 PRO A CA 8
ATOM 10870 C C . PRO A 1 3 ? 3.050 16.911 -6.126 1.00 0.00 3 PRO A C 8
ATOM 10871 O O . PRO A 1 3 ? 3.349 18.096 -6.299 1.00 0.00 3 PRO A O 8
ATOM 10882 N N . GLU A 1 4 ? 3.602 16.141 -5.216 1.00 0.00 4 GLU A N 8
ATOM 10883 C CA . GLU A 1 4 ? 4.574 16.629 -4.249 1.00 0.00 4 GLU A CA 8
ATOM 10884 C C . GLU A 1 4 ? 5.157 15.448 -3.483 1.00 0.00 4 GLU A C 8
ATOM 10885 O O . GLU A 1 4 ? 6.362 15.199 -3.503 1.00 0.00 4 GLU A O 8
ATOM 10897 N N . THR A 1 5 ? 4.271 14.688 -2.856 1.00 0.00 5 THR A N 8
ATOM 10898 C CA . THR A 1 5 ? 4.662 13.538 -2.057 1.00 0.00 5 THR A CA 8
ATOM 10899 C C . THR A 1 5 ? 4.800 12.310 -2.951 1.00 0.00 5 THR A C 8
ATOM 10900 O O . THR A 1 5 ? 5.285 11.262 -2.536 1.00 0.00 5 THR A O 8
ATOM 10911 N N . LEU A 1 6 ? 4.382 12.460 -4.199 1.00 0.00 6 LEU A N 8
ATOM 10912 C CA . LEU A 1 6 ? 4.588 11.424 -5.193 1.00 0.00 6 LEU A CA 8
ATOM 10913 C C . LEU A 1 6 ? 5.946 11.618 -5.852 1.00 0.00 6 LEU A C 8
ATOM 10914 O O . LEU A 1 6 ? 6.420 10.757 -6.593 1.00 0.00 6 LEU A O 8
ATOM 10930 N N . VAL A 1 7 ? 6.571 12.753 -5.565 1.00 0.00 7 VAL A N 8
ATOM 10931 C CA . VAL A 1 7 ? 7.904 13.037 -6.070 1.00 0.00 7 VAL A CA 8
ATOM 10932 C C . VAL A 1 7 ? 8.934 12.305 -5.220 1.00 0.00 7 VAL A C 8
ATOM 10933 O O . VAL A 1 7 ? 9.687 11.469 -5.718 1.00 0.00 7 VAL A O 8
ATOM 10946 N N . MET A 1 8 ? 8.953 12.617 -3.933 1.00 0.00 8 MET A N 8
ATOM 10947 C CA . MET A 1 8 ? 9.771 11.878 -2.984 1.00 0.00 8 MET A CA 8
ATOM 10948 C C . MET A 1 8 ? 8.868 11.102 -2.043 1.00 0.00 8 MET A C 8
ATOM 10949 O O . MET A 1 8 ? 8.171 11.684 -1.213 1.00 0.00 8 MET A O 8
ATOM 10963 N N . LYS A 1 9 ? 8.880 9.789 -2.188 1.00 0.00 9 LYS A N 8
ATOM 10964 C CA . LYS A 1 9 ? 7.951 8.931 -1.471 1.00 0.00 9 LYS A CA 8
ATOM 10965 C C . LYS A 1 9 ? 8.656 7.702 -0.898 1.00 0.00 9 LYS A C 8
ATOM 10966 O O . LYS A 1 9 ? 8.620 6.621 -1.487 1.00 0.00 9 LYS A O 8
ATOM 10985 N N . PRO A 1 10 ? 9.306 7.863 0.271 1.00 0.00 10 PRO A N 8
ATOM 10986 C CA . PRO A 1 10 ? 10.024 6.776 0.950 1.00 0.00 10 PRO A CA 8
ATOM 10987 C C . PRO A 1 10 ? 9.165 5.526 1.104 1.00 0.00 10 PRO A C 8
ATOM 10988 O O . PRO A 1 10 ? 9.572 4.433 0.696 1.00 0.00 10 PRO A O 8
ATOM 10999 N N . ASP A 1 11 ? 7.940 5.725 1.595 1.00 0.00 11 ASP A N 8
ATOM 11000 C CA . ASP A 1 11 ? 7.004 4.634 1.891 1.00 0.00 11 ASP A CA 8
ATOM 11001 C C . ASP A 1 11 ? 6.888 3.732 0.678 1.00 0.00 11 ASP A C 8
ATOM 11002 O O . ASP A 1 11 ? 7.264 2.561 0.726 1.00 0.00 11 ASP A O 8
ATOM 11011 N N . PHE A 1 12 ? 6.482 4.332 -0.427 1.00 0.00 12 PHE A N 8
ATOM 11012 C CA . PHE A 1 12 ? 6.250 3.620 -1.672 1.00 0.00 12 PHE A CA 8
ATOM 11013 C C . PHE A 1 12 ? 7.491 2.823 -2.030 1.00 0.00 12 PHE A C 8
ATOM 11014 O O . PHE A 1 12 ? 7.399 1.622 -2.278 1.00 0.00 12 PHE A O 8
ATOM 11031 N N . ILE A 1 13 ? 8.633 3.489 -2.095 1.00 0.00 13 ILE A N 8
ATOM 11032 C CA . ILE A 1 13 ? 9.851 2.854 -2.543 1.00 0.00 13 ILE A CA 8
ATOM 11033 C C . ILE A 1 13 ? 10.145 1.632 -1.681 1.00 0.00 13 ILE A C 8
ATOM 11034 O O . ILE A 1 13 ? 10.387 0.542 -2.200 1.00 0.00 13 ILE A O 8
ATOM 11050 N N . GLY A 1 14 ? 10.118 1.815 -0.367 1.00 0.00 14 GLY A N 8
ATOM 11051 C CA . GLY A 1 14 ? 10.494 0.741 0.530 1.00 0.00 14 GLY A CA 8
ATOM 11052 C C . GLY A 1 14 ? 9.357 -0.241 0.739 1.00 0.00 14 GLY A C 8
ATOM 11053 O O . GLY A 1 14 ? 8.351 0.105 1.353 1.00 0.00 14 GLY A O 8
ATOM 11057 N N . PRO A 1 15 ? 9.481 -1.477 0.231 1.00 0.00 15 PRO A N 8
ATOM 11058 C CA . PRO A 1 15 ? 8.422 -2.488 0.337 1.00 0.00 15 PRO A CA 8
ATOM 11059 C C . PRO A 1 15 ? 8.063 -2.815 1.790 1.00 0.00 15 PRO A C 8
ATOM 11060 O O . PRO A 1 15 ? 8.855 -2.575 2.710 1.00 0.00 15 PRO A O 8
ATOM 11071 N N . ALA A 1 16 ? 6.879 -3.382 1.993 1.00 0.00 16 ALA A N 8
ATOM 11072 C CA . ALA A 1 16 ? 6.363 -3.604 3.333 1.00 0.00 16 ALA A CA 8
ATOM 11073 C C . ALA A 1 16 ? 5.832 -5.023 3.485 1.00 0.00 16 ALA A C 8
ATOM 11074 O O . ALA A 1 16 ? 5.381 -5.637 2.519 1.00 0.00 16 ALA A O 8
ATOM 11081 N N . TYR A 1 17 ? 5.913 -5.533 4.703 1.00 0.00 17 TYR A N 8
ATOM 11082 C CA . TYR A 1 17 ? 5.439 -6.871 5.030 1.00 0.00 17 TYR A CA 8
ATOM 11083 C C . TYR A 1 17 ? 3.925 -6.942 4.986 1.00 0.00 17 TYR A C 8
ATOM 11084 O O . TYR A 1 17 ? 3.231 -6.017 5.413 1.00 0.00 17 TYR A O 8
ATOM 11102 N N . TYR A 1 18 ? 3.427 -8.048 4.473 1.00 0.00 18 TYR A N 8
ATOM 11103 C CA . TYR A 1 18 ? 1.996 -8.270 4.359 1.00 0.00 18 TYR A CA 8
ATOM 11104 C C . TYR A 1 18 ? 1.448 -8.804 5.676 1.00 0.00 18 TYR A C 8
ATOM 11105 O O . TYR A 1 18 ? 1.507 -10.001 5.935 1.00 0.00 18 TYR A O 8
ATOM 11123 N N . GLU A 1 19 ? 0.921 -7.917 6.511 1.00 0.00 19 GLU A N 8
ATOM 11124 C CA . GLU A 1 19 ? 0.432 -8.321 7.824 1.00 0.00 19 GLU A CA 8
ATOM 11125 C C . GLU A 1 19 ? -0.804 -9.202 7.697 1.00 0.00 19 GLU A C 8
ATOM 11126 O O . GLU A 1 19 ? -0.838 -10.309 8.238 1.00 0.00 19 GLU A O 8
ATOM 11138 N N . LYS A 1 20 ? -1.812 -8.708 6.980 1.00 0.00 20 LYS A N 8
ATOM 11139 C CA . LYS A 1 20 ? -3.058 -9.448 6.802 1.00 0.00 20 LYS A CA 8
ATOM 11140 C C . LYS A 1 20 ? -4.008 -8.716 5.864 1.00 0.00 20 LYS A C 8
ATOM 11141 O O . LYS A 1 20 ? -3.871 -7.511 5.638 1.00 0.00 20 LYS A O 8
ATOM 11160 N N . LEU A 1 21 ? -4.963 -9.456 5.321 1.00 0.00 21 LEU A N 8
ATOM 11161 C CA . LEU A 1 21 ? -6.041 -8.881 4.533 1.00 0.00 21 LEU A CA 8
ATOM 11162 C C . LEU A 1 21 ? -7.322 -9.006 5.343 1.00 0.00 21 LEU A C 8
ATOM 11163 O O . LEU A 1 21 ? -7.544 -10.030 5.995 1.00 0.00 21 LEU A O 8
ATOM 11179 N N . GLY A 1 22 ? -8.155 -7.979 5.325 1.00 0.00 22 GLY A N 8
ATOM 11180 C CA . GLY A 1 22 ? -9.325 -7.991 6.176 1.00 0.00 22 GLY A CA 8
ATOM 11181 C C . GLY A 1 22 ? -10.609 -7.687 5.439 1.00 0.00 22 GLY A C 8
ATOM 11182 O O . GLY A 1 22 ? -11.491 -8.538 5.347 1.00 0.00 22 GLY A O 8
ATOM 11186 N N . ASN A 1 23 ? -10.717 -6.483 4.903 1.00 0.00 23 ASN A N 8
ATOM 11187 C CA . ASN A 1 23 ? -11.971 -6.039 4.311 1.00 0.00 23 ASN A CA 8
ATOM 11188 C C . ASN A 1 23 ? -11.915 -6.068 2.792 1.00 0.00 23 ASN A C 8
ATOM 11189 O O . ASN A 1 23 ? -10.841 -6.162 2.195 1.00 0.00 23 ASN A O 8
ATOM 11200 N N . ALA A 1 24 ? -13.086 -5.992 2.181 1.00 0.00 24 ALA A N 8
ATOM 11201 C CA . ALA A 1 24 ? -13.206 -5.911 0.736 1.00 0.00 24 ALA A CA 8
ATOM 11202 C C . ALA A 1 24 ? -14.122 -4.750 0.358 1.00 0.00 24 ALA A C 8
ATOM 11203 O O . ALA A 1 24 ? -15.331 -4.931 0.194 1.00 0.00 24 ALA A O 8
ATOM 11210 N N . PRO A 1 25 ? -13.556 -3.536 0.253 1.00 0.00 25 PRO A N 8
ATOM 11211 C CA . PRO A 1 25 ? -14.319 -2.324 -0.060 1.00 0.00 25 PRO A CA 8
ATOM 11212 C C . PRO A 1 25 ? -15.077 -2.431 -1.376 1.00 0.00 25 PRO A C 8
ATOM 11213 O O . PRO A 1 25 ? -14.532 -2.854 -2.398 1.00 0.00 25 PRO A O 8
ATOM 11224 N N . ARG A 1 26 ? -16.340 -2.049 -1.338 1.00 0.00 26 ARG A N 8
ATOM 11225 C CA . ARG A 1 26 ? -17.186 -2.076 -2.516 1.00 0.00 26 ARG A CA 8
ATOM 11226 C C . ARG A 1 26 ? -17.227 -0.691 -3.143 1.00 0.00 26 ARG A C 8
ATOM 11227 O O . ARG A 1 26 ? -17.229 -0.542 -4.362 1.00 0.00 26 ARG A O 8
ATOM 11248 N N . PHE A 1 27 ? -17.257 0.318 -2.287 1.00 0.00 27 PHE A N 8
ATOM 11249 C CA . PHE A 1 27 ? -17.343 1.701 -2.721 1.00 0.00 27 PHE A CA 8
ATOM 11250 C C . PHE A 1 27 ? -16.301 2.554 -2.001 1.00 0.00 27 PHE A C 8
ATOM 11251 O O . PHE A 1 27 ? -16.222 2.553 -0.772 1.00 0.00 27 PHE A O 8
ATOM 11268 N N . ILE A 1 28 ? -15.484 3.256 -2.770 1.00 0.00 28 ILE A N 8
ATOM 11269 C CA . ILE A 1 28 ? -14.490 4.156 -2.202 1.00 0.00 28 ILE A CA 8
ATOM 11270 C C . ILE A 1 28 ? -15.008 5.592 -2.236 1.00 0.00 28 ILE A C 8
ATOM 11271 O O . ILE A 1 28 ? -14.629 6.378 -3.107 1.00 0.00 28 ILE A O 8
ATOM 11287 N N . PHE A 1 29 ? -15.916 5.898 -1.303 1.00 0.00 29 PHE A N 8
ATOM 11288 C CA . PHE A 1 29 ? -16.519 7.234 -1.144 1.00 0.00 29 PHE A CA 8
ATOM 11289 C C . PHE A 1 29 ? -17.446 7.609 -2.306 1.00 0.00 29 PHE A C 8
ATOM 11290 O O . PHE A 1 29 ? -18.535 8.145 -2.089 1.00 0.00 29 PHE A O 8
ATOM 11307 N N . GLY A 1 30 ? -17.026 7.318 -3.524 1.00 0.00 30 GLY A N 8
ATOM 11308 C CA . GLY A 1 30 ? -17.861 7.563 -4.682 1.00 0.00 30 GLY A CA 8
ATOM 11309 C C . GLY A 1 30 ? -17.508 6.661 -5.846 1.00 0.00 30 GLY A C 8
ATOM 11310 O O . GLY A 1 30 ? -17.936 6.895 -6.974 1.00 0.00 30 GLY A O 8
ATOM 11314 N N . LYS A 1 31 ? -16.732 5.623 -5.572 1.00 0.00 31 LYS A N 8
ATOM 11315 C CA . LYS A 1 31 ? -16.309 4.694 -6.607 1.00 0.00 31 LYS A CA 8
ATOM 11316 C C . LYS A 1 31 ? -16.788 3.293 -6.277 1.00 0.00 31 LYS A C 8
ATOM 11317 O O . LYS A 1 31 ? -16.230 2.627 -5.406 1.00 0.00 31 LYS A O 8
ATOM 11336 N N . GLU A 1 32 ? -17.837 2.861 -6.956 1.00 0.00 32 GLU A N 8
ATOM 11337 C CA . GLU A 1 32 ? -18.407 1.547 -6.724 1.00 0.00 32 GLU A CA 8
ATOM 11338 C C . GLU A 1 32 ? -17.788 0.512 -7.651 1.00 0.00 32 GLU A C 8
ATOM 11339 O O . GLU A 1 32 ? -17.833 0.643 -8.876 1.00 0.00 32 GLU A O 8
ATOM 11351 N N . GLY A 1 33 ? -17.206 -0.507 -7.049 1.00 0.00 33 GLY A N 8
ATOM 11352 C CA . GLY A 1 33 ? -16.596 -1.583 -7.793 1.00 0.00 33 GLY A CA 8
ATOM 11353 C C . GLY A 1 33 ? -16.375 -2.794 -6.914 1.00 0.00 33 GLY A C 8
ATOM 11354 O O . GLY A 1 33 ? -17.305 -3.268 -6.259 1.00 0.00 33 GLY A O 8
ATOM 11358 N N . LYS A 1 34 ? -15.149 -3.281 -6.881 1.00 0.00 34 LYS A N 8
ATOM 11359 C CA . LYS A 1 34 ? -14.796 -4.405 -6.033 1.00 0.00 34 LYS A CA 8
ATOM 11360 C C . LYS A 1 34 ? -13.316 -4.332 -5.677 1.00 0.00 34 LYS A C 8
ATOM 11361 O O . LYS A 1 34 ? -12.447 -4.657 -6.493 1.00 0.00 34 LYS A O 8
ATOM 11380 N N . TYR A 1 35 ? -13.034 -3.884 -4.465 1.00 0.00 35 TYR A N 8
ATOM 11381 C CA . TYR A 1 35 ? -11.666 -3.681 -4.022 1.00 0.00 35 TYR A CA 8
ATOM 11382 C C . TYR A 1 35 ? -11.354 -4.554 -2.815 1.00 0.00 35 TYR A C 8
ATOM 11383 O O . TYR A 1 35 ? -12.214 -5.277 -2.317 1.00 0.00 35 TYR A O 8
ATOM 11401 N N . GLN A 1 36 ? -10.113 -4.485 -2.366 1.00 0.00 36 GLN A N 8
ATOM 11402 C CA . GLN A 1 36 ? -9.657 -5.224 -1.204 1.00 0.00 36 GLN A CA 8
ATOM 11403 C C . GLN A 1 36 ? -8.848 -4.332 -0.286 1.00 0.00 36 GLN A C 8
ATOM 11404 O O . GLN A 1 36 ? -8.162 -3.411 -0.739 1.00 0.00 36 GLN A O 8
ATOM 11418 N N . ARG A 1 37 ? -8.918 -4.620 0.998 1.00 0.00 37 ARG A N 8
ATOM 11419 C CA . ARG A 1 37 ? -8.250 -3.810 1.999 1.00 0.00 37 ARG A CA 8
ATOM 11420 C C . ARG A 1 37 ? -7.344 -4.687 2.846 1.00 0.00 37 ARG A C 8
ATOM 11421 O O . ARG A 1 37 ? -7.785 -5.687 3.417 1.00 0.00 37 ARG A O 8
ATOM 11442 N N . HIS A 1 38 ? -6.078 -4.321 2.912 1.00 0.00 38 HIS A N 8
ATOM 11443 C CA . HIS A 1 38 ? -5.094 -5.119 3.623 1.00 0.00 38 HIS A CA 8
ATOM 11444 C C . HIS A 1 38 ? -4.069 -4.234 4.314 1.00 0.00 38 HIS A C 8
ATOM 11445 O O . HIS A 1 38 ? -3.855 -3.088 3.921 1.00 0.00 38 HIS A O 8
ATOM 11460 N N . ILE A 1 39 ? -3.427 -4.779 5.331 1.00 0.00 39 ILE A N 8
ATOM 11461 C CA . ILE A 1 39 ? -2.451 -4.038 6.109 1.00 0.00 39 ILE A CA 8
ATOM 11462 C C . ILE A 1 39 ? -1.033 -4.424 5.702 1.00 0.00 39 ILE A C 8
ATOM 11463 O O . ILE A 1 39 ? -0.735 -5.602 5.487 1.00 0.00 39 ILE A O 8
ATOM 11479 N N . LEU A 1 40 ? -0.171 -3.425 5.597 1.00 0.00 40 LEU A N 8
ATOM 11480 C CA . LEU A 1 40 ? 1.208 -3.618 5.220 1.00 0.00 40 LEU A CA 8
ATOM 11481 C C . LEU A 1 40 ? 2.088 -2.881 6.216 1.00 0.00 40 LEU A C 8
ATOM 11482 O O . LEU A 1 40 ? 1.806 -1.744 6.580 1.00 0.00 40 LEU A O 8
ATOM 11498 N N . ASN A 1 41 ? 3.130 -3.528 6.671 1.00 0.00 41 ASN A N 8
ATOM 11499 C CA . ASN A 1 41 ? 3.977 -2.955 7.711 1.00 0.00 41 ASN A CA 8
ATOM 11500 C C . ASN A 1 41 ? 5.447 -2.995 7.323 1.00 0.00 41 ASN A C 8
ATOM 11501 O O . ASN A 1 41 ? 5.967 -4.027 6.923 1.00 0.00 41 ASN A O 8
ATOM 11512 N N . SER A 1 42 ? 6.115 -1.863 7.437 1.00 0.00 42 SER A N 8
ATOM 11513 C CA . SER A 1 42 ? 7.529 -1.794 7.122 1.00 0.00 42 SER A CA 8
ATOM 11514 C C . SER A 1 42 ? 8.260 -1.044 8.231 1.00 0.00 42 SER A C 8
ATOM 11515 O O . SER A 1 42 ? 7.670 -0.741 9.263 1.00 0.00 42 SER A O 8
ATOM 11523 N N . GLU A 1 43 ? 9.520 -0.726 8.022 1.00 0.00 43 GLU A N 8
ATOM 11524 C CA . GLU A 1 43 ? 10.347 -0.206 9.100 1.00 0.00 43 GLU A CA 8
ATOM 11525 C C . GLU A 1 43 ? 10.059 1.267 9.391 1.00 0.00 43 GLU A C 8
ATOM 11526 O O . GLU A 1 43 ? 9.585 1.607 10.474 1.00 0.00 43 GLU A O 8
ATOM 11538 N N . LYS A 1 44 ? 10.284 2.120 8.399 1.00 0.00 44 LYS A N 8
ATOM 11539 C CA . LYS A 1 44 ? 10.227 3.571 8.582 1.00 0.00 44 LYS A CA 8
ATOM 11540 C C . LYS A 1 44 ? 8.860 4.036 9.081 1.00 0.00 44 LYS A C 8
ATOM 11541 O O . LYS A 1 44 ? 8.762 4.765 10.068 1.00 0.00 44 LYS A O 8
ATOM 11560 N N . HIS A 1 45 ? 7.808 3.609 8.402 1.00 0.00 45 HIS A N 8
ATOM 11561 C CA . HIS A 1 45 ? 6.452 4.038 8.746 1.00 0.00 45 HIS A CA 8
ATOM 11562 C C . HIS A 1 45 ? 5.793 3.077 9.728 1.00 0.00 45 HIS A C 8
ATOM 11563 O O . HIS A 1 45 ? 4.701 3.344 10.225 1.00 0.00 45 HIS A O 8
ATOM 11578 N N . GLY A 1 46 ? 6.467 1.973 10.009 1.00 0.00 46 GLY A N 8
ATOM 11579 C CA . GLY A 1 46 ? 5.913 0.940 10.870 1.00 0.00 46 GLY A CA 8
ATOM 11580 C C . GLY A 1 46 ? 4.748 0.195 10.237 1.00 0.00 46 GLY A C 8
ATOM 11581 O O . GLY A 1 46 ? 4.857 -0.989 9.947 1.00 0.00 46 GLY A O 8
ATOM 11585 N N . ALA A 1 47 ? 3.647 0.889 9.988 1.00 0.00 47 ALA A N 8
ATOM 11586 C CA . ALA A 1 47 ? 2.481 0.274 9.369 1.00 0.00 47 ALA A CA 8
ATOM 11587 C C . ALA A 1 47 ? 1.792 1.247 8.425 1.00 0.00 47 ALA A C 8
ATOM 11588 O O . ALA A 1 47 ? 2.031 2.451 8.498 1.00 0.00 47 ALA A O 8
ATOM 11595 N N . PHE A 1 48 ? 0.975 0.715 7.523 1.00 0.00 48 PHE A N 8
ATOM 11596 C CA . PHE A 1 48 ? 0.081 1.524 6.706 1.00 0.00 48 PHE A CA 8
ATOM 11597 C C . PHE A 1 48 ? -0.961 0.621 6.051 1.00 0.00 48 PHE A C 8
ATOM 11598 O O . PHE A 1 48 ? -0.733 -0.580 5.879 1.00 0.00 48 PHE A O 8
ATOM 11615 N N . HIS A 1 49 ? -2.119 1.178 5.725 1.00 0.00 49 HIS A N 8
ATOM 11616 C CA . HIS A 1 49 ? -3.229 0.376 5.222 1.00 0.00 49 HIS A CA 8
ATOM 11617 C C . HIS A 1 49 ? -3.383 0.559 3.724 1.00 0.00 49 HIS A C 8
ATOM 11618 O O . HIS A 1 49 ? -3.610 1.666 3.239 1.00 0.00 49 HIS A O 8
ATOM 11633 N N . VAL A 1 50 ? -3.272 -0.540 2.998 1.00 0.00 50 VAL A N 8
ATOM 11634 C CA . VAL A 1 50 ? -3.200 -0.493 1.552 1.00 0.00 50 VAL A CA 8
ATOM 11635 C C . VAL A 1 50 ? -4.471 -1.026 0.913 1.00 0.00 50 VAL A C 8
ATOM 11636 O O . VAL A 1 50 ? -4.953 -2.109 1.259 1.00 0.00 50 VAL A O 8
ATOM 11649 N N . ILE A 1 51 ? -5.002 -0.260 -0.017 1.00 0.00 51 ILE A N 8
ATOM 11650 C CA . ILE A 1 51 ? -6.140 -0.682 -0.803 1.00 0.00 51 ILE A CA 8
ATOM 11651 C C . ILE A 1 51 ? -5.677 -1.069 -2.196 1.00 0.00 51 ILE A C 8
ATOM 11652 O O . ILE A 1 51 ? -4.708 -0.517 -2.708 1.00 0.00 51 ILE A O 8
ATOM 11668 N N . THR A 1 52 ? -6.349 -2.033 -2.784 1.00 0.00 52 THR A N 8
ATOM 11669 C CA . THR A 1 52 ? -6.042 -2.474 -4.137 1.00 0.00 52 THR A CA 8
ATOM 11670 C C . THR A 1 52 ? -7.285 -3.149 -4.712 1.00 0.00 52 THR A C 8
ATOM 11671 O O . THR A 1 52 ? -8.125 -3.607 -3.949 1.00 0.00 52 THR A O 8
ATOM 11682 N N . PRO A 1 53 ? -7.462 -3.181 -6.045 1.00 0.00 53 PRO A N 8
ATOM 11683 C CA . PRO A 1 53 ? -8.602 -3.870 -6.658 1.00 0.00 53 PRO A CA 8
ATOM 11684 C C . PRO A 1 53 ? -8.626 -5.345 -6.289 1.00 0.00 53 PRO A C 8
ATOM 11685 O O . PRO A 1 53 ? -7.578 -5.980 -6.163 1.00 0.00 53 PRO A O 8
ATOM 11696 N N . ALA A 1 54 ? -9.827 -5.874 -6.105 1.00 0.00 54 ALA A N 8
ATOM 11697 C CA . ALA A 1 54 ? -10.003 -7.238 -5.628 1.00 0.00 54 ALA A CA 8
ATOM 11698 C C . ALA A 1 54 ? -9.383 -8.257 -6.569 1.00 0.00 54 ALA A C 8
ATOM 11699 O O . ALA A 1 54 ? -9.868 -8.483 -7.677 1.00 0.00 54 ALA A O 8
ATOM 11706 N N . SER A 1 55 ? -8.303 -8.862 -6.112 1.00 0.00 55 SER A N 8
ATOM 11707 C CA . SER A 1 55 ? -7.638 -9.911 -6.854 1.00 0.00 55 SER A CA 8
ATOM 11708 C C . SER A 1 55 ? -8.201 -11.260 -6.431 1.00 0.00 55 SER A C 8
ATOM 11709 O O . SER A 1 55 ? -8.815 -11.384 -5.368 1.00 0.00 55 SER A O 8
ATOM 11717 N N . THR A 1 56 ? -8.011 -12.267 -7.267 1.00 0.00 56 THR A N 8
ATOM 11718 C CA . THR A 1 56 ? -8.435 -13.615 -6.936 1.00 0.00 56 THR A CA 8
ATOM 11719 C C . THR A 1 56 ? -7.234 -14.397 -6.414 1.00 0.00 56 THR A C 8
ATOM 11720 O O . THR A 1 56 ? -7.363 -15.499 -5.880 1.00 0.00 56 THR A O 8
ATOM 11731 N N . THR A 1 57 ? -6.064 -13.795 -6.560 1.00 0.00 57 THR A N 8
ATOM 11732 C CA . THR A 1 57 ? -4.854 -14.322 -6.000 1.00 0.00 57 THR A CA 8
ATOM 11733 C C . THR A 1 57 ? -4.530 -13.590 -4.703 1.00 0.00 57 THR A C 8
ATOM 11734 O O . THR A 1 57 ? -4.240 -12.395 -4.715 1.00 0.00 57 THR A O 8
ATOM 11745 N N . VAL A 1 58 ? -4.607 -14.296 -3.587 1.00 0.00 58 VAL A N 8
ATOM 11746 C CA . VAL A 1 58 ? -4.309 -13.713 -2.309 1.00 0.00 58 VAL A CA 8
ATOM 11747 C C . VAL A 1 58 ? -2.801 -13.667 -2.092 1.00 0.00 58 VAL A C 8
ATOM 11748 O O . VAL A 1 58 ? -2.034 -14.247 -2.866 1.00 0.00 58 VAL A O 8
ATOM 11761 N N . PHE A 1 59 ? -2.382 -12.995 -1.038 1.00 0.00 59 PHE A N 8
ATOM 11762 C CA . PHE A 1 59 ? -0.970 -12.812 -0.760 1.00 0.00 59 PHE A CA 8
ATOM 11763 C C . PHE A 1 59 ? -0.663 -13.291 0.652 1.00 0.00 59 PHE A C 8
ATOM 11764 O O . PHE A 1 59 ? -1.317 -12.872 1.606 1.00 0.00 59 PHE A O 8
ATOM 11781 N N . PRO A 1 60 ? 0.321 -14.191 0.797 1.00 0.00 60 PRO A N 8
ATOM 11782 C CA . PRO A 1 60 ? 0.682 -14.769 2.095 1.00 0.00 60 PRO A CA 8
ATOM 11783 C C . PRO A 1 60 ? 1.174 -13.714 3.077 1.00 0.00 60 PRO A C 8
ATOM 11784 O O . PRO A 1 60 ? 1.868 -12.768 2.696 1.00 0.00 60 PRO A O 8
ATOM 11795 N N . GLU A 1 61 ? 0.813 -13.884 4.342 1.00 0.00 61 GLU A N 8
ATOM 11796 C CA . GLU A 1 61 ? 1.198 -12.941 5.377 1.00 0.00 61 GLU A CA 8
ATOM 11797 C C . GLU A 1 61 ? 2.674 -13.102 5.712 1.00 0.00 61 GLU A C 8
ATOM 11798 O O . GLU A 1 61 ? 3.274 -14.131 5.393 1.00 0.00 61 GLU A O 8
ATOM 11810 N N . ASP A 1 62 ? 3.248 -12.065 6.322 1.00 0.00 62 ASP A N 8
ATOM 11811 C CA . ASP A 1 62 ? 4.666 -12.034 6.710 1.00 0.00 62 ASP A CA 8
ATOM 11812 C C . ASP A 1 62 ? 5.549 -11.759 5.498 1.00 0.00 62 ASP A C 8
ATOM 11813 O O . ASP A 1 62 ? 6.634 -11.181 5.620 1.00 0.00 62 ASP A O 8
ATOM 11822 N N . ALA A 1 63 ? 5.070 -12.166 4.331 1.00 0.00 63 ALA A N 8
ATOM 11823 C CA . ALA A 1 63 ? 5.786 -11.952 3.089 1.00 0.00 63 ALA A CA 8
ATOM 11824 C C . ALA A 1 63 ? 5.830 -10.474 2.765 1.00 0.00 63 ALA A C 8
ATOM 11825 O O . ALA A 1 63 ? 4.822 -9.780 2.858 1.00 0.00 63 ALA A O 8
ATOM 11832 N N . LEU A 1 64 ? 6.990 -9.996 2.385 1.00 0.00 64 LEU A N 8
ATOM 11833 C CA . LEU A 1 64 ? 7.165 -8.587 2.133 1.00 0.00 64 LEU A CA 8
ATOM 11834 C C . LEU A 1 64 ? 6.908 -8.290 0.663 1.00 0.00 64 LEU A C 8
ATOM 11835 O O . LEU A 1 64 ? 7.515 -8.886 -0.228 1.00 0.00 64 LEU A O 8
ATOM 11851 N N . VAL A 1 65 ? 5.970 -7.393 0.420 1.00 0.00 65 VAL A N 8
ATOM 11852 C CA . VAL A 1 65 ? 5.496 -7.119 -0.928 1.00 0.00 65 VAL A CA 8
ATOM 11853 C C . VAL A 1 65 ? 5.899 -5.715 -1.373 1.00 0.00 65 VAL A C 8
ATOM 11854 O O . VAL A 1 65 ? 6.093 -4.822 -0.544 1.00 0.00 65 VAL A O 8
ATOM 11867 N N . GLU A 1 66 ? 6.042 -5.528 -2.681 1.00 0.00 66 GLU A N 8
ATOM 11868 C CA . GLU A 1 66 ? 6.363 -4.217 -3.233 1.00 0.00 66 GLU A CA 8
ATOM 11869 C C . GLU A 1 66 ? 5.089 -3.429 -3.485 1.00 0.00 66 GLU A C 8
ATOM 11870 O O . GLU A 1 66 ? 4.101 -3.976 -3.977 1.00 0.00 66 GLU A O 8
ATOM 11882 N N . VAL A 1 67 ? 5.124 -2.151 -3.150 1.00 0.00 67 VAL A N 8
ATOM 11883 C CA . VAL A 1 67 ? 3.968 -1.280 -3.284 1.00 0.00 67 VAL A CA 8
ATOM 11884 C C . VAL A 1 67 ? 4.096 -0.418 -4.532 1.00 0.00 67 VAL A C 8
ATOM 11885 O O . VAL A 1 67 ? 5.085 0.296 -4.695 1.00 0.00 67 VAL A O 8
ATOM 11898 N N . VAL A 1 68 ? 3.116 -0.494 -5.423 1.00 0.00 68 VAL A N 8
ATOM 11899 C CA . VAL A 1 68 ? 3.109 0.369 -6.593 1.00 0.00 68 VAL A CA 8
ATOM 11900 C C . VAL A 1 68 ? 2.269 1.626 -6.290 1.00 0.00 68 VAL A C 8
ATOM 11901 O O . VAL A 1 68 ? 1.621 1.690 -5.245 1.00 0.00 68 VAL A O 8
ATOM 11914 N N . ASN A 1 69 ? 2.206 2.563 -7.230 1.00 0.00 69 ASN A N 8
ATOM 11915 C CA . ASN A 1 69 ? 1.832 3.961 -6.954 1.00 0.00 69 ASN A CA 8
ATOM 11916 C C . ASN A 1 69 ? 0.505 4.085 -6.217 1.00 0.00 69 ASN A C 8
ATOM 11917 O O . ASN A 1 69 ? -0.540 3.684 -6.722 1.00 0.00 69 ASN A O 8
ATOM 11928 N N . PRO A 1 70 ? 0.545 4.640 -4.997 1.00 0.00 70 PRO A N 8
ATOM 11929 C CA . PRO A 1 70 ? -0.634 4.828 -4.171 1.00 0.00 70 PRO A CA 8
ATOM 11930 C C . PRO A 1 70 ? -1.276 6.209 -4.304 1.00 0.00 70 PRO A C 8
ATOM 11931 O O . PRO A 1 70 ? -0.610 7.242 -4.212 1.00 0.00 70 PRO A O 8
ATOM 11942 N N . ILE A 1 71 ? -2.579 6.203 -4.529 1.00 0.00 71 ILE A N 8
ATOM 11943 C CA . ILE A 1 71 ? -3.392 7.404 -4.449 1.00 0.00 71 ILE A CA 8
ATOM 11944 C C . ILE A 1 71 ? -3.887 7.528 -3.015 1.00 0.00 71 ILE A C 8
ATOM 11945 O O . ILE A 1 71 ? -4.271 6.527 -2.410 1.00 0.00 71 ILE A O 8
ATOM 11961 N N . PHE A 1 72 ? -3.884 8.724 -2.454 1.00 0.00 72 PHE A N 8
ATOM 11962 C CA . PHE A 1 72 ? -4.204 8.863 -1.046 1.00 0.00 72 PHE A CA 8
ATOM 11963 C C . PHE A 1 72 ? -5.107 10.054 -0.785 1.00 0.00 72 PHE A C 8
ATOM 11964 O O . PHE A 1 72 ? -5.018 11.086 -1.450 1.00 0.00 72 PHE A O 8
ATOM 11981 N N . LEU A 1 73 ? -5.982 9.879 0.188 1.00 0.00 73 LEU A N 8
ATOM 11982 C CA . LEU A 1 73 ? -6.929 10.903 0.580 1.00 0.00 73 LEU A CA 8
ATOM 11983 C C . LEU A 1 73 ? -7.046 10.927 2.099 1.00 0.00 73 LEU A C 8
ATOM 11984 O O . LEU A 1 73 ? -8.052 10.513 2.679 1.00 0.00 73 LEU A O 8
ATOM 12000 N N . SER A 1 74 ? -5.986 11.386 2.740 1.00 0.00 74 SER A N 8
ATOM 12001 C CA . SER A 1 74 ? -5.935 11.446 4.186 1.00 0.00 74 SER A CA 8
ATOM 12002 C C . SER A 1 74 ? -5.272 12.745 4.623 1.00 0.00 74 SER A C 8
ATOM 12003 O O . SER A 1 74 ? -4.252 13.151 4.059 1.00 0.00 74 SER A O 8
ATOM 12011 N N . ASP A 1 75 ? -5.859 13.400 5.612 1.00 0.00 75 ASP A N 8
ATOM 12012 C CA . ASP A 1 75 ? -5.362 14.682 6.085 1.00 0.00 75 ASP A CA 8
ATOM 12013 C C . ASP A 1 75 ? -5.472 14.772 7.600 1.00 0.00 75 ASP A C 8
ATOM 12014 O O . ASP A 1 75 ? -6.531 14.511 8.174 1.00 0.00 75 ASP A O 8
ATOM 12023 N N . THR A 1 76 ? -4.369 15.119 8.243 1.00 0.00 76 THR A N 8
ATOM 12024 C CA . THR A 1 76 ? -4.340 15.284 9.686 1.00 0.00 76 THR A CA 8
ATOM 12025 C C . THR A 1 76 ? -3.926 16.710 10.043 1.00 0.00 76 THR A C 8
ATOM 12026 O O . THR A 1 76 ? -4.729 17.496 10.553 1.00 0.00 76 THR A O 8
ATOM 12037 N N . ALA A 1 77 ? -2.672 17.039 9.767 1.00 0.00 77 ALA A N 8
ATOM 12038 C CA . ALA A 1 77 ? -2.144 18.364 10.050 1.00 0.00 77 ALA A CA 8
ATOM 12039 C C . ALA A 1 77 ? -1.281 18.857 8.896 1.00 0.00 77 ALA A C 8
ATOM 12040 O O . ALA A 1 77 ? -1.570 19.888 8.286 1.00 0.00 77 ALA A O 8
ATOM 12047 N N . LEU A 1 78 ? -0.226 18.111 8.601 1.00 0.00 78 LEU A N 8
ATOM 12048 C CA . LEU A 1 78 ? 0.694 18.465 7.529 1.00 0.00 78 LEU A CA 8
ATOM 12049 C C . LEU A 1 78 ? 0.843 17.316 6.547 1.00 0.00 78 LEU A C 8
ATOM 12050 O O . LEU A 1 78 ? 1.047 16.170 6.946 1.00 0.00 78 LEU A O 8
ATOM 12066 N N . ASN A 1 79 ? 0.728 17.628 5.266 1.00 0.00 79 ASN A N 8
ATOM 12067 C CA . ASN A 1 79 ? 0.870 16.631 4.216 1.00 0.00 79 ASN A CA 8
ATOM 12068 C C . ASN A 1 79 ? 2.028 17.005 3.313 1.00 0.00 79 ASN A C 8
ATOM 12069 O O . ASN A 1 79 ? 2.117 18.148 2.856 1.00 0.00 79 ASN A O 8
ATOM 12080 N N . GLY A 1 80 ? 2.919 16.066 3.063 1.00 0.00 80 GLY A N 8
ATOM 12081 C CA . GLY A 1 80 ? 4.007 16.315 2.147 1.00 0.00 80 GLY A CA 8
ATOM 12082 C C . GLY A 1 80 ? 5.025 15.203 2.153 1.00 0.00 80 GLY A C 8
ATOM 12083 O O . GLY A 1 80 ? 4.874 14.225 2.879 1.00 0.00 80 GLY A O 8
ATOM 12087 N N . ASN A 1 81 ? 6.053 15.346 1.335 1.00 0.00 81 ASN A N 8
ATOM 12088 C CA . ASN A 1 81 ? 7.161 14.395 1.305 1.00 0.00 81 ASN A CA 8
ATOM 12089 C C . ASN A 1 81 ? 7.883 14.380 2.649 1.00 0.00 81 ASN A C 8
ATOM 12090 O O . ASN A 1 81 ? 8.544 13.404 3.005 1.00 0.00 81 ASN A O 8
ATOM 12101 N N . SER A 1 82 ? 7.739 15.472 3.390 1.00 0.00 82 SER A N 8
ATOM 12102 C CA . SER A 1 82 ? 8.361 15.610 4.694 1.00 0.00 82 SER A CA 8
ATOM 12103 C C . SER A 1 82 ? 7.606 14.805 5.753 1.00 0.00 82 SER A C 8
ATOM 12104 O O . SER A 1 82 ? 8.158 14.463 6.802 1.00 0.00 82 SER A O 8
ATOM 12112 N N . VAL A 1 83 ? 6.343 14.511 5.468 1.00 0.00 83 VAL A N 8
ATOM 12113 C CA . VAL A 1 83 ? 5.507 13.721 6.360 1.00 0.00 83 VAL A CA 8
ATOM 12114 C C . VAL A 1 83 ? 4.186 13.376 5.681 1.00 0.00 83 VAL A C 8
ATOM 12115 O O . VAL A 1 83 ? 3.438 14.256 5.249 1.00 0.00 83 VAL A O 8
ATOM 12128 N N . ALA A 1 84 ? 3.921 12.091 5.569 1.00 0.00 84 ALA A N 8
ATOM 12129 C CA . ALA A 1 84 ? 2.728 11.616 4.888 1.00 0.00 84 ALA A CA 8
ATOM 12130 C C . ALA A 1 84 ? 1.931 10.682 5.786 1.00 0.00 84 ALA A C 8
ATOM 12131 O O . ALA A 1 84 ? 2.475 9.710 6.311 1.00 0.00 84 ALA A O 8
ATOM 12138 N N . PRO A 1 85 ? 0.637 10.980 5.995 1.00 0.00 85 PRO A N 8
ATOM 12139 C CA . PRO A 1 85 ? -0.257 10.122 6.777 1.00 0.00 85 PRO A CA 8
ATOM 12140 C C . PRO A 1 85 ? -0.351 8.717 6.194 1.00 0.00 85 PRO A C 8
ATOM 12141 O O . PRO A 1 85 ? -1.003 8.501 5.170 1.00 0.00 85 PRO A O 8
ATOM 12152 N N . ALA A 1 86 ? 0.302 7.770 6.853 1.00 0.00 86 ALA A N 8
ATOM 12153 C CA . ALA A 1 86 ? 0.320 6.384 6.403 1.00 0.00 86 ALA A CA 8
ATOM 12154 C C . ALA A 1 86 ? -0.964 5.667 6.809 1.00 0.00 86 ALA A C 8
ATOM 12155 O O . ALA A 1 86 ? -0.937 4.633 7.481 1.00 0.00 86 ALA A O 8
ATOM 12162 N N . LEU A 1 87 ? -2.087 6.234 6.406 1.00 0.00 87 LEU A N 8
ATOM 12163 C CA . LEU A 1 87 ? -3.389 5.699 6.757 1.00 0.00 87 LEU A CA 8
ATOM 12164 C C . LEU A 1 87 ? -4.007 4.969 5.570 1.00 0.00 87 LEU A C 8
ATOM 12165 O O . LEU A 1 87 ? -3.458 3.979 5.087 1.00 0.00 87 LEU A O 8
ATOM 12181 N N . ASN A 1 88 ? -5.149 5.456 5.116 1.00 0.00 88 ASN A N 8
ATOM 12182 C CA . ASN A 1 88 ? -5.860 4.855 3.992 1.00 0.00 88 ASN A CA 8
ATOM 12183 C C . ASN A 1 88 ? -5.253 5.281 2.654 1.00 0.00 88 ASN A C 8
ATOM 12184 O O . ASN A 1 88 ? -5.476 6.395 2.174 1.00 0.00 88 ASN A O 8
ATOM 12195 N N . VAL A 1 89 ? -4.469 4.394 2.058 1.00 0.00 89 VAL A N 8
ATOM 12196 C CA . VAL A 1 89 ? -3.877 4.661 0.754 1.00 0.00 89 VAL A CA 8
ATOM 12197 C C . VAL A 1 89 ? -4.240 3.560 -0.241 1.00 0.00 89 VAL A C 8
ATOM 12198 O O . VAL A 1 89 ? -4.240 2.377 0.094 1.00 0.00 89 VAL A O 8
ATOM 12211 N N . PHE A 1 90 ? -4.570 3.958 -1.455 1.00 0.00 90 PHE A N 8
ATOM 12212 C CA . PHE A 1 90 ? -4.926 3.017 -2.503 1.00 0.00 90 PHE A CA 8
ATOM 12213 C C . PHE A 1 90 ? -3.738 2.785 -3.421 1.00 0.00 90 PHE A C 8
ATOM 12214 O O . PHE A 1 90 ? -3.436 3.609 -4.282 1.00 0.00 90 PHE A O 8
ATOM 12231 N N . ALA A 1 91 ? -3.061 1.666 -3.235 1.00 0.00 91 ALA A N 8
ATOM 12232 C CA . ALA A 1 91 ? -1.885 1.362 -4.044 1.00 0.00 91 ALA A CA 8
ATOM 12233 C C . ALA A 1 91 ? -2.292 0.830 -5.404 1.00 0.00 91 ALA A C 8
ATOM 12234 O O . ALA A 1 91 ? -3.365 0.242 -5.546 1.00 0.00 91 ALA A O 8
ATOM 12241 N N . GLU A 1 92 ? -1.449 1.051 -6.400 1.00 0.00 92 GLU A N 8
ATOM 12242 C CA . GLU A 1 92 ? -1.738 0.576 -7.745 1.00 0.00 92 GLU A CA 8
ATOM 12243 C C . GLU A 1 92 ? -1.851 -0.948 -7.720 1.00 0.00 92 GLU A C 8
ATOM 12244 O O . GLU A 1 92 ? -2.933 -1.513 -7.896 1.00 0.00 92 GLU A O 8
ATOM 12256 N N . LYS A 1 93 ? -0.723 -1.592 -7.469 1.00 0.00 93 LYS A N 8
ATOM 12257 C CA . LYS A 1 93 ? -0.649 -3.037 -7.343 1.00 0.00 93 LYS A CA 8
ATOM 12258 C C . LYS A 1 93 ? 0.366 -3.394 -6.265 1.00 0.00 93 LYS A C 8
ATOM 12259 O O . LYS A 1 93 ? 0.959 -2.505 -5.648 1.00 0.00 93 LYS A O 8
ATOM 12278 N N . LEU A 1 94 ? 0.564 -4.683 -6.046 1.00 0.00 94 LEU A N 8
ATOM 12279 C CA . LEU A 1 94 ? 1.559 -5.158 -5.097 1.00 0.00 94 LEU A CA 8
ATOM 12280 C C . LEU A 1 94 ? 2.041 -6.540 -5.507 1.00 0.00 94 LEU A C 8
ATOM 12281 O O . LEU A 1 94 ? 1.262 -7.355 -6.006 1.00 0.00 94 LEU A O 8
ATOM 12297 N N . VAL A 1 95 ? 3.325 -6.797 -5.326 1.00 0.00 95 VAL A N 8
ATOM 12298 C CA . VAL A 1 95 ? 3.883 -8.100 -5.654 1.00 0.00 95 VAL A CA 8
ATOM 12299 C C . VAL A 1 95 ? 4.629 -8.693 -4.483 1.00 0.00 95 VAL A C 8
ATOM 12300 O O . VAL A 1 95 ? 5.384 -8.018 -3.784 1.00 0.00 95 VAL A O 8
ATOM 12313 N N . LEU A 1 96 ? 4.395 -9.970 -4.299 1.00 0.00 96 LEU A N 8
ATOM 12314 C CA . LEU A 1 96 ? 4.917 -10.706 -3.155 1.00 0.00 96 LEU A CA 8
ATOM 12315 C C . LEU A 1 96 ? 6.375 -11.118 -3.343 1.00 0.00 96 LEU A C 8
ATOM 12316 O O . LEU A 1 96 ? 6.708 -11.891 -4.244 1.00 0.00 96 LEU A O 8
ATOM 12332 N N . LYS A 1 97 ? 7.227 -10.571 -2.475 1.00 0.00 97 LYS A N 8
ATOM 12333 C CA . LYS A 1 97 ? 8.637 -10.951 -2.374 1.00 0.00 97 LYS A CA 8
ATOM 12334 C C . LYS A 1 97 ? 9.325 -10.967 -3.738 1.00 0.00 97 LYS A C 8
ATOM 12335 O O . LYS A 1 97 ? 9.611 -12.031 -4.296 1.00 0.00 97 LYS A O 8
ATOM 12354 N N . LYS A 1 98 ? 9.586 -9.786 -4.271 1.00 0.00 98 LYS A N 8
ATOM 12355 C CA . LYS A 1 98 ? 10.263 -9.663 -5.549 1.00 0.00 98 LYS A CA 8
ATOM 12356 C C . LYS A 1 98 ? 11.744 -9.384 -5.326 1.00 0.00 98 LYS A C 8
ATOM 12357 O O . LYS A 1 98 ? 12.109 -8.206 -5.121 1.00 0.00 98 LYS A O 8
ATOM 12377 N N . MET A 1 1 ? 15.001 18.547 -4.371 1.00 0.00 1 MET A N 9
ATOM 12378 C CA . MET A 1 1 ? 14.589 19.940 -4.646 1.00 0.00 1 MET A CA 9
ATOM 12379 C C . MET A 1 1 ? 13.913 20.026 -6.007 1.00 0.00 1 MET A C 9
ATOM 12380 O O . MET A 1 1 ? 12.718 20.308 -6.093 1.00 0.00 1 MET A O 9
ATOM 12396 N N . ILE A 1 2 ? 14.670 19.785 -7.073 1.00 0.00 2 ILE A N 9
ATOM 12397 C CA . ILE A 1 2 ? 14.082 19.705 -8.401 1.00 0.00 2 ILE A CA 9
ATOM 12398 C C . ILE A 1 2 ? 13.757 18.246 -8.758 1.00 0.00 2 ILE A C 9
ATOM 12399 O O . ILE A 1 2 ? 12.597 17.925 -9.015 1.00 0.00 2 ILE A O 9
ATOM 12415 N N . PRO A 1 3 ? 14.749 17.325 -8.772 1.00 0.00 3 PRO A N 9
ATOM 12416 C CA . PRO A 1 3 ? 14.468 15.908 -8.964 1.00 0.00 3 PRO A CA 9
ATOM 12417 C C . PRO A 1 3 ? 14.111 15.223 -7.650 1.00 0.00 3 PRO A C 9
ATOM 12418 O O . PRO A 1 3 ? 14.975 14.958 -6.811 1.00 0.00 3 PRO A O 9
ATOM 12429 N N . GLU A 1 4 ? 12.840 14.937 -7.477 1.00 0.00 4 GLU A N 9
ATOM 12430 C CA . GLU A 1 4 ? 12.350 14.360 -6.238 1.00 0.00 4 GLU A CA 9
ATOM 12431 C C . GLU A 1 4 ? 12.354 12.843 -6.318 1.00 0.00 4 GLU A C 9
ATOM 12432 O O . GLU A 1 4 ? 13.191 12.174 -5.709 1.00 0.00 4 GLU A O 9
ATOM 12444 N N . THR A 1 5 ? 11.455 12.305 -7.127 1.00 0.00 5 THR A N 9
ATOM 12445 C CA . THR A 1 5 ? 11.254 10.869 -7.198 1.00 0.00 5 THR A CA 9
ATOM 12446 C C . THR A 1 5 ? 12.179 10.230 -8.223 1.00 0.00 5 THR A C 9
ATOM 12447 O O . THR A 1 5 ? 12.173 9.016 -8.421 1.00 0.00 5 THR A O 9
ATOM 12458 N N . LEU A 1 6 ? 12.992 11.058 -8.859 1.00 0.00 6 LEU A N 9
ATOM 12459 C CA . LEU A 1 6 ? 13.993 10.575 -9.795 1.00 0.00 6 LEU A CA 9
ATOM 12460 C C . LEU A 1 6 ? 15.268 10.265 -9.031 1.00 0.00 6 LEU A C 9
ATOM 12461 O O . LEU A 1 6 ? 16.210 9.686 -9.563 1.00 0.00 6 LEU A O 9
ATOM 12477 N N . VAL A 1 7 ? 15.276 10.662 -7.766 1.00 0.00 7 VAL A N 9
ATOM 12478 C CA . VAL A 1 7 ? 16.420 10.436 -6.901 1.00 0.00 7 VAL A CA 9
ATOM 12479 C C . VAL A 1 7 ? 16.009 9.608 -5.695 1.00 0.00 7 VAL A C 9
ATOM 12480 O O . VAL A 1 7 ? 16.581 8.547 -5.431 1.00 0.00 7 VAL A O 9
ATOM 12493 N N . MET A 1 8 ? 15.004 10.082 -4.972 1.00 0.00 8 MET A N 9
ATOM 12494 C CA . MET A 1 8 ? 14.542 9.392 -3.788 1.00 0.00 8 MET A CA 9
ATOM 12495 C C . MET A 1 8 ? 13.022 9.325 -3.732 1.00 0.00 8 MET A C 9
ATOM 12496 O O . MET A 1 8 ? 12.332 10.338 -3.600 1.00 0.00 8 MET A O 9
ATOM 12510 N N . LYS A 1 9 ? 12.511 8.119 -3.847 1.00 0.00 9 LYS A N 9
ATOM 12511 C CA . LYS A 1 9 ? 11.091 7.856 -3.679 1.00 0.00 9 LYS A CA 9
ATOM 12512 C C . LYS A 1 9 ? 10.909 6.638 -2.777 1.00 0.00 9 LYS A C 9
ATOM 12513 O O . LYS A 1 9 ? 10.455 5.582 -3.214 1.00 0.00 9 LYS A O 9
ATOM 12532 N N . PRO A 1 10 ? 11.259 6.797 -1.486 1.00 0.00 10 PRO A N 9
ATOM 12533 C CA . PRO A 1 10 ? 11.328 5.688 -0.527 1.00 0.00 10 PRO A CA 9
ATOM 12534 C C . PRO A 1 10 ? 10.043 4.881 -0.453 1.00 0.00 10 PRO A C 9
ATOM 12535 O O . PRO A 1 10 ? 10.067 3.665 -0.636 1.00 0.00 10 PRO A O 9
ATOM 12546 N N . ASP A 1 11 ? 8.918 5.581 -0.312 1.00 0.00 11 ASP A N 9
ATOM 12547 C CA . ASP A 1 11 ? 7.634 4.956 0.018 1.00 0.00 11 ASP A CA 9
ATOM 12548 C C . ASP A 1 11 ? 7.343 3.815 -0.936 1.00 0.00 11 ASP A C 9
ATOM 12549 O O . ASP A 1 11 ? 7.332 2.650 -0.530 1.00 0.00 11 ASP A O 9
ATOM 12558 N N . PHE A 1 12 ? 7.246 4.149 -2.208 1.00 0.00 12 PHE A N 9
ATOM 12559 C CA . PHE A 1 12 ? 6.921 3.189 -3.250 1.00 0.00 12 PHE A CA 9
ATOM 12560 C C . PHE A 1 12 ? 7.912 2.035 -3.198 1.00 0.00 12 PHE A C 9
ATOM 12561 O O . PHE A 1 12 ? 7.514 0.872 -3.118 1.00 0.00 12 PHE A O 9
ATOM 12578 N N . ILE A 1 13 ? 9.191 2.355 -3.282 1.00 0.00 13 ILE A N 9
ATOM 12579 C CA . ILE A 1 13 ? 10.217 1.344 -3.369 1.00 0.00 13 ILE A CA 9
ATOM 12580 C C . ILE A 1 13 ? 10.166 0.427 -2.149 1.00 0.00 13 ILE A C 9
ATOM 12581 O O . ILE A 1 13 ? 10.167 -0.796 -2.284 1.00 0.00 13 ILE A O 9
ATOM 12597 N N . GLY A 1 14 ? 10.139 1.031 -0.963 1.00 0.00 14 GLY A N 9
ATOM 12598 C CA . GLY A 1 14 ? 10.348 0.289 0.267 1.00 0.00 14 GLY A CA 9
ATOM 12599 C C . GLY A 1 14 ? 9.237 -0.699 0.554 1.00 0.00 14 GLY A C 9
ATOM 12600 O O . GLY A 1 14 ? 8.089 -0.301 0.763 1.00 0.00 14 GLY A O 9
ATOM 12604 N N . PRO A 1 15 ? 9.553 -2.002 0.593 1.00 0.00 15 PRO A N 9
ATOM 12605 C CA . PRO A 1 15 ? 8.554 -3.047 0.800 1.00 0.00 15 PRO A CA 9
ATOM 12606 C C . PRO A 1 15 ? 8.039 -3.071 2.234 1.00 0.00 15 PRO A C 9
ATOM 12607 O O . PRO A 1 15 ? 8.711 -2.616 3.160 1.00 0.00 15 PRO A O 9
ATOM 12618 N N . ALA A 1 16 ? 6.848 -3.608 2.413 1.00 0.00 16 ALA A N 9
ATOM 12619 C CA . ALA A 1 16 ? 6.231 -3.690 3.720 1.00 0.00 16 ALA A CA 9
ATOM 12620 C C . ALA A 1 16 ? 5.867 -5.142 4.007 1.00 0.00 16 ALA A C 9
ATOM 12621 O O . ALA A 1 16 ? 6.113 -6.020 3.180 1.00 0.00 16 ALA A O 9
ATOM 12628 N N . TYR A 1 17 ? 5.252 -5.389 5.147 1.00 0.00 17 TYR A N 9
ATOM 12629 C CA . TYR A 1 17 ? 4.982 -6.750 5.590 1.00 0.00 17 TYR A CA 9
ATOM 12630 C C . TYR A 1 17 ? 3.510 -7.042 5.474 1.00 0.00 17 TYR A C 9
ATOM 12631 O O . TYR A 1 17 ? 2.680 -6.322 6.043 1.00 0.00 17 TYR A O 9
ATOM 12649 N N . TYR A 1 18 ? 3.190 -8.074 4.722 1.00 0.00 18 TYR A N 9
ATOM 12650 C CA . TYR A 1 18 ? 1.813 -8.470 4.508 1.00 0.00 18 TYR A CA 9
ATOM 12651 C C . TYR A 1 18 ? 1.249 -9.063 5.793 1.00 0.00 18 TYR A C 9
ATOM 12652 O O . TYR A 1 18 ? 1.300 -10.270 6.000 1.00 0.00 18 TYR A O 9
ATOM 12670 N N . GLU A 1 19 ? 0.732 -8.213 6.663 1.00 0.00 19 GLU A N 9
ATOM 12671 C CA . GLU A 1 19 ? 0.223 -8.673 7.943 1.00 0.00 19 GLU A CA 9
ATOM 12672 C C . GLU A 1 19 ? -1.019 -9.526 7.738 1.00 0.00 19 GLU A C 9
ATOM 12673 O O . GLU A 1 19 ? -1.086 -10.658 8.218 1.00 0.00 19 GLU A O 9
ATOM 12685 N N . LYS A 1 20 ? -1.991 -8.975 7.019 1.00 0.00 20 LYS A N 9
ATOM 12686 C CA . LYS A 1 20 ? -3.230 -9.683 6.723 1.00 0.00 20 LYS A CA 9
ATOM 12687 C C . LYS A 1 20 ? -4.128 -8.854 5.817 1.00 0.00 20 LYS A C 9
ATOM 12688 O O . LYS A 1 20 ? -3.960 -7.638 5.699 1.00 0.00 20 LYS A O 9
ATOM 12707 N N . LEU A 1 21 ? -5.067 -9.528 5.171 1.00 0.00 21 LEU A N 9
ATOM 12708 C CA . LEU A 1 21 ? -6.086 -8.870 4.369 1.00 0.00 21 LEU A CA 9
ATOM 12709 C C . LEU A 1 21 ? -7.441 -9.163 4.994 1.00 0.00 21 LEU A C 9
ATOM 12710 O O . LEU A 1 21 ? -7.821 -10.326 5.144 1.00 0.00 21 LEU A O 9
ATOM 12726 N N . GLY A 1 22 ? -8.165 -8.120 5.359 1.00 0.00 22 GLY A N 9
ATOM 12727 C CA . GLY A 1 22 ? -9.405 -8.324 6.075 1.00 0.00 22 GLY A CA 9
ATOM 12728 C C . GLY A 1 22 ? -10.546 -7.491 5.540 1.00 0.00 22 GLY A C 9
ATOM 12729 O O . GLY A 1 22 ? -11.584 -8.029 5.151 1.00 0.00 22 GLY A O 9
ATOM 12733 N N . ASN A 1 23 ? -10.356 -6.182 5.523 1.00 0.00 23 ASN A N 9
ATOM 12734 C CA . ASN A 1 23 ? -11.416 -5.262 5.127 1.00 0.00 23 ASN A CA 9
ATOM 12735 C C . ASN A 1 23 ? -11.612 -5.268 3.620 1.00 0.00 23 ASN A C 9
ATOM 12736 O O . ASN A 1 23 ? -10.660 -5.437 2.859 1.00 0.00 23 ASN A O 9
ATOM 12747 N N . ALA A 1 24 ? -12.849 -5.078 3.196 1.00 0.00 24 ALA A N 9
ATOM 12748 C CA . ALA A 1 24 ? -13.176 -5.053 1.781 1.00 0.00 24 ALA A CA 9
ATOM 12749 C C . ALA A 1 24 ? -13.965 -3.795 1.439 1.00 0.00 24 ALA A C 9
ATOM 12750 O O . ALA A 1 24 ? -15.198 -3.798 1.461 1.00 0.00 24 ALA A O 9
ATOM 12757 N N . PRO A 1 25 ? -13.259 -2.689 1.150 1.00 0.00 25 PRO A N 9
ATOM 12758 C CA . PRO A 1 25 ? -13.892 -1.422 0.784 1.00 0.00 25 PRO A CA 9
ATOM 12759 C C . PRO A 1 25 ? -14.706 -1.539 -0.497 1.00 0.00 25 PRO A C 9
ATOM 12760 O O . PRO A 1 25 ? -14.182 -1.888 -1.555 1.00 0.00 25 PRO A O 9
ATOM 12771 N N . ARG A 1 26 ? -15.992 -1.262 -0.388 1.00 0.00 26 ARG A N 9
ATOM 12772 C CA . ARG A 1 26 ? -16.884 -1.319 -1.532 1.00 0.00 26 ARG A CA 9
ATOM 12773 C C . ARG A 1 26 ? -16.809 -0.017 -2.314 1.00 0.00 26 ARG A C 9
ATOM 12774 O O . ARG A 1 26 ? -16.837 -0.015 -3.541 1.00 0.00 26 ARG A O 9
ATOM 12795 N N . PHE A 1 27 ? -16.714 1.088 -1.593 1.00 0.00 27 PHE A N 9
ATOM 12796 C CA . PHE A 1 27 ? -16.599 2.396 -2.213 1.00 0.00 27 PHE A CA 9
ATOM 12797 C C . PHE A 1 27 ? -15.631 3.276 -1.437 1.00 0.00 27 PHE A C 9
ATOM 12798 O O . PHE A 1 27 ? -15.626 3.280 -0.205 1.00 0.00 27 PHE A O 9
ATOM 12815 N N . ILE A 1 28 ? -14.791 4.000 -2.165 1.00 0.00 28 ILE A N 9
ATOM 12816 C CA . ILE A 1 28 ? -13.819 4.890 -1.549 1.00 0.00 28 ILE A CA 9
ATOM 12817 C C . ILE A 1 28 ? -14.064 6.328 -2.002 1.00 0.00 28 ILE A C 9
ATOM 12818 O O . ILE A 1 28 ? -13.406 6.829 -2.918 1.00 0.00 28 ILE A O 9
ATOM 12834 N N . PHE A 1 29 ? -15.050 6.961 -1.375 1.00 0.00 29 PHE A N 9
ATOM 12835 C CA . PHE A 1 29 ? -15.348 8.377 -1.581 1.00 0.00 29 PHE A CA 9
ATOM 12836 C C . PHE A 1 29 ? -15.603 8.705 -3.051 1.00 0.00 29 PHE A C 9
ATOM 12837 O O . PHE A 1 29 ? -14.913 9.538 -3.641 1.00 0.00 29 PHE A O 9
ATOM 12854 N N . GLY A 1 30 ? -16.600 8.053 -3.634 1.00 0.00 30 GLY A N 9
ATOM 12855 C CA . GLY A 1 30 ? -16.975 8.346 -5.006 1.00 0.00 30 GLY A CA 9
ATOM 12856 C C . GLY A 1 30 ? -16.922 7.133 -5.912 1.00 0.00 30 GLY A C 9
ATOM 12857 O O . GLY A 1 30 ? -17.801 6.939 -6.752 1.00 0.00 30 GLY A O 9
ATOM 12861 N N . LYS A 1 31 ? -15.904 6.307 -5.737 1.00 0.00 31 LYS A N 9
ATOM 12862 C CA . LYS A 1 31 ? -15.714 5.150 -6.604 1.00 0.00 31 LYS A CA 9
ATOM 12863 C C . LYS A 1 31 ? -16.194 3.876 -5.923 1.00 0.00 31 LYS A C 9
ATOM 12864 O O . LYS A 1 31 ? -15.718 3.526 -4.844 1.00 0.00 31 LYS A O 9
ATOM 12883 N N . GLU A 1 32 ? -17.144 3.193 -6.552 1.00 0.00 32 GLU A N 9
ATOM 12884 C CA . GLU A 1 32 ? -17.709 1.977 -5.985 1.00 0.00 32 GLU A CA 9
ATOM 12885 C C . GLU A 1 32 ? -17.327 0.752 -6.812 1.00 0.00 32 GLU A C 9
ATOM 12886 O O . GLU A 1 32 ? -17.108 0.842 -8.023 1.00 0.00 32 GLU A O 9
ATOM 12898 N N . GLY A 1 33 ? -17.236 -0.380 -6.140 1.00 0.00 33 GLY A N 9
ATOM 12899 C CA . GLY A 1 33 ? -16.917 -1.631 -6.788 1.00 0.00 33 GLY A CA 9
ATOM 12900 C C . GLY A 1 33 ? -16.702 -2.725 -5.766 1.00 0.00 33 GLY A C 9
ATOM 12901 O O . GLY A 1 33 ? -17.550 -2.943 -4.900 1.00 0.00 33 GLY A O 9
ATOM 12905 N N . LYS A 1 34 ? -15.572 -3.400 -5.853 1.00 0.00 34 LYS A N 9
ATOM 12906 C CA . LYS A 1 34 ? -15.209 -4.408 -4.873 1.00 0.00 34 LYS A CA 9
ATOM 12907 C C . LYS A 1 34 ? -13.704 -4.406 -4.681 1.00 0.00 34 LYS A C 9
ATOM 12908 O O . LYS A 1 34 ? -12.952 -4.881 -5.533 1.00 0.00 34 LYS A O 9
ATOM 12927 N N . TYR A 1 35 ? -13.264 -3.840 -3.575 1.00 0.00 35 TYR A N 9
ATOM 12928 C CA . TYR A 1 35 ? -11.849 -3.707 -3.309 1.00 0.00 35 TYR A CA 9
ATOM 12929 C C . TYR A 1 35 ? -11.462 -4.500 -2.074 1.00 0.00 35 TYR A C 9
ATOM 12930 O O . TYR A 1 35 ? -12.302 -4.808 -1.233 1.00 0.00 35 TYR A O 9
ATOM 12948 N N . GLN A 1 36 ? -10.191 -4.838 -1.982 1.00 0.00 36 GLN A N 9
ATOM 12949 C CA . GLN A 1 36 ? -9.674 -5.599 -0.861 1.00 0.00 36 GLN A CA 9
ATOM 12950 C C . GLN A 1 36 ? -8.559 -4.820 -0.173 1.00 0.00 36 GLN A C 9
ATOM 12951 O O . GLN A 1 36 ? -7.577 -4.427 -0.810 1.00 0.00 36 GLN A O 9
ATOM 12965 N N . ARG A 1 37 ? -8.709 -4.593 1.121 1.00 0.00 37 ARG A N 9
ATOM 12966 C CA . ARG A 1 37 ? -7.746 -3.798 1.865 1.00 0.00 37 ARG A CA 9
ATOM 12967 C C . ARG A 1 37 ? -6.910 -4.692 2.768 1.00 0.00 37 ARG A C 9
ATOM 12968 O O . ARG A 1 37 ? -7.435 -5.561 3.471 1.00 0.00 37 ARG A O 9
ATOM 12989 N N . HIS A 1 38 ? -5.607 -4.477 2.737 1.00 0.00 38 HIS A N 9
ATOM 12990 C CA . HIS A 1 38 ? -4.675 -5.317 3.470 1.00 0.00 38 HIS A CA 9
ATOM 12991 C C . HIS A 1 38 ? -3.644 -4.470 4.204 1.00 0.00 38 HIS A C 9
ATOM 12992 O O . HIS A 1 38 ? -3.249 -3.401 3.734 1.00 0.00 38 HIS A O 9
ATOM 13007 N N . ILE A 1 39 ? -3.215 -4.964 5.352 1.00 0.00 39 ILE A N 9
ATOM 13008 C CA . ILE A 1 39 ? -2.292 -4.238 6.206 1.00 0.00 39 ILE A CA 9
ATOM 13009 C C . ILE A 1 39 ? -0.844 -4.533 5.832 1.00 0.00 39 ILE A C 9
ATOM 13010 O O . ILE A 1 39 ? -0.383 -5.670 5.932 1.00 0.00 39 ILE A O 9
ATOM 13026 N N . LEU A 1 40 ? -0.143 -3.501 5.389 1.00 0.00 40 LEU A N 9
ATOM 13027 C CA . LEU A 1 40 ? 1.272 -3.598 5.090 1.00 0.00 40 LEU A CA 9
ATOM 13028 C C . LEU A 1 40 ? 2.062 -2.739 6.044 1.00 0.00 40 LEU A C 9
ATOM 13029 O O . LEU A 1 40 ? 2.037 -1.514 5.982 1.00 0.00 40 LEU A O 9
ATOM 13045 N N . ASN A 1 41 ? 2.784 -3.392 6.907 1.00 0.00 41 ASN A N 9
ATOM 13046 C CA . ASN A 1 41 ? 3.432 -2.719 8.013 1.00 0.00 41 ASN A CA 9
ATOM 13047 C C . ASN A 1 41 ? 4.933 -2.909 7.941 1.00 0.00 41 ASN A C 9
ATOM 13048 O O . ASN A 1 41 ? 5.413 -3.933 7.484 1.00 0.00 41 ASN A O 9
ATOM 13059 N N . SER A 1 42 ? 5.659 -1.894 8.339 1.00 0.00 42 SER A N 9
ATOM 13060 C CA . SER A 1 42 ? 7.100 -1.967 8.411 1.00 0.00 42 SER A CA 9
ATOM 13061 C C . SER A 1 42 ? 7.575 -1.120 9.574 1.00 0.00 42 SER A C 9
ATOM 13062 O O . SER A 1 42 ? 6.757 -0.543 10.286 1.00 0.00 42 SER A O 9
ATOM 13070 N N . GLU A 1 43 ? 8.873 -1.033 9.770 1.00 0.00 43 GLU A N 9
ATOM 13071 C CA . GLU A 1 43 ? 9.404 -0.247 10.867 1.00 0.00 43 GLU A CA 9
ATOM 13072 C C . GLU A 1 43 ? 9.113 1.247 10.681 1.00 0.00 43 GLU A C 9
ATOM 13073 O O . GLU A 1 43 ? 8.520 1.884 11.554 1.00 0.00 43 GLU A O 9
ATOM 13085 N N . LYS A 1 44 ? 9.442 1.781 9.510 1.00 0.00 44 LYS A N 9
ATOM 13086 C CA . LYS A 1 44 ? 9.490 3.226 9.327 1.00 0.00 44 LYS A CA 9
ATOM 13087 C C . LYS A 1 44 ? 8.098 3.829 9.318 1.00 0.00 44 LYS A C 9
ATOM 13088 O O . LYS A 1 44 ? 7.835 4.807 10.014 1.00 0.00 44 LYS A O 9
ATOM 13107 N N . HIS A 1 45 ? 7.202 3.247 8.539 1.00 0.00 45 HIS A N 9
ATOM 13108 C CA . HIS A 1 45 ? 5.854 3.792 8.431 1.00 0.00 45 HIS A CA 9
ATOM 13109 C C . HIS A 1 45 ? 4.942 3.199 9.502 1.00 0.00 45 HIS A C 9
ATOM 13110 O O . HIS A 1 45 ? 3.789 3.600 9.647 1.00 0.00 45 HIS A O 9
ATOM 13125 N N . GLY A 1 46 ? 5.490 2.256 10.256 1.00 0.00 46 GLY A N 9
ATOM 13126 C CA . GLY A 1 46 ? 4.714 1.458 11.189 1.00 0.00 46 GLY A CA 9
ATOM 13127 C C . GLY A 1 46 ? 3.652 0.596 10.515 1.00 0.00 46 GLY A C 9
ATOM 13128 O O . GLY A 1 46 ? 3.805 -0.620 10.447 1.00 0.00 46 GLY A O 9
ATOM 13132 N N . ALA A 1 47 ? 2.608 1.210 9.959 1.00 0.00 47 ALA A N 9
ATOM 13133 C CA . ALA A 1 47 ? 1.555 0.460 9.280 1.00 0.00 47 ALA A CA 9
ATOM 13134 C C . ALA A 1 47 ? 0.959 1.223 8.095 1.00 0.00 47 ALA A C 9
ATOM 13135 O O . ALA A 1 47 ? 0.905 2.450 8.098 1.00 0.00 47 ALA A O 9
ATOM 13142 N N . PHE A 1 48 ? 0.517 0.480 7.089 1.00 0.00 48 PHE A N 9
ATOM 13143 C CA . PHE A 1 48 ? -0.310 1.013 6.018 1.00 0.00 48 PHE A CA 9
ATOM 13144 C C . PHE A 1 48 ? -1.571 0.187 5.903 1.00 0.00 48 PHE A C 9
ATOM 13145 O O . PHE A 1 48 ? -1.546 -1.022 6.135 1.00 0.00 48 PHE A O 9
ATOM 13162 N N . HIS A 1 49 ? -2.666 0.823 5.542 1.00 0.00 49 HIS A N 9
ATOM 13163 C CA . HIS A 1 49 ? -3.878 0.092 5.229 1.00 0.00 49 HIS A CA 9
ATOM 13164 C C . HIS A 1 49 ? -4.184 0.283 3.753 1.00 0.00 49 HIS A C 9
ATOM 13165 O O . HIS A 1 49 ? -5.052 1.071 3.376 1.00 0.00 49 HIS A O 9
ATOM 13180 N N . VAL A 1 50 ? -3.446 -0.436 2.928 1.00 0.00 50 VAL A N 9
ATOM 13181 C CA . VAL A 1 50 ? -3.483 -0.234 1.485 1.00 0.00 50 VAL A CA 9
ATOM 13182 C C . VAL A 1 50 ? -4.618 -1.005 0.828 1.00 0.00 50 VAL A C 9
ATOM 13183 O O . VAL A 1 50 ? -4.868 -2.176 1.134 1.00 0.00 50 VAL A O 9
ATOM 13196 N N . ILE A 1 51 ? -5.294 -0.328 -0.081 1.00 0.00 51 ILE A N 9
ATOM 13197 C CA . ILE A 1 51 ? -6.415 -0.888 -0.804 1.00 0.00 51 ILE A CA 9
ATOM 13198 C C . ILE A 1 51 ? -5.982 -1.279 -2.207 1.00 0.00 51 ILE A C 9
ATOM 13199 O O . ILE A 1 51 ? -5.039 -0.713 -2.747 1.00 0.00 51 ILE A O 9
ATOM 13215 N N . THR A 1 52 ? -6.653 -2.260 -2.771 1.00 0.00 52 THR A N 9
ATOM 13216 C CA . THR A 1 52 ? -6.423 -2.668 -4.145 1.00 0.00 52 THR A CA 9
ATOM 13217 C C . THR A 1 52 ? -7.683 -3.368 -4.653 1.00 0.00 52 THR A C 9
ATOM 13218 O O . THR A 1 52 ? -8.408 -3.964 -3.859 1.00 0.00 52 THR A O 9
ATOM 13229 N N . PRO A 1 53 ? -7.996 -3.277 -5.955 1.00 0.00 53 PRO A N 9
ATOM 13230 C CA . PRO A 1 53 ? -9.186 -3.923 -6.517 1.00 0.00 53 PRO A CA 9
ATOM 13231 C C . PRO A 1 53 ? -9.156 -5.423 -6.290 1.00 0.00 53 PRO A C 9
ATOM 13232 O O . PRO A 1 53 ? -8.109 -6.055 -6.450 1.00 0.00 53 PRO A O 9
ATOM 13243 N N . ALA A 1 54 ? -10.299 -5.980 -5.891 1.00 0.00 54 ALA A N 9
ATOM 13244 C CA . ALA A 1 54 ? -10.404 -7.403 -5.593 1.00 0.00 54 ALA A CA 9
ATOM 13245 C C . ALA A 1 54 ? -9.839 -8.238 -6.727 1.00 0.00 54 ALA A C 9
ATOM 13246 O O . ALA A 1 54 ? -10.396 -8.290 -7.824 1.00 0.00 54 ALA A O 9
ATOM 13253 N N . SER A 1 55 ? -8.714 -8.863 -6.455 1.00 0.00 55 SER A N 9
ATOM 13254 C CA . SER A 1 55 ? -8.015 -9.652 -7.444 1.00 0.00 55 SER A CA 9
ATOM 13255 C C . SER A 1 55 ? -8.351 -11.123 -7.255 1.00 0.00 55 SER A C 9
ATOM 13256 O O . SER A 1 55 ? -9.005 -11.501 -6.281 1.00 0.00 55 SER A O 9
ATOM 13264 N N . THR A 1 56 ? -7.913 -11.943 -8.193 1.00 0.00 56 THR A N 9
ATOM 13265 C CA . THR A 1 56 ? -8.130 -13.371 -8.120 1.00 0.00 56 THR A CA 9
ATOM 13266 C C . THR A 1 56 ? -6.884 -14.058 -7.584 1.00 0.00 56 THR A C 9
ATOM 13267 O O . THR A 1 56 ? -6.910 -15.232 -7.226 1.00 0.00 56 THR A O 9
ATOM 13278 N N . THR A 1 57 ? -5.795 -13.303 -7.513 1.00 0.00 57 THR A N 9
ATOM 13279 C CA . THR A 1 57 ? -4.569 -13.798 -6.922 1.00 0.00 57 THR A CA 9
ATOM 13280 C C . THR A 1 57 ? -4.405 -13.203 -5.528 1.00 0.00 57 THR A C 9
ATOM 13281 O O . THR A 1 57 ? -5.078 -12.228 -5.177 1.00 0.00 57 THR A O 9
ATOM 13292 N N . VAL A 1 58 ? -3.527 -13.788 -4.741 1.00 0.00 58 VAL A N 9
ATOM 13293 C CA . VAL A 1 58 ? -3.284 -13.319 -3.397 1.00 0.00 58 VAL A CA 9
ATOM 13294 C C . VAL A 1 58 ? -1.815 -13.513 -3.039 1.00 0.00 58 VAL A C 9
ATOM 13295 O O . VAL A 1 58 ? -1.047 -14.088 -3.813 1.00 0.00 58 VAL A O 9
ATOM 13308 N N . PHE A 1 59 ? -1.438 -13.021 -1.878 1.00 0.00 59 PHE A N 9
ATOM 13309 C CA . PHE A 1 59 ? -0.053 -13.059 -1.429 1.00 0.00 59 PHE A CA 9
ATOM 13310 C C . PHE A 1 59 ? 0.002 -13.499 0.030 1.00 0.00 59 PHE A C 9
ATOM 13311 O O . PHE A 1 59 ? -0.857 -13.114 0.823 1.00 0.00 59 PHE A O 9
ATOM 13328 N N . PRO A 1 60 ? 0.999 -14.324 0.399 1.00 0.00 60 PRO A N 9
ATOM 13329 C CA . PRO A 1 60 ? 1.120 -14.876 1.756 1.00 0.00 60 PRO A CA 9
ATOM 13330 C C . PRO A 1 60 ? 1.454 -13.813 2.795 1.00 0.00 60 PRO A C 9
ATOM 13331 O O . PRO A 1 60 ? 2.036 -12.775 2.476 1.00 0.00 60 PRO A O 9
ATOM 13342 N N . GLU A 1 61 ? 1.086 -14.087 4.042 1.00 0.00 61 GLU A N 9
ATOM 13343 C CA . GLU A 1 61 ? 1.373 -13.179 5.144 1.00 0.00 61 GLU A CA 9
ATOM 13344 C C . GLU A 1 61 ? 2.857 -13.183 5.484 1.00 0.00 61 GLU A C 9
ATOM 13345 O O . GLU A 1 61 ? 3.589 -14.093 5.091 1.00 0.00 61 GLU A O 9
ATOM 13357 N N . ASP A 1 62 ? 3.281 -12.137 6.196 1.00 0.00 62 ASP A N 9
ATOM 13358 C CA . ASP A 1 62 ? 4.663 -11.984 6.673 1.00 0.00 62 ASP A CA 9
ATOM 13359 C C . ASP A 1 62 ? 5.602 -11.564 5.544 1.00 0.00 62 ASP A C 9
ATOM 13360 O O . ASP A 1 62 ? 6.620 -10.914 5.777 1.00 0.00 62 ASP A O 9
ATOM 13369 N N . ALA A 1 63 ? 5.252 -11.946 4.327 1.00 0.00 63 ALA A N 9
ATOM 13370 C CA . ALA A 1 63 ? 6.058 -11.655 3.154 1.00 0.00 63 ALA A CA 9
ATOM 13371 C C . ALA A 1 63 ? 6.209 -10.153 2.918 1.00 0.00 63 ALA A C 9
ATOM 13372 O O . ALA A 1 63 ? 5.319 -9.361 3.243 1.00 0.00 63 ALA A O 9
ATOM 13379 N N . LEU A 1 64 ? 7.345 -9.784 2.349 1.00 0.00 64 LEU A N 9
ATOM 13380 C CA . LEU A 1 64 ? 7.618 -8.410 1.967 1.00 0.00 64 LEU A CA 9
ATOM 13381 C C . LEU A 1 64 ? 7.126 -8.148 0.552 1.00 0.00 64 LEU A C 9
ATOM 13382 O O . LEU A 1 64 ? 7.761 -8.550 -0.427 1.00 0.00 64 LEU A O 9
ATOM 13398 N N . VAL A 1 65 ? 5.989 -7.488 0.453 1.00 0.00 65 VAL A N 9
ATOM 13399 C CA . VAL A 1 65 ? 5.439 -7.120 -0.840 1.00 0.00 65 VAL A CA 9
ATOM 13400 C C . VAL A 1 65 ? 5.601 -5.621 -1.061 1.00 0.00 65 VAL A C 9
ATOM 13401 O O . VAL A 1 65 ? 5.540 -4.831 -0.113 1.00 0.00 65 VAL A O 9
ATOM 13414 N N . GLU A 1 66 ? 5.839 -5.241 -2.304 1.00 0.00 66 GLU A N 9
ATOM 13415 C CA . GLU A 1 66 ? 6.088 -3.854 -2.652 1.00 0.00 66 GLU A CA 9
ATOM 13416 C C . GLU A 1 66 ? 4.792 -3.183 -3.077 1.00 0.00 66 GLU A C 9
ATOM 13417 O O . GLU A 1 66 ? 3.914 -3.822 -3.666 1.00 0.00 66 GLU A O 9
ATOM 13429 N N . VAL A 1 67 ? 4.678 -1.901 -2.777 1.00 0.00 67 VAL A N 9
ATOM 13430 C CA . VAL A 1 67 ? 3.467 -1.154 -3.057 1.00 0.00 67 VAL A CA 9
ATOM 13431 C C . VAL A 1 67 ? 3.603 -0.366 -4.359 1.00 0.00 67 VAL A C 9
ATOM 13432 O O . VAL A 1 67 ? 4.532 0.420 -4.536 1.00 0.00 67 VAL A O 9
ATOM 13445 N N . VAL A 1 68 ? 2.687 -0.607 -5.285 1.00 0.00 68 VAL A N 9
ATOM 13446 C CA . VAL A 1 68 ? 2.669 0.128 -6.540 1.00 0.00 68 VAL A CA 9
ATOM 13447 C C . VAL A 1 68 ? 1.830 1.401 -6.348 1.00 0.00 68 VAL A C 9
ATOM 13448 O O . VAL A 1 68 ? 1.136 1.521 -5.339 1.00 0.00 68 VAL A O 9
ATOM 13461 N N . ASN A 1 69 ? 1.806 2.283 -7.346 1.00 0.00 69 ASN A N 9
ATOM 13462 C CA . ASN A 1 69 ? 1.470 3.700 -7.149 1.00 0.00 69 ASN A CA 9
ATOM 13463 C C . ASN A 1 69 ? 0.141 3.885 -6.432 1.00 0.00 69 ASN A C 9
ATOM 13464 O O . ASN A 1 69 ? -0.927 3.619 -6.985 1.00 0.00 69 ASN A O 9
ATOM 13475 N N . PRO A 1 70 ? 0.210 4.322 -5.167 1.00 0.00 70 PRO A N 9
ATOM 13476 C CA . PRO A 1 70 ? -0.950 4.530 -4.325 1.00 0.00 70 PRO A CA 9
ATOM 13477 C C . PRO A 1 70 ? -1.444 5.978 -4.294 1.00 0.00 70 PRO A C 9
ATOM 13478 O O . PRO A 1 70 ? -0.657 6.927 -4.241 1.00 0.00 70 PRO A O 9
ATOM 13489 N N . ILE A 1 71 ? -2.760 6.125 -4.331 1.00 0.00 71 ILE A N 9
ATOM 13490 C CA . ILE A 1 71 ? -3.405 7.421 -4.190 1.00 0.00 71 ILE A CA 9
ATOM 13491 C C . ILE A 1 71 ? -4.101 7.489 -2.836 1.00 0.00 71 ILE A C 9
ATOM 13492 O O . ILE A 1 71 ? -4.679 6.500 -2.380 1.00 0.00 71 ILE A O 9
ATOM 13508 N N . PHE A 1 72 ? -4.050 8.640 -2.187 1.00 0.00 72 PHE A N 9
ATOM 13509 C CA . PHE A 1 72 ? -4.538 8.744 -0.819 1.00 0.00 72 PHE A CA 9
ATOM 13510 C C . PHE A 1 72 ? -5.308 10.034 -0.582 1.00 0.00 72 PHE A C 9
ATOM 13511 O O . PHE A 1 72 ? -5.451 10.866 -1.480 1.00 0.00 72 PHE A O 9
ATOM 13528 N N . LEU A 1 73 ? -5.784 10.191 0.646 1.00 0.00 73 LEU A N 9
ATOM 13529 C CA . LEU A 1 73 ? -6.533 11.369 1.047 1.00 0.00 73 LEU A CA 9
ATOM 13530 C C . LEU A 1 73 ? -6.100 11.808 2.445 1.00 0.00 73 LEU A C 9
ATOM 13531 O O . LEU A 1 73 ? -6.877 11.781 3.403 1.00 0.00 73 LEU A O 9
ATOM 13547 N N . SER A 1 74 ? -4.840 12.206 2.547 1.00 0.00 74 SER A N 9
ATOM 13548 C CA . SER A 1 74 ? -4.264 12.634 3.813 1.00 0.00 74 SER A CA 9
ATOM 13549 C C . SER A 1 74 ? -3.215 13.716 3.562 1.00 0.00 74 SER A C 9
ATOM 13550 O O . SER A 1 74 ? -2.164 13.757 4.205 1.00 0.00 74 SER A O 9
ATOM 13558 N N . ASP A 1 75 ? -3.504 14.588 2.610 1.00 0.00 75 ASP A N 9
ATOM 13559 C CA . ASP A 1 75 ? -2.605 15.686 2.280 1.00 0.00 75 ASP A CA 9
ATOM 13560 C C . ASP A 1 75 ? -2.838 16.850 3.235 1.00 0.00 75 ASP A C 9
ATOM 13561 O O . ASP A 1 75 ? -3.431 17.864 2.875 1.00 0.00 75 ASP A O 9
ATOM 13570 N N . THR A 1 76 ? -2.394 16.685 4.469 1.00 0.00 76 THR A N 9
ATOM 13571 C CA . THR A 1 76 ? -2.560 17.723 5.466 1.00 0.00 76 THR A CA 9
ATOM 13572 C C . THR A 1 76 ? -1.329 18.630 5.523 1.00 0.00 76 THR A C 9
ATOM 13573 O O . THR A 1 76 ? -1.396 19.780 5.089 1.00 0.00 76 THR A O 9
ATOM 13584 N N . ALA A 1 77 ? -0.205 18.124 6.014 1.00 0.00 77 ALA A N 9
ATOM 13585 C CA . ALA A 1 77 ? 1.003 18.930 6.102 1.00 0.00 77 ALA A CA 9
ATOM 13586 C C . ALA A 1 77 ? 2.005 18.525 5.028 1.00 0.00 77 ALA A C 9
ATOM 13587 O O . ALA A 1 77 ? 2.282 19.297 4.108 1.00 0.00 77 ALA A O 9
ATOM 13594 N N . LEU A 1 78 ? 2.544 17.318 5.137 1.00 0.00 78 LEU A N 9
ATOM 13595 C CA . LEU A 1 78 ? 3.493 16.821 4.149 1.00 0.00 78 LEU A CA 9
ATOM 13596 C C . LEU A 1 78 ? 3.505 15.296 4.128 1.00 0.00 78 LEU A C 9
ATOM 13597 O O . LEU A 1 78 ? 3.405 14.645 5.168 1.00 0.00 78 LEU A O 9
ATOM 13613 N N . ASN A 1 79 ? 3.617 14.741 2.933 1.00 0.00 79 ASN A N 9
ATOM 13614 C CA . ASN A 1 79 ? 3.709 13.298 2.750 1.00 0.00 79 ASN A CA 9
ATOM 13615 C C . ASN A 1 79 ? 4.973 12.957 1.974 1.00 0.00 79 ASN A C 9
ATOM 13616 O O . ASN A 1 79 ? 5.032 11.959 1.253 1.00 0.00 79 ASN A O 9
ATOM 13627 N N . GLY A 1 80 ? 5.983 13.805 2.124 1.00 0.00 80 GLY A N 9
ATOM 13628 C CA . GLY A 1 80 ? 7.232 13.612 1.418 1.00 0.00 80 GLY A CA 9
ATOM 13629 C C . GLY A 1 80 ? 8.160 12.648 2.129 1.00 0.00 80 GLY A C 9
ATOM 13630 O O . GLY A 1 80 ? 7.762 11.974 3.081 1.00 0.00 80 GLY A O 9
ATOM 13634 N N . ASN A 1 81 ? 9.411 12.609 1.686 1.00 0.00 81 ASN A N 9
ATOM 13635 C CA . ASN A 1 81 ? 10.395 11.669 2.219 1.00 0.00 81 ASN A CA 9
ATOM 13636 C C . ASN A 1 81 ? 10.783 12.030 3.651 1.00 0.00 81 ASN A C 9
ATOM 13637 O O . ASN A 1 81 ? 11.347 11.211 4.376 1.00 0.00 81 ASN A O 9
ATOM 13648 N N . SER A 1 82 ? 10.472 13.256 4.052 1.00 0.00 82 SER A N 9
ATOM 13649 C CA . SER A 1 82 ? 10.828 13.749 5.376 1.00 0.00 82 SER A CA 9
ATOM 13650 C C . SER A 1 82 ? 9.981 13.092 6.466 1.00 0.00 82 SER A C 9
ATOM 13651 O O . SER A 1 82 ? 10.278 13.218 7.654 1.00 0.00 82 SER A O 9
ATOM 13659 N N . VAL A 1 83 ? 8.934 12.385 6.057 1.00 0.00 83 VAL A N 9
ATOM 13660 C CA . VAL A 1 83 ? 8.033 11.727 6.996 1.00 0.00 83 VAL A CA 9
ATOM 13661 C C . VAL A 1 83 ? 7.658 10.344 6.482 1.00 0.00 83 VAL A C 9
ATOM 13662 O O . VAL A 1 83 ? 8.106 9.928 5.412 1.00 0.00 83 VAL A O 9
ATOM 13675 N N . ALA A 1 84 ? 6.849 9.634 7.249 1.00 0.00 84 ALA A N 9
ATOM 13676 C CA . ALA A 1 84 ? 6.391 8.314 6.858 1.00 0.00 84 ALA A CA 9
ATOM 13677 C C . ALA A 1 84 ? 4.875 8.226 6.970 1.00 0.00 84 ALA A C 9
ATOM 13678 O O . ALA A 1 84 ? 4.326 8.257 8.076 1.00 0.00 84 ALA A O 9
ATOM 13685 N N . PRO A 1 85 ? 4.178 8.149 5.828 1.00 0.00 85 PRO A N 9
ATOM 13686 C CA . PRO A 1 85 ? 2.716 8.054 5.801 1.00 0.00 85 PRO A CA 9
ATOM 13687 C C . PRO A 1 85 ? 2.208 6.789 6.489 1.00 0.00 85 PRO A C 9
ATOM 13688 O O . PRO A 1 85 ? 2.875 5.753 6.482 1.00 0.00 85 PRO A O 9
ATOM 13699 N N . ALA A 1 86 ? 1.033 6.889 7.086 1.00 0.00 86 ALA A N 9
ATOM 13700 C CA . ALA A 1 86 ? 0.422 5.772 7.789 1.00 0.00 86 ALA A CA 9
ATOM 13701 C C . ALA A 1 86 ? -1.087 5.950 7.809 1.00 0.00 86 ALA A C 9
ATOM 13702 O O . ALA A 1 86 ? -1.643 6.507 8.755 1.00 0.00 86 ALA A O 9
ATOM 13709 N N . LEU A 1 87 ? -1.741 5.484 6.759 1.00 0.00 87 LEU A N 9
ATOM 13710 C CA . LEU A 1 87 ? -3.157 5.749 6.565 1.00 0.00 87 LEU A CA 9
ATOM 13711 C C . LEU A 1 87 ? -3.767 4.730 5.613 1.00 0.00 87 LEU A C 9
ATOM 13712 O O . LEU A 1 87 ? -3.085 3.806 5.160 1.00 0.00 87 LEU A O 9
ATOM 13728 N N . ASN A 1 88 ? -5.053 4.894 5.324 1.00 0.00 88 ASN A N 9
ATOM 13729 C CA . ASN A 1 88 ? -5.713 4.070 4.322 1.00 0.00 88 ASN A CA 9
ATOM 13730 C C . ASN A 1 88 ? -5.496 4.697 2.949 1.00 0.00 88 ASN A C 9
ATOM 13731 O O . ASN A 1 88 ? -5.793 5.872 2.729 1.00 0.00 88 ASN A O 9
ATOM 13742 N N . VAL A 1 89 ? -4.932 3.922 2.043 1.00 0.00 89 VAL A N 9
ATOM 13743 C CA . VAL A 1 89 ? -4.500 4.446 0.760 1.00 0.00 89 VAL A CA 9
ATOM 13744 C C . VAL A 1 89 ? -4.653 3.397 -0.338 1.00 0.00 89 VAL A C 9
ATOM 13745 O O . VAL A 1 89 ? -4.317 2.231 -0.146 1.00 0.00 89 VAL A O 9
ATOM 13758 N N . PHE A 1 90 ? -5.169 3.817 -1.484 1.00 0.00 90 PHE A N 9
ATOM 13759 C CA . PHE A 1 90 ? -5.440 2.907 -2.586 1.00 0.00 90 PHE A CA 9
ATOM 13760 C C . PHE A 1 90 ? -4.198 2.708 -3.450 1.00 0.00 90 PHE A C 9
ATOM 13761 O O . PHE A 1 90 ? -3.843 3.567 -4.259 1.00 0.00 90 PHE A O 9
ATOM 13778 N N . ALA A 1 91 ? -3.548 1.571 -3.268 1.00 0.00 91 ALA A N 9
ATOM 13779 C CA . ALA A 1 91 ? -2.370 1.221 -4.053 1.00 0.00 91 ALA A CA 9
ATOM 13780 C C . ALA A 1 91 ? -2.785 0.607 -5.377 1.00 0.00 91 ALA A C 9
ATOM 13781 O O . ALA A 1 91 ? -3.875 0.042 -5.483 1.00 0.00 91 ALA A O 9
ATOM 13788 N N . GLU A 1 92 ? -1.938 0.727 -6.385 1.00 0.00 92 GLU A N 9
ATOM 13789 C CA . GLU A 1 92 ? -2.248 0.151 -7.686 1.00 0.00 92 GLU A CA 9
ATOM 13790 C C . GLU A 1 92 ? -2.333 -1.374 -7.559 1.00 0.00 92 GLU A C 9
ATOM 13791 O O . GLU A 1 92 ? -3.412 -1.966 -7.647 1.00 0.00 92 GLU A O 9
ATOM 13803 N N . LYS A 1 93 ? -1.185 -1.989 -7.329 1.00 0.00 93 LYS A N 9
ATOM 13804 C CA . LYS A 1 93 ? -1.089 -3.417 -7.068 1.00 0.00 93 LYS A CA 9
ATOM 13805 C C . LYS A 1 93 ? -0.048 -3.655 -5.984 1.00 0.00 93 LYS A C 9
ATOM 13806 O O . LYS A 1 93 ? 0.444 -2.708 -5.366 1.00 0.00 93 LYS A O 9
ATOM 13825 N N . LEU A 1 94 ? 0.287 -4.914 -5.770 1.00 0.00 94 LEU A N 9
ATOM 13826 C CA . LEU A 1 94 ? 1.330 -5.292 -4.831 1.00 0.00 94 LEU A CA 9
ATOM 13827 C C . LEU A 1 94 ? 2.029 -6.535 -5.353 1.00 0.00 94 LEU A C 9
ATOM 13828 O O . LEU A 1 94 ? 1.383 -7.425 -5.903 1.00 0.00 94 LEU A O 9
ATOM 13844 N N . VAL A 1 95 ? 3.339 -6.584 -5.216 1.00 0.00 95 VAL A N 9
ATOM 13845 C CA . VAL A 1 95 ? 4.104 -7.728 -5.688 1.00 0.00 95 VAL A CA 9
ATOM 13846 C C . VAL A 1 95 ? 5.108 -8.175 -4.640 1.00 0.00 95 VAL A C 9
ATOM 13847 O O . VAL A 1 95 ? 5.813 -7.360 -4.052 1.00 0.00 95 VAL A O 9
ATOM 13860 N N . LEU A 1 96 ? 5.160 -9.476 -4.403 1.00 0.00 96 LEU A N 9
ATOM 13861 C CA . LEU A 1 96 ? 6.103 -10.035 -3.446 1.00 0.00 96 LEU A CA 9
ATOM 13862 C C . LEU A 1 96 ? 7.524 -9.882 -3.968 1.00 0.00 96 LEU A C 9
ATOM 13863 O O . LEU A 1 96 ? 7.808 -10.165 -5.134 1.00 0.00 96 LEU A O 9
ATOM 13879 N N . LYS A 1 97 ? 8.404 -9.396 -3.112 1.00 0.00 97 LYS A N 9
ATOM 13880 C CA . LYS A 1 97 ? 9.775 -9.134 -3.500 1.00 0.00 97 LYS A CA 9
ATOM 13881 C C . LYS A 1 97 ? 10.615 -10.399 -3.368 1.00 0.00 97 LYS A C 9
ATOM 13882 O O . LYS A 1 97 ? 11.220 -10.648 -2.324 1.00 0.00 97 LYS A O 9
ATOM 13901 N N . LYS A 1 98 ? 10.618 -11.193 -4.435 1.00 0.00 98 LYS A N 9
ATOM 13902 C CA . LYS A 1 98 ? 11.383 -12.434 -4.500 1.00 0.00 98 LYS A CA 9
ATOM 13903 C C . LYS A 1 98 ? 10.908 -13.421 -3.440 1.00 0.00 98 LYS A C 9
ATOM 13904 O O . LYS A 1 98 ? 11.578 -13.552 -2.397 1.00 0.00 98 LYS A O 9
ATOM 13924 N N . MET A 1 1 ? 23.076 5.003 -16.146 1.00 0.00 1 MET A N 10
ATOM 13925 C CA . MET A 1 1 ? 22.640 4.707 -17.532 1.00 0.00 1 MET A CA 10
ATOM 13926 C C . MET A 1 1 ? 21.211 4.176 -17.548 1.00 0.00 1 MET A C 10
ATOM 13927 O O . MET A 1 1 ? 20.311 4.804 -18.104 1.00 0.00 1 MET A O 10
ATOM 13943 N N . ILE A 1 2 ? 21.009 3.018 -16.932 1.00 0.00 2 ILE A N 10
ATOM 13944 C CA . ILE A 1 2 ? 19.710 2.361 -16.939 1.00 0.00 2 ILE A CA 10
ATOM 13945 C C . ILE A 1 2 ? 18.875 2.780 -15.728 1.00 0.00 2 ILE A C 10
ATOM 13946 O O . ILE A 1 2 ? 19.226 2.474 -14.585 1.00 0.00 2 ILE A O 10
ATOM 13962 N N . PRO A 1 3 ? 17.772 3.509 -15.960 1.00 0.00 3 PRO A N 10
ATOM 13963 C CA . PRO A 1 3 ? 16.842 3.886 -14.908 1.00 0.00 3 PRO A CA 10
ATOM 13964 C C . PRO A 1 3 ? 15.775 2.816 -14.683 1.00 0.00 3 PRO A C 10
ATOM 13965 O O . PRO A 1 3 ? 14.938 2.560 -15.549 1.00 0.00 3 PRO A O 10
ATOM 13976 N N . GLU A 1 4 ? 15.811 2.196 -13.516 1.00 0.00 4 GLU A N 10
ATOM 13977 C CA . GLU A 1 4 ? 14.899 1.106 -13.195 1.00 0.00 4 GLU A CA 10
ATOM 13978 C C . GLU A 1 4 ? 13.574 1.635 -12.661 1.00 0.00 4 GLU A C 10
ATOM 13979 O O . GLU A 1 4 ? 12.514 1.393 -13.240 1.00 0.00 4 GLU A O 10
ATOM 13991 N N . THR A 1 5 ? 13.642 2.353 -11.554 1.00 0.00 5 THR A N 10
ATOM 13992 C CA . THR A 1 5 ? 12.455 2.894 -10.925 1.00 0.00 5 THR A CA 10
ATOM 13993 C C . THR A 1 5 ? 12.421 4.414 -11.043 1.00 0.00 5 THR A C 10
ATOM 13994 O O . THR A 1 5 ? 13.118 5.121 -10.317 1.00 0.00 5 THR A O 10
ATOM 14005 N N . LEU A 1 6 ? 11.629 4.909 -11.984 1.00 0.00 6 LEU A N 10
ATOM 14006 C CA . LEU A 1 6 ? 11.535 6.343 -12.223 1.00 0.00 6 LEU A CA 10
ATOM 14007 C C . LEU A 1 6 ? 10.252 6.910 -11.627 1.00 0.00 6 LEU A C 10
ATOM 14008 O O . LEU A 1 6 ? 10.257 7.977 -11.012 1.00 0.00 6 LEU A O 10
ATOM 14024 N N . VAL A 1 7 ? 9.156 6.192 -11.810 1.00 0.00 7 VAL A N 10
ATOM 14025 C CA . VAL A 1 7 ? 7.863 6.626 -11.301 1.00 0.00 7 VAL A CA 10
ATOM 14026 C C . VAL A 1 7 ? 7.589 5.987 -9.943 1.00 0.00 7 VAL A C 10
ATOM 14027 O O . VAL A 1 7 ? 6.861 6.533 -9.114 1.00 0.00 7 VAL A O 10
ATOM 14040 N N . MET A 1 8 ? 8.218 4.852 -9.704 1.00 0.00 8 MET A N 10
ATOM 14041 C CA . MET A 1 8 ? 7.999 4.097 -8.487 1.00 0.00 8 MET A CA 10
ATOM 14042 C C . MET A 1 8 ? 9.211 4.216 -7.580 1.00 0.00 8 MET A C 10
ATOM 14043 O O . MET A 1 8 ? 10.328 4.442 -8.046 1.00 0.00 8 MET A O 10
ATOM 14057 N N . LYS A 1 9 ? 8.982 4.058 -6.289 1.00 0.00 9 LYS A N 10
ATOM 14058 C CA . LYS A 1 9 ? 10.038 4.207 -5.295 1.00 0.00 9 LYS A CA 10
ATOM 14059 C C . LYS A 1 9 ? 9.907 3.137 -4.217 1.00 0.00 9 LYS A C 10
ATOM 14060 O O . LYS A 1 9 ? 9.481 3.434 -3.104 1.00 0.00 9 LYS A O 10
ATOM 14079 N N . PRO A 1 10 ? 10.276 1.881 -4.523 1.00 0.00 10 PRO A N 10
ATOM 14080 C CA . PRO A 1 10 ? 10.165 0.778 -3.565 1.00 0.00 10 PRO A CA 10
ATOM 14081 C C . PRO A 1 10 ? 10.973 1.061 -2.306 1.00 0.00 10 PRO A C 10
ATOM 14082 O O . PRO A 1 10 ? 10.437 1.066 -1.196 1.00 0.00 10 PRO A O 10
ATOM 14093 N N . ASP A 1 11 ? 12.226 1.445 -2.529 1.00 0.00 11 ASP A N 10
ATOM 14094 C CA . ASP A 1 11 ? 13.218 1.649 -1.475 1.00 0.00 11 ASP A CA 10
ATOM 14095 C C . ASP A 1 11 ? 12.661 2.575 -0.418 1.00 0.00 11 ASP A C 10
ATOM 14096 O O . ASP A 1 11 ? 12.504 2.187 0.743 1.00 0.00 11 ASP A O 10
ATOM 14105 N N . PHE A 1 12 ? 12.276 3.761 -0.860 1.00 0.00 12 PHE A N 10
ATOM 14106 C CA . PHE A 1 12 ? 11.812 4.814 0.020 1.00 0.00 12 PHE A CA 10
ATOM 14107 C C . PHE A 1 12 ? 10.680 4.276 0.878 1.00 0.00 12 PHE A C 10
ATOM 14108 O O . PHE A 1 12 ? 10.746 4.350 2.107 1.00 0.00 12 PHE A O 10
ATOM 14125 N N . ILE A 1 13 ? 9.646 3.761 0.236 1.00 0.00 13 ILE A N 10
ATOM 14126 C CA . ILE A 1 13 ? 8.485 3.279 0.945 1.00 0.00 13 ILE A CA 10
ATOM 14127 C C . ILE A 1 13 ? 8.912 2.175 1.906 1.00 0.00 13 ILE A C 10
ATOM 14128 O O . ILE A 1 13 ? 8.566 2.192 3.092 1.00 0.00 13 ILE A O 10
ATOM 14144 N N . GLY A 1 14 ? 9.657 1.213 1.379 1.00 0.00 14 GLY A N 10
ATOM 14145 C CA . GLY A 1 14 ? 9.988 0.032 2.137 1.00 0.00 14 GLY A CA 10
ATOM 14146 C C . GLY A 1 14 ? 8.915 -1.025 2.031 1.00 0.00 14 GLY A C 10
ATOM 14147 O O . GLY A 1 14 ? 7.808 -0.834 2.547 1.00 0.00 14 GLY A O 10
ATOM 14151 N N . PRO A 1 15 ? 9.201 -2.148 1.340 1.00 0.00 15 PRO A N 10
ATOM 14152 C CA . PRO A 1 15 ? 8.268 -3.271 1.250 1.00 0.00 15 PRO A CA 10
ATOM 14153 C C . PRO A 1 15 ? 7.803 -3.697 2.629 1.00 0.00 15 PRO A C 10
ATOM 14154 O O . PRO A 1 15 ? 8.562 -3.625 3.602 1.00 0.00 15 PRO A O 10
ATOM 14165 N N . ALA A 1 16 ? 6.574 -4.152 2.718 1.00 0.00 16 ALA A N 10
ATOM 14166 C CA . ALA A 1 16 ? 5.949 -4.349 4.006 1.00 0.00 16 ALA A CA 10
ATOM 14167 C C . ALA A 1 16 ? 5.452 -5.770 4.156 1.00 0.00 16 ALA A C 10
ATOM 14168 O O . ALA A 1 16 ? 5.112 -6.431 3.175 1.00 0.00 16 ALA A O 10
ATOM 14175 N N . TYR A 1 17 ? 5.442 -6.230 5.392 1.00 0.00 17 TYR A N 10
ATOM 14176 C CA . TYR A 1 17 ? 5.008 -7.570 5.707 1.00 0.00 17 TYR A CA 10
ATOM 14177 C C . TYR A 1 17 ? 3.511 -7.676 5.577 1.00 0.00 17 TYR A C 10
ATOM 14178 O O . TYR A 1 17 ? 2.766 -6.825 6.072 1.00 0.00 17 TYR A O 10
ATOM 14196 N N . TYR A 1 18 ? 3.081 -8.710 4.892 1.00 0.00 18 TYR A N 10
ATOM 14197 C CA . TYR A 1 18 ? 1.668 -8.952 4.692 1.00 0.00 18 TYR A CA 10
ATOM 14198 C C . TYR A 1 18 ? 1.066 -9.495 5.984 1.00 0.00 18 TYR A C 10
ATOM 14199 O O . TYR A 1 18 ? 1.123 -10.693 6.249 1.00 0.00 18 TYR A O 10
ATOM 14217 N N . GLU A 1 19 ? 0.522 -8.603 6.801 1.00 0.00 19 GLU A N 10
ATOM 14218 C CA . GLU A 1 19 ? -0.025 -8.990 8.097 1.00 0.00 19 GLU A CA 10
ATOM 14219 C C . GLU A 1 19 ? -1.288 -9.825 7.918 1.00 0.00 19 GLU A C 10
ATOM 14220 O O . GLU A 1 19 ? -1.386 -10.936 8.443 1.00 0.00 19 GLU A O 10
ATOM 14232 N N . LYS A 1 20 ? -2.242 -9.285 7.172 1.00 0.00 20 LYS A N 10
ATOM 14233 C CA . LYS A 1 20 ? -3.491 -9.980 6.882 1.00 0.00 20 LYS A CA 10
ATOM 14234 C C . LYS A 1 20 ? -4.316 -9.164 5.901 1.00 0.00 20 LYS A C 10
ATOM 14235 O O . LYS A 1 20 ? -3.976 -8.021 5.591 1.00 0.00 20 LYS A O 10
ATOM 14254 N N . LEU A 1 21 ? -5.400 -9.748 5.425 1.00 0.00 21 LEU A N 10
ATOM 14255 C CA . LEU A 1 21 ? -6.299 -9.062 4.520 1.00 0.00 21 LEU A CA 10
ATOM 14256 C C . LEU A 1 21 ? -7.597 -8.749 5.252 1.00 0.00 21 LEU A C 10
ATOM 14257 O O . LEU A 1 21 ? -8.265 -9.646 5.766 1.00 0.00 21 LEU A O 10
ATOM 14273 N N . GLY A 1 22 ? -7.926 -7.471 5.315 1.00 0.00 22 GLY A N 10
ATOM 14274 C CA . GLY A 1 22 ? -9.138 -7.036 5.971 1.00 0.00 22 GLY A CA 10
ATOM 14275 C C . GLY A 1 22 ? -9.895 -6.060 5.103 1.00 0.00 22 GLY A C 10
ATOM 14276 O O . GLY A 1 22 ? -9.698 -4.846 5.199 1.00 0.00 22 GLY A O 10
ATOM 14280 N N . ASN A 1 23 ? -10.745 -6.587 4.237 1.00 0.00 23 ASN A N 10
ATOM 14281 C CA . ASN A 1 23 ? -11.452 -5.761 3.274 1.00 0.00 23 ASN A CA 10
ATOM 14282 C C . ASN A 1 23 ? -12.676 -5.120 3.915 1.00 0.00 23 ASN A C 10
ATOM 14283 O O . ASN A 1 23 ? -13.367 -5.736 4.727 1.00 0.00 23 ASN A O 10
ATOM 14294 N N . ALA A 1 24 ? -12.917 -3.873 3.553 1.00 0.00 24 ALA A N 10
ATOM 14295 C CA . ALA A 1 24 ? -14.042 -3.114 4.077 1.00 0.00 24 ALA A CA 10
ATOM 14296 C C . ALA A 1 24 ? -14.383 -1.939 3.154 1.00 0.00 24 ALA A C 10
ATOM 14297 O O . ALA A 1 24 ? -15.552 -1.750 2.815 1.00 0.00 24 ALA A O 10
ATOM 14304 N N . PRO A 1 25 ? -13.382 -1.129 2.716 1.00 0.00 25 PRO A N 10
ATOM 14305 C CA . PRO A 1 25 ? -13.627 -0.031 1.780 1.00 0.00 25 PRO A CA 10
ATOM 14306 C C . PRO A 1 25 ? -13.895 -0.538 0.367 1.00 0.00 25 PRO A C 10
ATOM 14307 O O . PRO A 1 25 ? -12.969 -0.772 -0.411 1.00 0.00 25 PRO A O 10
ATOM 14318 N N . ARG A 1 26 ? -15.166 -0.731 0.057 1.00 0.00 26 ARG A N 10
ATOM 14319 C CA . ARG A 1 26 ? -15.579 -1.153 -1.271 1.00 0.00 26 ARG A CA 10
ATOM 14320 C C . ARG A 1 26 ? -15.753 0.076 -2.146 1.00 0.00 26 ARG A C 10
ATOM 14321 O O . ARG A 1 26 ? -15.387 0.085 -3.321 1.00 0.00 26 ARG A O 10
ATOM 14342 N N . PHE A 1 27 ? -16.306 1.113 -1.542 1.00 0.00 27 PHE A N 10
ATOM 14343 C CA . PHE A 1 27 ? -16.508 2.385 -2.207 1.00 0.00 27 PHE A CA 10
ATOM 14344 C C . PHE A 1 27 ? -15.739 3.475 -1.476 1.00 0.00 27 PHE A C 10
ATOM 14345 O O . PHE A 1 27 ? -15.708 3.503 -0.244 1.00 0.00 27 PHE A O 10
ATOM 14362 N N . ILE A 1 28 ? -15.097 4.353 -2.228 1.00 0.00 28 ILE A N 10
ATOM 14363 C CA . ILE A 1 28 ? -14.318 5.430 -1.638 1.00 0.00 28 ILE A CA 10
ATOM 14364 C C . ILE A 1 28 ? -14.662 6.761 -2.289 1.00 0.00 28 ILE A C 10
ATOM 14365 O O . ILE A 1 28 ? -14.768 6.850 -3.514 1.00 0.00 28 ILE A O 10
ATOM 14381 N N . PHE A 1 29 ? -14.858 7.779 -1.458 1.00 0.00 29 PHE A N 10
ATOM 14382 C CA . PHE A 1 29 ? -15.176 9.128 -1.925 1.00 0.00 29 PHE A CA 10
ATOM 14383 C C . PHE A 1 29 ? -16.432 9.136 -2.795 1.00 0.00 29 PHE A C 10
ATOM 14384 O O . PHE A 1 29 ? -16.542 9.914 -3.742 1.00 0.00 29 PHE A O 10
ATOM 14401 N N . GLY A 1 30 ? -17.371 8.251 -2.477 1.00 0.00 30 GLY A N 10
ATOM 14402 C CA . GLY A 1 30 ? -18.627 8.202 -3.204 1.00 0.00 30 GLY A CA 10
ATOM 14403 C C . GLY A 1 30 ? -18.548 7.365 -4.465 1.00 0.00 30 GLY A C 10
ATOM 14404 O O . GLY A 1 30 ? -19.543 7.203 -5.173 1.00 0.00 30 GLY A O 10
ATOM 14408 N N . LYS A 1 31 ? -17.371 6.826 -4.746 1.00 0.00 31 LYS A N 10
ATOM 14409 C CA . LYS A 1 31 ? -17.161 6.048 -5.957 1.00 0.00 31 LYS A CA 10
ATOM 14410 C C . LYS A 1 31 ? -17.170 4.559 -5.645 1.00 0.00 31 LYS A C 10
ATOM 14411 O O . LYS A 1 31 ? -16.267 4.051 -4.974 1.00 0.00 31 LYS A O 10
ATOM 14430 N N . GLU A 1 32 ? -18.197 3.873 -6.127 1.00 0.00 32 GLU A N 10
ATOM 14431 C CA . GLU A 1 32 ? -18.337 2.439 -5.911 1.00 0.00 32 GLU A CA 10
ATOM 14432 C C . GLU A 1 32 ? -17.293 1.676 -6.706 1.00 0.00 32 GLU A C 10
ATOM 14433 O O . GLU A 1 32 ? -16.965 2.052 -7.835 1.00 0.00 32 GLU A O 10
ATOM 14445 N N . GLY A 1 33 ? -16.781 0.606 -6.125 1.00 0.00 33 GLY A N 10
ATOM 14446 C CA . GLY A 1 33 ? -15.758 -0.167 -6.786 1.00 0.00 33 GLY A CA 10
ATOM 14447 C C . GLY A 1 33 ? -15.696 -1.593 -6.288 1.00 0.00 33 GLY A C 10
ATOM 14448 O O . GLY A 1 33 ? -16.660 -2.110 -5.719 1.00 0.00 33 GLY A O 10
ATOM 14452 N N . LYS A 1 34 ? -14.560 -2.227 -6.504 1.00 0.00 34 LYS A N 10
ATOM 14453 C CA . LYS A 1 34 ? -14.357 -3.606 -6.102 1.00 0.00 34 LYS A CA 10
ATOM 14454 C C . LYS A 1 34 ? -12.946 -3.749 -5.544 1.00 0.00 34 LYS A C 10
ATOM 14455 O O . LYS A 1 34 ? -12.044 -4.227 -6.228 1.00 0.00 34 LYS A O 10
ATOM 14474 N N . TYR A 1 35 ? -12.750 -3.304 -4.312 1.00 0.00 35 TYR A N 10
ATOM 14475 C CA . TYR A 1 35 ? -11.418 -3.273 -3.728 1.00 0.00 35 TYR A CA 10
ATOM 14476 C C . TYR A 1 35 ? -11.315 -4.160 -2.498 1.00 0.00 35 TYR A C 10
ATOM 14477 O O . TYR A 1 35 ? -12.295 -4.392 -1.789 1.00 0.00 35 TYR A O 10
ATOM 14495 N N . GLN A 1 36 ? -10.109 -4.649 -2.261 1.00 0.00 36 GLN A N 10
ATOM 14496 C CA . GLN A 1 36 ? -9.801 -5.425 -1.079 1.00 0.00 36 GLN A CA 10
ATOM 14497 C C . GLN A 1 36 ? -8.670 -4.755 -0.306 1.00 0.00 36 GLN A C 10
ATOM 14498 O O . GLN A 1 36 ? -7.613 -4.454 -0.863 1.00 0.00 36 GLN A O 10
ATOM 14512 N N . ARG A 1 37 ? -8.899 -4.519 0.974 1.00 0.00 37 ARG A N 10
ATOM 14513 C CA . ARG A 1 37 ? -7.920 -3.845 1.815 1.00 0.00 37 ARG A CA 10
ATOM 14514 C C . ARG A 1 37 ? -7.092 -4.872 2.573 1.00 0.00 37 ARG A C 10
ATOM 14515 O O . ARG A 1 37 ? -7.606 -5.908 2.980 1.00 0.00 37 ARG A O 10
ATOM 14536 N N . HIS A 1 38 ? -5.812 -4.594 2.747 1.00 0.00 38 HIS A N 10
ATOM 14537 C CA . HIS A 1 38 ? -4.939 -5.483 3.496 1.00 0.00 38 HIS A CA 10
ATOM 14538 C C . HIS A 1 38 ? -3.962 -4.686 4.343 1.00 0.00 38 HIS A C 10
ATOM 14539 O O . HIS A 1 38 ? -3.590 -3.565 3.992 1.00 0.00 38 HIS A O 10
ATOM 14554 N N . ILE A 1 39 ? -3.559 -5.274 5.458 1.00 0.00 39 ILE A N 10
ATOM 14555 C CA . ILE A 1 39 ? -2.679 -4.612 6.406 1.00 0.00 39 ILE A CA 10
ATOM 14556 C C . ILE A 1 39 ? -1.226 -4.946 6.105 1.00 0.00 39 ILE A C 10
ATOM 14557 O O . ILE A 1 39 ? -0.845 -6.117 6.056 1.00 0.00 39 ILE A O 10
ATOM 14573 N N . LEU A 1 40 ? -0.430 -3.914 5.893 1.00 0.00 40 LEU A N 10
ATOM 14574 C CA . LEU A 1 40 ? 0.968 -4.069 5.585 1.00 0.00 40 LEU A CA 10
ATOM 14575 C C . LEU A 1 40 ? 1.794 -3.296 6.592 1.00 0.00 40 LEU A C 10
ATOM 14576 O O . LEU A 1 40 ? 1.511 -2.136 6.885 1.00 0.00 40 LEU A O 10
ATOM 14592 N N . ASN A 1 41 ? 2.801 -3.945 7.126 1.00 0.00 41 ASN A N 10
ATOM 14593 C CA . ASN A 1 41 ? 3.628 -3.338 8.161 1.00 0.00 41 ASN A CA 10
ATOM 14594 C C . ASN A 1 41 ? 5.106 -3.365 7.791 1.00 0.00 41 ASN A C 10
ATOM 14595 O O . ASN A 1 41 ? 5.646 -4.398 7.412 1.00 0.00 41 ASN A O 10
ATOM 14606 N N . SER A 1 42 ? 5.742 -2.207 7.871 1.00 0.00 42 SER A N 10
ATOM 14607 C CA . SER A 1 42 ? 7.170 -2.092 7.614 1.00 0.00 42 SER A CA 10
ATOM 14608 C C . SER A 1 42 ? 7.744 -0.982 8.486 1.00 0.00 42 SER A C 10
ATOM 14609 O O . SER A 1 42 ? 7.081 0.029 8.705 1.00 0.00 42 SER A O 10
ATOM 14617 N N . GLU A 1 43 ? 8.982 -1.165 8.931 1.00 0.00 43 GLU A N 10
ATOM 14618 C CA . GLU A 1 43 ? 9.570 -0.384 10.026 1.00 0.00 43 GLU A CA 10
ATOM 14619 C C . GLU A 1 43 ? 9.406 1.133 9.887 1.00 0.00 43 GLU A C 10
ATOM 14620 O O . GLU A 1 43 ? 8.985 1.789 10.841 1.00 0.00 43 GLU A O 10
ATOM 14632 N N . LYS A 1 44 ? 9.700 1.688 8.715 1.00 0.00 44 LYS A N 10
ATOM 14633 C CA . LYS A 1 44 ? 9.745 3.146 8.556 1.00 0.00 44 LYS A CA 10
ATOM 14634 C C . LYS A 1 44 ? 8.408 3.792 8.922 1.00 0.00 44 LYS A C 10
ATOM 14635 O O . LYS A 1 44 ? 8.362 4.774 9.661 1.00 0.00 44 LYS A O 10
ATOM 14654 N N . HIS A 1 45 ? 7.324 3.218 8.423 1.00 0.00 45 HIS A N 10
ATOM 14655 C CA . HIS A 1 45 ? 5.985 3.756 8.673 1.00 0.00 45 HIS A CA 10
ATOM 14656 C C . HIS A 1 45 ? 5.245 2.924 9.715 1.00 0.00 45 HIS A C 10
ATOM 14657 O O . HIS A 1 45 ? 4.112 3.231 10.082 1.00 0.00 45 HIS A O 10
ATOM 14672 N N . GLY A 1 46 ? 5.906 1.880 10.188 1.00 0.00 46 GLY A N 10
ATOM 14673 C CA . GLY A 1 46 ? 5.304 0.923 11.103 1.00 0.00 46 GLY A CA 10
ATOM 14674 C C . GLY A 1 46 ? 4.214 0.092 10.445 1.00 0.00 46 GLY A C 10
ATOM 14675 O O . GLY A 1 46 ? 4.379 -1.107 10.244 1.00 0.00 46 GLY A O 10
ATOM 14679 N N . ALA A 1 47 ? 3.124 0.738 10.060 1.00 0.00 47 ALA A N 10
ATOM 14680 C CA . ALA A 1 47 ? 2.033 0.076 9.364 1.00 0.00 47 ALA A CA 10
ATOM 14681 C C . ALA A 1 47 ? 1.420 1.014 8.337 1.00 0.00 47 ALA A C 10
ATOM 14682 O O . ALA A 1 47 ? 1.672 2.221 8.378 1.00 0.00 47 ALA A O 10
ATOM 14689 N N . PHE A 1 48 ? 0.643 0.466 7.411 1.00 0.00 48 PHE A N 10
ATOM 14690 C CA . PHE A 1 48 ? -0.150 1.282 6.504 1.00 0.00 48 PHE A CA 10
ATOM 14691 C C . PHE A 1 48 ? -1.230 0.442 5.827 1.00 0.00 48 PHE A C 10
ATOM 14692 O O . PHE A 1 48 ? -1.013 -0.724 5.479 1.00 0.00 48 PHE A O 10
ATOM 14709 N N . HIS A 1 49 ? -2.410 1.034 5.699 1.00 0.00 49 HIS A N 10
ATOM 14710 C CA . HIS A 1 49 ? -3.551 0.375 5.083 1.00 0.00 49 HIS A CA 10
ATOM 14711 C C . HIS A 1 49 ? -3.467 0.500 3.573 1.00 0.00 49 HIS A C 10
ATOM 14712 O O . HIS A 1 49 ? -3.479 1.607 3.031 1.00 0.00 49 HIS A O 10
ATOM 14727 N N . VAL A 1 50 ? -3.376 -0.630 2.897 1.00 0.00 50 VAL A N 10
ATOM 14728 C CA . VAL A 1 50 ? -3.222 -0.626 1.456 1.00 0.00 50 VAL A CA 10
ATOM 14729 C C . VAL A 1 50 ? -4.494 -1.101 0.775 1.00 0.00 50 VAL A C 10
ATOM 14730 O O . VAL A 1 50 ? -5.000 -2.190 1.070 1.00 0.00 50 VAL A O 10
ATOM 14743 N N . ILE A 1 51 ? -5.009 -0.279 -0.119 1.00 0.00 51 ILE A N 10
ATOM 14744 C CA . ILE A 1 51 ? -6.149 -0.652 -0.932 1.00 0.00 51 ILE A CA 10
ATOM 14745 C C . ILE A 1 51 ? -5.655 -1.226 -2.244 1.00 0.00 51 ILE A C 10
ATOM 14746 O O . ILE A 1 51 ? -4.689 -0.735 -2.819 1.00 0.00 51 ILE A O 10
ATOM 14762 N N . THR A 1 52 ? -6.290 -2.282 -2.689 1.00 0.00 52 THR A N 10
ATOM 14763 C CA . THR A 1 52 ? -5.896 -2.949 -3.916 1.00 0.00 52 THR A CA 10
ATOM 14764 C C . THR A 1 52 ? -7.124 -3.589 -4.553 1.00 0.00 52 THR A C 10
ATOM 14765 O O . THR A 1 52 ? -7.948 -4.164 -3.850 1.00 0.00 52 THR A O 10
ATOM 14776 N N . PRO A 1 53 ? -7.274 -3.483 -5.882 1.00 0.00 53 PRO A N 10
ATOM 14777 C CA . PRO A 1 53 ? -8.440 -4.020 -6.592 1.00 0.00 53 PRO A CA 10
ATOM 14778 C C . PRO A 1 53 ? -8.613 -5.515 -6.362 1.00 0.00 53 PRO A C 10
ATOM 14779 O O . PRO A 1 53 ? -7.645 -6.276 -6.383 1.00 0.00 53 PRO A O 10
ATOM 14790 N N . ALA A 1 54 ? -9.858 -5.908 -6.117 1.00 0.00 54 ALA A N 10
ATOM 14791 C CA . ALA A 1 54 ? -10.197 -7.291 -5.819 1.00 0.00 54 ALA A CA 10
ATOM 14792 C C . ALA A 1 54 ? -9.673 -8.237 -6.884 1.00 0.00 54 ALA A C 10
ATOM 14793 O O . ALA A 1 54 ? -9.869 -8.023 -8.082 1.00 0.00 54 ALA A O 10
ATOM 14800 N N . SER A 1 55 ? -9.007 -9.278 -6.433 1.00 0.00 55 SER A N 10
ATOM 14801 C CA . SER A 1 55 ? -8.398 -10.250 -7.320 1.00 0.00 55 SER A CA 10
ATOM 14802 C C . SER A 1 55 ? -8.813 -11.657 -6.912 1.00 0.00 55 SER A C 10
ATOM 14803 O O . SER A 1 55 ? -9.413 -11.854 -5.855 1.00 0.00 55 SER A O 10
ATOM 14811 N N . THR A 1 56 ? -8.500 -12.623 -7.759 1.00 0.00 56 THR A N 10
ATOM 14812 C CA . THR A 1 56 ? -8.728 -14.020 -7.442 1.00 0.00 56 THR A CA 10
ATOM 14813 C C . THR A 1 56 ? -7.425 -14.649 -6.963 1.00 0.00 56 THR A C 10
ATOM 14814 O O . THR A 1 56 ? -7.386 -15.815 -6.571 1.00 0.00 56 THR A O 10
ATOM 14825 N N . THR A 1 57 ? -6.360 -13.861 -6.997 1.00 0.00 57 THR A N 10
ATOM 14826 C CA . THR A 1 57 ? -5.069 -14.301 -6.545 1.00 0.00 57 THR A CA 10
ATOM 14827 C C . THR A 1 57 ? -4.662 -13.535 -5.288 1.00 0.00 57 THR A C 10
ATOM 14828 O O . THR A 1 57 ? -4.516 -12.312 -5.313 1.00 0.00 57 THR A O 10
ATOM 14839 N N . VAL A 1 58 ? -4.497 -14.253 -4.190 1.00 0.00 58 VAL A N 10
ATOM 14840 C CA . VAL A 1 58 ? -4.129 -13.634 -2.933 1.00 0.00 58 VAL A CA 10
ATOM 14841 C C . VAL A 1 58 ? -2.638 -13.835 -2.678 1.00 0.00 58 VAL A C 10
ATOM 14842 O O . VAL A 1 58 ? -1.955 -14.538 -3.426 1.00 0.00 58 VAL A O 10
ATOM 14855 N N . PHE A 1 59 ? -2.148 -13.212 -1.628 1.00 0.00 59 PHE A N 10
ATOM 14856 C CA . PHE A 1 59 ? -0.736 -13.247 -1.296 1.00 0.00 59 PHE A CA 10
ATOM 14857 C C . PHE A 1 59 ? -0.562 -13.727 0.137 1.00 0.00 59 PHE A C 10
ATOM 14858 O O . PHE A 1 59 ? -1.271 -13.272 1.033 1.00 0.00 59 PHE A O 10
ATOM 14875 N N . PRO A 1 60 ? 0.362 -14.673 0.355 1.00 0.00 60 PRO A N 10
ATOM 14876 C CA . PRO A 1 60 ? 0.607 -15.269 1.675 1.00 0.00 60 PRO A CA 10
ATOM 14877 C C . PRO A 1 60 ? 1.101 -14.252 2.697 1.00 0.00 60 PRO A C 10
ATOM 14878 O O . PRO A 1 60 ? 1.869 -13.343 2.369 1.00 0.00 60 PRO A O 10
ATOM 14889 N N . GLU A 1 61 ? 0.653 -14.416 3.938 1.00 0.00 61 GLU A N 10
ATOM 14890 C CA . GLU A 1 61 ? 1.045 -13.530 5.024 1.00 0.00 61 GLU A CA 10
ATOM 14891 C C . GLU A 1 61 ? 2.524 -13.671 5.346 1.00 0.00 61 GLU A C 10
ATOM 14892 O O . GLU A 1 61 ? 3.177 -14.619 4.904 1.00 0.00 61 GLU A O 10
ATOM 14904 N N . ASP A 1 62 ? 3.036 -12.698 6.102 1.00 0.00 62 ASP A N 10
ATOM 14905 C CA . ASP A 1 62 ? 4.423 -12.695 6.597 1.00 0.00 62 ASP A CA 10
ATOM 14906 C C . ASP A 1 62 ? 5.409 -12.269 5.506 1.00 0.00 62 ASP A C 10
ATOM 14907 O O . ASP A 1 62 ? 6.466 -11.706 5.795 1.00 0.00 62 ASP A O 10
ATOM 14916 N N . ALA A 1 63 ? 5.054 -12.538 4.258 1.00 0.00 63 ALA A N 10
ATOM 14917 C CA . ALA A 1 63 ? 5.899 -12.209 3.118 1.00 0.00 63 ALA A CA 10
ATOM 14918 C C . ALA A 1 63 ? 6.057 -10.698 2.952 1.00 0.00 63 ALA A C 10
ATOM 14919 O O . ALA A 1 63 ? 5.169 -9.924 3.314 1.00 0.00 63 ALA A O 10
ATOM 14926 N N . LEU A 1 64 ? 7.195 -10.289 2.400 1.00 0.00 64 LEU A N 10
ATOM 14927 C CA . LEU A 1 64 ? 7.457 -8.885 2.117 1.00 0.00 64 LEU A CA 10
ATOM 14928 C C . LEU A 1 64 ? 6.968 -8.518 0.730 1.00 0.00 64 LEU A C 10
ATOM 14929 O O . LEU A 1 64 ? 7.640 -8.778 -0.265 1.00 0.00 64 LEU A O 10
ATOM 14945 N N . VAL A 1 65 ? 5.801 -7.917 0.664 1.00 0.00 65 VAL A N 10
ATOM 14946 C CA . VAL A 1 65 ? 5.238 -7.503 -0.609 1.00 0.00 65 VAL A CA 10
ATOM 14947 C C . VAL A 1 65 ? 5.648 -6.071 -0.934 1.00 0.00 65 VAL A C 10
ATOM 14948 O O . VAL A 1 65 ? 5.610 -5.187 -0.070 1.00 0.00 65 VAL A O 10
ATOM 14961 N N . GLU A 1 66 ? 6.067 -5.853 -2.170 1.00 0.00 66 GLU A N 10
ATOM 14962 C CA . GLU A 1 66 ? 6.465 -4.548 -2.623 1.00 0.00 66 GLU A CA 10
ATOM 14963 C C . GLU A 1 66 ? 5.254 -3.809 -3.186 1.00 0.00 66 GLU A C 10
ATOM 14964 O O . GLU A 1 66 ? 4.510 -4.351 -4.008 1.00 0.00 66 GLU A O 10
ATOM 14976 N N . VAL A 1 67 ? 5.054 -2.584 -2.722 1.00 0.00 67 VAL A N 10
ATOM 14977 C CA . VAL A 1 67 ? 3.866 -1.812 -3.058 1.00 0.00 67 VAL A CA 10
ATOM 14978 C C . VAL A 1 67 ? 4.099 -0.913 -4.278 1.00 0.00 67 VAL A C 10
ATOM 14979 O O . VAL A 1 67 ? 4.991 -0.062 -4.281 1.00 0.00 67 VAL A O 10
ATOM 14992 N N . VAL A 1 68 ? 3.296 -1.124 -5.317 1.00 0.00 68 VAL A N 10
ATOM 14993 C CA . VAL A 1 68 ? 3.397 -0.335 -6.541 1.00 0.00 68 VAL A CA 10
ATOM 14994 C C . VAL A 1 68 ? 2.563 0.952 -6.396 1.00 0.00 68 VAL A C 10
ATOM 14995 O O . VAL A 1 68 ? 1.899 1.134 -5.376 1.00 0.00 68 VAL A O 10
ATOM 15008 N N . ASN A 1 69 ? 2.503 1.768 -7.443 1.00 0.00 69 ASN A N 10
ATOM 15009 C CA . ASN A 1 69 ? 2.167 3.197 -7.333 1.00 0.00 69 ASN A CA 10
ATOM 15010 C C . ASN A 1 69 ? 0.880 3.440 -6.550 1.00 0.00 69 ASN A C 10
ATOM 15011 O O . ASN A 1 69 ? -0.213 3.094 -6.992 1.00 0.00 69 ASN A O 10
ATOM 15022 N N . PRO A 1 70 ? 1.020 4.028 -5.349 1.00 0.00 70 PRO A N 10
ATOM 15023 C CA . PRO A 1 70 ? -0.094 4.314 -4.458 1.00 0.00 70 PRO A CA 10
ATOM 15024 C C . PRO A 1 70 ? -0.674 5.719 -4.636 1.00 0.00 70 PRO A C 10
ATOM 15025 O O . PRO A 1 70 ? 0.058 6.709 -4.732 1.00 0.00 70 PRO A O 10
ATOM 15036 N N . ILE A 1 71 ? -1.997 5.790 -4.677 1.00 0.00 71 ILE A N 10
ATOM 15037 C CA . ILE A 1 71 ? -2.705 7.057 -4.776 1.00 0.00 71 ILE A CA 10
ATOM 15038 C C . ILE A 1 71 ? -3.821 7.114 -3.734 1.00 0.00 71 ILE A C 10
ATOM 15039 O O . ILE A 1 71 ? -4.694 6.249 -3.713 1.00 0.00 71 ILE A O 10
ATOM 15055 N N . PHE A 1 72 ? -3.771 8.109 -2.853 1.00 0.00 72 PHE A N 10
ATOM 15056 C CA . PHE A 1 72 ? -4.823 8.322 -1.870 1.00 0.00 72 PHE A CA 10
ATOM 15057 C C . PHE A 1 72 ? -4.583 9.628 -1.121 1.00 0.00 72 PHE A C 10
ATOM 15058 O O . PHE A 1 72 ? -5.337 10.592 -1.270 1.00 0.00 72 PHE A O 10
ATOM 15075 N N . LEU A 1 73 ? -3.521 9.654 -0.325 1.00 0.00 73 LEU A N 10
ATOM 15076 C CA . LEU A 1 73 ? -3.163 10.835 0.447 1.00 0.00 73 LEU A CA 10
ATOM 15077 C C . LEU A 1 73 ? -1.656 11.046 0.433 1.00 0.00 73 LEU A C 10
ATOM 15078 O O . LEU A 1 73 ? -0.930 10.499 1.261 1.00 0.00 73 LEU A O 10
ATOM 15094 N N . SER A 1 74 ? -1.195 11.823 -0.530 1.00 0.00 74 SER A N 10
ATOM 15095 C CA . SER A 1 74 ? 0.207 12.187 -0.620 1.00 0.00 74 SER A CA 10
ATOM 15096 C C . SER A 1 74 ? 0.328 13.700 -0.677 1.00 0.00 74 SER A C 10
ATOM 15097 O O . SER A 1 74 ? -0.135 14.336 -1.625 1.00 0.00 74 SER A O 10
ATOM 15105 N N . ASP A 1 75 ? 0.925 14.278 0.346 1.00 0.00 75 ASP A N 10
ATOM 15106 C CA . ASP A 1 75 ? 1.054 15.719 0.422 1.00 0.00 75 ASP A CA 10
ATOM 15107 C C . ASP A 1 75 ? 2.363 16.174 -0.205 1.00 0.00 75 ASP A C 10
ATOM 15108 O O . ASP A 1 75 ? 3.434 15.653 0.104 1.00 0.00 75 ASP A O 10
ATOM 15117 N N . THR A 1 76 ? 2.264 17.132 -1.112 1.00 0.00 76 THR A N 10
ATOM 15118 C CA . THR A 1 76 ? 3.435 17.690 -1.758 1.00 0.00 76 THR A CA 10
ATOM 15119 C C . THR A 1 76 ? 4.090 18.733 -0.854 1.00 0.00 76 THR A C 10
ATOM 15120 O O . THR A 1 76 ? 5.178 18.506 -0.325 1.00 0.00 76 THR A O 10
ATOM 15131 N N . ALA A 1 77 ? 3.424 19.866 -0.662 1.00 0.00 77 ALA A N 10
ATOM 15132 C CA . ALA A 1 77 ? 3.935 20.903 0.227 1.00 0.00 77 ALA A CA 10
ATOM 15133 C C . ALA A 1 77 ? 2.993 21.107 1.409 1.00 0.00 77 ALA A C 10
ATOM 15134 O O . ALA A 1 77 ? 3.301 20.712 2.535 1.00 0.00 77 ALA A O 10
ATOM 15141 N N . LEU A 1 78 ? 1.837 21.703 1.146 1.00 0.00 78 LEU A N 10
ATOM 15142 C CA . LEU A 1 78 ? 0.835 21.933 2.181 1.00 0.00 78 LEU A CA 10
ATOM 15143 C C . LEU A 1 78 ? -0.501 21.338 1.767 1.00 0.00 78 LEU A C 10
ATOM 15144 O O . LEU A 1 78 ? -1.517 22.029 1.705 1.00 0.00 78 LEU A O 10
ATOM 15160 N N . ASN A 1 79 ? -0.490 20.049 1.476 1.00 0.00 79 ASN A N 10
ATOM 15161 C CA . ASN A 1 79 ? -1.706 19.342 1.093 1.00 0.00 79 ASN A CA 10
ATOM 15162 C C . ASN A 1 79 ? -2.303 18.646 2.304 1.00 0.00 79 ASN A C 10
ATOM 15163 O O . ASN A 1 79 ? -3.448 18.194 2.281 1.00 0.00 79 ASN A O 10
ATOM 15174 N N . GLY A 1 80 ? -1.508 18.566 3.357 1.00 0.00 80 GLY A N 10
ATOM 15175 C CA . GLY A 1 80 ? -1.959 17.972 4.591 1.00 0.00 80 GLY A CA 10
ATOM 15176 C C . GLY A 1 80 ? -1.249 18.576 5.780 1.00 0.00 80 GLY A C 10
ATOM 15177 O O . GLY A 1 80 ? -0.540 17.882 6.507 1.00 0.00 80 GLY A O 10
ATOM 15181 N N . ASN A 1 81 ? -1.427 19.877 5.973 1.00 0.00 81 ASN A N 10
ATOM 15182 C CA . ASN A 1 81 ? -0.742 20.590 7.049 1.00 0.00 81 ASN A CA 10
ATOM 15183 C C . ASN A 1 81 ? -1.355 20.246 8.401 1.00 0.00 81 ASN A C 10
ATOM 15184 O O . ASN A 1 81 ? -0.673 20.264 9.428 1.00 0.00 81 ASN A O 10
ATOM 15195 N N . SER A 1 82 ? -2.640 19.925 8.397 1.00 0.00 82 SER A N 10
ATOM 15196 C CA . SER A 1 82 ? -3.325 19.508 9.608 1.00 0.00 82 SER A CA 10
ATOM 15197 C C . SER A 1 82 ? -2.960 18.067 9.934 1.00 0.00 82 SER A C 10
ATOM 15198 O O . SER A 1 82 ? -2.670 17.727 11.083 1.00 0.00 82 SER A O 10
ATOM 15206 N N . VAL A 1 83 ? -2.959 17.232 8.908 1.00 0.00 83 VAL A N 10
ATOM 15207 C CA . VAL A 1 83 ? -2.564 15.842 9.042 1.00 0.00 83 VAL A CA 10
ATOM 15208 C C . VAL A 1 83 ? -2.212 15.269 7.673 1.00 0.00 83 VAL A C 10
ATOM 15209 O O . VAL A 1 83 ? -2.892 15.538 6.679 1.00 0.00 83 VAL A O 10
ATOM 15222 N N . ALA A 1 84 ? -1.136 14.508 7.623 1.00 0.00 84 ALA A N 10
ATOM 15223 C CA . ALA A 1 84 ? -0.684 13.896 6.385 1.00 0.00 84 ALA A CA 10
ATOM 15224 C C . ALA A 1 84 ? -0.357 12.425 6.616 1.00 0.00 84 ALA A C 10
ATOM 15225 O O . ALA A 1 84 ? 0.815 12.034 6.669 1.00 0.00 84 ALA A O 10
ATOM 15232 N N . PRO A 1 85 ? -1.396 11.587 6.749 1.00 0.00 85 PRO A N 10
ATOM 15233 C CA . PRO A 1 85 ? -1.234 10.187 7.111 1.00 0.00 85 PRO A CA 10
ATOM 15234 C C . PRO A 1 85 ? -0.885 9.305 5.918 1.00 0.00 85 PRO A C 10
ATOM 15235 O O . PRO A 1 85 ? -1.691 9.121 5.004 1.00 0.00 85 PRO A O 10
ATOM 15246 N N . ALA A 1 86 ? 0.318 8.752 5.938 1.00 0.00 86 ALA A N 10
ATOM 15247 C CA . ALA A 1 86 ? 0.764 7.843 4.891 1.00 0.00 86 ALA A CA 10
ATOM 15248 C C . ALA A 1 86 ? 0.418 6.406 5.260 1.00 0.00 86 ALA A C 10
ATOM 15249 O O . ALA A 1 86 ? 0.966 5.453 4.707 1.00 0.00 86 ALA A O 10
ATOM 15256 N N . LEU A 1 87 ? -0.505 6.264 6.203 1.00 0.00 87 LEU A N 10
ATOM 15257 C CA . LEU A 1 87 ? -0.930 4.956 6.679 1.00 0.00 87 LEU A CA 10
ATOM 15258 C C . LEU A 1 87 ? -2.200 4.494 5.967 1.00 0.00 87 LEU A C 10
ATOM 15259 O O . LEU A 1 87 ? -2.929 3.638 6.465 1.00 0.00 87 LEU A O 10
ATOM 15275 N N . ASN A 1 88 ? -2.456 5.068 4.798 1.00 0.00 88 ASN A N 10
ATOM 15276 C CA . ASN A 1 88 ? -3.604 4.684 3.980 1.00 0.00 88 ASN A CA 10
ATOM 15277 C C . ASN A 1 88 ? -3.414 5.121 2.532 1.00 0.00 88 ASN A C 10
ATOM 15278 O O . ASN A 1 88 ? -3.410 6.311 2.220 1.00 0.00 88 ASN A O 10
ATOM 15289 N N . VAL A 1 89 ? -3.230 4.152 1.650 1.00 0.00 89 VAL A N 10
ATOM 15290 C CA . VAL A 1 89 ? -3.033 4.433 0.234 1.00 0.00 89 VAL A CA 10
ATOM 15291 C C . VAL A 1 89 ? -3.670 3.356 -0.631 1.00 0.00 89 VAL A C 10
ATOM 15292 O O . VAL A 1 89 ? -3.752 2.195 -0.233 1.00 0.00 89 VAL A O 10
ATOM 15305 N N . PHE A 1 90 ? -4.135 3.751 -1.807 1.00 0.00 90 PHE A N 10
ATOM 15306 C CA . PHE A 1 90 ? -4.602 2.800 -2.798 1.00 0.00 90 PHE A CA 10
ATOM 15307 C C . PHE A 1 90 ? -3.445 2.436 -3.711 1.00 0.00 90 PHE A C 10
ATOM 15308 O O . PHE A 1 90 ? -3.032 3.236 -4.548 1.00 0.00 90 PHE A O 10
ATOM 15325 N N . ALA A 1 91 ? -2.902 1.246 -3.524 1.00 0.00 91 ALA A N 10
ATOM 15326 C CA . ALA A 1 91 ? -1.733 0.833 -4.284 1.00 0.00 91 ALA A CA 10
ATOM 15327 C C . ALA A 1 91 ? -2.119 0.339 -5.662 1.00 0.00 91 ALA A C 10
ATOM 15328 O O . ALA A 1 91 ? -3.257 -0.077 -5.886 1.00 0.00 91 ALA A O 10
ATOM 15335 N N . GLU A 1 92 ? -1.174 0.391 -6.584 1.00 0.00 92 GLU A N 10
ATOM 15336 C CA . GLU A 1 92 ? -1.390 -0.167 -7.906 1.00 0.00 92 GLU A CA 10
ATOM 15337 C C . GLU A 1 92 ? -1.500 -1.686 -7.794 1.00 0.00 92 GLU A C 10
ATOM 15338 O O . GLU A 1 92 ? -2.569 -2.268 -7.986 1.00 0.00 92 GLU A O 10
ATOM 15350 N N . LYS A 1 93 ? -0.381 -2.308 -7.456 1.00 0.00 93 LYS A N 10
ATOM 15351 C CA . LYS A 1 93 ? -0.297 -3.749 -7.293 1.00 0.00 93 LYS A CA 10
ATOM 15352 C C . LYS A 1 93 ? 0.698 -4.061 -6.182 1.00 0.00 93 LYS A C 10
ATOM 15353 O O . LYS A 1 93 ? 1.251 -3.143 -5.571 1.00 0.00 93 LYS A O 10
ATOM 15372 N N . LEU A 1 94 ? 0.926 -5.337 -5.917 1.00 0.00 94 LEU A N 10
ATOM 15373 C CA . LEU A 1 94 ? 1.890 -5.738 -4.902 1.00 0.00 94 LEU A CA 10
ATOM 15374 C C . LEU A 1 94 ? 2.484 -7.096 -5.246 1.00 0.00 94 LEU A C 10
ATOM 15375 O O . LEU A 1 94 ? 1.761 -8.043 -5.554 1.00 0.00 94 LEU A O 10
ATOM 15391 N N . VAL A 1 95 ? 3.800 -7.184 -5.218 1.00 0.00 95 VAL A N 10
ATOM 15392 C CA . VAL A 1 95 ? 4.479 -8.427 -5.542 1.00 0.00 95 VAL A CA 10
ATOM 15393 C C . VAL A 1 95 ? 5.161 -9.015 -4.315 1.00 0.00 95 VAL A C 10
ATOM 15394 O O . VAL A 1 95 ? 5.913 -8.333 -3.617 1.00 0.00 95 VAL A O 10
ATOM 15407 N N . LEU A 1 96 ? 4.862 -10.277 -4.042 1.00 0.00 96 LEU A N 10
ATOM 15408 C CA . LEU A 1 96 ? 5.431 -10.971 -2.893 1.00 0.00 96 LEU A CA 10
ATOM 15409 C C . LEU A 1 96 ? 6.918 -11.249 -3.094 1.00 0.00 96 LEU A C 10
ATOM 15410 O O . LEU A 1 96 ? 7.322 -11.824 -4.107 1.00 0.00 96 LEU A O 10
ATOM 15426 N N . LYS A 1 97 ? 7.718 -10.788 -2.135 1.00 0.00 97 LYS A N 10
ATOM 15427 C CA . LYS A 1 97 ? 9.162 -11.034 -2.075 1.00 0.00 97 LYS A CA 10
ATOM 15428 C C . LYS A 1 97 ? 9.938 -10.203 -3.099 1.00 0.00 97 LYS A C 10
ATOM 15429 O O . LYS A 1 97 ? 11.035 -9.731 -2.806 1.00 0.00 97 LYS A O 10
ATOM 15448 N N . LYS A 1 98 ? 9.355 -10.021 -4.279 1.00 0.00 98 LYS A N 10
ATOM 15449 C CA . LYS A 1 98 ? 9.982 -9.273 -5.368 1.00 0.00 98 LYS A CA 10
ATOM 15450 C C . LYS A 1 98 ? 11.244 -9.989 -5.851 1.00 0.00 98 LYS A C 10
ATOM 15451 O O . LYS A 1 98 ? 12.344 -9.694 -5.338 1.00 0.00 98 LYS A O 10
#

Solvent-accessible surface area: 7015 Å² total; per-residue (Å²): 222,106,118,113,94,164,114,100,120,44,48,48,55,24,54,0,94,4,69,124,62,28,98,47,17,92,152,30,202,81,124,118,38,144,23,36,91,3,37,0,35,16,155,148,20,34,22,7,66,1,17,4,56,38,59,143,82,110,20,85,109,110,25,41,0,64,8,50,95,28,133,121,66,76,93,118,82,166,51,73,66,59,145,37,63,47,42,53,13,48,0,73,109,9,84,70,146,187